Protein AF-0000000074000837 (afdb_homodimer)

Structure (mmCIF, N/CA/C/O backbone):
data_AF-0000000074000837-model_v1
#
loop_
_entity.id
_entity.type
_entity.pdbx_description
1 polymer 'Stage II sporulation protein E'
#
loop_
_atom_site.group_PDB
_atom_site.id
_atom_site.type_symbol
_atom_site.label_atom_id
_atom_site.label_alt_id
_atom_site.label_comp_id
_atom_site.label_asym_id
_atom_site.label_entity_id
_atom_site.label_seq_id
_atom_site.pdbx_PDB_ins_code
_atom_site.Cartn_x
_atom_site.Cartn_y
_atom_site.Cartn_z
_atom_site.occupancy
_atom_site.B_iso_or_equiv
_atom_site.auth_seq_id
_atom_site.auth_comp_id
_atom_site.auth_asym_id
_atom_site.auth_atom_id
_atom_site.pdbx_PDB_model_num
ATOM 1 N N . MET A 1 1 ? -5.945 -0.077 -26.688 1 22.61 1 MET A N 1
ATOM 2 C CA . MET A 1 1 ? -4.715 0.631 -26.344 1 22.61 1 MET A CA 1
ATOM 3 C C . MET A 1 1 ? -4.938 2.139 -26.344 1 22.61 1 MET A C 1
ATOM 5 O O . MET A 1 1 ? -4.363 2.857 -25.531 1 22.61 1 MET A O 1
ATOM 9 N N . LYS A 1 2 ? -5.777 2.598 -27.344 1 27.64 2 LYS A N 1
ATOM 10 C CA . LYS A 1 2 ? -5.957 4.031 -27.547 1 27.64 2 LYS A CA 1
ATOM 11 C C . LYS A 1 2 ? -6.898 4.629 -26.516 1 27.64 2 LYS A C 1
ATOM 13 O O . LYS A 1 2 ? -6.988 5.848 -26.375 1 27.64 2 LYS A O 1
ATOM 18 N N . VAL A 1 3 ? -7.836 3.875 -26.109 1 28.86 3 VAL A N 1
ATOM 19 C CA . VAL A 1 3 ? -8.836 4.449 -25.219 1 28.86 3 VAL A CA 1
ATOM 20 C C . VAL A 1 3 ? -8.211 4.719 -23.844 1 28.86 3 VAL A C 1
ATOM 22 O O . VAL A 1 3 ? -8.82 5.387 -23 1 28.86 3 VAL A O 1
ATOM 25 N N . LYS A 1 4 ? -7.047 4.133 -23.625 1 38.41 4 LYS A N 1
ATOM 26 C CA . LYS A 1 4 ? -6.395 4.215 -22.312 1 38.41 4 LYS A CA 1
ATOM 27 C C . LYS A 1 4 ? -5.617 5.52 -22.172 1 38.41 4 LYS A C 1
ATOM 29 O O . LYS A 1 4 ? -5.277 5.926 -21.062 1 38.41 4 LYS A O 1
ATOM 34 N N . ARG A 1 5 ? -5.328 6.105 -23.375 1 35.81 5 ARG A N 1
ATOM 35 C CA . ARG A 1 5 ? -4.477 7.293 -23.375 1 35.81 5 ARG A CA 1
ATOM 36 C C . ARG A 1 5 ? -5.277 8.539 -23.031 1 35.81 5 ARG A C 1
ATOM 38 O O . ARG A 1 5 ? -4.766 9.461 -22.391 1 35.81 5 ARG A O 1
ATOM 45 N N . LYS A 1 6 ? -6.457 8.547 -23.531 1 35.03 6 LYS A N 1
ATOM 46 C CA . LYS A 1 6 ? -7.199 9.797 -23.438 1 35.03 6 LYS A CA 1
ATOM 47 C C . LYS A 1 6 ? -7.629 10.078 -22 1 35.03 6 LYS A C 1
ATOM 49 O O . LYS A 1 6 ? -7.805 11.234 -21.609 1 35.03 6 LYS A O 1
ATOM 54 N N . TYR A 1 7 ? -7.805 9 -21.297 1 33.12 7 TYR A N 1
ATOM 55 C CA . TYR A 1 7 ? -8.297 9.18 -19.938 1 33.12 7 TYR A CA 1
ATOM 56 C C . TYR A 1 7 ? -7.191 9.672 -19.016 1 33.12 7 TYR A C 1
ATOM 58 O O . TYR A 1 7 ? -7.465 10.211 -17.938 1 33.12 7 TYR A O 1
ATOM 66 N N . THR A 1 8 ? -6.008 9.586 -19.625 1 39.06 8 THR A N 1
ATOM 67 C CA . THR A 1 8 ? -4.871 10.008 -18.812 1 39.06 8 THR A CA 1
ATOM 68 C C . THR A 1 8 ? -4.727 11.531 -18.828 1 39.06 8 THR A C 1
ATOM 70 O O . THR A 1 8 ? -4.363 12.141 -17.828 1 39.06 8 THR A O 1
ATOM 73 N N . ASN A 1 9 ? -5.125 12.156 -20.047 1 41.31 9 ASN A N 1
ATOM 74 C CA . ASN A 1 9 ? -4.895 13.594 -20.125 1 41.31 9 ASN A CA 1
ATOM 75 C C . ASN A 1 9 ? -5.91 14.383 -19.297 1 41.31 9 ASN A C 1
ATOM 77 O O . ASN A 1 9 ? -5.582 15.43 -18.75 1 41.31 9 ASN A O 1
ATOM 81 N N . LYS A 1 10 ? -7.184 13.961 -19.453 1 45.03 10 LYS A N 1
ATOM 82 C CA . LYS A 1 10 ? -8.227 14.648 -18.703 1 45.03 10 LYS A CA 1
ATOM 83 C C . LYS A 1 10 ? -7.977 14.539 -17.188 1 45.03 10 LYS A C 1
ATOM 85 O O . LYS A 1 10 ? -8.211 15.492 -16.453 1 45.03 10 LYS A O 1
ATOM 90 N N . LYS A 1 11 ? -7.359 13.508 -16.875 1 46.19 11 LYS A N 1
ATOM 91 C CA . LYS A 1 11 ? -7.031 13.305 -15.469 1 46.19 11 LYS A CA 1
ATOM 92 C C . LYS A 1 11 ? -5.961 14.281 -15 1 46.19 11 LYS A C 1
ATOM 94 O O . LYS A 1 11 ? -6.02 14.781 -13.875 1 46.19 11 LYS A O 1
ATOM 99 N N . ARG A 1 12 ? -5.172 14.703 -15.984 1 45.16 12 ARG A N 1
ATOM 100 C CA . ARG A 1 12 ? -4.125 15.672 -15.672 1 45.16 12 ARG A CA 1
ATOM 101 C C . ARG A 1 12 ? -4.715 17.062 -15.484 1 45.16 12 ARG A C 1
ATOM 103 O O . ARG A 1 12 ? -4.293 17.812 -14.594 1 45.16 12 ARG A O 1
ATOM 110 N N . LYS A 1 13 ? -5.711 17.312 -16.188 1 42.75 13 LYS A N 1
ATOM 111 C CA . LYS A 1 13 ? -6.234 18.672 -16.141 1 42.75 13 LYS A CA 1
ATOM 112 C C . LYS A 1 13 ? -6.969 18.922 -14.828 1 42.75 13 LYS A C 1
ATOM 114 O O . LYS A 1 13 ? -6.82 20 -14.234 1 42.75 13 LYS A O 1
ATOM 119 N N . ILE A 1 14 ? -7.582 17.891 -14.445 1 40.69 14 ILE A N 1
ATOM 120 C CA . ILE A 1 14 ? -8.328 18.078 -13.211 1 40.69 14 ILE A CA 1
ATOM 121 C C . ILE A 1 14 ? -7.367 18.156 -12.023 1 40.69 14 ILE A C 1
ATOM 123 O O . ILE A 1 14 ? -7.547 18.969 -11.125 1 40.69 14 ILE A O 1
ATOM 127 N N . LEU A 1 15 ? -6.344 17.516 -12.25 1 39.28 15 LEU A N 1
ATOM 128 C CA . LEU A 1 15 ? -5.336 17.609 -11.195 1 39.28 15 LEU A CA 1
ATOM 129 C C . LEU A 1 15 ? -4.723 19 -11.164 1 39.28 15 LEU A C 1
ATOM 131 O O . LEU A 1 15 ? -4.562 19.594 -10.086 1 39.28 15 LEU A O 1
ATOM 135 N N . TRP A 1 16 ? -4.48 19.516 -12.336 1 42.38 16 TRP A N 1
ATOM 136 C CA . TRP A 1 16 ? -3.93 20.859 -12.391 1 42.38 16 TRP A CA 1
ATOM 137 C C . TRP A 1 16 ? -4.957 21.891 -11.914 1 42.38 16 TRP A C 1
ATOM 139 O O . TRP A 1 16 ? -4.613 22.844 -11.211 1 42.38 16 TRP A O 1
ATOM 149 N N . GLY A 1 17 ? -6.164 21.672 -12.156 1 40.03 17 GLY A N 1
ATOM 150 C CA . GLY A 1 17 ? -7.184 22.562 -11.625 1 40.03 17 GLY A CA 1
ATOM 151 C C . GLY A 1 17 ? -7.293 22.516 -10.117 1 40.03 17 GLY A C 1
ATOM 152 O O . GLY A 1 17 ? -7.414 23.547 -9.461 1 40.03 17 GLY A O 1
ATOM 153 N N . TYR A 1 18 ? -7.215 21.359 -9.664 1 39.09 18 TYR A N 1
ATOM 154 C CA . TYR A 1 18 ? -7.262 21.25 -8.211 1 39.09 18 TYR A CA 1
ATOM 155 C C . TYR A 1 18 ? -6.016 21.859 -7.574 1 39.09 18 TYR A C 1
ATOM 157 O O . TYR A 1 18 ? -6.102 22.578 -6.582 1 39.09 18 TYR A O 1
ATOM 165 N N . ILE A 1 19 ? -4.902 21.656 -8.172 1 41.12 19 ILE A N 1
ATOM 166 C CA . ILE A 1 19 ? -3.693 22.328 -7.711 1 41.12 19 ILE A CA 1
ATOM 167 C C . ILE A 1 19 ? -3.857 23.844 -7.844 1 41.12 19 ILE A C 1
ATOM 169 O O . ILE A 1 19 ? -3.516 24.594 -6.926 1 41.12 19 ILE A O 1
ATOM 173 N N . LEU A 1 20 ? -4.398 24.234 -8.969 1 37.44 20 LEU A N 1
ATOM 174 C CA . LEU A 1 20 ? -4.66 25.656 -9.141 1 37.44 20 LEU A CA 1
ATOM 175 C C . LEU A 1 20 ? -5.703 26.156 -8.141 1 37.44 20 LEU A C 1
ATOM 177 O O . LEU A 1 20 ? -5.578 27.25 -7.582 1 37.44 20 LEU A O 1
ATOM 181 N N . PHE A 1 21 ? -6.629 25.344 -7.879 1 37.69 21 PHE A N 1
ATOM 182 C CA . PHE A 1 21 ? -7.637 25.703 -6.891 1 37.69 21 PHE A CA 1
ATOM 183 C C . PHE A 1 21 ? -7.023 25.797 -5.496 1 37.69 21 PHE A C 1
ATOM 185 O O . PHE A 1 21 ? -7.27 26.766 -4.77 1 37.69 21 PHE A O 1
ATOM 192 N N . CYS A 1 22 ? -6.258 24.828 -5.16 1 37.47 22 CYS A N 1
ATOM 193 C CA . CYS A 1 22 ? -5.547 24.906 -3.891 1 37.47 22 CYS A CA 1
ATOM 194 C C . CYS A 1 22 ? -4.586 26.094 -3.877 1 37.47 22 CYS A C 1
ATOM 196 O O . CYS A 1 22 ? -4.461 26.781 -2.865 1 37.47 22 CYS A O 1
ATOM 198 N N . LEU A 1 23 ? -3.902 26.281 -4.949 1 36.72 23 LEU A N 1
ATOM 199 C CA . LEU A 1 23 ? -3.043 27.453 -5.066 1 36.72 23 LEU A CA 1
ATOM 200 C C . LEU A 1 23 ? -3.861 28.734 -4.996 1 36.72 23 LEU A C 1
ATOM 202 O O . LEU A 1 23 ? -3.428 29.719 -4.398 1 36.72 23 LEU A O 1
ATOM 206 N N . CYS A 1 24 ? -4.965 28.703 -5.676 1 33.97 24 CYS A N 1
ATOM 207 C CA . CYS A 1 24 ? -5.816 29.891 -5.586 1 33.97 24 CYS A CA 1
ATOM 208 C C . CYS A 1 24 ? -6.309 30.094 -4.156 1 33.97 24 CYS A C 1
ATOM 210 O O . CYS A 1 24 ? -6.559 31.234 -3.742 1 33.97 24 CYS A O 1
ATOM 212 N N . LEU A 1 25 ? -6.57 29 -3.52 1 34.09 25 LEU A N 1
ATOM 213 C CA . LEU A 1 25 ? -6.945 29.219 -2.127 1 34.09 25 LEU A CA 1
ATOM 214 C C . LEU A 1 25 ? -5.789 29.812 -1.337 1 34.09 25 LEU A C 1
ATOM 216 O O . LEU A 1 25 ? -6.004 30.453 -0.3 1 34.09 25 LEU A O 1
ATOM 220 N N . LEU A 1 26 ? -4.621 29.328 -1.64 1 33.91 26 LEU A N 1
ATOM 221 C CA . LEU A 1 26 ? -3.447 29.875 -0.964 1 33.91 26 LEU A CA 1
ATOM 222 C C . LEU A 1 26 ? -3.068 31.234 -1.544 1 33.91 26 LEU A C 1
ATOM 224 O O . LEU A 1 26 ? -2.199 31.922 -1.004 1 33.91 26 LEU A O 1
ATOM 228 N N . LEU A 1 27 ? -3.172 31.406 -2.826 1 29.81 27 LEU A N 1
ATOM 229 C CA . LEU A 1 27 ? -2.703 32.688 -3.299 1 29.81 27 LEU A CA 1
ATOM 230 C C . LEU A 1 27 ? -3.541 33.844 -2.711 1 29.81 27 LEU A C 1
ATOM 232 O O . LEU A 1 27 ? -4.746 33.906 -2.955 1 29.81 27 LEU A O 1
ATOM 236 N N . PRO A 1 28 ? -3.121 34.219 -1.562 1 29.52 28 PRO A N 1
ATOM 237 C CA . PRO A 1 28 ? -3.719 35.5 -1.228 1 29.52 28 PRO A CA 1
ATOM 238 C C . PRO A 1 28 ? -3.67 36.5 -2.389 1 29.52 28 PRO A C 1
ATOM 240 O O . PRO A 1 28 ? -2.588 36.812 -2.893 1 29.52 28 PRO A O 1
ATOM 243 N N . ASN A 1 29 ? -4.285 36.219 -3.477 1 27.8 29 ASN A N 1
ATOM 244 C CA . ASN A 1 29 ? -4.312 37.562 -4.043 1 27.8 29 ASN A CA 1
ATOM 245 C C . ASN A 1 29 ? -4.621 38.625 -2.982 1 27.8 29 ASN A C 1
ATOM 247 O O . ASN A 1 29 ? -5.789 38.875 -2.674 1 27.8 29 ASN A O 1
ATOM 251 N N . CYS A 1 30 ? -3.916 38.625 -2.002 1 29.19 30 CYS A N 1
ATOM 252 C CA . CYS A 1 30 ? -3.971 39.812 -1.124 1 29.19 30 CYS A CA 1
ATOM 253 C C . CYS A 1 30 ? -3.971 41.094 -1.931 1 29.19 30 CYS A C 1
ATOM 255 O O . CYS A 1 30 ? -2.928 41.719 -2.096 1 29.19 30 CYS A O 1
ATOM 257 N N . HIS A 1 31 ? -4.215 41 -3.264 1 27.17 31 HIS A N 1
ATOM 258 C CA . HIS A 1 31 ? -4.57 42.406 -3.354 1 27.17 31 HIS A CA 1
ATOM 259 C C . HIS A 1 31 ? -5.734 42.75 -2.426 1 27.17 31 HIS A C 1
ATOM 261 O O . HIS A 1 31 ? -6.898 42.562 -2.793 1 27.17 31 HIS A O 1
ATOM 267 N N . PHE A 1 32 ? -5.773 42.188 -1.216 1 28.83 32 PHE A N 1
ATOM 268 C CA . PHE A 1 32 ? -6.645 42.906 -0.303 1 28.83 32 PHE A CA 1
ATOM 269 C C . PHE A 1 32 ? -6.789 44.344 -0.744 1 28.83 32 PHE A C 1
ATOM 271 O O . PHE A 1 32 ? -5.832 45.125 -0.674 1 28.83 32 PHE A O 1
ATOM 278 N N . GLU A 1 33 ? -7.398 44.531 -1.771 1 28.41 33 GLU A N 1
ATOM 279 C CA . GLU A 1 33 ? -7.891 45.906 -1.804 1 28.41 33 GLU A CA 1
ATOM 280 C C . GLU A 1 33 ? -8.195 46.406 -0.398 1 28.41 33 GLU A C 1
ATOM 282 O O . GLU A 1 33 ? -8.742 45.688 0.428 1 28.41 33 GLU A O 1
ATOM 287 N N . SER A 1 34 ? -7.387 47.375 0.053 1 30.56 34 SER A N 1
ATOM 288 C CA . SER A 1 34 ? -7.629 48.312 1.136 1 30.56 34 SER A CA 1
ATOM 289 C C . SER A 1 34 ? -9.125 48.531 1.36 1 30.56 34 SER A C 1
ATOM 291 O O . SER A 1 34 ? -9.805 49.094 0.514 1 30.56 34 SER A O 1
ATOM 293 N N . ILE A 1 35 ? -9.922 47.625 1.376 1 32.91 35 ILE A N 1
ATOM 294 C CA . ILE A 1 35 ? -11.117 48.25 1.95 1 32.91 35 ILE A CA 1
ATOM 295 C C . ILE A 1 35 ? -10.719 49.469 2.783 1 32.91 35 ILE A C 1
ATOM 297 O O . ILE A 1 35 ? -9.828 49.375 3.635 1 32.91 35 ILE A O 1
ATOM 301 N N . GLN A 1 36 ? -11.031 50.594 2.377 1 33.19 36 GLN A N 1
ATOM 302 C CA . GLN A 1 36 ? -10.805 52 2.605 1 33.19 36 GLN A CA 1
ATOM 303 C C . GLN A 1 36 ? -10.703 52.312 4.098 1 33.19 36 GLN A C 1
ATOM 305 O O . GLN A 1 36 ? -10.43 53.438 4.484 1 33.19 36 GLN A O 1
ATOM 310 N N . THR A 1 37 ? -11.391 51.688 5.098 1 38.28 37 THR A N 1
ATOM 311 C CA . THR A 1 37 ? -10.969 52.5 6.246 1 38.28 37 THR A CA 1
ATOM 312 C C . THR A 1 37 ? -9.484 52.25 6.543 1 38.28 37 THR A C 1
ATOM 314 O O . THR A 1 37 ? -9.125 51.281 7.184 1 38.28 37 THR A O 1
ATOM 317 N N . ALA A 1 38 ? -8.555 52.312 5.672 1 47.75 38 ALA A N 1
ATOM 318 C CA . ALA A 1 38 ? -7.102 52.312 5.555 1 47.75 38 ALA A CA 1
ATOM 319 C C . ALA A 1 38 ? -6.445 52.812 6.836 1 47.75 38 ALA A C 1
ATOM 321 O O . ALA A 1 38 ? -6.461 54.031 7.113 1 47.75 38 ALA A O 1
ATOM 322 N N . ARG A 1 39 ? -6.52 51.906 7.746 1 59.16 39 ARG A N 1
ATOM 323 C CA . ARG A 1 39 ? -5.785 52.344 8.922 1 59.16 39 ARG A CA 1
ATOM 324 C C . ARG A 1 39 ? -4.363 52.75 8.555 1 59.16 39 ARG A C 1
ATOM 326 O O . ARG A 1 39 ? -3.713 52.094 7.742 1 59.16 39 ARG A O 1
ATOM 333 N N . PRO A 1 40 ? -4.023 53.781 8.781 1 67.81 40 PRO A N 1
ATOM 334 C CA . PRO A 1 40 ? -2.764 54.406 8.359 1 67.81 40 PRO A CA 1
ATOM 335 C C . PRO A 1 40 ? -1.54 53.594 8.766 1 67.81 40 PRO A C 1
ATOM 337 O O . PRO A 1 40 ? -1.466 53.094 9.898 1 67.81 40 PRO A O 1
ATOM 340 N N . SER A 1 41 ? -0.911 52.781 7.734 1 81.88 41 SER A N 1
ATOM 341 C CA . SER A 1 41 ? 0.393 52.188 8.008 1 81.88 41 SER A CA 1
ATOM 342 C C . SER A 1 41 ? 1.473 52.781 7.113 1 81.88 41 SER A C 1
ATOM 344 O O . SER A 1 41 ? 1.201 53.156 5.969 1 81.88 41 SER A O 1
ATOM 346 N N . ILE A 1 42 ? 2.627 53.031 7.684 1 85.56 42 ILE A N 1
ATOM 347 C CA . ILE A 1 42 ? 3.764 53.562 6.949 1 85.56 42 ILE A CA 1
ATOM 348 C C . ILE A 1 42 ? 4.895 52.531 6.906 1 85.56 42 ILE A C 1
ATOM 350 O O . ILE A 1 42 ? 5.406 52.125 7.953 1 85.56 42 ILE A O 1
ATOM 354 N N . ASP A 1 43 ? 5.203 52.188 5.738 1 86.88 43 ASP A N 1
ATOM 355 C CA . ASP A 1 43 ? 6.359 51.344 5.535 1 86.88 43 ASP A CA 1
ATOM 356 C C . ASP A 1 43 ? 7.656 52.125 5.512 1 86.88 43 ASP A C 1
ATOM 358 O O . ASP A 1 43 ? 7.879 52.938 4.598 1 86.88 43 ASP A O 1
ATOM 362 N N . LEU A 1 44 ? 8.5 51.844 6.43 1 87.69 44 LEU A N 1
ATOM 363 C CA . LEU A 1 44 ? 9.719 52.625 6.594 1 87.69 44 LEU A CA 1
ATOM 364 C C . LEU A 1 44 ? 10.734 52.312 5.508 1 87.69 44 LEU A C 1
ATOM 366 O O . LEU A 1 44 ? 11.609 53.125 5.207 1 87.69 44 LEU A O 1
ATOM 370 N N . PHE A 1 45 ? 10.703 51.188 4.953 1 85 45 PHE A N 1
ATOM 371 C CA . PHE A 1 45 ? 11.664 50.812 3.918 1 85 45 PHE A CA 1
ATOM 372 C C . PHE A 1 45 ? 11.328 51.469 2.598 1 85 45 PHE A C 1
ATOM 374 O O . PHE A 1 45 ? 12.164 51.531 1.695 1 85 45 PHE A O 1
ATOM 381 N N . GLN A 1 46 ? 10.195 51.906 2.525 1 79.38 46 GLN A N 1
ATOM 382 C CA . GLN A 1 46 ? 9.781 52.562 1.29 1 79.38 46 GLN A CA 1
ATOM 383 C C . GLN A 1 46 ? 9.867 54.062 1.415 1 79.38 46 GLN A C 1
ATOM 385 O O . GLN A 1 46 ? 9.68 54.812 0.431 1 79.38 46 GLN A O 1
ATOM 390 N N . GLU A 1 47 ? 10.211 54.531 2.652 1 76.88 47 GLU A N 1
ATOM 391 C CA . GLU A 1 47 ? 10.273 55.969 2.883 1 76.88 47 GLU A CA 1
ATOM 392 C C . GLU A 1 47 ? 11.664 56.5 2.551 1 76.88 47 GLU A C 1
ATOM 394 O O . GLU A 1 47 ? 12.672 55.938 2.947 1 76.88 47 GLU A O 1
ATOM 399 N N . ASP A 1 48 ? 11.68 57.562 1.826 1 72.44 48 ASP A N 1
ATOM 400 C CA . ASP A 1 48 ? 12.938 58.156 1.397 1 72.44 48 ASP A CA 1
ATOM 401 C C . ASP A 1 48 ? 13.461 59.125 2.453 1 72.44 48 ASP A C 1
ATOM 403 O O . ASP A 1 48 ? 14.555 59.688 2.305 1 72.44 48 ASP A O 1
ATOM 407 N N . THR A 1 49 ? 12.82 59.125 3.516 1 76.44 49 THR A N 1
ATOM 408 C CA . THR A 1 49 ? 13.195 60.188 4.461 1 76.44 49 THR A CA 1
ATOM 409 C C . THR A 1 49 ? 13.93 59.594 5.664 1 76.44 49 THR A C 1
ATOM 411 O O . THR A 1 49 ? 14.156 60.281 6.66 1 76.44 49 THR A O 1
ATOM 414 N N . ILE A 1 50 ? 14.352 58.438 5.488 1 86.94 50 ILE A N 1
ATOM 415 C CA . ILE A 1 50 ? 15.086 57.844 6.602 1 86.94 50 ILE A CA 1
ATOM 416 C C . ILE A 1 50 ? 16.578 58.062 6.41 1 86.94 50 ILE A C 1
ATOM 418 O O . ILE A 1 50 ? 17.125 57.781 5.336 1 86.94 50 ILE A O 1
ATOM 422 N N . GLU A 1 51 ? 17.219 58.5 7.41 1 91 51 GLU A N 1
ATOM 423 C CA . GLU A 1 51 ? 18.641 58.875 7.344 1 91 51 GLU A CA 1
ATOM 424 C C . GLU A 1 51 ? 19.453 58.125 8.398 1 91 51 GLU A C 1
ATOM 426 O O . GLU A 1 51 ? 18.891 57.625 9.375 1 91 51 GLU A O 1
ATOM 431 N N . TYR A 1 52 ? 20.75 57.938 8.094 1 91.81 52 TYR A N 1
ATOM 432 C CA . TYR A 1 52 ? 21.609 57.219 9.047 1 91.81 52 TYR A CA 1
ATOM 433 C C . TYR A 1 52 ? 22.922 57.969 9.258 1 91.81 52 TYR A C 1
ATOM 435 O O . TYR A 1 52 ? 23.297 58.812 8.445 1 91.81 52 TYR A O 1
ATOM 443 N N . LEU A 1 53 ? 23.578 57.719 10.406 1 92.5 53 LEU A N 1
ATOM 444 C CA . LEU A 1 53 ? 24.875 58.281 10.773 1 92.5 53 LEU A CA 1
ATOM 445 C C . LEU A 1 53 ? 25.688 57.312 11.609 1 92.5 53 LEU A C 1
ATOM 447 O O . LEU A 1 53 ? 25.172 56.688 12.547 1 92.5 53 LEU A O 1
ATOM 451 N N . TRP A 1 54 ? 26.906 57.094 11.203 1 91 54 TRP A N 1
ATOM 452 C CA . TRP A 1 54 ? 27.828 56.312 12.008 1 91 54 TRP A CA 1
ATOM 453 C C . TRP A 1 54 ? 28.641 57.219 12.945 1 91 54 TRP A C 1
ATOM 455 O O . TRP A 1 54 ? 29.266 58.188 12.508 1 91 54 TRP A O 1
ATOM 465 N N . LEU A 1 55 ? 28.562 56.906 14.172 1 91.81 55 LEU A N 1
ATOM 466 C CA . LEU A 1 55 ? 29.297 57.688 15.156 1 91.81 55 LEU A CA 1
ATOM 467 C C . LEU A 1 55 ? 30.188 56.781 16 1 91.81 55 LEU A C 1
ATOM 469 O O . LEU A 1 55 ? 29.781 55.688 16.391 1 91.81 55 LEU A O 1
ATOM 473 N N . PRO A 1 56 ? 31.375 57.25 16.266 1 90.75 56 PRO A N 1
ATOM 474 C CA . PRO A 1 56 ? 32.219 56.5 17.188 1 90.75 56 PRO A CA 1
ATOM 475 C C . PRO A 1 56 ? 31.578 56.312 18.562 1 90.75 56 PRO A C 1
ATOM 477 O O . PRO A 1 56 ? 30.938 57.219 19.078 1 90.75 56 PRO A O 1
ATOM 480 N N . SER A 1 57 ? 31.75 55.188 19.156 1 87.69 57 SER A N 1
ATOM 481 C CA . SER A 1 57 ? 31.109 54.781 20.406 1 87.69 57 SER A CA 1
ATOM 482 C C . SER A 1 57 ? 31.531 55.719 21.547 1 87.69 57 SER A C 1
ATOM 484 O O . SER A 1 57 ? 30.75 55.938 22.484 1 87.69 57 SER A O 1
ATOM 486 N N . ASP A 1 58 ? 32.688 56.312 21.469 1 84.94 58 ASP A N 1
ATOM 487 C CA . ASP A 1 58 ? 33.188 57.156 22.547 1 84.94 58 ASP A CA 1
ATOM 488 C C . ASP A 1 58 ? 32.938 58.625 22.266 1 84.94 58 ASP A C 1
ATOM 490 O O . ASP A 1 58 ? 33.406 59.5 23.031 1 84.94 58 ASP A O 1
ATOM 494 N N . SER A 1 59 ? 32.094 58.844 21.344 1 86 59 SER A N 1
ATOM 495 C CA . SER A 1 59 ? 31.844 60.219 20.984 1 86 59 SER A CA 1
ATOM 496 C C . SER A 1 59 ? 30.875 60.906 21.969 1 86 59 SER A C 1
ATOM 498 O O . SER A 1 59 ? 29.922 60.281 22.422 1 86 59 SER A O 1
ATOM 500 N N . ASP A 1 60 ? 31.078 62.156 22.359 1 78.62 60 ASP A N 1
ATOM 501 C CA . ASP A 1 60 ? 30.219 62.938 23.25 1 78.62 60 ASP A CA 1
ATOM 502 C C . ASP A 1 60 ? 28.922 63.312 22.562 1 78.62 60 ASP A C 1
ATOM 504 O O . ASP A 1 60 ? 27.953 63.719 23.219 1 78.62 60 ASP A O 1
ATOM 508 N N . LYS A 1 61 ? 28.875 63 21.297 1 82.44 61 LYS A N 1
ATOM 509 C CA . LYS A 1 61 ? 27.703 63.406 20.516 1 82.44 61 LYS A CA 1
ATOM 510 C C . LYS A 1 61 ? 26.688 62.25 20.453 1 82.44 61 LYS A C 1
ATOM 512 O O . LYS A 1 61 ? 25.703 62.344 19.719 1 82.44 61 LYS A O 1
ATOM 517 N N . ASN A 1 62 ? 26.891 61.281 21.281 1 85.94 62 ASN A N 1
ATOM 518 C CA . ASN A 1 62 ? 26.016 60.125 21.203 1 85.94 62 ASN A CA 1
ATOM 519 C C . ASN A 1 62 ? 24.719 60.344 21.969 1 85.94 62 ASN A C 1
ATOM 521 O O . ASN A 1 62 ? 24.375 59.562 22.859 1 85.94 62 ASN A O 1
ATOM 525 N N . HIS A 1 63 ? 24.109 61.406 21.703 1 87.56 63 HIS A N 1
ATOM 526 C CA . HIS A 1 63 ? 22.797 61.75 22.25 1 87.56 63 HIS A CA 1
ATOM 527 C C . HIS A 1 63 ? 22 62.562 21.25 1 87.56 63 HIS A C 1
ATOM 529 O O . HIS A 1 63 ? 22.547 63.406 20.547 1 87.56 63 HIS A O 1
ATOM 535 N N . PRO A 1 64 ? 20.719 62.312 21.156 1 88.62 64 PRO A N 1
ATOM 536 C CA . PRO A 1 64 ? 19.891 62.969 20.141 1 88.62 64 PRO A CA 1
ATOM 537 C C . PRO A 1 64 ? 19.984 64.5 20.188 1 88.62 64 PRO A C 1
ATOM 539 O O . PRO A 1 64 ? 19.797 65.125 19.172 1 88.62 64 PRO A O 1
ATOM 542 N N . GLN A 1 65 ? 20.25 65.062 21.359 1 86 65 GLN A N 1
ATOM 543 C CA . GLN A 1 65 ? 20.344 66.5 21.5 1 86 65 GLN A CA 1
ATOM 544 C C . GLN A 1 65 ? 21.438 67.062 20.609 1 86 65 GLN A C 1
ATOM 546 O O . GLN A 1 65 ? 21.312 68.188 20.109 1 86 65 GLN A O 1
ATOM 551 N N . PHE A 1 66 ? 22.422 66.25 20.391 1 86.88 66 PHE A N 1
ATOM 552 C CA . PHE A 1 66 ? 23.578 66.75 19.609 1 86.88 66 PHE A CA 1
ATOM 553 C C . PHE A 1 66 ? 23.453 66.312 18.156 1 86.88 66 PHE A C 1
ATOM 555 O O . PHE A 1 66 ? 24.109 66.875 17.281 1 86.88 66 PHE A O 1
ATOM 562 N N . LEU A 1 67 ? 22.609 65.375 17.922 1 87.38 67 LEU A N 1
ATOM 563 C CA . LEU A 1 67 ? 22.516 64.75 16.594 1 87.38 67 LEU A CA 1
ATOM 564 C C . LEU A 1 67 ? 21.688 65.625 15.664 1 87.38 67 LEU A C 1
ATOM 566 O O . LEU A 1 67 ? 21.812 65.562 14.445 1 87.38 67 LEU A O 1
ATOM 570 N N . ALA A 1 68 ? 20.812 66.438 16.172 1 81.12 68 ALA A N 1
ATOM 571 C CA . ALA A 1 68 ? 19.938 67.312 15.352 1 81.12 68 ALA A CA 1
ATOM 572 C C . ALA A 1 68 ? 20.766 68.188 14.43 1 81.12 68 ALA A C 1
ATOM 574 O O . ALA A 1 68 ? 20.297 68.562 13.352 1 81.12 68 ALA A O 1
ATOM 575 N N . LYS A 1 69 ? 22.016 68.438 14.797 1 79.5 69 LYS A N 1
ATOM 576 C CA . LYS A 1 69 ? 22.844 69.375 14.055 1 79.5 69 LYS A CA 1
ATOM 577 C C . LYS A 1 69 ? 23.797 68.688 13.109 1 79.5 69 LYS A C 1
ATOM 579 O O . LYS A 1 69 ? 24.469 69.312 12.281 1 79.5 69 LYS A O 1
ATOM 584 N N . GLU A 1 70 ? 23.828 67.438 13.203 1 85.88 70 GLU A N 1
ATOM 585 C CA . GLU A 1 70 ? 24.766 66.625 12.383 1 85.88 70 GLU A CA 1
ATOM 586 C C . GLU A 1 70 ? 24.172 66.312 11.008 1 85.88 70 GLU A C 1
ATOM 588 O O . GLU A 1 70 ? 22.953 66.375 10.836 1 85.88 70 GLU A O 1
ATOM 593 N N . THR A 1 71 ? 25 66.062 10.078 1 87.88 71 THR A N 1
ATOM 594 C CA . THR A 1 71 ? 24.578 65.688 8.734 1 87.88 71 THR A CA 1
ATOM 595 C C . THR A 1 71 ? 24.391 64.188 8.609 1 87.88 71 THR A C 1
ATOM 597 O O . THR A 1 71 ? 25.328 63.406 8.859 1 87.88 71 THR A O 1
ATOM 600 N N . PHE A 1 72 ? 23.188 63.75 8.297 1 90.75 72 PHE A N 1
ATOM 601 C CA . PHE A 1 72 ? 22.844 62.344 8.133 1 90.75 72 PHE A CA 1
ATOM 602 C C . PHE A 1 72 ? 22.859 61.969 6.664 1 90.75 72 PHE A C 1
ATOM 604 O O . PHE A 1 72 ? 22.594 62.781 5.789 1 90.75 72 PHE A O 1
ATOM 611 N N . ALA A 1 73 ? 23.266 60.75 6.418 1 89.75 73 ALA A N 1
ATOM 612 C CA . ALA A 1 73 ? 23.203 60.188 5.074 1 89.75 73 ALA A CA 1
ATOM 613 C C . ALA A 1 73 ? 21.891 59.438 4.84 1 89.75 73 ALA A C 1
ATOM 615 O O . ALA A 1 73 ? 21.25 59 5.793 1 89.75 73 ALA A O 1
ATOM 616 N N . VAL A 1 74 ? 21.469 59.438 3.633 1 87.81 74 VAL A N 1
ATOM 617 C CA . VAL A 1 74 ? 20.219 58.781 3.275 1 87.81 74 VAL A CA 1
ATOM 618 C C . VAL A 1 74 ? 20.484 57.312 2.875 1 87.81 74 VAL A C 1
ATOM 620 O O . VAL A 1 74 ? 21.469 57.031 2.188 1 87.81 74 VAL A O 1
ATOM 623 N N . PHE A 1 75 ? 19.641 56.438 3.463 1 85.69 75 PHE A N 1
ATOM 624 C CA . PHE A 1 75 ? 19.766 55.031 3.086 1 85.69 75 PHE A CA 1
ATOM 625 C C . PHE A 1 75 ? 19.297 54.812 1.649 1 85.69 75 PHE A C 1
ATOM 627 O O . PHE A 1 75 ? 18.375 55.469 1.182 1 85.69 75 PHE A O 1
ATOM 634 N N . GLU A 1 76 ? 20 53.906 1.023 1 78.56 76 GLU A N 1
ATOM 635 C CA . GLU A 1 76 ? 19.453 53.438 -0.248 1 78.56 76 GLU A CA 1
ATOM 636 C C . GLU A 1 76 ? 18.109 52.719 -0.05 1 78.56 76 GLU A C 1
ATOM 638 O O . GLU A 1 76 ? 17.859 52.125 1.006 1 78.56 76 GLU A O 1
ATOM 643 N N . LYS A 1 77 ? 17.281 52.906 -1.029 1 76.69 77 LYS A N 1
ATOM 644 C CA . LYS A 1 77 ? 15.977 52.281 -0.965 1 76.69 77 LYS A CA 1
ATOM 645 C C . LYS A 1 77 ? 16.094 50.781 -0.723 1 76.69 77 LYS A C 1
ATOM 647 O O . LYS A 1 77 ? 16.891 50.094 -1.383 1 76.69 77 LYS A O 1
ATOM 652 N N . GLY A 1 78 ? 15.406 50.406 0.312 1 75.69 78 GLY A N 1
ATOM 653 C CA . GLY A 1 78 ? 15.328 49 0.585 1 75.69 78 GLY A CA 1
ATOM 654 C C . GLY A 1 78 ? 16.297 48.531 1.656 1 75.69 78 GLY A C 1
ATOM 655 O O . GLY A 1 78 ? 16.359 47.344 1.987 1 75.69 78 GLY A O 1
ATOM 656 N N . LYS A 1 79 ? 17.094 49.438 2.27 1 80.88 79 LYS A N 1
ATOM 657 C CA . LYS A 1 79 ? 18.047 49.062 3.316 1 80.88 79 LYS A CA 1
ATOM 658 C C . LYS A 1 79 ? 17.953 50 4.512 1 80.88 79 LYS A C 1
ATOM 660 O O . LYS A 1 79 ? 17.781 51.219 4.34 1 80.88 79 LYS A O 1
ATOM 665 N N . LEU A 1 80 ? 17.922 49.438 5.656 1 83.69 80 LEU A N 1
ATOM 666 C CA . LEU A 1 80 ? 17.922 50.219 6.875 1 83.69 80 LEU A CA 1
ATOM 667 C C . LEU A 1 80 ? 19.016 49.75 7.832 1 83.69 80 LEU A C 1
ATOM 669 O O . LEU A 1 80 ? 18.766 49.625 9.031 1 83.69 80 LEU A O 1
ATOM 673 N N . GLY A 1 81 ? 20.141 49.438 7.234 1 83.94 81 GLY A N 1
ATOM 674 C CA . GLY A 1 81 ? 21.281 48.969 8 1 83.94 81 GLY A CA 1
ATOM 675 C C . GLY A 1 81 ? 22.484 48.656 7.129 1 83.94 81 GLY A C 1
ATOM 676 O O . GLY A 1 81 ? 22.547 49.062 5.973 1 83.94 81 GLY A O 1
ATOM 677 N N . GLY A 1 82 ? 23.484 48.094 7.723 1 81.31 82 GLY A N 1
ATOM 678 C CA . GLY A 1 82 ? 24.688 47.75 6.996 1 81.31 82 GLY A CA 1
ATOM 679 C C . GLY A 1 82 ? 25.672 46.969 7.824 1 81.31 82 GLY A C 1
ATOM 680 O O . GLY A 1 82 ? 25.359 46.5 8.922 1 81.31 82 GLY A O 1
ATOM 681 N N . LYS A 1 83 ? 26.797 46.688 7.223 1 83.31 83 LYS A N 1
ATOM 682 C CA . LYS A 1 83 ? 27.859 45.938 7.902 1 83.31 83 LYS A CA 1
ATOM 683 C C . LYS A 1 83 ? 28.406 46.719 9.094 1 83.31 83 LYS A C 1
ATOM 685 O O . LYS A 1 83 ? 28.688 47.906 8.984 1 83.31 83 LYS A O 1
ATOM 690 N N . PRO A 1 84 ? 28.438 46 10.148 1 84.69 84 PRO A N 1
ATOM 691 C CA . PRO A 1 84 ? 28.891 46.688 11.359 1 84.69 84 PRO A CA 1
ATOM 692 C C . PRO A 1 84 ? 30.344 47.188 11.258 1 84.69 84 PRO A C 1
ATOM 694 O O . PRO A 1 84 ? 31.188 46.5 10.672 1 84.69 84 PRO A O 1
ATOM 697 N N . ASN A 1 85 ? 30.516 48.406 11.672 1 80.69 85 ASN A N 1
ATOM 698 C CA . ASN A 1 85 ? 31.844 48.969 11.82 1 80.69 85 ASN A CA 1
ATOM 699 C C . ASN A 1 85 ? 32.344 48.875 13.258 1 80.69 85 ASN A C 1
ATOM 701 O O . ASN A 1 85 ? 31.656 49.281 14.195 1 80.69 85 ASN A O 1
ATOM 705 N N . PRO A 1 86 ? 33.594 48.219 13.359 1 81.25 86 PRO A N 1
ATOM 706 C CA . PRO A 1 86 ? 34.094 48.094 14.727 1 81.25 86 PRO A CA 1
ATOM 707 C C . PRO A 1 86 ? 34.188 49.438 15.461 1 81.25 86 PRO A C 1
ATOM 709 O O . PRO A 1 86 ? 34.625 50.438 14.883 1 81.25 86 PRO A O 1
ATOM 712 N N . ASN A 1 87 ? 33.656 49.656 16.609 1 83.81 87 ASN A N 1
ATOM 713 C CA . ASN A 1 87 ? 33.75 50.781 17.531 1 83.81 87 ASN A CA 1
ATOM 714 C C . ASN A 1 87 ? 32.844 51.906 17.125 1 83.81 87 ASN A C 1
ATOM 716 O O . ASN A 1 87 ? 33.062 53.062 17.516 1 83.81 87 ASN A O 1
ATOM 720 N N . HIS A 1 88 ? 31.984 51.625 16.141 1 89.31 88 HIS A N 1
ATOM 721 C CA . HIS A 1 88 ? 31.016 52.656 15.758 1 89.31 88 HIS A CA 1
ATOM 722 C C . HIS A 1 88 ? 29.594 52.219 16.078 1 89.31 88 HIS A C 1
ATOM 724 O O . HIS A 1 88 ? 29.297 51 16.047 1 89.31 88 HIS A O 1
ATOM 730 N N . LYS A 1 89 ? 28.844 53.188 16.391 1 91.38 89 LYS A N 1
ATOM 731 C CA . LYS A 1 89 ? 27.406 53 16.562 1 91.38 89 LYS A CA 1
ATOM 732 C C . LYS A 1 89 ? 26.625 53.531 15.359 1 91.38 89 LYS A C 1
ATOM 734 O O . LYS A 1 89 ? 27.078 54.438 14.68 1 91.38 89 LYS A O 1
ATOM 739 N N . LEU A 1 90 ? 25.578 52.844 15.086 1 92.12 90 LEU A N 1
ATOM 740 C CA . LEU A 1 90 ? 24.719 53.281 13.992 1 92.12 90 LEU A CA 1
ATOM 741 C C . LEU A 1 90 ? 23.5 54.031 14.531 1 92.12 90 LEU A C 1
ATOM 743 O O . LEU A 1 90 ? 22.797 53.562 15.406 1 92.12 90 LEU A O 1
ATOM 747 N N . TRP A 1 91 ? 23.312 55.25 14.078 1 92.94 91 TRP A N 1
ATOM 748 C CA . TRP A 1 91 ? 22.141 56.062 14.414 1 92.94 91 TRP A CA 1
ATOM 749 C C . TRP A 1 91 ? 21.203 56.188 13.219 1 92.94 91 TRP A C 1
ATOM 751 O O . TRP A 1 91 ? 21.656 56.5 12.109 1 92.94 91 TRP A O 1
ATOM 761 N N . ILE A 1 92 ? 20.016 55.938 13.445 1 92.44 92 ILE A N 1
ATOM 762 C CA . ILE A 1 92 ? 18.984 56.094 12.422 1 92.44 92 ILE A CA 1
ATOM 763 C C . ILE A 1 92 ? 17.984 57.156 12.852 1 92.44 92 ILE A C 1
ATOM 765 O O . ILE A 1 92 ? 17.562 57.188 14.008 1 92.44 92 ILE A O 1
ATOM 769 N N . ARG A 1 93 ? 17.672 58.031 11.977 1 92.12 93 ARG A N 1
ATOM 770 C CA . ARG A 1 93 ? 16.703 59.094 12.227 1 92.12 93 ARG A CA 1
ATOM 771 C C . ARG A 1 93 ? 15.492 58.969 11.305 1 92.12 93 ARG A C 1
ATOM 773 O O . ARG A 1 93 ? 15.648 58.844 10.086 1 92.12 93 ARG A O 1
ATOM 780 N N . ILE A 1 94 ? 14.367 58.875 11.898 1 89.69 94 ILE A N 1
ATOM 781 C CA . ILE A 1 94 ? 13.117 58.75 11.156 1 89.69 94 ILE A CA 1
ATOM 782 C C . ILE A 1 94 ? 12.234 59.969 11.422 1 89.69 94 ILE A C 1
ATOM 784 O O . ILE A 1 94 ? 11.984 60.344 12.57 1 89.69 94 ILE A O 1
ATOM 788 N N . ARG A 1 95 ? 11.742 60.5 10.359 1 83.69 95 ARG A N 1
ATOM 789 C CA . ARG A 1 95 ? 10.82 61.625 10.523 1 83.69 95 ARG A CA 1
ATOM 790 C C . ARG A 1 95 ? 9.398 61.125 10.766 1 83.69 95 ARG A C 1
ATOM 792 O O . ARG A 1 95 ? 8.875 60.312 9.992 1 83.69 95 ARG A O 1
ATOM 799 N N . LYS A 1 96 ? 8.828 61.469 11.945 1 80.44 96 LYS A N 1
ATOM 800 C CA . LYS A 1 96 ? 7.457 61.094 12.25 1 80.44 96 LYS A CA 1
ATOM 801 C C . LYS A 1 96 ? 6.473 61.688 11.25 1 80.44 96 LYS A C 1
ATOM 803 O O . LYS A 1 96 ? 6.547 62.875 10.93 1 80.44 96 LYS A O 1
ATOM 808 N N . PRO A 1 97 ? 5.641 60.75 10.742 1 70.94 97 PRO A N 1
ATOM 809 C CA . PRO A 1 97 ? 4.715 61.25 9.727 1 70.94 97 PRO A CA 1
ATOM 810 C C . PRO A 1 97 ? 3.674 62.219 10.297 1 70.94 97 PRO A C 1
ATOM 812 O O . PRO A 1 97 ? 3.133 61.969 11.375 1 70.94 97 PRO A O 1
ATOM 815 N N . GLN A 1 98 ? 3.562 63.469 9.938 1 63.5 98 GLN A N 1
ATOM 816 C CA . GLN A 1 98 ? 2.645 64.5 10.406 1 63.5 98 GLN A CA 1
ATOM 817 C C . GLN A 1 98 ? 1.203 64.188 10.031 1 63.5 98 GLN A C 1
ATOM 819 O O . GLN A 1 98 ? 0.272 64.5 10.773 1 63.5 98 GLN A O 1
ATOM 824 N N . LYS A 1 99 ? 0.987 63.5 8.945 1 61.31 99 LYS A N 1
ATOM 825 C CA . LYS A 1 99 ? -0.337 63.5 8.328 1 61.31 99 LYS A CA 1
ATOM 826 C C . LYS A 1 99 ? -1.188 62.344 8.883 1 61.31 99 LYS A C 1
ATOM 828 O O . LYS A 1 99 ? -2.406 62.344 8.695 1 61.31 99 LYS A O 1
ATOM 833 N N . VAL A 1 100 ? -0.56 61.469 9.5 1 62.84 100 VAL A N 1
ATOM 834 C CA . VAL A 1 100 ? -1.377 60.312 9.75 1 62.84 100 VAL A CA 1
ATOM 835 C C . VAL A 1 100 ? -1.816 60.281 11.211 1 62.84 100 VAL A C 1
ATOM 837 O O . VAL A 1 100 ? -0.985 60.375 12.117 1 62.84 100 VAL A O 1
ATOM 840 N N . ALA A 1 101 ? -3.035 60.469 11.5 1 68.75 101 ALA A N 1
ATOM 841 C CA . ALA A 1 101 ? -3.637 60.438 12.836 1 68.75 101 ALA A CA 1
ATOM 842 C C . ALA A 1 101 ? -3.699 59.031 13.391 1 68.75 101 ALA A C 1
ATOM 844 O O . ALA A 1 101 ? -4.453 58.188 12.883 1 68.75 101 ALA A O 1
ATOM 845 N N . PHE A 1 102 ? -2.59 58.688 14.125 1 76.19 102 PHE A N 1
ATOM 846 C CA . PHE A 1 102 ? -2.623 57.469 14.875 1 76.19 102 PHE A CA 1
ATOM 847 C C . PHE A 1 102 ? -3.189 57.688 16.266 1 76.19 102 PHE A C 1
ATOM 849 O O . PHE A 1 102 ? -2.943 58.719 16.891 1 76.19 102 PHE A O 1
ATOM 856 N N . SER A 1 103 ? -4.074 56.812 16.656 1 74.25 103 SER A N 1
ATOM 857 C CA . SER A 1 103 ? -4.539 56.875 18.047 1 74.25 103 SER A CA 1
ATOM 858 C C . SER A 1 103 ? -3.488 56.344 19 1 74.25 103 SER A C 1
ATOM 860 O O . SER A 1 103 ? -3.09 57.031 19.953 1 74.25 103 SER A O 1
ATOM 862 N N . GLN A 1 104 ? -2.961 55.188 18.703 1 81.44 104 GLN A N 1
ATOM 863 C CA . GLN A 1 104 ? -1.894 54.531 19.453 1 81.44 104 GLN A CA 1
ATOM 864 C C . GLN A 1 104 ? -0.816 54 18.531 1 81.44 104 GLN A C 1
ATOM 866 O O . GLN A 1 104 ? -0.724 52.781 18.312 1 81.44 104 GLN A O 1
ATOM 871 N N . PRO A 1 105 ? 0.02 54.906 18.078 1 87.12 105 PRO A N 1
ATOM 872 C CA . PRO A 1 105 ? 1.027 54.469 17.109 1 87.12 105 PRO A CA 1
ATOM 873 C C . PRO A 1 105 ? 2.125 53.625 17.75 1 87.12 105 PRO A C 1
ATOM 875 O O . PRO A 1 105 ? 2.508 53.844 18.891 1 87.12 105 PRO A O 1
ATOM 878 N N . VAL A 1 106 ? 2.568 52.656 16.969 1 89.44 106 VAL A N 1
ATOM 879 C CA . VAL A 1 106 ? 3.691 51.844 17.406 1 89.44 106 VAL A CA 1
ATOM 880 C C . VAL A 1 106 ? 4.723 51.75 16.281 1 89.44 106 VAL A C 1
ATOM 882 O O . VAL A 1 106 ? 4.371 51.812 15.109 1 89.44 106 VAL A O 1
ATOM 885 N N . LEU A 1 107 ? 5.953 51.688 16.656 1 91.44 107 LEU A N 1
ATOM 886 C CA . LEU A 1 107 ? 7.039 51.312 15.742 1 91.44 107 LEU A CA 1
ATOM 887 C C . LEU A 1 107 ? 7.277 49.812 15.734 1 91.44 107 LEU A C 1
ATOM 889 O O . LEU A 1 107 ? 7.66 49.25 16.766 1 91.44 107 LEU A O 1
ATOM 893 N N . PHE A 1 108 ? 6.91 49.25 14.656 1 91.06 108 PHE A N 1
ATOM 894 C CA . PHE A 1 108 ? 7.066 47.812 14.508 1 91.06 108 PHE A CA 1
ATOM 895 C C . PHE A 1 108 ? 8.344 47.469 13.75 1 91.06 108 PHE A C 1
ATOM 897 O O . PHE A 1 108 ? 8.539 47.906 12.617 1 91.06 108 PHE A O 1
ATOM 904 N N . LEU A 1 109 ? 9.258 46.75 14.406 1 90.19 109 LEU A N 1
ATOM 905 C CA . LEU A 1 109 ? 10.484 46.25 13.797 1 90.19 109 LEU A CA 1
ATOM 906 C C . LEU A 1 109 ? 10.492 44.719 13.781 1 90.19 109 LEU A C 1
ATOM 908 O O . LEU A 1 109 ? 10.492 44.094 14.836 1 90.19 109 LEU A O 1
ATOM 912 N N . GLU A 1 110 ? 10.492 44.125 12.695 1 86.31 110 GLU A N 1
ATOM 913 C CA . GLU A 1 110 ? 10.477 42.688 12.609 1 86.31 110 GLU A CA 1
ATOM 914 C C . GLU A 1 110 ? 11.766 42.094 13.172 1 86.31 110 GLU A C 1
ATOM 916 O O . GLU A 1 110 ? 11.727 41.156 13.984 1 86.31 110 GLU A O 1
ATOM 921 N N . ILE A 1 111 ? 12.906 42.562 12.711 1 82.94 111 ILE A N 1
ATOM 922 C CA . ILE A 1 111 ? 14.18 42.125 13.25 1 82.94 111 ILE A CA 1
ATOM 923 C C . ILE A 1 111 ? 15.102 43.312 13.477 1 82.94 111 ILE A C 1
ATOM 925 O O . ILE A 1 111 ? 15.367 44.094 12.555 1 82.94 111 ILE A O 1
ATOM 929 N N . ALA A 1 112 ? 15.352 43.562 14.68 1 76.81 112 ALA A N 1
ATOM 930 C CA . ALA A 1 112 ? 16.375 44.5 15.078 1 76.81 112 ALA A CA 1
ATOM 931 C C . ALA A 1 112 ? 17.328 43.906 16.109 1 76.81 112 ALA A C 1
ATOM 933 O O . ALA A 1 112 ? 16.906 43.531 17.203 1 76.81 112 ALA A O 1
ATOM 934 N N . LEU A 1 113 ? 18.453 43.719 15.727 1 74.38 113 LEU A N 1
ATOM 935 C CA . LEU A 1 113 ? 19.359 42.812 16.438 1 74.38 113 LEU A CA 1
ATOM 936 C C . LEU A 1 113 ? 20.141 43.562 17.516 1 74.38 113 LEU A C 1
ATOM 938 O O . LEU A 1 113 ? 20.484 44.75 17.344 1 74.38 113 LEU A O 1
ATOM 942 N N . GLU A 1 114 ? 20.344 42.875 18.719 1 74.62 114 GLU A N 1
ATOM 943 C CA . GLU A 1 114 ? 21.312 43 19.812 1 74.62 114 GLU A CA 1
ATOM 944 C C . GLU A 1 114 ? 20.969 44.156 20.719 1 74.62 114 GLU A C 1
ATOM 946 O O . GLU A 1 114 ? 20.25 44 21.719 1 74.62 114 GLU A O 1
ATOM 951 N N . LYS A 1 115 ? 21.547 45.438 20.531 1 85.19 115 LYS A N 1
ATOM 952 C CA . LYS A 1 115 ? 21.344 46.562 21.438 1 85.19 115 LYS A CA 1
ATOM 953 C C . LYS A 1 115 ? 20.766 47.781 20.688 1 85.19 115 LYS A C 1
ATOM 955 O O . LYS A 1 115 ? 21.312 48.219 19.688 1 85.19 115 LYS A O 1
ATOM 960 N N . MET A 1 116 ? 19.625 48.062 21.188 1 91.25 116 MET A N 1
ATOM 961 C CA . MET A 1 116 ? 18.953 49.188 20.516 1 91.25 116 MET A CA 1
ATOM 962 C C . MET A 1 116 ? 18.312 50.125 21.531 1 91.25 116 MET A C 1
ATOM 964 O O . MET A 1 116 ? 17.797 49.688 22.547 1 91.25 116 MET A O 1
ATOM 968 N N . LYS A 1 117 ? 18.453 51.375 21.297 1 93.19 117 LYS A N 1
ATOM 969 C CA . LYS A 1 117 ? 17.75 52.406 22.047 1 93.19 117 LYS A CA 1
ATOM 970 C C . LYS A 1 117 ? 16.922 53.281 21.109 1 93.19 117 LYS A C 1
ATOM 972 O O . LYS A 1 117 ? 17.375 53.625 20.016 1 93.19 117 LYS A O 1
ATOM 977 N N . VAL A 1 118 ? 15.781 53.5 21.5 1 94.69 118 VAL A N 1
ATOM 978 C CA . VAL A 1 118 ? 14.891 54.312 20.688 1 94.69 118 VAL A CA 1
ATOM 979 C C . VAL A 1 118 ? 14.523 55.594 21.438 1 94.69 118 VAL A C 1
ATOM 981 O O . VAL A 1 118 ? 14.125 55.531 22.609 1 94.69 118 VAL A O 1
ATOM 984 N N . PHE A 1 119 ? 14.703 56.719 20.766 1 93.88 119 PHE A N 1
ATOM 985 C CA . PHE A 1 119 ? 14.414 58.031 21.328 1 93.88 119 PHE A CA 1
ATOM 986 C C . PHE A 1 119 ? 13.32 58.719 20.531 1 93.88 119 PHE A C 1
ATOM 988 O O . PHE A 1 119 ? 13.305 58.656 19.312 1 93.88 119 PHE A O 1
ATOM 995 N N . GLU A 1 120 ? 12.406 59.188 21.156 1 92.81 120 GLU A N 1
ATOM 996 C CA . GLU A 1 120 ? 11.469 60.125 20.562 1 92.81 120 GLU A CA 1
ATOM 997 C C . GLU A 1 120 ? 11.828 61.562 20.938 1 92.81 120 GLU A C 1
ATOM 999 O O . GLU A 1 120 ? 11.594 62 22.062 1 92.81 120 GLU A O 1
ATOM 1004 N N . GLY A 1 121 ? 12.266 62.219 20 1 88.81 121 GLY A N 1
ATOM 1005 C CA . GLY A 1 121 ? 12.898 63.469 20.359 1 88.81 121 GLY A CA 1
ATOM 1006 C C . GLY A 1 121 ? 14.117 63.312 21.25 1 88.81 121 GLY A C 1
ATOM 1007 O O . GLY A 1 121 ? 15.07 62.625 20.875 1 88.81 121 GLY A O 1
ATOM 1008 N N . ASN A 1 122 ? 14.062 63.812 22.484 1 88.56 122 ASN A N 1
ATOM 1009 C CA . ASN A 1 122 ? 15.188 63.656 23.406 1 88.56 122 ASN A CA 1
ATOM 1010 C C . ASN A 1 122 ? 14.859 62.688 24.531 1 88.56 122 ASN A C 1
ATOM 1012 O O . ASN A 1 122 ? 15.703 62.406 25.391 1 88.56 122 ASN A O 1
ATOM 1016 N N . GLU A 1 123 ? 13.734 62.062 24.375 1 91.38 123 GLU A N 1
ATOM 1017 C CA . GLU A 1 123 ? 13.297 61.156 25.453 1 91.38 123 GLU A CA 1
ATOM 1018 C C . GLU A 1 123 ? 13.516 59.688 25.062 1 91.38 123 GLU A C 1
ATOM 1020 O O . GLU A 1 123 ? 13.133 59.281 23.984 1 91.38 123 GLU A O 1
ATOM 1025 N N . LEU A 1 124 ? 14.148 59.031 25.953 1 93.06 124 LEU A N 1
ATOM 1026 C CA . LEU A 1 124 ? 14.344 57.594 25.781 1 93.06 124 LEU A CA 1
ATOM 1027 C C . LEU A 1 124 ? 13.055 56.844 26.047 1 93.06 124 LEU A C 1
ATOM 1029 O O . LEU A 1 124 ? 12.508 56.875 27.141 1 93.06 124 LEU A O 1
ATOM 1033 N N . ILE A 1 125 ? 12.555 56.094 25.031 1 91 125 ILE A N 1
ATOM 1034 C CA . ILE A 1 125 ? 11.258 55.469 25.172 1 91 125 ILE A CA 1
ATOM 1035 C C . ILE A 1 125 ? 11.43 53.938 25.219 1 91 125 ILE A C 1
ATOM 1037 O O . ILE A 1 125 ? 10.555 53.219 25.703 1 91 125 ILE A O 1
ATOM 1041 N N . TYR A 1 126 ? 12.508 53.469 24.641 1 92.5 126 TYR A N 1
ATOM 1042 C CA . TYR A 1 126 ? 12.688 52 24.562 1 92.5 126 TYR A CA 1
ATOM 1043 C C . TYR A 1 126 ? 14.164 51.656 24.609 1 92.5 126 TYR A C 1
ATOM 1045 O O . TYR A 1 126 ? 14.992 52.281 23.969 1 92.5 126 TYR A O 1
ATOM 1053 N N . THR A 1 127 ? 14.578 50.719 25.453 1 91.62 127 THR A N 1
ATOM 1054 C CA . THR A 1 127 ? 15.93 50.188 25.531 1 91.62 127 THR A CA 1
ATOM 1055 C C . THR A 1 127 ? 15.898 48.656 25.453 1 91.62 127 THR A C 1
ATOM 1057 O O . THR A 1 127 ? 15.102 48 26.141 1 91.62 127 THR A O 1
ATOM 1060 N N . PHE A 1 128 ? 16.641 48.156 24.578 1 89.25 128 PHE A N 1
ATOM 1061 C CA . PHE A 1 128 ? 16.703 46.719 24.391 1 89.25 128 PHE A CA 1
ATOM 1062 C C . PHE A 1 128 ? 18.156 46.25 24.359 1 89.25 128 PHE A C 1
ATOM 1064 O O . PHE A 1 128 ? 19 46.875 23.719 1 89.25 128 PHE A O 1
ATOM 1071 N N . SER A 1 129 ? 18.469 45.188 25.219 1 85.12 129 SER A N 1
ATOM 1072 C CA . SER A 1 129 ? 19.812 44.625 25.25 1 85.12 129 SER A CA 1
ATOM 1073 C C . SER A 1 129 ? 19.797 43.125 25.469 1 85.12 129 SER A C 1
ATOM 1075 O O . SER A 1 129 ? 19.828 42.656 26.609 1 85.12 129 SER A O 1
ATOM 1077 N N . GLU A 1 130 ? 19.328 42.344 24.562 1 81.12 130 GLU A N 1
ATOM 1078 C CA . GLU A 1 130 ? 19.344 40.906 24.672 1 81.12 130 GLU A CA 1
ATOM 1079 C C . GLU A 1 130 ? 20.156 40.281 23.547 1 81.12 130 GLU A C 1
ATOM 1081 O O . GLU A 1 130 ? 20.156 40.781 22.406 1 81.12 130 GLU A O 1
ATOM 1086 N N . THR A 1 131 ? 20.812 39.281 23.969 1 78.69 131 THR A N 1
ATOM 1087 C CA . THR A 1 131 ? 21.641 38.594 22.984 1 78.69 131 THR A CA 1
ATOM 1088 C C . THR A 1 131 ? 20.812 37.562 22.219 1 78.69 131 THR A C 1
ATOM 1090 O O . THR A 1 131 ? 19.859 37 22.766 1 78.69 131 THR A O 1
ATOM 1093 N N . ASP A 1 132 ? 21.125 37.312 21.016 1 80.06 132 ASP A N 1
ATOM 1094 C CA . ASP A 1 132 ? 20.516 36.312 20.156 1 80.06 132 ASP A CA 1
ATOM 1095 C C . ASP A 1 132 ? 19 36.5 20.109 1 80.06 132 ASP A C 1
ATOM 1097 O O . ASP A 1 132 ? 18.25 35.531 20.297 1 80.06 132 ASP A O 1
ATOM 1101 N N . TYR A 1 133 ? 18.5 37.75 20 1 81.38 133 TYR A N 1
ATOM 1102 C CA . TYR A 1 133 ? 17.078 38.062 19.922 1 81.38 133 TYR A CA 1
ATOM 1103 C C . TYR A 1 133 ? 16.688 38.375 18.484 1 81.38 133 TYR A C 1
ATOM 1105 O O . TYR A 1 133 ? 17.203 39.312 17.891 1 81.38 133 TYR A O 1
ATOM 1113 N N . VAL A 1 134 ? 15.867 37.469 17.969 1 81.88 134 VAL A N 1
ATOM 1114 C CA . VAL A 1 134 ? 15.461 37.688 16.594 1 81.88 134 VAL A CA 1
ATOM 1115 C C . VAL A 1 134 ? 13.938 37.781 16.5 1 81.88 134 VAL A C 1
ATOM 1117 O O . VAL A 1 134 ? 13.312 37.156 15.648 1 81.88 134 VAL A O 1
ATOM 1120 N N . PHE A 1 135 ? 13.297 38.438 17.406 1 85.5 135 PHE A N 1
ATOM 1121 C CA . PHE A 1 135 ? 11.852 38.594 17.406 1 85.5 135 PHE A CA 1
ATOM 1122 C C . PHE A 1 135 ? 11.469 40.031 17.078 1 85.5 135 PHE A C 1
ATOM 1124 O O . PHE A 1 135 ? 12.297 40.938 17.156 1 85.5 135 PHE A O 1
ATOM 1131 N N . PRO A 1 136 ? 10.289 40.156 16.656 1 87.75 136 PRO A N 1
ATOM 1132 C CA . PRO A 1 136 ? 9.836 41.531 16.359 1 87.75 136 PRO A CA 1
ATOM 1133 C C . PRO A 1 136 ? 9.727 42.406 17.594 1 87.75 136 PRO A C 1
ATOM 1135 O O . PRO A 1 136 ? 9.523 41.875 18.703 1 87.75 136 PRO A O 1
ATOM 1138 N N . HIS A 1 137 ? 9.945 43.719 17.406 1 89.19 137 HIS A N 1
ATOM 1139 C CA . HIS A 1 137 ? 9.797 44.719 18.453 1 89.19 137 HIS A CA 1
ATOM 1140 C C . HIS A 1 137 ? 8.594 45.625 18.188 1 89.19 137 HIS A C 1
ATOM 1142 O O . HIS A 1 137 ? 8.43 46.125 17.078 1 89.19 137 HIS A O 1
ATOM 1148 N N . ILE A 1 138 ? 7.727 45.656 19.141 1 89.06 138 ILE A N 1
ATOM 1149 C CA . ILE A 1 138 ? 6.594 46.562 19.078 1 89.06 138 ILE A CA 1
ATOM 1150 C C . ILE A 1 138 ? 6.789 47.688 20.094 1 89.06 138 ILE A C 1
ATOM 1152 O O . ILE A 1 138 ? 6.566 47.5 21.281 1 89.06 138 ILE A O 1
ATOM 1156 N N . ILE A 1 139 ? 7.152 48.906 19.594 1 91 139 ILE A N 1
ATOM 1157 C CA . ILE A 1 139 ? 7.531 50.031 20.453 1 91 139 ILE A CA 1
ATOM 1158 C C . ILE A 1 139 ? 6.453 51.094 20.406 1 91 139 ILE A C 1
ATOM 1160 O O . ILE A 1 139 ? 6.207 51.688 19.344 1 91 139 ILE A O 1
ATOM 1164 N N . PRO A 1 140 ? 5.832 51.344 21.516 1 87.94 140 PRO A N 1
ATOM 1165 C CA . PRO A 1 140 ? 4.797 52.406 21.547 1 87.94 140 PRO A CA 1
ATOM 1166 C C . PRO A 1 140 ? 5.359 53.781 21.297 1 87.94 140 PRO A C 1
ATOM 1168 O O . PRO A 1 140 ? 6.445 54.125 21.781 1 87.94 140 PRO A O 1
ATOM 1171 N N . LEU A 1 141 ? 4.719 54.562 20.5 1 89.38 141 LEU A N 1
ATOM 1172 C CA . LEU A 1 141 ? 5.066 55.969 20.203 1 89.38 141 LEU A CA 1
ATOM 1173 C C . LEU A 1 141 ? 4.008 56.906 20.75 1 89.38 141 LEU A C 1
ATOM 1175 O O . LEU A 1 141 ? 2.871 56.5 21 1 89.38 141 LEU A O 1
ATOM 1179 N N . SER A 1 142 ? 4.504 58.125 20.984 1 85 142 SER A N 1
ATOM 1180 C CA . SER A 1 142 ? 3.549 59.156 21.406 1 85 142 SER A CA 1
ATOM 1181 C C . SER A 1 142 ? 2.748 59.688 20.219 1 85 142 SER A C 1
ATOM 1183 O O . SER A 1 142 ? 3.307 59.938 19.156 1 85 142 SER A O 1
ATOM 1185 N N . ALA A 1 143 ? 1.437 59.812 20.375 1 78.12 143 ALA A N 1
ATOM 1186 C CA . ALA A 1 143 ? 0.557 60.25 19.297 1 78.12 143 ALA A CA 1
ATOM 1187 C C . ALA A 1 143 ? 0.744 61.75 19 1 78.12 143 ALA A C 1
ATOM 1189 O O . ALA A 1 143 ? 0.585 62.188 17.859 1 78.12 143 ALA A O 1
ATOM 1190 N N . ASP A 1 144 ? 1.029 62.531 19.969 1 74.5 144 ASP A N 1
ATOM 1191 C CA . ASP A 1 144 ? 0.924 64 19.844 1 74.5 144 ASP A CA 1
ATOM 1192 C C . ASP A 1 144 ? 2.293 64.625 19.594 1 74.5 144 ASP A C 1
ATOM 1194 O O . ASP A 1 144 ? 2.389 65.812 19.25 1 74.5 144 ASP A O 1
ATOM 1198 N N . LYS A 1 145 ? 3.338 63.875 19.688 1 76.62 145 LYS A N 1
ATOM 1199 C CA . LYS A 1 145 ? 4.656 64.5 19.594 1 76.62 145 LYS A CA 1
ATOM 1200 C C . LYS A 1 145 ? 5.168 64.5 18.156 1 76.62 145 LYS A C 1
ATOM 1202 O O . LYS A 1 145 ? 5.164 63.469 17.484 1 76.62 145 LYS A O 1
ATOM 1207 N N . GLU A 1 146 ? 5.277 65.625 17.719 1 77.19 146 GLU A N 1
ATOM 1208 C CA . GLU A 1 146 ? 5.914 65.812 16.406 1 77.19 146 GLU A CA 1
ATOM 1209 C C . GLU A 1 146 ? 7.434 65.875 16.531 1 77.19 146 GLU A C 1
ATOM 1211 O O . GLU A 1 146 ? 7.957 66.25 17.594 1 77.19 146 GLU A O 1
ATOM 1216 N N . GLY A 1 147 ? 8.125 65.25 15.633 1 81.94 147 GLY A N 1
ATOM 1217 C CA . GLY A 1 147 ? 9.578 65.312 15.625 1 81.94 147 GLY A CA 1
ATOM 1218 C C . GLY A 1 147 ? 10.219 64.062 15.016 1 81.94 147 GLY A C 1
ATOM 1219 O O . GLY A 1 147 ? 9.68 63.469 14.086 1 81.94 147 GLY A O 1
ATOM 1220 N N . PHE A 1 148 ? 11.445 63.938 15.445 1 89.69 148 PHE A N 1
ATOM 1221 C CA . PHE A 1 148 ? 12.234 62.844 14.922 1 89.69 148 PHE A CA 1
ATOM 1222 C C . PHE A 1 148 ? 12.289 61.688 15.922 1 89.69 148 PHE A C 1
ATOM 1224 O O . PHE A 1 148 ? 12.25 61.906 17.141 1 89.69 148 PHE A O 1
ATOM 1231 N N . ILE A 1 149 ? 12.281 60.531 15.336 1 92.31 149 ILE A N 1
ATOM 1232 C CA . ILE A 1 149 ? 12.617 59.344 16.094 1 92.31 149 ILE A CA 1
ATOM 1233 C C . ILE A 1 149 ? 14.07 58.938 15.836 1 92.31 149 ILE A C 1
ATOM 1235 O O . ILE A 1 149 ? 14.5 58.875 14.68 1 92.31 149 ILE A O 1
ATOM 1239 N N . TYR A 1 150 ? 14.82 58.781 16.875 1 93.31 150 TYR A N 1
ATOM 1240 C CA . TYR A 1 150 ? 16.219 58.375 16.766 1 93.31 150 TYR A CA 1
ATOM 1241 C C . TYR A 1 150 ? 16.391 56.938 17.297 1 93.31 150 TYR A C 1
ATOM 1243 O O . TYR A 1 150 ? 15.875 56.594 18.359 1 93.31 150 TYR A O 1
ATOM 1251 N N . ILE A 1 151 ? 17.047 56.156 16.547 1 94 151 ILE A N 1
ATOM 1252 C CA . ILE A 1 151 ? 17.344 54.781 16.969 1 94 151 ILE A CA 1
ATOM 1253 C C . ILE A 1 151 ? 18.859 54.594 16.984 1 94 151 ILE A C 1
ATOM 1255 O O . ILE A 1 151 ? 19.547 54.812 15.992 1 94 151 ILE A O 1
ATOM 1259 N N . GLU A 1 152 ? 19.344 54.156 18.078 1 93.5 152 GLU A N 1
ATOM 1260 C CA . GLU A 1 152 ? 20.75 53.844 18.234 1 93.5 152 GLU A CA 1
ATOM 1261 C C . GLU A 1 152 ? 20.969 52.312 18.203 1 93.5 152 GLU A C 1
ATOM 1263 O O . GLU A 1 152 ? 20.328 51.594 18.953 1 93.5 152 GLU A O 1
ATOM 1268 N N . PHE A 1 153 ? 21.781 51.906 17.312 1 91.56 153 PHE A N 1
ATOM 1269 C CA . PHE A 1 153 ? 22.141 50.469 17.266 1 91.56 153 PHE A CA 1
ATOM 1270 C C . PHE A 1 153 ? 23.594 50.281 17.688 1 91.56 153 PHE A C 1
ATOM 1272 O O . PHE A 1 153 ? 24.484 51.031 17.281 1 91.56 153 PHE A O 1
ATOM 1279 N N . ASP A 1 154 ? 23.688 49.312 18.578 1 85.31 154 ASP A N 1
ATOM 1280 C CA . ASP A 1 154 ? 25 48.844 18.984 1 85.31 154 ASP A CA 1
ATOM 1281 C C . ASP A 1 154 ? 25.062 47.312 19.031 1 85.31 154 ASP A C 1
ATOM 1283 O O . ASP A 1 154 ? 24.062 46.656 19.312 1 85.31 154 ASP A O 1
ATOM 1287 N N . GLY A 1 155 ? 25.984 46.75 18.375 1 77.56 155 GLY A N 1
ATOM 1288 C CA . GLY A 1 155 ? 25.969 45.281 18.453 1 77.56 155 GLY A CA 1
ATOM 1289 C C . GLY A 1 155 ? 27.297 44.656 18.125 1 77.56 155 GLY A C 1
ATOM 1290 O O . GLY A 1 155 ? 28.203 45.312 17.609 1 77.56 155 GLY A O 1
ATOM 1291 N N . ILE A 1 156 ? 27.422 43.469 18.625 1 76.88 156 ILE A N 1
ATOM 1292 C CA . ILE A 1 156 ? 28.625 42.656 18.438 1 76.88 156 ILE A CA 1
ATOM 1293 C C . ILE A 1 156 ? 28.422 41.688 17.281 1 76.88 156 ILE A C 1
ATOM 1295 O O . ILE A 1 156 ? 29.391 41.125 16.766 1 76.88 156 ILE A O 1
ATOM 1299 N N . TYR A 1 157 ? 27.188 41.656 16.719 1 82.69 157 TYR A N 1
ATOM 1300 C CA . TYR A 1 157 ? 26.922 40.781 15.562 1 82.69 157 TYR A CA 1
ATOM 1301 C C . TYR A 1 157 ? 27.703 41.25 14.344 1 82.69 157 TYR A C 1
ATOM 1303 O O . TYR A 1 157 ? 27.672 42.438 13.992 1 82.69 157 TYR A O 1
ATOM 1311 N N . ARG A 1 158 ? 28.344 40.375 13.734 1 81.75 158 ARG A N 1
ATOM 1312 C CA . ARG A 1 158 ? 29.281 40.719 12.68 1 81.75 158 ARG A CA 1
ATOM 1313 C C . ARG A 1 158 ? 28.578 40.812 11.328 1 81.75 158 ARG A C 1
ATOM 1315 O O . ARG A 1 158 ? 29.109 41.406 10.383 1 81.75 158 ARG A O 1
ATOM 1322 N N . GLY A 1 159 ? 27.422 40.281 11.203 1 80 159 GLY A N 1
ATOM 1323 C CA . GLY A 1 159 ? 26.797 40.156 9.898 1 80 159 GLY A CA 1
ATOM 1324 C C . GLY A 1 159 ? 26.047 41.406 9.484 1 80 159 GLY A C 1
ATOM 1325 O O . GLY A 1 159 ? 26.125 41.844 8.336 1 80 159 GLY A O 1
ATOM 1326 N N . PHE A 1 160 ? 25.266 41.938 10.375 1 82.75 160 PHE A N 1
ATOM 1327 C CA . PHE A 1 160 ? 24.359 43.031 10.023 1 82.75 160 PHE A CA 1
ATOM 1328 C C . PHE A 1 160 ? 24.016 43.875 11.25 1 82.75 160 PHE A C 1
ATOM 1330 O O . PHE A 1 160 ? 23.812 43.312 12.336 1 82.75 160 PHE A O 1
ATOM 1337 N N . LEU A 1 161 ? 24.031 45.25 11.102 1 86.31 161 LEU A N 1
ATOM 1338 C CA . LEU A 1 161 ? 23.594 46.156 12.156 1 86.31 161 LEU A CA 1
ATOM 1339 C C . LEU A 1 161 ? 22.5 47.094 11.641 1 86.31 161 LEU A C 1
ATOM 1341 O O . LEU A 1 161 ? 22.672 47.75 10.602 1 86.31 161 LEU A O 1
ATOM 1345 N N . GLY A 1 162 ? 21.344 47.062 12.305 1 88.12 162 GLY A N 1
ATOM 1346 C CA . GLY A 1 162 ? 20.234 47.906 11.898 1 88.12 162 GLY A CA 1
ATOM 1347 C C . GLY A 1 162 ? 18.891 47.188 11.906 1 88.12 162 GLY A C 1
ATOM 1348 O O . GLY A 1 162 ? 18.641 46.344 12.773 1 88.12 162 GLY A O 1
ATOM 1349 N N . ILE A 1 163 ? 17.969 47.656 11.078 1 87.31 163 ILE A N 1
ATOM 1350 C CA . ILE A 1 163 ? 16.641 47.062 10.945 1 87.31 163 ILE A CA 1
ATOM 1351 C C . ILE A 1 163 ? 16.594 46.156 9.711 1 87.31 163 ILE A C 1
ATOM 1353 O O . ILE A 1 163 ? 16.906 46.625 8.602 1 87.31 163 ILE A O 1
ATOM 1357 N N . ASP A 1 164 ? 16.125 44.969 10.07 1 80.56 164 ASP A N 1
ATOM 1358 C CA . ASP A 1 164 ? 16.109 43.969 9 1 80.56 164 ASP A CA 1
ATOM 1359 C C . ASP A 1 164 ? 14.695 43.5 8.672 1 80.56 164 ASP A C 1
ATOM 1361 O O . ASP A 1 164 ? 13.828 43.5 9.547 1 80.56 164 ASP A O 1
ATOM 1365 N N . ARG A 1 165 ? 14.352 43.188 7.438 1 78.56 165 ARG A N 1
ATOM 1366 C CA . ARG A 1 165 ? 13.164 42.531 6.906 1 78.56 165 ARG A CA 1
ATOM 1367 C C . ARG A 1 165 ? 12 43.5 6.785 1 78.56 165 ARG A C 1
ATOM 1369 O O . ARG A 1 165 ? 11.531 43.781 5.68 1 78.56 165 ARG A O 1
ATOM 1376 N N . SER A 1 166 ? 11.438 43.938 8.016 1 82.81 166 SER A N 1
ATOM 1377 C CA . SER A 1 166 ? 10.273 44.812 7.914 1 82.81 166 SER A CA 1
ATOM 1378 C C . SER A 1 166 ? 10.242 45.844 9.047 1 82.81 166 SER A C 1
ATOM 1380 O O . SER A 1 166 ? 10.609 45.5 10.18 1 82.81 166 SER A O 1
ATOM 1382 N N . ALA A 1 167 ? 9.945 47.062 8.703 1 88.62 167 ALA A N 1
ATOM 1383 C CA . ALA A 1 167 ? 9.75 48.156 9.664 1 88.62 167 ALA A CA 1
ATOM 1384 C C . ALA A 1 167 ? 8.547 49 9.289 1 88.62 167 ALA A C 1
ATOM 1386 O O . ALA A 1 167 ? 8.406 49.406 8.133 1 88.62 167 ALA A O 1
ATOM 1387 N N . TRP A 1 168 ? 7.699 49.094 10.273 1 90.06 168 TRP A N 1
ATOM 1388 C CA . TRP A 1 168 ? 6.453 49.812 10 1 90.06 168 TRP A CA 1
ATOM 1389 C C . TRP A 1 168 ? 6.062 50.688 11.172 1 90.06 168 TRP A C 1
ATOM 1391 O O . TRP A 1 168 ? 6.441 50.438 12.312 1 90.06 168 TRP A O 1
ATOM 1401 N N . ILE A 1 169 ? 5.406 51.812 10.922 1 89.44 169 ILE A N 1
ATOM 1402 C CA . ILE A 1 169 ? 4.641 52.562 11.906 1 89.44 169 ILE A CA 1
ATOM 1403 C C . ILE A 1 169 ? 3.148 52.344 11.695 1 89.44 169 ILE A C 1
ATOM 1405 O O . ILE A 1 169 ? 2.613 52.625 10.625 1 89.44 169 ILE A O 1
ATOM 1409 N N . LEU A 1 170 ? 2.574 51.719 12.648 1 89.56 170 LEU A N 1
ATOM 1410 C CA . LEU A 1 170 ? 1.164 51.344 12.523 1 89.56 170 LEU A CA 1
ATOM 1411 C C . LEU A 1 170 ? 0.459 51.438 13.867 1 89.56 170 LEU A C 1
ATOM 1413 O O . LEU A 1 170 ? 1.075 51.812 14.875 1 89.56 170 LEU A O 1
ATOM 1417 N N . GLU A 1 171 ? -0.821 51.188 13.781 1 84.19 171 GLU A N 1
ATOM 1418 C CA . GLU A 1 171 ? -1.6 51.156 15.016 1 84.19 171 GLU A CA 1
ATOM 1419 C C . GLU A 1 171 ? -1.268 49.906 15.836 1 84.19 171 GLU A C 1
ATOM 1421 O O . GLU A 1 171 ? -0.983 48.844 15.273 1 84.19 171 GLU A O 1
ATOM 1426 N N . HIS A 1 172 ? -1.319 50.094 17.078 1 80.38 172 HIS A N 1
ATOM 1427 C CA . HIS A 1 172 ? -0.952 49 17.984 1 80.38 172 HIS A CA 1
ATOM 1428 C C . HIS A 1 172 ? -1.719 47.719 17.656 1 80.38 172 HIS A C 1
ATOM 1430 O O . HIS A 1 172 ? -1.139 46.625 17.609 1 80.38 172 HIS A O 1
ATOM 1436 N N . GLN A 1 173 ? -2.969 47.812 17.391 1 72.94 173 GLN A N 1
ATOM 1437 C CA . GLN A 1 173 ? -3.799 46.625 17.109 1 72.94 173 GLN A CA 1
ATOM 1438 C C . GLN A 1 173 ? -3.432 46 15.766 1 72.94 173 GLN A C 1
ATOM 1440 O O . GLN A 1 173 ? -3.598 44.781 15.57 1 72.94 173 GLN A O 1
ATOM 1445 N N . ASP A 1 174 ? -2.871 46.781 14.945 1 82.69 174 ASP A N 1
ATOM 1446 C CA . ASP A 1 174 ? -2.594 46.312 13.594 1 82.69 174 ASP A CA 1
ATOM 1447 C C . ASP A 1 174 ? -1.233 45.625 13.523 1 82.69 174 ASP A C 1
ATOM 1449 O O . ASP A 1 174 ? -0.943 44.906 12.562 1 82.69 174 ASP A O 1
ATOM 1453 N N . ALA A 1 175 ? -0.49 45.844 14.57 1 84.38 175 ALA A N 1
ATOM 1454 C CA . ALA A 1 175 ? 0.828 45.219 14.562 1 84.38 175 ALA A CA 1
ATOM 1455 C C . ALA A 1 175 ? 0.707 43.688 14.578 1 84.38 175 ALA A C 1
ATOM 1457 O O . ALA A 1 175 ? 1.377 43 13.805 1 84.38 175 ALA A O 1
ATOM 1458 N N . TYR A 1 176 ? -0.221 43.219 15.359 1 82.31 176 TYR A N 1
ATOM 1459 C CA . TYR A 1 176 ? -0.407 41.781 15.461 1 82.31 176 TYR A CA 1
ATOM 1460 C C . TYR A 1 176 ? -1.056 41.219 14.195 1 82.31 176 TYR A C 1
ATOM 1462 O O . TYR A 1 176 ? -0.703 40.125 13.734 1 82.31 176 TYR A O 1
ATOM 1470 N N . HIS A 1 177 ? -1.956 42 13.75 1 82.25 177 HIS A N 1
ATOM 1471 C CA . HIS A 1 177 ? -2.615 41.562 12.516 1 82.25 177 HIS A CA 1
ATOM 1472 C C . HIS A 1 177 ? -1.621 41.469 11.367 1 82.25 177 HIS A C 1
ATOM 1474 O O . HIS A 1 177 ? -1.653 40.531 10.586 1 82.25 177 HIS A O 1
ATOM 1480 N N . HIS A 1 178 ? -0.81 42.438 11.328 1 83.5 178 HIS A N 1
ATOM 1481 C CA . HIS A 1 178 ? 0.2 42.469 10.273 1 83.5 178 HIS A CA 1
ATOM 1482 C C . HIS A 1 178 ? 1.163 41.281 10.422 1 83.5 178 HIS A C 1
ATOM 1484 O O . HIS A 1 178 ? 1.491 40.625 9.438 1 83.5 178 HIS A O 1
ATOM 1490 N N . MET A 1 179 ? 1.594 41.062 11.562 1 86.06 179 MET A N 1
ATOM 1491 C CA . MET A 1 179 ? 2.514 39.969 11.828 1 86.06 179 MET A CA 1
ATOM 1492 C C . MET A 1 179 ? 1.874 38.625 11.484 1 86.06 179 MET A C 1
ATOM 1494 O O . MET A 1 179 ? 2.531 37.75 10.93 1 86.06 179 MET A O 1
ATOM 1498 N N . PHE A 1 180 ? 0.651 38.469 11.766 1 84.38 180 PHE A N 1
ATOM 1499 C CA . PHE A 1 180 ? -0.058 37.219 11.508 1 84.38 180 PHE A CA 1
ATOM 1500 C C . PHE A 1 180 ? -0.185 36.969 10.008 1 84.38 180 PHE A C 1
ATOM 1502 O O . PHE A 1 180 ? 0.097 35.875 9.531 1 84.38 180 PHE A O 1
ATOM 1509 N N . ILE A 1 181 ? -0.584 37.969 9.312 1 82.62 181 ILE A N 1
ATOM 1510 C CA . ILE A 1 181 ? -0.835 37.812 7.883 1 82.62 181 ILE A CA 1
ATOM 1511 C C . ILE A 1 181 ? 0.473 37.5 7.16 1 82.62 181 ILE A C 1
ATOM 1513 O O . ILE A 1 181 ? 0.509 36.656 6.266 1 82.62 181 ILE A O 1
ATOM 1517 N N . GLN A 1 182 ? 1.51 38.125 7.582 1 81.25 182 GLN A N 1
ATOM 1518 C CA . GLN A 1 182 ? 2.797 37.938 6.926 1 81.25 182 GLN A CA 1
ATOM 1519 C C . GLN A 1 182 ? 3.33 36.531 7.18 1 81.25 182 GLN A C 1
ATOM 1521 O O . GLN A 1 182 ? 4.043 35.969 6.348 1 81.25 182 GLN A O 1
ATOM 1526 N N . ASN A 1 183 ? 2.957 35.906 8.312 1 86.69 183 ASN A N 1
ATOM 1527 C CA . ASN A 1 183 ? 3.488 34.625 8.688 1 86.69 183 ASN A CA 1
ATOM 1528 C C . ASN A 1 183 ? 2.434 33.531 8.555 1 86.69 183 ASN A C 1
ATOM 1530 O O . ASN A 1 183 ? 2.605 32.406 9.078 1 86.69 183 ASN A O 1
ATOM 1534 N N . PHE A 1 184 ? 1.399 33.781 7.902 1 84.56 184 PHE A N 1
ATOM 1535 C CA . PHE A 1 184 ? 0.264 32.875 7.844 1 84.56 184 PHE A CA 1
ATOM 1536 C C . PHE A 1 184 ? 0.685 31.516 7.281 1 84.56 184 PHE A C 1
ATOM 1538 O O . PHE A 1 184 ? 0.347 30.469 7.84 1 84.56 184 PHE A O 1
ATOM 1545 N N . PHE A 1 185 ? 1.422 31.531 6.254 1 83 185 PHE A N 1
ATOM 1546 C CA . PHE A 1 185 ? 1.818 30.297 5.602 1 83 185 PHE A CA 1
ATOM 1547 C C . PHE A 1 185 ? 2.762 29.484 6.492 1 83 185 PHE A C 1
ATOM 1549 O O . PHE A 1 185 ? 2.729 28.266 6.488 1 83 185 PHE A O 1
ATOM 1556 N N . ARG A 1 186 ? 3.512 30.188 7.258 1 87.19 186 ARG A N 1
ATOM 1557 C CA . ARG A 1 186 ? 4.426 29.516 8.18 1 87.19 186 ARG A CA 1
ATOM 1558 C C . ARG A 1 186 ? 3.67 28.891 9.344 1 87.19 186 ARG A C 1
ATOM 1560 O O . ARG A 1 186 ? 4.004 27.781 9.781 1 87.19 186 ARG A O 1
ATOM 1567 N N . ILE A 1 187 ? 2.668 29.562 9.68 1 87.44 187 ILE A N 1
ATOM 1568 C CA . ILE A 1 187 ? 1.853 29.078 10.797 1 87.44 187 ILE A CA 1
ATOM 1569 C C . ILE A 1 187 ? 1.143 27.797 10.398 1 87.44 187 ILE A C 1
ATOM 1571 O O . ILE A 1 187 ? 1.004 26.875 11.219 1 87.44 187 ILE A O 1
ATOM 1575 N N . CYS A 1 188 ? 0.791 27.734 9.156 1 87.75 188 CYS A N 1
ATOM 1576 C CA . CYS A 1 188 ? 0.069 26.562 8.68 1 87.75 188 CYS A CA 1
ATOM 1577 C C . CYS A 1 188 ?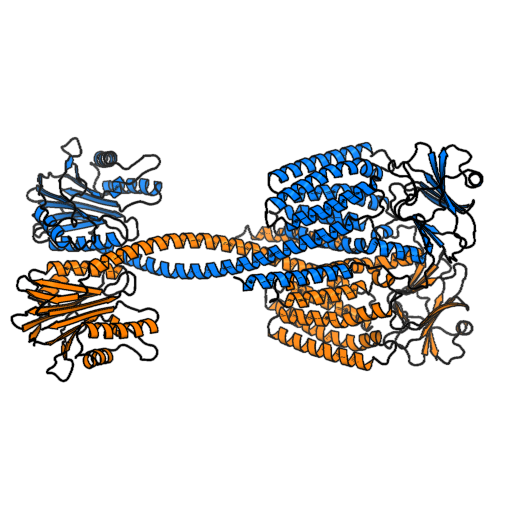 1.025 25.406 8.398 1 87.75 188 CYS A C 1
ATOM 1579 O O . CYS A 1 188 ? 0.688 24.25 8.641 1 87.75 188 CYS A O 1
ATOM 1581 N N . LEU A 1 189 ? 2.162 25.688 8 1 90.31 189 LEU A N 1
ATOM 1582 C CA . LEU A 1 189 ? 3.113 24.672 7.578 1 90.31 189 LEU A CA 1
ATOM 1583 C C . LEU A 1 189 ? 3.701 23.938 8.781 1 90.31 189 LEU A C 1
ATOM 1585 O O . LEU A 1 189 ? 3.936 22.719 8.719 1 90.31 189 LEU A O 1
ATOM 1589 N N . GLY A 1 190 ? 3.918 24.641 9.875 1 90.19 190 GLY A N 1
ATOM 1590 C CA . GLY A 1 190 ? 4.543 24.062 11.055 1 90.19 190 GLY A CA 1
ATOM 1591 C C . GLY A 1 190 ? 3.838 22.828 11.562 1 90.19 190 GLY A C 1
ATOM 1592 O O . GLY A 1 190 ? 4.422 21.734 11.578 1 90.19 190 GLY A O 1
ATOM 1593 N N . PRO A 1 191 ? 2.621 22.922 11.766 1 88.38 191 PRO A N 1
ATOM 1594 C CA . PRO A 1 191 ? 1.888 21.766 12.281 1 88.38 191 PRO A CA 1
ATOM 1595 C C . PRO A 1 191 ? 1.796 20.625 11.273 1 88.38 191 PRO A C 1
ATOM 1597 O O . PRO A 1 191 ? 1.825 19.453 11.656 1 88.38 191 PRO A O 1
ATOM 1600 N N . VAL A 1 192 ? 1.673 20.953 10.086 1 89.25 192 VAL A N 1
ATOM 1601 C CA . VAL A 1 192 ? 1.595 19.938 9.047 1 89.25 192 VAL A CA 1
ATOM 1602 C C . VAL A 1 192 ? 2.883 19.125 9.031 1 89.25 192 VAL A C 1
ATOM 1604 O O . VAL A 1 192 ? 2.844 17.891 8.953 1 89.25 192 VAL A O 1
ATOM 1607 N N . LEU A 1 193 ? 3.961 19.812 9.141 1 91.75 193 LEU A N 1
ATOM 1608 C CA . LEU A 1 193 ? 5.254 19.141 9.117 1 91.75 193 LEU A CA 1
ATOM 1609 C C . LEU A 1 193 ? 5.441 18.281 10.367 1 91.75 193 LEU A C 1
ATOM 1611 O O . LEU A 1 193 ? 5.996 17.172 10.289 1 91.75 193 LEU A O 1
ATOM 1615 N N . VAL A 1 194 ? 4.988 18.781 11.461 1 89.75 194 VAL A N 1
ATOM 1616 C CA . VAL A 1 194 ? 5.09 18 12.695 1 89.75 194 VAL A CA 1
ATOM 1617 C C . VAL A 1 194 ? 4.277 16.719 12.562 1 89.75 194 VAL A C 1
ATOM 1619 O O . VAL A 1 194 ? 4.742 15.633 12.938 1 89.75 194 VAL A O 1
ATOM 1622 N N . PHE A 1 195 ? 3.145 16.844 12.008 1 87.12 195 PHE A N 1
ATOM 1623 C CA . PHE A 1 195 ? 2.268 15.68 11.844 1 87.12 195 PHE A CA 1
ATOM 1624 C C . PHE A 1 195 ? 2.895 14.656 10.906 1 87.12 195 PHE A C 1
ATOM 1626 O O . PHE A 1 195 ? 2.902 13.461 11.203 1 87.12 195 PHE A O 1
ATOM 1633 N N . LEU A 1 196 ? 3.387 15.156 9.836 1 85.5 196 LEU A N 1
ATOM 1634 C CA . LEU A 1 196 ? 4.02 14.258 8.875 1 85.5 196 LEU A CA 1
ATOM 1635 C C . LEU A 1 196 ? 5.246 13.586 9.484 1 85.5 196 LEU A C 1
ATOM 1637 O O . LEU A 1 196 ? 5.512 12.414 9.211 1 85.5 196 LEU A O 1
ATOM 1641 N N . SER A 1 197 ? 6.008 14.344 10.266 1 88.5 197 SER A N 1
ATOM 1642 C CA . SER A 1 197 ? 7.176 13.781 10.938 1 88.5 197 SER A CA 1
ATOM 1643 C C . SER A 1 197 ? 6.785 12.641 11.859 1 88.5 197 SER A C 1
ATOM 1645 O O . SER A 1 197 ? 7.426 11.586 11.859 1 88.5 197 SER A O 1
ATOM 1647 N N . LEU A 1 198 ? 5.742 12.859 12.492 1 83.44 198 LEU A N 1
ATOM 1648 C CA . LEU A 1 198 ? 5.281 11.828 13.422 1 83.44 198 LEU A CA 1
ATOM 1649 C C . LEU A 1 198 ? 4.762 10.609 12.664 1 83.44 198 LEU A C 1
ATOM 1651 O O . LEU A 1 198 ? 4.93 9.477 13.125 1 83.44 198 LEU A O 1
ATOM 1655 N N . LEU A 1 199 ? 4.18 10.891 11.625 1 79.25 199 LEU A N 1
ATOM 1656 C CA . LEU A 1 199 ? 3.682 9.805 10.789 1 79.25 199 LEU A CA 1
ATOM 1657 C C . LEU A 1 199 ? 4.828 8.938 10.289 1 79.25 199 LEU A C 1
ATOM 1659 O O . LEU A 1 199 ? 4.77 7.707 10.391 1 79.25 199 LEU A O 1
ATOM 1663 N N . PHE A 1 200 ? 5.852 9.492 9.844 1 80.88 200 PHE A N 1
ATOM 1664 C CA . PHE A 1 200 ? 6.98 8.734 9.312 1 80.88 200 PHE A CA 1
ATOM 1665 C C . PHE A 1 200 ? 7.777 8.086 10.438 1 80.88 200 PHE A C 1
ATOM 1667 O O . PHE A 1 200 ? 8.375 7.023 10.25 1 80.88 200 PHE A O 1
ATOM 1674 N N . PHE A 1 201 ? 7.758 8.742 11.516 1 83.44 201 PHE A N 1
ATOM 1675 C CA . PHE A 1 201 ? 8.367 8.117 12.68 1 83.44 201 PHE A CA 1
ATOM 1676 C C . PHE A 1 201 ? 7.637 6.836 13.055 1 83.44 201 PHE A C 1
ATOM 1678 O O . PHE A 1 201 ? 8.266 5.832 13.398 1 83.44 201 PHE A O 1
ATOM 1685 N N . GLY A 1 202 ? 6.332 6.926 12.953 1 74.44 202 GLY A N 1
ATOM 1686 C CA . GLY A 1 202 ? 5.531 5.734 13.195 1 74.44 202 GLY A CA 1
ATOM 1687 C C . GLY A 1 202 ? 5.773 4.637 12.18 1 74.44 202 GLY A C 1
ATOM 1688 O O . GLY A 1 202 ? 5.832 3.457 12.531 1 74.44 202 GLY A O 1
ATOM 1689 N N . MET A 1 203 ? 5.996 5.031 10.969 1 73.5 203 MET A N 1
ATOM 1690 C CA . MET A 1 203 ? 6.273 4.066 9.906 1 73.5 203 MET A CA 1
ATOM 1691 C C . MET A 1 203 ? 7.598 3.355 10.148 1 73.5 203 MET A C 1
ATOM 1693 O O . MET A 1 203 ? 7.742 2.174 9.828 1 73.5 203 MET A O 1
ATOM 1697 N N . TYR A 1 204 ? 8.539 4.008 10.594 1 78.69 204 TYR A N 1
ATOM 1698 C CA . TYR A 1 204 ? 9.836 3.406 10.914 1 78.69 204 TYR A CA 1
ATOM 1699 C C . TYR A 1 204 ? 9.68 2.311 11.969 1 78.69 204 TYR A C 1
ATOM 1701 O O . TYR A 1 204 ? 10.336 1.272 11.891 1 78.69 204 TYR A O 1
ATOM 1709 N N . PHE A 1 205 ? 8.805 2.531 12.828 1 73.44 205 PHE A N 1
ATOM 1710 C CA . PHE A 1 205 ? 8.617 1.551 13.891 1 73.44 205 PHE A CA 1
ATOM 1711 C C . PHE A 1 205 ? 7.926 0.302 13.359 1 73.44 205 PHE A C 1
ATOM 1713 O O . PHE A 1 205 ? 8.117 -0.793 13.891 1 73.44 205 PHE A O 1
ATOM 1720 N N . LEU A 1 206 ? 7.082 0.503 12.375 1 70.38 206 LEU A N 1
ATOM 1721 C CA . LEU A 1 206 ? 6.406 -0.64 11.773 1 70.38 206 LEU A CA 1
ATOM 1722 C C . LEU A 1 206 ? 7.383 -1.469 10.945 1 70.38 206 LEU A C 1
ATOM 1724 O O . LEU A 1 206 ? 7.246 -2.691 10.852 1 70.38 206 LEU A O 1
ATOM 1728 N N . ASN A 1 207 ? 8.352 -0.803 10.328 1 71.44 207 ASN A N 1
ATOM 1729 C CA . ASN A 1 207 ? 9.391 -1.463 9.547 1 71.44 207 ASN A CA 1
ATOM 1730 C C . ASN A 1 207 ? 10.766 -0.855 9.82 1 71.44 207 ASN A C 1
ATOM 1732 O O . ASN A 1 207 ? 11.188 0.071 9.125 1 71.44 207 ASN A O 1
ATOM 1736 N N . ARG A 1 208 ? 11.492 -1.46 10.586 1 72.62 208 ARG A N 1
ATOM 1737 C CA . ARG A 1 208 ? 12.75 -0.894 11.062 1 72.62 208 ARG A CA 1
ATOM 1738 C C . ARG A 1 208 ? 13.867 -1.11 10.047 1 72.62 208 ARG A C 1
ATOM 1740 O O . ARG A 1 208 ? 14.938 -0.511 10.156 1 72.62 208 ARG A O 1
ATOM 1747 N N . SER A 1 209 ? 13.578 -1.886 9.133 1 72.75 209 SER A N 1
ATOM 1748 C CA . SER A 1 209 ? 14.625 -2.143 8.148 1 72.75 209 SER A CA 1
ATOM 1749 C C . SER A 1 209 ? 14.789 -0.964 7.195 1 72.75 209 SER A C 1
ATOM 1751 O O . SER A 1 209 ? 15.844 -0.8 6.578 1 72.75 209 SER A O 1
ATOM 1753 N N . LEU A 1 210 ? 13.758 -0.126 7.262 1 77 210 LEU A N 1
ATOM 1754 C CA . LEU A 1 210 ? 13.805 1.03 6.375 1 77 210 LEU A CA 1
ATOM 1755 C C . LEU A 1 210 ? 14.234 2.279 7.137 1 77 210 LEU A C 1
ATOM 1757 O O . LEU A 1 210 ? 13.398 3.111 7.5 1 77 210 LEU A O 1
ATOM 1761 N N . LYS A 1 211 ? 15.469 2.52 7.25 1 85.69 211 LYS A N 1
ATOM 1762 C CA . LYS A 1 211 ? 16.031 3.641 7.988 1 85.69 211 LYS A CA 1
ATOM 1763 C C . LYS A 1 211 ? 15.711 4.969 7.312 1 85.69 211 LYS A C 1
ATOM 1765 O O . LYS A 1 211 ? 15.82 6.031 7.934 1 85.69 211 LYS A O 1
ATOM 1770 N N . MET A 1 212 ? 15.344 4.934 6.082 1 85.12 212 MET A N 1
ATOM 1771 C CA . MET A 1 212 ? 15.016 6.152 5.348 1 85.12 212 MET A CA 1
ATOM 1772 C C . MET A 1 212 ? 13.859 6.891 6.012 1 85.12 212 MET A C 1
ATOM 1774 O O . MET A 1 212 ? 13.836 8.125 6.039 1 85.12 212 MET A O 1
ATOM 1778 N N . ASN A 1 213 ? 12.875 6.172 6.68 1 83.69 213 ASN A N 1
ATOM 1779 C CA . ASN A 1 213 ? 11.734 6.797 7.336 1 83.69 213 ASN A CA 1
ATOM 1780 C C . ASN A 1 213 ? 12.156 7.57 8.578 1 83.69 213 ASN A C 1
ATOM 1782 O O . ASN A 1 213 ? 11.57 8.602 8.906 1 83.69 213 ASN A O 1
ATOM 1786 N N . LEU A 1 214 ? 13.18 7.043 9.195 1 88.94 214 LEU A N 1
ATOM 1787 C CA . LEU A 1 214 ? 13.68 7.723 10.391 1 88.94 214 LEU A CA 1
ATOM 1788 C C . LEU A 1 214 ? 14.32 9.055 10.023 1 88.94 214 LEU A C 1
ATOM 1790 O O . LEU A 1 214 ? 14.023 10.078 10.641 1 88.94 214 LEU A O 1
ATOM 1794 N N . PHE A 1 215 ? 15.18 9.016 9.039 1 91.75 215 PHE A N 1
ATOM 1795 C CA . PHE A 1 215 ? 15.883 10.227 8.641 1 91.75 215 PHE A CA 1
ATOM 1796 C C . PHE A 1 215 ? 14.922 11.227 8.023 1 91.75 215 PHE A C 1
ATOM 1798 O O . PHE A 1 215 ? 15.07 12.438 8.211 1 91.75 215 PHE A O 1
ATOM 1805 N N . PHE A 1 216 ? 13.961 10.742 7.371 1 89.44 216 PHE A N 1
ATOM 1806 C CA . PHE A 1 216 ? 12.961 11.641 6.789 1 89.44 216 PHE A CA 1
ATOM 1807 C C . PHE A 1 216 ? 12.109 12.273 7.879 1 89.44 216 PHE A C 1
ATOM 1809 O O . PHE A 1 216 ? 11.766 13.453 7.793 1 89.44 216 PHE A O 1
ATOM 1816 N N . SER A 1 217 ? 11.742 11.484 8.859 1 89.12 217 SER A N 1
ATOM 1817 C CA . SER A 1 217 ? 11.008 12.023 10 1 89.12 217 SER A CA 1
ATOM 1818 C C . SER A 1 217 ? 11.797 13.125 10.703 1 89.12 217 SER A C 1
ATOM 1820 O O . SER A 1 217 ? 11.25 14.18 11.008 1 89.12 217 SER A O 1
ATOM 1822 N N . ALA A 1 218 ? 13.023 12.852 10.844 1 93.06 218 ALA A N 1
ATOM 1823 C CA . ALA A 1 218 ? 13.883 13.836 11.508 1 93.06 218 ALA A CA 1
ATOM 1824 C C . ALA A 1 218 ? 14.039 15.094 10.656 1 93.06 218 ALA A C 1
ATOM 1826 O O . ALA A 1 218 ? 14.086 16.203 11.188 1 93.06 218 ALA A O 1
ATOM 1827 N N . PHE A 1 219 ? 14.133 14.906 9.367 1 93.75 219 PHE A N 1
ATOM 1828 C CA . PHE A 1 219 ? 14.227 16.016 8.438 1 93.75 219 PHE A CA 1
ATOM 1829 C C . PHE A 1 219 ? 12.984 16.906 8.523 1 93.75 219 PHE A C 1
ATOM 1831 O O . PHE A 1 219 ? 13.094 18.125 8.648 1 93.75 219 PHE A O 1
ATOM 1838 N N . LEU A 1 220 ? 11.828 16.312 8.562 1 91.75 220 LEU A N 1
ATOM 1839 C CA . LEU A 1 220 ? 10.57 17.047 8.625 1 91.75 220 LEU A CA 1
ATOM 1840 C C . LEU A 1 220 ? 10.422 17.75 9.969 1 91.75 220 LEU A C 1
ATOM 1842 O O . LEU A 1 220 ? 9.922 18.875 10.031 1 91.75 220 LEU A O 1
ATOM 1846 N N . MET A 1 221 ? 10.852 17.125 10.984 1 92.5 221 MET A N 1
ATOM 1847 C CA . MET A 1 221 ? 10.781 17.734 12.312 1 92.5 221 MET A CA 1
ATOM 1848 C C . MET A 1 221 ? 11.672 18.969 12.391 1 92.5 221 MET A C 1
ATOM 1850 O O . MET A 1 221 ? 11.281 19.984 12.953 1 92.5 221 MET A O 1
ATOM 1854 N N . SER A 1 222 ? 12.812 18.781 11.844 1 94.62 222 SER A N 1
ATOM 1855 C CA . SER A 1 222 ? 13.734 19.922 11.836 1 94.62 222 SER A CA 1
ATOM 1856 C C . SER A 1 222 ? 13.164 21.094 11.039 1 94.62 222 SER A C 1
ATOM 1858 O O . SER A 1 222 ? 13.273 22.25 11.461 1 94.62 222 SER A O 1
ATOM 1860 N N . CYS A 1 223 ? 12.578 20.812 9.922 1 93.25 223 CYS A N 1
ATOM 1861 C CA . CYS A 1 223 ? 11.922 21.844 9.141 1 93.25 223 CYS A CA 1
ATOM 1862 C C . CYS A 1 223 ? 10.789 22.484 9.93 1 93.25 223 CYS A C 1
ATOM 1864 O O . CYS A 1 223 ? 10.586 23.703 9.867 1 93.25 223 CYS A O 1
ATOM 1866 N N . ALA A 1 224 ? 10.07 21.672 10.664 1 93 224 ALA A N 1
ATOM 1867 C CA . ALA A 1 224 ? 8.953 22.172 11.461 1 93 224 ALA A CA 1
ATOM 1868 C C . ALA A 1 224 ? 9.422 23.156 12.523 1 93 224 ALA A C 1
ATOM 1870 O O . ALA A 1 224 ? 8.828 24.219 12.703 1 93 224 ALA A O 1
ATOM 1871 N N . TRP A 1 225 ? 10.477 22.812 13.133 1 92.31 225 TRP A N 1
ATOM 1872 C CA . TRP A 1 225 ? 11 23.672 14.18 1 92.31 225 TRP A CA 1
ATOM 1873 C C . TRP A 1 225 ? 11.469 25 13.594 1 92.31 225 TRP A C 1
ATOM 1875 O O . TRP A 1 225 ? 11.281 26.062 14.203 1 92.31 225 TRP A O 1
ATOM 1885 N N . ILE A 1 226 ? 12.031 24.953 12.469 1 91.12 226 ILE A N 1
ATOM 1886 C CA . ILE A 1 226 ? 12.492 26.172 11.812 1 91.12 226 ILE A CA 1
ATOM 1887 C C . ILE A 1 226 ? 11.297 27.062 11.508 1 91.12 226 ILE A C 1
ATOM 1889 O O . ILE A 1 226 ? 11.344 28.281 11.75 1 91.12 226 ILE A O 1
ATOM 1893 N N . GLU A 1 227 ? 10.234 26.484 11.031 1 89.75 227 GLU A N 1
ATOM 1894 C CA . GLU A 1 227 ? 9.055 27.25 10.648 1 89.75 227 GLU A CA 1
ATOM 1895 C C . GLU A 1 227 ? 8.32 27.781 11.883 1 89.75 227 GLU A C 1
ATOM 1897 O O . GLU A 1 227 ? 7.805 28.906 11.875 1 89.75 227 GLU A O 1
ATOM 1902 N N . ILE A 1 228 ? 8.297 27.016 12.945 1 88.94 228 ILE A N 1
ATOM 1903 C CA . ILE A 1 228 ? 7.566 27.391 14.156 1 88.94 228 ILE A CA 1
ATOM 1904 C C . ILE A 1 228 ? 8.328 28.484 14.906 1 88.94 228 ILE A C 1
ATOM 1906 O O . ILE A 1 228 ? 7.719 29.406 15.453 1 88.94 228 ILE A O 1
ATOM 1910 N N . THR A 1 229 ? 9.609 28.422 14.82 1 88.19 229 THR A N 1
ATOM 1911 C CA . THR A 1 229 ? 10.406 29.375 15.594 1 88.19 229 THR A CA 1
ATOM 1912 C C . THR A 1 229 ? 10.609 30.672 14.82 1 88.19 229 THR A C 1
ATOM 1914 O O . THR A 1 229 ? 10.984 31.688 15.391 1 88.19 229 THR A O 1
ATOM 1917 N N . ASN A 1 230 ? 10.453 30.672 13.523 1 78.38 230 ASN A N 1
ATOM 1918 C CA . ASN A 1 230 ? 10.633 31.859 12.695 1 78.38 230 ASN A CA 1
ATOM 1919 C C . ASN A 1 230 ? 9.297 32.5 12.312 1 78.38 230 ASN A C 1
ATOM 1921 O O . ASN A 1 230 ? 9.148 33.031 11.219 1 78.38 230 ASN A O 1
ATOM 1925 N N . GLY A 1 231 ? 8.398 32.469 13.234 1 72.94 231 GLY A N 1
ATOM 1926 C CA . GLY A 1 231 ? 7.102 33 12.805 1 72.94 231 GLY A CA 1
ATOM 1927 C C . GLY A 1 231 ? 6.301 33.594 13.945 1 72.94 231 GLY A C 1
ATOM 1928 O O . GLY A 1 231 ? 6.867 34.062 14.93 1 72.94 231 GLY A O 1
ATOM 1929 N N . PHE A 1 232 ? 5.117 33.719 13.656 1 80.44 232 PHE A N 1
ATOM 1930 C CA . PHE A 1 232 ? 4.137 34.281 14.562 1 80.44 232 PHE A CA 1
ATOM 1931 C C . PHE A 1 232 ? 4.055 33.5 15.859 1 80.44 232 PHE A C 1
ATOM 1933 O O . PHE A 1 232 ? 3.947 34.062 16.938 1 80.44 232 PHE A O 1
ATOM 1940 N N . ILE A 1 233 ? 4.312 32.25 15.766 1 80.81 233 ILE A N 1
ATOM 1941 C CA . ILE A 1 233 ? 4.184 31.375 16.922 1 80.81 233 ILE A CA 1
ATOM 1942 C C . ILE A 1 233 ? 5.332 31.625 17.906 1 80.81 233 ILE A C 1
ATOM 1944 O O . ILE A 1 233 ? 5.129 31.656 19.109 1 80.81 233 ILE A O 1
ATOM 1948 N N . ALA A 1 234 ? 6.461 31.891 17.359 1 84.81 234 ALA A N 1
ATOM 1949 C CA . ALA A 1 234 ? 7.641 32.094 18.203 1 84.81 234 ALA A CA 1
ATOM 1950 C C . ALA A 1 234 ? 7.508 33.375 19.016 1 84.81 234 ALA A C 1
ATOM 1952 O O . ALA A 1 234 ? 8.055 33.469 20.125 1 84.81 234 ALA A O 1
ATOM 1953 N N . TYR A 1 235 ? 6.738 34.312 18.453 1 85.38 235 TYR A N 1
ATOM 1954 C CA . TYR A 1 235 ? 6.578 35.594 19.125 1 85.38 235 TYR A CA 1
ATOM 1955 C C . TYR A 1 235 ? 5.941 35.406 20.5 1 85.38 235 TYR A C 1
ATOM 1957 O O . TYR A 1 235 ? 6.25 36.156 21.438 1 85.38 235 TYR A O 1
ATOM 1965 N N . PHE A 1 236 ? 5.094 34.469 20.641 1 82.31 236 PHE A N 1
ATOM 1966 C CA . PHE A 1 236 ? 4.402 34.25 21.906 1 82.31 236 PHE A CA 1
ATOM 1967 C C . PHE A 1 236 ? 5.328 33.594 22.922 1 82.31 236 PHE A C 1
ATOM 1969 O O . PHE A 1 236 ? 5.02 33.562 24.109 1 82.31 236 PHE A O 1
ATOM 1976 N N . TRP A 1 237 ? 6.484 33.281 22.469 1 81.25 237 TRP A N 1
ATOM 1977 C CA . TRP A 1 237 ? 7.496 32.719 23.375 1 81.25 237 TRP A CA 1
ATOM 1978 C C . TRP A 1 237 ? 8.719 33.625 23.422 1 81.25 237 TRP A C 1
ATOM 1980 O O . TRP A 1 237 ? 9.844 33.156 23.594 1 81.25 237 TRP A O 1
ATOM 1990 N N . GLN A 1 238 ? 8.492 34.875 23.25 1 80.12 238 GLN A N 1
ATOM 1991 C CA . GLN A 1 238 ? 9.578 35.844 23.203 1 80.12 238 GLN A CA 1
ATOM 1992 C C . GLN A 1 238 ? 10.281 35.938 24.547 1 80.12 238 GLN A C 1
ATOM 1994 O O . GLN A 1 238 ? 11.461 36.312 24.625 1 80.12 238 GLN A O 1
ATOM 1999 N N . ASN A 1 239 ? 9.555 35.625 25.703 1 77.25 239 ASN A N 1
ATOM 2000 C CA . ASN A 1 239 ? 10.156 35.656 27.031 1 77.25 239 ASN A CA 1
ATOM 2001 C C . ASN A 1 239 ? 11.258 34.594 27.188 1 77.25 239 ASN A C 1
ATOM 2003 O O . ASN A 1 239 ? 12.133 34.719 28.047 1 77.25 239 ASN A O 1
ATOM 2007 N N . GLN A 1 240 ? 11.219 33.562 26.375 1 82.69 240 GLN A N 1
ATOM 2008 C CA . GLN A 1 240 ? 12.258 32.562 26.312 1 82.69 240 GLN A CA 1
ATOM 2009 C C . GLN A 1 240 ? 13.031 32.625 25 1 82.69 240 GLN A C 1
ATOM 2011 O O . GLN A 1 240 ? 13.195 31.625 24.297 1 82.69 240 GLN A O 1
ATOM 2016 N N . SER A 1 241 ? 13.508 33.844 24.781 1 82 241 SER A N 1
ATOM 2017 C CA . SER A 1 241 ? 14.141 34.125 23.5 1 82 241 SER A CA 1
ATOM 2018 C C . SER A 1 241 ? 15.391 33.281 23.297 1 82 241 SER A C 1
ATOM 2020 O O . SER A 1 241 ? 15.664 32.781 22.203 1 82 241 SER A O 1
ATOM 2022 N N . GLN A 1 242 ? 16.172 32.969 24.375 1 81.56 242 GLN A N 1
ATOM 2023 C CA . GLN A 1 242 ? 17.406 32.188 24.25 1 81.56 242 GLN A CA 1
ATOM 2024 C C . GLN A 1 242 ? 17.125 30.75 23.812 1 81.56 242 GLN A C 1
ATOM 2026 O O . GLN A 1 242 ? 17.828 30.188 22.969 1 81.56 242 GLN A O 1
ATOM 2031 N N . LEU A 1 243 ? 16.047 30.219 24.359 1 85.12 243 LEU A N 1
ATOM 2032 C CA . LEU A 1 243 ? 15.688 28.844 24.016 1 85.12 243 LEU A CA 1
ATOM 2033 C C . LEU A 1 243 ? 15.195 28.766 22.562 1 85.12 243 LEU A C 1
ATOM 2035 O O . LEU A 1 243 ? 15.586 27.859 21.828 1 85.12 243 LEU A O 1
ATOM 2039 N N . VAL A 1 244 ? 14.359 29.703 22.188 1 87.44 244 VAL A N 1
ATOM 2040 C CA . VAL A 1 244 ? 13.773 29.688 20.859 1 87.44 244 VAL A CA 1
ATOM 2041 C C . VAL A 1 244 ? 14.867 29.891 19.812 1 87.44 244 VAL A C 1
ATOM 2043 O O . VAL A 1 244 ? 14.891 29.203 18.781 1 87.44 244 VAL A O 1
ATOM 2046 N N . SER A 1 245 ? 15.781 30.781 20.125 1 85.94 245 SER A N 1
ATOM 2047 C CA . SER A 1 245 ? 16.875 31.031 19.172 1 85.94 245 SER A CA 1
ATOM 2048 C C . SER A 1 245 ? 17.812 29.828 19.078 1 85.94 245 SER A C 1
ATOM 2050 O O . SER A 1 245 ? 18.297 29.5 18 1 85.94 245 SER A O 1
ATOM 2052 N N . THR A 1 246 ? 18.031 29.156 20.219 1 87.69 246 THR A N 1
ATOM 2053 C CA . THR A 1 246 ? 18.875 27.969 20.203 1 87.69 246 THR A CA 1
ATOM 2054 C C . THR A 1 246 ? 18.25 26.875 19.328 1 87.69 246 THR A C 1
ATOM 2056 O O . THR A 1 246 ? 18.938 26.281 18.5 1 87.69 246 THR A O 1
ATOM 2059 N N . ILE A 1 247 ? 16.969 26.688 19.469 1 90.44 247 ILE A N 1
ATOM 2060 C CA . ILE A 1 247 ? 16.266 25.672 18.703 1 90.44 247 ILE A CA 1
ATOM 2061 C C . ILE A 1 247 ? 16.297 26.031 17.219 1 90.44 247 ILE A C 1
ATOM 2063 O O . ILE A 1 247 ? 16.531 25.156 16.375 1 90.44 247 ILE A O 1
ATOM 2067 N N . GLN A 1 248 ? 16.109 27.219 16.953 1 90.56 248 GLN A N 1
ATOM 2068 C CA . GLN A 1 248 ? 16.062 27.688 15.57 1 90.56 248 GLN A CA 1
ATOM 2069 C C . GLN A 1 248 ? 17.422 27.484 14.883 1 90.56 248 GLN A C 1
ATOM 2071 O O . GLN A 1 248 ? 17.5 26.844 13.828 1 90.56 248 GLN A O 1
ATOM 2076 N N . TYR A 1 249 ? 18.453 27.891 15.492 1 89 249 TYR A N 1
ATOM 2077 C CA . TYR A 1 249 ? 19.75 27.906 14.828 1 89 249 TYR A CA 1
ATOM 2078 C C . TYR A 1 249 ? 20.375 26.516 14.812 1 89 249 TYR A C 1
ATOM 2080 O O . TYR A 1 249 ? 21.109 26.156 13.875 1 89 249 TYR A O 1
ATOM 2088 N N . VAL A 1 250 ? 20.078 25.734 15.836 1 90.31 250 VAL A N 1
ATOM 2089 C CA . VAL A 1 250 ? 20.531 24.344 15.805 1 90.31 250 VAL A CA 1
ATOM 2090 C C . VAL A 1 250 ? 19.859 23.609 14.648 1 90.31 250 VAL A C 1
ATOM 2092 O O . VAL A 1 250 ? 20.5 22.797 13.969 1 90.31 250 VAL A O 1
ATOM 2095 N N . ASN A 1 251 ? 18.656 23.922 14.367 1 93 251 ASN A N 1
ATOM 2096 C CA . ASN A 1 251 ? 17.938 23.219 13.305 1 93 251 ASN A CA 1
ATOM 2097 C C . ASN A 1 251 ? 18.328 23.734 11.922 1 93 251 ASN A C 1
ATOM 2099 O O . ASN A 1 251 ? 18.141 23.047 10.922 1 93 251 ASN A O 1
ATOM 2103 N N . TYR A 1 252 ? 18.859 24.922 11.883 1 91.38 252 TYR A N 1
ATOM 2104 C CA . TYR A 1 252 ? 19.406 25.391 10.617 1 91.38 252 TYR A CA 1
ATOM 2105 C C . TYR A 1 252 ? 20.547 24.484 10.148 1 91.38 252 TYR A C 1
ATOM 2107 O O . TYR A 1 252 ? 20.781 24.328 8.945 1 91.38 252 TYR A O 1
ATOM 2115 N N . ALA A 1 253 ? 21.219 23.906 11.117 1 92.44 253 ALA A N 1
ATOM 2116 C CA . ALA A 1 253 ? 22.297 22.984 10.789 1 92.44 253 ALA A CA 1
ATOM 2117 C C . ALA A 1 253 ? 21.781 21.562 10.672 1 92.44 253 ALA A C 1
ATOM 2119 O O . ALA A 1 253 ? 22.266 20.781 9.836 1 92.44 253 ALA A O 1
ATOM 2120 N N . LEU A 1 254 ? 20.859 21.266 11.484 1 94 254 LEU A N 1
ATOM 2121 C CA . LEU A 1 254 ? 20.359 19.891 11.539 1 94 254 LEU A CA 1
ATOM 2122 C C . LEU A 1 254 ? 19.531 19.562 10.305 1 94 254 LEU A C 1
ATOM 2124 O O . LEU A 1 254 ? 19.531 18.422 9.836 1 94 254 LEU A O 1
ATOM 2128 N N . CYS A 1 255 ? 18.797 20.516 9.742 1 93.81 255 CYS A N 1
ATOM 2129 C CA . CYS A 1 255 ? 17.891 20.297 8.617 1 93.81 255 CYS A CA 1
ATOM 2130 C C . CYS A 1 255 ? 18.656 19.797 7.398 1 93.81 255 CYS A C 1
ATOM 2132 O O . CYS A 1 255 ? 18.359 18.719 6.875 1 93.81 255 CYS A O 1
ATOM 2134 N N . PRO A 1 256 ? 19.672 20.469 6.969 1 93.94 256 PRO A N 1
ATOM 2135 C CA . PRO A 1 256 ? 20.422 19.938 5.824 1 93.94 256 PRO A CA 1
ATOM 2136 C C . PRO A 1 256 ? 21.109 18.609 6.125 1 93.94 256 PRO A C 1
ATOM 2138 O O . PRO A 1 256 ? 21.219 17.75 5.242 1 93.94 256 PRO A O 1
ATOM 2141 N N . LEU A 1 257 ? 21.547 18.438 7.379 1 95.31 257 LEU A N 1
ATOM 2142 C CA . LEU A 1 257 ? 22.188 17.188 7.77 1 95.31 257 LEU A CA 1
ATOM 2143 C C . LEU A 1 257 ? 21.234 16 7.625 1 95.31 257 LEU A C 1
ATOM 2145 O O . LEU A 1 257 ? 21.594 14.977 7.043 1 95.31 257 LEU A O 1
ATOM 2149 N N . MET A 1 258 ? 20.047 16.172 8.133 1 95.12 258 MET A N 1
ATOM 2150 C CA . MET A 1 258 ? 19.062 15.102 8.078 1 95.12 258 MET A CA 1
ATOM 2151 C C . MET A 1 258 ? 18.625 14.836 6.637 1 95.12 258 MET A C 1
ATOM 2153 O O . MET A 1 258 ? 18.359 13.695 6.266 1 95.12 258 MET A O 1
ATOM 2157 N N . LEU A 1 259 ? 18.562 15.898 5.852 1 93.06 259 LEU A N 1
ATOM 2158 C CA . LEU A 1 259 ? 18.234 15.727 4.441 1 93.06 259 LEU A CA 1
ATOM 2159 C C . LEU A 1 259 ? 19.312 14.906 3.736 1 93.06 259 LEU A C 1
ATOM 2161 O O . LEU A 1 259 ? 18.984 13.992 2.965 1 93.06 259 LEU A O 1
ATOM 2165 N N . LEU A 1 260 ? 20.531 15.203 4.016 1 94.75 260 LEU A N 1
ATOM 2166 C CA . LEU A 1 260 ? 21.641 14.477 3.402 1 94.75 260 LEU A CA 1
ATOM 2167 C C . LEU A 1 260 ? 21.609 13 3.785 1 94.75 260 LEU A C 1
ATOM 2169 O O . LEU A 1 260 ? 21.797 12.133 2.936 1 94.75 260 LEU A O 1
ATOM 2173 N N . LEU A 1 261 ? 21.328 12.727 5.016 1 94.19 261 LEU A N 1
ATOM 2174 C CA . LEU A 1 261 ? 21.266 11.344 5.488 1 94.19 261 LEU A CA 1
ATOM 2175 C C . LEU A 1 261 ? 20.094 10.602 4.863 1 94.19 261 LEU A C 1
ATOM 2177 O O . LEU A 1 261 ? 20.188 9.406 4.578 1 94.19 261 LEU A O 1
ATOM 2181 N N . PHE A 1 262 ? 18.984 11.281 4.605 1 92.31 262 PHE A N 1
ATOM 2182 C CA . PHE A 1 262 ? 17.828 10.703 3.932 1 92.31 262 PHE A CA 1
ATOM 2183 C C . PHE A 1 262 ? 18.172 10.367 2.48 1 92.31 262 PHE A C 1
ATOM 2185 O O . PHE A 1 262 ? 17.891 9.266 2.012 1 92.31 262 PHE A O 1
ATOM 2192 N N . LEU A 1 263 ? 18.812 11.344 1.862 1 91.56 263 LEU A N 1
ATOM 2193 C CA . LEU A 1 263 ? 19.141 11.156 0.456 1 91.56 263 LEU A CA 1
ATOM 2194 C C . LEU A 1 263 ? 20.172 10.039 0.287 1 91.56 263 LEU A C 1
ATOM 2196 O O . LEU A 1 263 ? 20.172 9.336 -0.723 1 91.56 263 LEU A O 1
ATOM 2200 N N . ALA A 1 264 ? 21 9.852 1.286 1 93.31 264 ALA A N 1
ATOM 2201 C CA . ALA A 1 264 ? 22.016 8.797 1.25 1 93.31 264 ALA A CA 1
ATOM 2202 C C . ALA A 1 264 ? 21.359 7.418 1.176 1 93.31 264 ALA A C 1
ATOM 2204 O O . ALA A 1 264 ? 21.953 6.477 0.638 1 93.31 264 ALA A O 1
ATOM 2205 N N . GLN A 1 265 ? 20.125 7.332 1.706 1 88.75 265 GLN A N 1
ATOM 2206 C CA . GLN A 1 265 ? 19.422 6.051 1.725 1 88.75 265 GLN A CA 1
ATOM 2207 C C . GLN A 1 265 ? 18.625 5.836 0.439 1 88.75 265 GLN A C 1
ATOM 2209 O O . GLN A 1 265 ? 18.312 4.699 0.079 1 88.75 265 GLN A O 1
ATOM 2214 N N . VAL A 1 266 ? 18.281 6.898 -0.276 1 84.75 266 VAL A N 1
ATOM 2215 C CA . VAL A 1 266 ? 17.328 6.812 -1.376 1 84.75 266 VAL A CA 1
ATOM 2216 C C . VAL A 1 266 ? 18.062 6.828 -2.709 1 84.75 266 VAL A C 1
ATOM 2218 O O . VAL A 1 266 ? 17.688 6.121 -3.646 1 84.75 266 VAL A O 1
ATOM 2221 N N . PHE A 1 267 ? 19.125 7.508 -2.814 1 89.19 267 PHE A N 1
ATOM 2222 C CA . PHE A 1 267 ? 19.812 7.711 -4.078 1 89.19 267 PHE A CA 1
ATOM 2223 C C . PHE A 1 267 ? 20.734 6.531 -4.383 1 89.19 267 PHE A C 1
ATOM 2225 O O . PHE A 1 267 ? 20.984 5.695 -3.516 1 89.19 267 PHE A O 1
ATOM 2232 N N . PRO A 1 268 ? 21.203 6.418 -5.566 1 87.44 268 PRO A N 1
ATOM 2233 C CA . PRO A 1 268 ? 22.094 5.328 -5.957 1 87.44 268 PRO A CA 1
ATOM 2234 C C . PRO A 1 268 ? 23.344 5.25 -5.086 1 87.44 268 PRO A C 1
ATOM 2236 O O . PRO A 1 268 ? 23.719 6.234 -4.445 1 87.44 268 PRO A O 1
ATOM 2239 N N . PRO A 1 269 ? 24.016 4.137 -5.051 1 90.94 269 PRO A N 1
ATOM 2240 C CA . PRO A 1 269 ? 25.109 3.871 -4.102 1 90.94 269 PRO A CA 1
ATOM 2241 C C . PRO A 1 269 ? 26.234 4.891 -4.203 1 90.94 269 PRO A C 1
ATOM 2243 O O . PRO A 1 269 ? 26.812 5.281 -3.184 1 90.94 269 PRO A O 1
ATOM 2246 N N . PHE A 1 270 ? 26.562 5.348 -5.316 1 92.12 270 PHE A N 1
ATOM 2247 C CA . PHE A 1 270 ? 27.625 6.332 -5.441 1 92.12 270 PHE A CA 1
ATOM 2248 C C . PHE A 1 270 ? 27.266 7.617 -4.699 1 92.12 270 PHE A C 1
ATOM 2250 O O . PHE A 1 270 ? 28.047 8.117 -3.891 1 92.12 270 PHE A O 1
ATOM 2257 N N . PHE A 1 271 ? 26.156 8.109 -5.031 1 92.19 271 PHE A N 1
ATOM 2258 C CA . PHE A 1 271 ? 25.703 9.344 -4.395 1 92.19 271 PHE A CA 1
ATOM 2259 C C . PHE A 1 271 ? 25.438 9.125 -2.914 1 92.19 271 PHE A C 1
ATOM 2261 O O . PHE A 1 271 ? 25.625 10.023 -2.1 1 92.19 271 PHE A O 1
ATOM 2268 N N . GLY A 1 272 ? 25.016 7.969 -2.535 1 93.38 272 GLY A N 1
ATOM 2269 C CA . GLY A 1 272 ? 24.812 7.648 -1.134 1 93.38 272 GLY A CA 1
ATOM 2270 C C . GLY A 1 272 ? 26.078 7.777 -0.297 1 93.38 272 GLY A C 1
ATOM 2271 O O . GLY A 1 272 ? 26.047 8.359 0.788 1 93.38 272 GLY A O 1
ATOM 2272 N N . SER A 1 273 ? 27.125 7.266 -0.869 1 95 273 SER A N 1
ATOM 2273 C CA . SER A 1 273 ? 28.406 7.367 -0.179 1 95 273 SER A CA 1
ATOM 2274 C C . SER A 1 273 ? 28.891 8.812 -0.125 1 95 273 SER A C 1
ATOM 2276 O O . SER A 1 273 ? 29.469 9.242 0.875 1 95 273 SER A O 1
ATOM 2278 N N . LEU A 1 274 ? 28.656 9.508 -1.167 1 95.12 274 LEU A N 1
ATOM 2279 C CA . LEU A 1 274 ? 29.031 10.922 -1.224 1 95.12 274 LEU A CA 1
ATOM 2280 C C . LEU A 1 274 ? 28.297 11.727 -0.167 1 95.12 274 LEU A C 1
ATOM 2282 O O . LEU A 1 274 ? 28.891 12.555 0.524 1 95.12 274 LEU A O 1
ATOM 2286 N N . PHE A 1 275 ? 27.016 11.508 -0.031 1 96.25 275 PHE A N 1
ATOM 2287 C CA . PHE A 1 275 ? 26.203 12.234 0.936 1 96.25 275 PHE A CA 1
ATOM 2288 C C . PHE A 1 275 ? 26.625 11.906 2.361 1 96.25 275 PHE A C 1
ATOM 2290 O O . PHE A 1 275 ? 26.594 12.766 3.242 1 96.25 275 PHE A O 1
ATOM 2297 N N . ARG A 1 276 ? 27.047 10.68 2.611 1 95.56 276 ARG A N 1
ATOM 2298 C CA . ARG A 1 276 ? 27.547 10.312 3.932 1 95.56 276 ARG A CA 1
ATOM 2299 C C . ARG A 1 276 ? 28.828 11.062 4.254 1 95.56 276 ARG A C 1
ATOM 2301 O O . ARG A 1 276 ? 29.031 11.523 5.383 1 95.56 276 ARG A O 1
ATOM 2308 N N . LEU A 1 277 ? 29.625 11.148 3.221 1 96.5 277 LEU A N 1
ATOM 2309 C CA . LEU A 1 277 ? 30.875 11.875 3.391 1 96.5 277 LEU A CA 1
ATOM 2310 C C . LEU A 1 277 ? 30.609 13.352 3.664 1 96.5 277 LEU A C 1
ATOM 2312 O O . LEU A 1 277 ? 31.188 13.93 4.594 1 96.5 277 LEU A O 1
ATOM 2316 N N . ILE A 1 278 ? 29.75 13.953 2.906 1 96.56 278 ILE A N 1
ATOM 2317 C CA . ILE A 1 278 ? 29.406 15.367 3.061 1 96.56 278 ILE A CA 1
ATOM 2318 C C . ILE A 1 278 ? 28.766 15.602 4.426 1 96.56 278 ILE A C 1
ATOM 2320 O O . ILE A 1 278 ? 29 16.641 5.055 1 96.56 278 ILE A O 1
ATOM 2324 N N . SER A 1 279 ? 27.984 14.656 4.887 1 96.25 279 SER A N 1
ATOM 2325 C CA . SER A 1 279 ? 27.344 14.773 6.195 1 96.25 279 SER A CA 1
ATOM 2326 C C . SER A 1 279 ? 28.391 14.805 7.312 1 96.25 279 SER A C 1
ATOM 2328 O O . SER A 1 279 ? 28.219 15.531 8.297 1 96.25 279 SER A O 1
ATOM 2330 N N . CYS A 1 280 ? 29.391 14.023 7.121 1 96.12 280 CYS A N 1
ATOM 2331 C CA . CYS A 1 280 ? 30.469 14.031 8.109 1 96.12 280 CYS A CA 1
ATOM 2332 C C . CYS A 1 280 ? 31.203 15.367 8.117 1 96.12 280 CYS A C 1
ATOM 2334 O O . CYS A 1 280 ? 31.484 15.922 9.18 1 96.12 280 CYS A O 1
ATOM 2336 N N . ILE A 1 281 ? 31.469 15.875 7 1 95.94 281 ILE A N 1
ATOM 2337 C CA . ILE A 1 281 ? 32.125 17.172 6.879 1 95.94 281 ILE A CA 1
ATOM 2338 C C . ILE A 1 281 ? 31.234 18.266 7.461 1 95.94 281 ILE A C 1
ATOM 2340 O O . ILE A 1 281 ? 31.719 19.172 8.141 1 95.94 281 ILE A O 1
ATOM 2344 N N . HIS A 1 282 ? 29.938 18.156 7.191 1 96.19 282 HIS A N 1
ATOM 2345 C CA . HIS A 1 282 ? 28.938 19.094 7.703 1 96.19 282 HIS A CA 1
ATOM 2346 C C . HIS A 1 282 ? 28.984 19.156 9.227 1 96.19 282 HIS A C 1
ATOM 2348 O O . HIS A 1 282 ? 29 20.25 9.797 1 96.19 282 HIS A O 1
ATOM 2354 N N . VAL A 1 283 ? 29.078 18.016 9.844 1 95.06 283 VAL A N 1
ATOM 2355 C CA . VAL A 1 283 ? 29.062 17.953 11.305 1 95.06 283 VAL A CA 1
ATOM 2356 C C . VAL A 1 283 ? 30.375 18.516 11.852 1 95.06 283 VAL A C 1
ATOM 2358 O O . VAL A 1 283 ? 30.375 19.266 12.828 1 95.06 283 VAL A O 1
ATOM 2361 N N . VAL A 1 284 ? 31.469 18.188 11.227 1 94.94 284 VAL A N 1
ATOM 2362 C CA . VAL A 1 284 ? 32.781 18.641 11.672 1 94.94 284 VAL A CA 1
ATOM 2363 C C . VAL A 1 284 ? 32.875 20.172 11.539 1 94.94 284 VAL A C 1
ATOM 2365 O O . VAL A 1 284 ? 33.312 20.844 12.461 1 94.94 284 VAL A O 1
ATOM 2368 N N . LEU A 1 285 ? 32.438 20.688 10.445 1 94.5 285 LEU A N 1
ATOM 2369 C CA . LEU A 1 285 ? 32.5 22.125 10.219 1 94.5 285 LEU A CA 1
ATOM 2370 C C . LEU A 1 285 ? 31.609 22.859 11.219 1 94.5 285 LEU A C 1
ATOM 2372 O O . LEU A 1 285 ? 31.984 23.922 11.727 1 94.5 285 LEU A O 1
ATOM 2376 N N . TYR A 1 286 ? 30.438 22.328 11.43 1 93.38 286 TYR A N 1
ATOM 2377 C CA . TYR A 1 286 ? 29.531 22.969 12.391 1 93.38 286 TYR A CA 1
ATOM 2378 C C . TYR A 1 286 ? 30.156 23 13.781 1 93.38 286 TYR A C 1
ATOM 2380 O O . TYR A 1 286 ? 30.062 24 14.484 1 93.38 286 TYR A O 1
ATOM 2388 N N . ILE A 1 287 ? 30.828 21.906 14.164 1 92.06 287 ILE A N 1
ATOM 2389 C CA . ILE A 1 287 ? 31.453 21.828 15.477 1 92.06 287 ILE A CA 1
ATOM 2390 C C . ILE A 1 287 ? 32.594 22.844 15.547 1 92.06 287 ILE A C 1
ATOM 2392 O O . ILE A 1 287 ? 32.781 23.516 16.562 1 92.06 287 ILE A O 1
ATOM 2396 N N . VAL A 1 288 ? 33.344 23 14.531 1 93.12 288 VAL A N 1
ATOM 2397 C CA . VAL A 1 288 ? 34.469 23.922 14.492 1 93.12 288 VAL A CA 1
ATOM 2398 C C . VAL A 1 288 ? 33.938 25.359 14.641 1 93.12 288 VAL A C 1
ATOM 2400 O O . VAL A 1 288 ? 34.5 26.141 15.438 1 93.12 288 VAL A O 1
ATOM 2403 N N . TYR A 1 289 ? 32.938 25.688 13.883 1 91.06 289 TYR A N 1
ATOM 2404 C CA . TYR A 1 289 ? 32.406 27.047 13.953 1 91.06 289 TYR A CA 1
ATOM 2405 C C . TYR A 1 289 ? 31.719 27.297 15.297 1 91.06 289 TYR A C 1
ATOM 2407 O O . TYR A 1 289 ? 31.734 28.422 15.805 1 91.06 289 TYR A O 1
ATOM 2415 N N . PHE A 1 290 ? 31.141 26.234 15.859 1 89.38 290 PHE A N 1
ATOM 2416 C CA . PHE A 1 290 ? 30.531 26.344 17.172 1 89.38 290 PHE A CA 1
ATOM 2417 C C . PHE A 1 290 ? 31.578 26.656 18.234 1 89.38 290 PHE A C 1
ATOM 2419 O O . PHE A 1 290 ? 31.375 27.516 19.094 1 89.38 290 PHE A O 1
ATOM 2426 N N . LEU A 1 291 ? 32.688 26 18.141 1 89.44 291 LEU A N 1
ATOM 2427 C CA . LEU A 1 291 ? 33.75 26.203 19.125 1 89.44 291 LEU A CA 1
ATOM 2428 C C . LEU A 1 291 ? 34.438 27.547 18.922 1 89.44 291 LEU A C 1
ATOM 2430 O O . LEU A 1 291 ? 34.844 28.188 19.906 1 89.44 291 LEU A O 1
ATOM 2434 N N . ARG A 1 292 ? 34.5 28 17.781 1 89.5 292 ARG A N 1
ATOM 2435 C CA . ARG A 1 292 ? 35.125 29.281 17.469 1 89.5 292 ARG A CA 1
ATOM 2436 C C . ARG A 1 292 ? 34.312 30.438 18 1 89.5 292 ARG A C 1
ATOM 2438 O O . ARG A 1 292 ? 34.844 31.469 18.422 1 89.5 292 ARG A O 1
ATOM 2445 N N . ASN A 1 293 ? 32.969 30.328 17.969 1 86.25 293 ASN A N 1
ATOM 2446 C CA . ASN A 1 293 ? 32.125 31.453 18.344 1 86.25 293 ASN A CA 1
ATOM 2447 C C . ASN A 1 293 ? 31.547 31.281 19.75 1 86.25 293 ASN A C 1
ATOM 2449 O O . ASN A 1 293 ? 30.688 32.062 20.172 1 86.25 293 ASN A O 1
ATOM 2453 N N . ASP A 1 294 ? 31.984 30.266 20.5 1 81.38 294 ASP A N 1
ATOM 2454 C CA . ASP A 1 294 ? 31.422 29.953 21.812 1 81.38 294 ASP A CA 1
ATOM 2455 C C . ASP A 1 294 ? 31.688 31.078 22.812 1 81.38 294 ASP A C 1
ATOM 2457 O O . ASP A 1 294 ? 30.891 31.297 23.734 1 81.38 294 ASP A O 1
ATOM 2461 N N . SER A 1 295 ? 32.625 31.859 22.609 1 79.19 295 SER A N 1
ATOM 2462 C CA . SER A 1 295 ? 33 32.906 23.578 1 79.19 295 SER A CA 1
ATOM 2463 C C . SER A 1 295 ? 32.25 34.188 23.312 1 79.19 295 SER A C 1
ATOM 2465 O O . SER A 1 295 ? 32.188 35.062 24.172 1 79.19 295 SER A O 1
ATOM 2467 N N . ASP A 1 296 ? 31.547 34.25 22.266 1 77.44 296 ASP A N 1
ATOM 2468 C CA . ASP A 1 296 ? 30.797 35.438 21.906 1 77.44 296 ASP A CA 1
ATOM 2469 C C . ASP A 1 296 ? 29.391 35.406 22.5 1 77.44 296 ASP A C 1
ATOM 2471 O O . ASP A 1 296 ? 28.75 34.344 22.531 1 77.44 296 ASP A O 1
ATOM 2475 N N . PRO A 1 297 ? 28.938 36.531 23.047 1 73.38 297 PRO A N 1
ATOM 2476 C CA . PRO A 1 297 ? 27.562 36.562 23.578 1 73.38 297 PRO A CA 1
ATOM 2477 C C . PRO A 1 297 ? 26.516 36.281 22.5 1 73.38 297 PRO A C 1
ATOM 2479 O O . PRO A 1 297 ? 25.438 35.75 22.812 1 73.38 297 PRO A O 1
ATOM 2482 N N . VAL A 1 298 ? 26.844 36.688 21.281 1 78.44 298 VAL A N 1
ATOM 2483 C CA . VAL A 1 298 ? 25.953 36.438 20.156 1 78.44 298 VAL A CA 1
ATOM 2484 C C . VAL A 1 298 ? 26.438 35.25 19.359 1 78.44 298 VAL A C 1
ATOM 2486 O O . VAL A 1 298 ? 26.594 35.344 18.125 1 78.44 298 VAL A O 1
ATOM 2489 N N . SER A 1 299 ? 26.578 34.188 19.938 1 80.81 299 SER A N 1
ATOM 2490 C CA . SER A 1 299 ? 27.266 33.031 19.406 1 80.81 299 SER A CA 1
ATOM 2491 C C . SER A 1 299 ? 26.469 32.375 18.297 1 80.81 299 SER A C 1
ATOM 2493 O O . SER A 1 299 ? 27 32.062 17.234 1 80.81 299 SER A O 1
ATOM 2495 N N . PHE A 1 300 ? 25.125 32.281 18.406 1 85.06 300 PHE A N 1
ATOM 2496 C CA . PHE A 1 300 ? 24.375 31.516 17.422 1 85.06 300 PHE A CA 1
ATOM 2497 C C . PHE A 1 300 ? 24.219 32.312 16.125 1 85.06 300 PHE A C 1
ATOM 2499 O O . PHE A 1 300 ? 24.234 31.734 15.039 1 85.06 300 PHE A O 1
ATOM 2506 N N . LEU A 1 301 ? 24.016 33.594 16.234 1 85.25 301 LEU A N 1
ATOM 2507 C CA . LEU A 1 301 ? 23.922 34.438 15.047 1 85.25 301 LEU A CA 1
ATOM 2508 C C . LEU A 1 301 ? 25.234 34.438 14.273 1 85.25 301 LEU A C 1
ATOM 2510 O O . LEU A 1 301 ? 25.234 34.344 13.047 1 85.25 301 LEU A O 1
ATOM 2514 N N . ASN A 1 302 ? 26.344 34.5 14.984 1 88.12 302 ASN A N 1
ATOM 2515 C CA . ASN A 1 302 ? 27.641 34.469 14.344 1 88.12 302 ASN A CA 1
ATOM 2516 C C . ASN A 1 302 ? 27.984 33.125 13.766 1 88.12 302 ASN A C 1
ATOM 2518 O O . ASN A 1 302 ? 28.656 33.031 12.734 1 88.12 302 ASN A O 1
ATOM 2522 N N . ILE A 1 303 ? 27.594 32.094 14.469 1 88.62 303 ILE A N 1
ATOM 2523 C CA . ILE A 1 303 ? 27.781 30.734 13.938 1 88.62 303 ILE A CA 1
ATOM 2524 C C . ILE A 1 303 ? 27.047 30.594 12.609 1 88.62 303 ILE A C 1
ATOM 2526 O O . ILE A 1 303 ? 27.578 30.031 11.648 1 88.62 303 ILE A O 1
ATOM 2530 N N . GLU A 1 304 ? 25.781 31.078 12.562 1 87.62 304 GLU A N 1
ATOM 2531 C CA . GLU A 1 304 ? 24.984 31 11.336 1 87.62 304 GLU A CA 1
ATOM 2532 C C . GLU A 1 304 ? 25.672 31.75 10.195 1 87.62 304 GLU A C 1
ATOM 2534 O O . GLU A 1 304 ? 25.688 31.266 9.055 1 87.62 304 GLU A O 1
ATOM 2539 N N . GLU A 1 305 ? 26.188 32.844 10.523 1 86.75 305 GLU A N 1
ATOM 2540 C CA . GLU A 1 305 ? 26.859 33.656 9.508 1 86.75 305 GLU A CA 1
ATOM 2541 C C . GLU A 1 305 ? 28.078 32.906 8.93 1 86.75 305 GLU A C 1
ATOM 2543 O O . GLU A 1 305 ? 28.297 32.938 7.719 1 86.75 305 GLU A O 1
ATOM 2548 N N . ASP A 1 306 ? 28.844 32.281 9.758 1 88.25 306 ASP A N 1
ATOM 2549 C CA . ASP A 1 306 ? 30.047 31.578 9.328 1 88.25 306 ASP A CA 1
ATOM 2550 C C . ASP A 1 306 ? 29.703 30.281 8.609 1 88.25 306 ASP A C 1
ATOM 2552 O O . ASP A 1 306 ? 30.359 29.906 7.629 1 88.25 306 ASP A O 1
ATOM 2556 N N . PHE A 1 307 ? 28.688 29.672 9.07 1 91.62 307 PHE A N 1
ATOM 2557 C CA . PHE A 1 307 ? 28.359 28.328 8.609 1 91.62 307 PHE A CA 1
ATOM 2558 C C . PHE A 1 307 ? 27.531 28.391 7.34 1 91.62 307 PHE A C 1
ATOM 2560 O O . PHE A 1 307 ? 27.562 27.469 6.523 1 91.62 307 PHE A O 1
ATOM 2567 N N . SER A 1 308 ? 26.75 29.406 7.082 1 88.94 308 SER A N 1
ATOM 2568 C CA . SER A 1 308 ? 25.797 29.5 5.984 1 88.94 308 SER A CA 1
ATOM 2569 C C . SER A 1 308 ? 26.5 29.422 4.629 1 88.94 308 SER A C 1
ATOM 2571 O O . SER A 1 308 ? 25.922 28.906 3.664 1 88.94 308 SER A O 1
ATOM 2573 N N . LEU A 1 309 ? 27.688 29.875 4.594 1 87.12 309 LEU A N 1
ATOM 2574 C CA . LEU A 1 309 ? 28.422 29.859 3.326 1 87.12 309 LEU A CA 1
ATOM 2575 C C . LEU A 1 309 ? 28.719 28.422 2.898 1 87.12 309 LEU A C 1
ATOM 2577 O O . LEU A 1 309 ? 28.797 28.141 1.703 1 87.12 309 LEU A O 1
ATOM 2581 N N . TRP A 1 310 ? 28.797 27.562 3.838 1 89.94 310 TRP A N 1
ATOM 2582 C CA . TRP A 1 310 ? 29.109 26.156 3.553 1 89.94 310 TRP A CA 1
ATOM 2583 C C . TRP A 1 310 ? 27.891 25.422 3.027 1 89.94 310 TRP A C 1
ATOM 2585 O O . TRP A 1 310 ? 28.016 24.359 2.408 1 89.94 310 TRP A O 1
ATOM 2595 N N . LEU A 1 311 ? 26.75 25.922 3.205 1 92.19 311 LEU A N 1
ATOM 2596 C CA . LEU A 1 311 ? 25.531 25.266 2.764 1 92.19 311 LEU A CA 1
ATOM 2597 C C . LEU A 1 311 ? 25.375 25.359 1.249 1 92.19 311 LEU A C 1
ATOM 2599 O O . LEU A 1 311 ? 24.688 24.531 0.634 1 92.19 311 LEU A O 1
ATOM 2603 N N . VAL A 1 312 ? 26.062 26.297 0.666 1 91.44 312 VAL A N 1
ATOM 2604 C CA . VAL A 1 312 ? 25.891 26.562 -0.76 1 91.44 312 VAL A CA 1
ATOM 2605 C C . VAL A 1 312 ? 26.531 25.422 -1.57 1 91.44 312 VAL A C 1
ATOM 2607 O O . VAL A 1 312 ? 25.875 24.828 -2.428 1 91.44 312 VAL A O 1
ATOM 2610 N N . PRO A 1 313 ? 27.766 25.078 -1.282 1 92.31 313 PRO A N 1
ATOM 2611 C CA . PRO A 1 313 ? 28.328 23.953 -2.033 1 92.31 313 PRO A CA 1
ATOM 2612 C C . PRO A 1 313 ? 27.578 22.656 -1.796 1 92.31 313 PRO A C 1
ATOM 2614 O O . PRO A 1 313 ? 27.438 21.828 -2.713 1 92.31 313 PRO A O 1
ATOM 2617 N N . GLU A 1 314 ? 27.172 22.406 -0.599 1 94.19 314 GLU A N 1
ATOM 2618 C CA . GLU A 1 314 ? 26.375 21.219 -0.322 1 94.19 314 GLU A CA 1
ATOM 2619 C C . GLU A 1 314 ? 25.109 21.188 -1.18 1 94.19 314 GLU A C 1
ATOM 2621 O O . GLU A 1 314 ? 24.734 20.141 -1.716 1 94.19 314 GLU A O 1
ATOM 2626 N N . ALA A 1 315 ? 24.453 22.359 -1.298 1 94.06 315 ALA A N 1
ATOM 2627 C CA . ALA A 1 315 ? 23.234 22.469 -2.088 1 94.06 315 ALA A CA 1
ATOM 2628 C C . ALA A 1 315 ? 23.5 22.203 -3.564 1 94.06 315 ALA A C 1
ATOM 2630 O O . ALA A 1 315 ? 22.703 21.531 -4.234 1 94.06 315 ALA A O 1
ATOM 2631 N N . ILE A 1 316 ? 24.609 22.656 -4.008 1 93.25 316 ILE A N 1
ATOM 2632 C CA . ILE A 1 316 ? 24.953 22.453 -5.41 1 93.25 316 ILE A CA 1
ATOM 2633 C C . ILE A 1 316 ? 25.156 20.969 -5.699 1 93.25 316 ILE A C 1
ATOM 2635 O O . ILE A 1 316 ? 24.703 20.469 -6.73 1 93.25 316 ILE A O 1
ATOM 2639 N N . ILE A 1 317 ? 25.75 20.297 -4.766 1 94.25 317 ILE A N 1
ATOM 2640 C CA . ILE A 1 317 ? 26 18.875 -4.93 1 94.25 317 ILE A CA 1
ATOM 2641 C C . ILE A 1 317 ? 24.672 18.125 -4.953 1 94.25 317 ILE A C 1
ATOM 2643 O O . ILE A 1 317 ? 24.469 17.203 -5.762 1 94.25 317 ILE A O 1
ATOM 2647 N N . VAL A 1 318 ? 23.812 18.484 -4.102 1 93.38 318 VAL A N 1
ATOM 2648 C CA . VAL A 1 318 ? 22.516 17.812 -4.031 1 93.38 318 VAL A CA 1
ATOM 2649 C C . VAL A 1 318 ? 21.719 18.094 -5.305 1 93.38 318 VAL A C 1
ATOM 2651 O O . VAL A 1 318 ? 21.047 17.203 -5.84 1 93.38 318 VAL A O 1
ATOM 2654 N N . ILE A 1 319 ? 21.75 19.344 -5.77 1 92.81 319 ILE A N 1
ATOM 2655 C CA . ILE A 1 319 ? 21.047 19.688 -7 1 92.81 319 ILE A CA 1
ATOM 2656 C C . ILE A 1 319 ? 21.609 18.891 -8.172 1 92.81 319 ILE A C 1
ATOM 2658 O O . ILE A 1 319 ? 20.859 18.344 -8.969 1 92.81 319 ILE A O 1
ATOM 2662 N N . TYR A 1 320 ? 22.891 18.828 -8.195 1 92.56 320 TYR A N 1
ATOM 2663 C CA . TYR A 1 320 ? 23.547 18.078 -9.266 1 92.56 320 TYR A CA 1
ATOM 2664 C C . TYR A 1 320 ? 23.156 16.609 -9.227 1 92.56 320 TYR A C 1
ATOM 2666 O O . TYR A 1 320 ? 22.828 16.016 -10.258 1 92.56 320 TYR A O 1
ATOM 2674 N N . SER A 1 321 ? 23.234 15.984 -8.109 1 92 321 SER A N 1
ATOM 2675 C CA . SER A 1 321 ? 22.875 14.578 -7.961 1 92 321 SER A CA 1
ATOM 2676 C C . SER A 1 321 ? 21.406 14.344 -8.328 1 92 321 SER A C 1
ATOM 2678 O O . SER A 1 321 ? 21.078 13.32 -8.93 1 92 321 SER A O 1
ATOM 2680 N N . SER A 1 322 ? 20.531 15.289 -7.984 1 90.5 322 SER A N 1
ATOM 2681 C CA . SER A 1 322 ? 19.109 15.172 -8.289 1 90.5 322 SER A CA 1
ATOM 2682 C C . SER A 1 322 ? 18.844 15.273 -9.789 1 90.5 322 SER A C 1
ATOM 2684 O O . SER A 1 322 ? 18.016 14.555 -10.336 1 90.5 322 SER A O 1
ATOM 2686 N N . ILE A 1 323 ? 19.578 16.141 -10.414 1 90.06 323 ILE A N 1
ATOM 2687 C CA . ILE A 1 323 ? 19.453 16.281 -11.859 1 90.06 323 ILE A CA 1
ATOM 2688 C C . ILE A 1 323 ? 19.938 15.016 -12.547 1 90.06 323 ILE A C 1
ATOM 2690 O O . ILE A 1 323 ? 19.344 14.555 -13.523 1 90.06 323 ILE A O 1
ATOM 2694 N N . TYR A 1 324 ? 21 14.453 -12.039 1 89.81 324 TYR A N 1
ATOM 2695 C CA . TYR A 1 324 ? 21.547 13.203 -12.57 1 89.81 324 TYR A CA 1
ATOM 2696 C C . TYR A 1 324 ? 20.5 12.094 -12.523 1 89.81 324 TYR A C 1
ATOM 2698 O O . TYR A 1 324 ? 20.344 11.344 -13.492 1 89.81 324 TYR A O 1
ATOM 2706 N N . VAL A 1 325 ? 19.859 12 -11.445 1 86 325 VAL A N 1
ATOM 2707 C CA . VAL A 1 325 ? 18.875 10.945 -11.258 1 86 325 VAL A CA 1
ATOM 2708 C C . VAL A 1 325 ? 17.688 11.164 -12.195 1 86 325 VAL A C 1
ATOM 2710 O O . VAL A 1 325 ? 17.109 10.211 -12.727 1 86 325 VAL A O 1
ATOM 2713 N N . ILE A 1 326 ? 17.219 12.367 -12.414 1 86.06 326 ILE A N 1
ATOM 2714 C CA . ILE A 1 326 ? 16.125 12.703 -13.305 1 86.06 326 ILE A CA 1
ATOM 2715 C C . ILE A 1 326 ? 16.484 12.305 -14.734 1 86.06 326 ILE A C 1
ATOM 2717 O O . ILE A 1 326 ? 15.648 11.75 -15.453 1 86.06 326 ILE A O 1
ATOM 2721 N N . PHE A 1 327 ? 17.625 12.516 -15.117 1 86.5 327 PHE A N 1
ATOM 2722 C CA . PHE A 1 327 ? 18.047 12.258 -16.484 1 86.5 327 PHE A CA 1
ATOM 2723 C C . PHE A 1 327 ? 18.219 10.766 -16.734 1 86.5 327 PHE A C 1
ATOM 2725 O O . PHE A 1 327 ? 18.047 10.281 -17.859 1 86.5 327 PHE A O 1
ATOM 2732 N N . ARG A 1 328 ? 18.547 9.961 -15.805 1 82.19 328 ARG A N 1
ATOM 2733 C CA . ARG A 1 328 ? 18.719 8.516 -15.969 1 82.19 328 ARG A CA 1
ATOM 2734 C C . ARG A 1 328 ? 17.375 7.797 -15.906 1 82.19 328 ARG A C 1
ATOM 2736 O O . ARG A 1 328 ? 17.328 6.566 -15.961 1 82.19 328 ARG A O 1
ATOM 2743 N N . LYS A 1 329 ? 16.297 8.586 -15.875 1 69.31 329 LYS A N 1
ATOM 2744 C CA . LYS A 1 329 ? 14.898 8.172 -16.031 1 69.31 329 LYS A CA 1
ATOM 2745 C C . LYS A 1 329 ? 14.539 7.082 -15.023 1 69.31 329 LYS A C 1
ATOM 2747 O O . LYS A 1 329 ? 13.914 6.082 -15.391 1 69.31 329 LYS A O 1
ATOM 2752 N N . GLN A 1 330 ? 15.172 7.199 -13.922 1 67.19 330 GLN A N 1
ATOM 2753 C CA . GLN A 1 330 ? 14.625 6.32 -12.898 1 67.19 330 GLN A CA 1
ATOM 2754 C C . GLN A 1 330 ? 13.242 6.789 -12.445 1 67.19 330 GLN A C 1
ATOM 2756 O O . GLN A 1 330 ? 13.125 7.75 -11.688 1 67.19 330 GLN A O 1
ATOM 2761 N N . LYS A 1 331 ? 12.195 6.27 -12.938 1 64.94 331 LYS A N 1
ATOM 2762 C CA . LYS A 1 331 ? 10.812 6.754 -12.906 1 64.94 331 LYS A CA 1
ATOM 2763 C C . LYS A 1 331 ? 10.336 6.953 -11.469 1 64.94 331 LYS A C 1
ATOM 2765 O O . LYS A 1 331 ? 9.664 7.938 -11.164 1 64.94 331 LYS A O 1
ATOM 2770 N N . HIS A 1 332 ? 10.875 6.141 -10.531 1 68.12 332 HIS A N 1
ATOM 2771 C CA . HIS A 1 332 ? 10.297 6.168 -9.188 1 68.12 332 HIS A CA 1
ATOM 2772 C C . HIS A 1 332 ? 10.867 7.32 -8.367 1 68.12 332 HIS A C 1
ATOM 2774 O O . HIS A 1 332 ? 10.242 7.77 -7.406 1 68.12 332 HIS A O 1
ATOM 2780 N N . LEU A 1 333 ? 11.984 7.969 -8.914 1 75.88 333 LEU A N 1
ATOM 2781 C CA . LEU A 1 333 ? 12.641 8.969 -8.086 1 75.88 333 LEU A CA 1
ATOM 2782 C C . LEU A 1 333 ? 12.523 10.359 -8.711 1 75.88 333 LEU A C 1
ATOM 2784 O O . LEU A 1 333 ? 12.883 11.359 -8.086 1 75.88 333 LEU A O 1
ATOM 2788 N N . THR A 1 334 ? 11.914 10.453 -9.828 1 80.44 334 THR A N 1
ATOM 2789 C CA . THR A 1 334 ? 11.891 11.711 -10.555 1 80.44 334 THR A CA 1
ATOM 2790 C C . THR A 1 334 ? 11.094 12.766 -9.797 1 80.44 334 THR A C 1
ATOM 2792 O O . THR A 1 334 ? 11.539 13.898 -9.641 1 80.44 334 THR A O 1
ATOM 2795 N N . LEU A 1 335 ? 9.945 12.406 -9.312 1 76.56 335 LEU A N 1
ATOM 2796 C CA . LEU A 1 335 ? 9.102 13.383 -8.633 1 76.56 335 LEU A CA 1
ATOM 2797 C C . LEU A 1 335 ? 9.734 13.844 -7.328 1 76.56 335 LEU A C 1
ATOM 2799 O O . LEU A 1 335 ? 9.688 15.031 -6.992 1 76.56 335 LEU A O 1
ATOM 2803 N N . ILE A 1 336 ? 10.359 13.008 -6.59 1 76.75 336 ILE A N 1
ATOM 2804 C CA . ILE A 1 336 ? 11.016 13.352 -5.332 1 76.75 336 ILE A CA 1
ATOM 2805 C C . ILE A 1 336 ? 12.203 14.258 -5.605 1 76.75 336 ILE A C 1
ATOM 2807 O O . ILE A 1 336 ? 12.453 15.211 -4.859 1 76.75 336 ILE A O 1
ATOM 2811 N N . SER A 1 337 ? 12.883 13.953 -6.715 1 85.81 337 SER A N 1
ATOM 2812 C CA . SER A 1 337 ? 14.055 14.75 -7.062 1 85.81 337 SER A CA 1
ATOM 2813 C C . SER A 1 337 ? 13.656 16.172 -7.473 1 85.81 337 SER A C 1
ATOM 2815 O O . SER A 1 337 ? 14.352 17.125 -7.148 1 85.81 337 SER A O 1
ATOM 2817 N N . VAL A 1 338 ? 12.531 16.297 -8.094 1 83.19 338 VAL A N 1
ATOM 2818 C CA . VAL A 1 338 ? 12.047 17.625 -8.477 1 83.19 338 VAL A CA 1
ATOM 2819 C C . VAL A 1 338 ? 11.68 18.422 -7.223 1 83.19 338 VAL A C 1
ATOM 2821 O O . VAL A 1 338 ? 12 19.594 -7.113 1 83.19 338 VAL A O 1
ATOM 2824 N N . GLY A 1 339 ? 10.961 17.781 -6.297 1 83.19 339 GLY A N 1
ATOM 2825 C CA . GLY A 1 339 ? 10.633 18.438 -5.039 1 83.19 339 GLY A CA 1
ATOM 2826 C C . GLY A 1 339 ? 11.852 18.875 -4.254 1 83.19 339 GLY A C 1
ATOM 2827 O O . GLY A 1 339 ? 11.867 19.969 -3.688 1 83.19 339 GLY A O 1
ATOM 2828 N N . ILE A 1 340 ? 12.875 18.125 -4.32 1 87.06 340 ILE A N 1
ATOM 2829 C CA . ILE A 1 340 ? 14.109 18.422 -3.598 1 87.06 340 ILE A CA 1
ATOM 2830 C C . ILE A 1 340 ? 14.812 19.609 -4.246 1 87.06 340 ILE A C 1
ATOM 2832 O O . ILE A 1 340 ? 15.328 20.484 -3.549 1 87.06 340 ILE A O 1
ATOM 2836 N N . ILE A 1 341 ? 14.789 19.609 -5.516 1 89.75 341 ILE A N 1
ATOM 2837 C CA . ILE A 1 341 ? 15.438 20.719 -6.23 1 89.75 341 ILE A CA 1
ATOM 2838 C C . ILE A 1 341 ? 14.758 22.031 -5.883 1 89.75 341 ILE A C 1
ATOM 2840 O O . ILE A 1 341 ? 15.422 23.031 -5.598 1 89.75 341 ILE A O 1
ATOM 2844 N N . ILE A 1 342 ? 13.469 22.031 -5.832 1 87.56 342 ILE A N 1
ATOM 2845 C CA . ILE A 1 342 ? 12.727 23.25 -5.535 1 87.56 342 ILE A CA 1
ATOM 2846 C C . ILE A 1 342 ? 12.984 23.672 -4.094 1 87.56 342 ILE A C 1
ATOM 2848 O O . ILE A 1 342 ? 13.203 24.859 -3.816 1 87.56 342 ILE A O 1
ATOM 2852 N N . PHE A 1 343 ? 13.039 22.766 -3.256 1 88.56 343 PHE A N 1
ATOM 2853 C CA . PHE A 1 343 ? 13.289 23.047 -1.847 1 88.56 343 PHE A CA 1
ATOM 2854 C C . PHE A 1 343 ? 14.688 23.609 -1.649 1 88.56 343 PHE A C 1
ATOM 2856 O O . PHE A 1 343 ? 14.859 24.625 -0.957 1 88.56 343 PHE A O 1
ATOM 2863 N N . ILE A 1 344 ? 15.602 23.016 -2.27 1 91 344 ILE A N 1
ATOM 2864 C CA . ILE A 1 344 ? 16.984 23.438 -2.105 1 91 344 ILE A CA 1
ATOM 2865 C C . ILE A 1 344 ? 17.203 24.781 -2.773 1 91 344 ILE A C 1
ATOM 2867 O O . ILE A 1 344 ? 17.922 25.641 -2.246 1 91 344 ILE A O 1
ATOM 2871 N N . PHE A 1 345 ? 16.531 24.969 -3.842 1 90.06 345 PHE A N 1
ATOM 2872 C CA . PHE A 1 345 ? 16.656 26.234 -4.543 1 90.06 345 PHE A CA 1
ATOM 2873 C C . PHE A 1 345 ? 16.109 27.375 -3.699 1 90.06 345 PHE A C 1
ATOM 2875 O O . PHE A 1 345 ? 16.734 28.438 -3.6 1 90.06 345 PHE A O 1
ATOM 2882 N N . THR A 1 346 ? 14.992 27.141 -3.129 1 90.38 346 THR A N 1
ATOM 2883 C CA . THR A 1 346 ? 14.414 28.188 -2.287 1 90.38 346 THR A CA 1
ATOM 2884 C C . THR A 1 346 ? 15.227 28.359 -1.009 1 90.38 346 THR A C 1
ATOM 2886 O O . THR A 1 346 ? 15.328 29.469 -0.485 1 90.38 346 THR A O 1
ATOM 2889 N N . GLY A 1 347 ? 15.773 27.297 -0.561 1 88.81 347 GLY A N 1
ATOM 2890 C CA . GLY A 1 347 ? 16.641 27.391 0.605 1 88.81 347 GLY A CA 1
ATOM 2891 C C . GLY A 1 347 ? 17.906 28.188 0.349 1 88.81 347 GLY A C 1
ATOM 2892 O O . GLY A 1 347 ? 18.297 29.031 1.165 1 88.81 347 GLY A O 1
ATOM 2893 N N . ILE A 1 348 ? 18.484 27.969 -0.765 1 89.31 348 ILE A N 1
ATOM 2894 C CA . ILE A 1 348 ? 19.703 28.672 -1.13 1 89.31 348 ILE A CA 1
ATOM 2895 C C . ILE A 1 348 ? 19.391 30.156 -1.355 1 89.31 348 ILE A C 1
ATOM 2897 O O . ILE A 1 348 ? 20.188 31.031 -1.004 1 89.31 348 ILE A O 1
ATOM 2901 N N . HIS A 1 349 ? 18.297 30.375 -1.976 1 88.94 349 HIS A N 1
ATOM 2902 C CA . HIS A 1 349 ? 17.859 31.75 -2.152 1 88.94 349 HIS A CA 1
ATOM 2903 C C . HIS A 1 349 ? 17.844 32.5 -0.82 1 88.94 349 HIS A C 1
ATOM 2905 O O . HIS A 1 349 ? 18.375 33.594 -0.708 1 88.94 349 HIS A O 1
ATOM 2911 N N . ASP A 1 350 ? 17.25 31.906 0.172 1 88.62 350 ASP A N 1
ATOM 2912 C CA . ASP A 1 350 ? 17.125 32.562 1.476 1 88.62 350 ASP A CA 1
ATOM 2913 C C . ASP A 1 350 ? 18.5 32.719 2.139 1 88.62 350 ASP A C 1
ATOM 2915 O O . ASP A 1 350 ? 18.734 33.719 2.826 1 88.62 350 ASP A O 1
ATOM 2919 N N . VAL A 1 351 ? 19.359 31.766 1.923 1 88.31 351 VAL A N 1
ATOM 2920 C CA . VAL A 1 351 ? 20.703 31.844 2.48 1 88.31 351 VAL A CA 1
ATOM 2921 C C . VAL A 1 351 ? 21.469 33 1.825 1 88.31 351 VAL A C 1
ATOM 2923 O O . VAL A 1 351 ? 22.156 33.75 2.508 1 88.31 351 VAL A O 1
ATOM 2926 N N . LEU A 1 352 ? 21.297 33.156 0.566 1 86.88 352 LEU A N 1
ATOM 2927 C CA . LEU A 1 352 ? 22 34.219 -0.154 1 86.88 352 LEU A CA 1
ATOM 2928 C C . LEU A 1 352 ? 21.422 35.594 0.217 1 86.88 352 LEU A C 1
ATOM 2930 O O . LEU A 1 352 ? 22.156 36.562 0.246 1 86.88 352 LEU A O 1
ATOM 2934 N N . VAL A 1 353 ? 20.188 35.594 0.557 1 83.12 353 VAL A N 1
ATOM 2935 C CA . VAL A 1 353 ? 19.562 36.844 1.002 1 83.12 353 VAL A CA 1
ATOM 2936 C C . VAL A 1 353 ? 20.078 37.219 2.395 1 83.12 353 VAL A C 1
ATOM 2938 O O . VAL A 1 353 ? 20.391 38.375 2.662 1 83.12 353 VAL A O 1
ATOM 2941 N N . ASP A 1 354 ? 20.203 36.188 3.186 1 81 354 ASP A N 1
ATOM 2942 C CA . ASP A 1 354 ? 20.656 36.438 4.551 1 81 354 ASP A CA 1
ATOM 2943 C C . ASP A 1 354 ? 22.109 36.875 4.57 1 81 354 ASP A C 1
ATOM 2945 O O . ASP A 1 354 ? 22.516 37.656 5.453 1 81 354 ASP A O 1
ATOM 2949 N N . LEU A 1 355 ? 22.875 36.469 3.6 1 80.75 355 LEU A N 1
ATOM 2950 C CA . LEU A 1 355 ? 24.266 36.844 3.502 1 80.75 355 LEU A CA 1
ATOM 2951 C C . LEU A 1 355 ? 24.422 38.156 2.771 1 80.75 355 LEU A C 1
ATOM 2953 O O . LEU A 1 355 ? 25.547 38.625 2.545 1 80.75 355 LEU A O 1
ATOM 2957 N N . GLU A 1 356 ? 23.297 38.812 2.375 1 79.56 356 GLU A N 1
ATOM 2958 C CA . GLU A 1 356 ? 23.234 40.094 1.713 1 79.56 356 GLU A CA 1
ATOM 2959 C C . GLU A 1 356 ? 23.875 40.062 0.332 1 79.56 356 GLU A C 1
ATOM 2961 O O . GLU A 1 356 ? 24.438 41.031 -0.14 1 79.56 356 GLU A O 1
ATOM 2966 N N . ILE A 1 357 ? 23.875 38.875 -0.185 1 79.88 357 ILE A N 1
ATOM 2967 C CA . ILE A 1 357 ? 24.359 38.719 -1.556 1 79.88 357 ILE A CA 1
ATOM 2968 C C . ILE A 1 357 ? 23.234 39.062 -2.533 1 79.88 357 ILE A C 1
ATOM 2970 O O . ILE A 1 357 ? 23.469 39.719 -3.559 1 79.88 357 ILE A O 1
ATOM 2974 N N . LEU A 1 358 ? 22.031 38.719 -2.107 1 79.75 358 LEU A N 1
ATOM 2975 C CA . LEU A 1 358 ? 20.844 39.094 -2.879 1 79.75 358 LEU A CA 1
ATOM 2976 C C . LEU A 1 358 ? 20.078 40.219 -2.182 1 79.75 358 LEU A C 1
ATOM 2978 O O . LEU A 1 358 ? 19.875 40.156 -0.967 1 79.75 358 LEU A O 1
ATOM 2982 N N . PRO A 1 359 ? 19.719 41.219 -2.848 1 70.69 359 PRO A N 1
ATOM 2983 C CA . PRO A 1 359 ? 19.109 42.375 -2.236 1 70.69 359 PRO A CA 1
ATOM 2984 C C . PRO A 1 359 ? 17.609 42.188 -1.96 1 70.69 359 PRO A C 1
ATOM 2986 O O . PRO A 1 359 ? 16.953 43.094 -1.442 1 70.69 359 PRO A O 1
ATOM 2989 N N . TYR A 1 360 ? 17.078 41.094 -2.143 1 67.12 360 TYR A N 1
ATOM 2990 C CA . TYR A 1 360 ? 15.648 40.844 -1.966 1 67.12 360 TYR A CA 1
ATOM 2991 C C . TYR A 1 360 ? 15.32 40.531 -0.509 1 67.12 360 TYR A C 1
ATOM 2993 O O . TYR A 1 360 ? 16.188 40.062 0.241 1 67.12 360 TYR A O 1
ATOM 3001 N N . ARG A 1 361 ? 14.273 41 -0.052 1 70.75 361 ARG A N 1
ATOM 3002 C CA . ARG A 1 361 ? 13.898 40.781 1.341 1 70.75 361 ARG A CA 1
ATOM 3003 C C . ARG A 1 361 ? 12.789 39.75 1.444 1 70.75 361 ARG A C 1
ATOM 3005 O O . ARG A 1 361 ? 11.938 39.812 2.34 1 70.75 361 ARG A O 1
ATOM 3012 N N . LEU A 1 362 ? 12.758 38.844 0.536 1 74.56 362 LEU A N 1
ATOM 3013 C CA . LEU A 1 362 ? 11.688 37.875 0.545 1 74.56 362 LEU A CA 1
ATOM 3014 C C . LEU A 1 362 ? 12.211 36.5 0.969 1 74.56 362 LEU A C 1
ATOM 3016 O O . LEU A 1 362 ? 13.312 36.094 0.584 1 74.56 362 LEU A O 1
ATOM 3020 N N . SER A 1 363 ? 11.648 35.875 1.925 1 81.25 363 SER A N 1
ATOM 3021 C CA . SER A 1 363 ? 11.93 34.469 2.289 1 81.25 363 SER A CA 1
ATOM 3022 C C . SER A 1 363 ? 11.062 33.5 1.485 1 81.25 363 SER A C 1
ATOM 3024 O O . SER A 1 363 ? 9.844 33.656 1.457 1 81.25 363 SER A O 1
ATOM 3026 N N . LEU A 1 364 ? 11.672 32.562 0.805 1 85.62 364 LEU A N 1
ATOM 3027 C CA . LEU A 1 364 ? 10.953 31.656 -0.09 1 85.62 364 LEU A CA 1
ATOM 3028 C C . LEU A 1 364 ? 11.008 30.219 0.417 1 85.62 364 LEU A C 1
ATOM 3030 O O . LEU A 1 364 ? 10.359 29.328 -0.142 1 85.62 364 LEU A O 1
ATOM 3034 N N . ILE A 1 365 ? 11.695 29.969 1.458 1 84.62 365 ILE A N 1
ATOM 3035 C CA . ILE A 1 365 ? 11.938 28.594 1.892 1 84.62 365 ILE A CA 1
ATOM 3036 C C . ILE A 1 365 ? 10.617 27.922 2.25 1 84.62 365 ILE A C 1
ATOM 3038 O O . ILE A 1 365 ? 10.445 26.719 2.027 1 84.62 365 ILE A O 1
ATOM 3042 N N . HIS A 1 366 ? 9.68 28.641 2.838 1 84.25 366 HIS A N 1
ATOM 3043 C CA . HIS A 1 366 ? 8.414 28.031 3.23 1 84.25 366 HIS A CA 1
ATOM 3044 C C . HIS A 1 366 ? 7.602 27.609 2.01 1 84.25 366 HIS A C 1
ATOM 3046 O O . HIS A 1 366 ? 6.926 26.578 2.041 1 84.25 366 HIS A O 1
ATOM 3052 N N . LEU A 1 367 ? 7.734 28.328 0.968 1 83.88 367 LEU A N 1
ATOM 3053 C CA . LEU A 1 367 ? 7.059 27.938 -0.263 1 83.88 367 LEU A CA 1
ATOM 3054 C C . LEU A 1 367 ? 7.664 26.656 -0.837 1 83.88 367 LEU A C 1
ATOM 3056 O O . LEU A 1 367 ? 6.941 25.797 -1.332 1 83.88 367 LEU A O 1
ATOM 3060 N N . GLY A 1 368 ? 8.938 26.625 -0.785 1 85.31 368 GLY A N 1
ATOM 3061 C CA . GLY A 1 368 ? 9.609 25.422 -1.24 1 85.31 368 GLY A CA 1
ATOM 3062 C C . GLY A 1 368 ? 9.234 24.188 -0.433 1 85.31 368 GLY A C 1
ATOM 3063 O O . GLY A 1 368 ? 9.07 23.109 -0.988 1 85.31 368 GLY A O 1
ATOM 3064 N N . LEU A 1 369 ? 9.109 24.359 0.805 1 86.94 369 LEU A N 1
ATOM 3065 C CA . LEU A 1 369 ? 8.734 23.266 1.685 1 86.94 369 LEU A CA 1
ATOM 3066 C C . LEU A 1 369 ? 7.309 22.797 1.394 1 86.94 369 LEU A C 1
ATOM 3068 O O . LEU A 1 369 ? 7.031 21.594 1.403 1 86.94 369 LEU A O 1
ATOM 3072 N N . TRP A 1 370 ? 6.398 23.75 1.121 1 84.81 370 TRP A N 1
ATOM 3073 C CA . TRP A 1 370 ? 5.031 23.391 0.764 1 84.81 370 TRP A CA 1
ATOM 3074 C C . TRP A 1 370 ? 5.008 22.547 -0.513 1 84.81 370 TRP A C 1
ATOM 3076 O O . TRP A 1 370 ? 4.363 21.5 -0.565 1 84.81 370 TRP A O 1
ATOM 3086 N N . ILE A 1 371 ? 5.773 22.953 -1.404 1 82.56 371 ILE A N 1
ATOM 3087 C CA . ILE A 1 371 ? 5.816 22.25 -2.684 1 82.56 371 ILE A CA 1
ATOM 3088 C C . ILE A 1 371 ? 6.441 20.859 -2.494 1 82.56 371 ILE A C 1
ATOM 3090 O O . ILE A 1 371 ? 5.98 19.891 -3.08 1 82.56 371 ILE A O 1
ATOM 3094 N N . GLY A 1 372 ? 7.457 20.875 -1.711 1 80.06 372 GLY A N 1
ATOM 3095 C CA . GLY A 1 372 ? 8.086 19.594 -1.414 1 80.06 372 GLY A CA 1
ATOM 3096 C C . GLY A 1 372 ? 7.141 18.594 -0.764 1 80.06 372 GLY A C 1
ATOM 3097 O O . GLY A 1 372 ? 7.102 17.422 -1.148 1 80.06 372 GLY A O 1
ATOM 3098 N N . VAL A 1 373 ? 6.352 19.047 0.144 1 79.81 373 VAL A N 1
ATOM 3099 C CA . VAL A 1 373 ? 5.414 18.188 0.87 1 79.81 373 VAL A CA 1
ATOM 3100 C C . VAL A 1 373 ? 4.336 17.688 -0.082 1 79.81 373 VAL A C 1
ATOM 3102 O O . VAL A 1 373 ? 3.957 16.516 -0.03 1 79.81 373 VAL A O 1
ATOM 3105 N N . VAL A 1 374 ? 3.92 18.562 -0.937 1 74.38 374 VAL A N 1
ATOM 3106 C CA . VAL A 1 374 ? 2.887 18.172 -1.892 1 74.38 374 VAL A CA 1
ATOM 3107 C C . VAL A 1 374 ? 3.447 17.156 -2.875 1 74.38 374 VAL A C 1
ATOM 3109 O O . VAL A 1 374 ? 2.775 16.172 -3.213 1 74.38 374 VAL A O 1
ATOM 3112 N N . ALA A 1 375 ? 4.637 17.375 -3.279 1 74.31 375 ALA A N 1
ATOM 3113 C CA . ALA A 1 375 ? 5.285 16.453 -4.207 1 74.31 375 ALA A CA 1
ATOM 3114 C C . ALA A 1 375 ? 5.496 15.094 -3.561 1 74.31 375 ALA A C 1
ATOM 3116 O O . ALA A 1 375 ? 5.258 14.055 -4.188 1 74.31 375 ALA A O 1
ATOM 3117 N N . PHE A 1 376 ? 5.895 15.117 -2.396 1 72.56 376 PHE A N 1
ATOM 3118 C CA . PHE A 1 376 ? 6.133 13.867 -1.673 1 72.56 376 PHE A CA 1
ATOM 3119 C C . PHE A 1 376 ? 4.828 13.117 -1.439 1 72.56 376 PHE A C 1
ATOM 3121 O O . PHE A 1 376 ? 4.781 11.891 -1.562 1 72.56 376 PHE A O 1
ATOM 3128 N N . ALA A 1 377 ? 3.811 13.891 -1.09 1 68.88 377 ALA A N 1
ATOM 3129 C CA . ALA A 1 377 ? 2.5 13.273 -0.89 1 68.88 377 ALA A CA 1
ATOM 3130 C C . ALA A 1 377 ? 2.002 12.609 -2.172 1 68.88 377 ALA A C 1
ATOM 3132 O O . ALA A 1 377 ? 1.51 11.484 -2.145 1 68.88 377 ALA A O 1
ATOM 3133 N N . TYR A 1 378 ? 2.234 13.25 -3.234 1 67.31 378 TYR A N 1
ATOM 3134 C CA . TYR A 1 378 ? 1.829 12.703 -4.523 1 67.31 378 TYR A CA 1
ATOM 3135 C C . TYR A 1 378 ? 2.592 11.422 -4.836 1 67.31 378 TYR A C 1
ATOM 3137 O O . TYR A 1 378 ? 2.016 10.461 -5.348 1 67.31 378 TYR A O 1
ATOM 3145 N N . PHE A 1 379 ? 3.826 11.406 -4.613 1 70.94 379 PHE A N 1
ATOM 3146 C CA . PHE A 1 379 ? 4.676 10.25 -4.867 1 70.94 379 PHE A CA 1
ATOM 3147 C C . PHE A 1 379 ? 4.207 9.047 -4.055 1 70.94 379 PHE A C 1
ATOM 3149 O O . PHE A 1 379 ? 4.094 7.941 -4.586 1 70.94 379 PHE A O 1
ATOM 3156 N N . VAL A 1 380 ? 3.979 9.289 -2.785 1 66.06 380 VAL A N 1
ATOM 3157 C CA . VAL A 1 380 ? 3.57 8.211 -1.896 1 66.06 380 VAL A CA 1
ATOM 3158 C C . VAL A 1 380 ? 2.232 7.637 -2.361 1 66.06 380 VAL A C 1
ATOM 3160 O O . VAL A 1 380 ? 2.055 6.414 -2.402 1 66.06 380 VAL A O 1
ATOM 3163 N N . PHE A 1 381 ? 1.375 8.477 -2.791 1 63.78 381 PHE A N 1
ATOM 3164 C CA . PHE A 1 381 ? 0.059 8.023 -3.225 1 63.78 381 PHE A CA 1
ATOM 3165 C C . PHE A 1 381 ? 0.155 7.262 -4.539 1 63.78 381 PHE A C 1
ATOM 3167 O O . PHE A 1 381 ? -0.523 6.25 -4.727 1 63.78 381 PHE A O 1
ATOM 3174 N N . LYS A 1 382 ? 0.911 7.793 -5.363 1 66.69 382 LYS A N 1
ATOM 3175 C CA . LYS A 1 382 ? 1.102 7.113 -6.641 1 66.69 382 LYS A CA 1
ATOM 3176 C C . LYS A 1 382 ? 1.681 5.719 -6.441 1 66.69 382 LYS A C 1
ATOM 3178 O O . LYS A 1 382 ? 1.233 4.758 -7.07 1 66.69 382 LYS A O 1
ATOM 3183 N N . GLN A 1 383 ? 2.658 5.629 -5.621 1 68.69 383 GLN A N 1
ATOM 3184 C CA . GLN A 1 383 ? 3.266 4.34 -5.316 1 68.69 383 GLN A CA 1
ATOM 3185 C C . GLN A 1 383 ? 2.256 3.395 -4.672 1 68.69 383 GLN A C 1
ATOM 3187 O O . GLN A 1 383 ? 2.23 2.201 -4.98 1 68.69 383 GLN A O 1
ATOM 3192 N N . TYR A 1 384 ? 1.482 3.902 -3.82 1 65.06 384 TYR A N 1
ATOM 3193 C CA . TYR A 1 384 ? 0.447 3.113 -3.16 1 65.06 384 TYR A CA 1
ATOM 3194 C C . TYR A 1 384 ? -0.546 2.561 -4.176 1 65.06 384 TYR A C 1
ATOM 3196 O O . TYR A 1 384 ? -0.889 1.377 -4.137 1 65.06 384 TYR A O 1
ATOM 3204 N N . PHE A 1 385 ? -0.889 3.387 -5.027 1 64.25 385 PHE A N 1
ATOM 3205 C CA . PHE A 1 385 ? -1.861 2.975 -6.031 1 64.25 385 PHE A CA 1
ATOM 3206 C C . PHE A 1 385 ? -1.276 1.905 -6.945 1 64.25 385 PHE A C 1
ATOM 3208 O O . PHE A 1 385 ? -1.96 0.944 -7.301 1 64.25 385 PHE A O 1
ATOM 3215 N N . GLN A 1 386 ? -0.101 2.072 -7.332 1 71.44 386 GLN A N 1
ATOM 3216 C CA . GLN A 1 386 ? 0.57 1.092 -8.18 1 71.44 386 GLN A CA 1
ATOM 3217 C C . GLN A 1 386 ? 0.702 -0.252 -7.473 1 71.44 386 GLN A C 1
ATOM 3219 O O . GLN A 1 386 ? 0.568 -1.307 -8.094 1 71.44 386 GLN A O 1
ATOM 3224 N N . MET A 1 387 ? 0.947 -0.115 -6.223 1 71.5 387 MET A N 1
ATOM 3225 C CA . MET A 1 387 ? 1.066 -1.335 -5.43 1 71.5 387 MET A CA 1
ATOM 3226 C C . MET A 1 387 ? -0.264 -2.078 -5.371 1 71.5 387 MET A C 1
ATOM 3228 O O . MET A 1 387 ? -0.3 -3.305 -5.484 1 71.5 387 MET A O 1
ATOM 3232 N N . ILE A 1 388 ? -1.31 -1.362 -5.227 1 67.81 388 ILE A N 1
ATOM 3233 C CA . ILE A 1 388 ? -2.637 -1.968 -5.191 1 67.81 388 ILE A CA 1
ATOM 3234 C C . ILE A 1 388 ? -2.936 -2.637 -6.531 1 67.81 388 ILE A C 1
ATOM 3236 O O . ILE A 1 388 ? -3.422 -3.77 -6.57 1 67.81 388 ILE A O 1
ATOM 3240 N N . GLN A 1 389 ? -2.607 -2.014 -7.559 1 72.56 389 GLN A N 1
ATOM 3241 C CA . GLN A 1 389 ? -2.84 -2.547 -8.898 1 72.56 389 GLN A CA 1
ATOM 3242 C C . GLN A 1 389 ? -2.002 -3.799 -9.141 1 72.56 389 GLN A C 1
ATOM 3244 O O . GLN A 1 389 ? -2.488 -4.777 -9.711 1 72.56 389 GLN A O 1
ATOM 3249 N N . SER A 1 390 ? -0.755 -3.664 -8.734 1 77.56 390 SER A N 1
ATOM 3250 C CA . SER A 1 390 ? 0.14 -4.805 -8.891 1 77.56 390 SER A CA 1
ATOM 3251 C C . SER A 1 390 ? -0.353 -6.008 -8.094 1 77.56 390 SER A C 1
ATOM 3253 O O . SER A 1 390 ? -0.243 -7.148 -8.547 1 77.56 390 SER A O 1
ATOM 3255 N N . MET A 1 391 ? -0.893 -5.773 -6.992 1 76.44 391 MET A N 1
ATOM 3256 C CA . MET A 1 391 ? -1.433 -6.84 -6.156 1 76.44 391 MET A CA 1
ATOM 3257 C C . MET A 1 391 ? -2.617 -7.52 -6.836 1 76.44 391 MET A C 1
ATOM 3259 O O . MET A 1 391 ? -2.746 -8.742 -6.793 1 76.44 391 MET A O 1
ATOM 3263 N N . ASP A 1 392 ? -3.402 -6.754 -7.438 1 75.56 392 ASP A N 1
ATOM 3264 C CA . ASP A 1 392 ? -4.551 -7.289 -8.164 1 75.56 392 ASP A CA 1
ATOM 3265 C C . ASP A 1 392 ? -4.102 -8.156 -9.336 1 75.56 392 ASP A C 1
ATOM 3267 O O . ASP A 1 392 ? -4.656 -9.234 -9.562 1 75.56 392 ASP A O 1
ATOM 3271 N N . GLN A 1 393 ? -3.182 -7.727 -9.984 1 80.81 393 GLN A N 1
ATOM 3272 C CA . GLN A 1 393 ? -2.641 -8.477 -11.117 1 80.81 393 GLN A CA 1
ATOM 3273 C C . GLN A 1 393 ? -1.996 -9.781 -10.656 1 80.81 393 GLN A C 1
ATOM 3275 O O . GLN A 1 393 ? -2.193 -10.828 -11.273 1 80.81 393 GLN A O 1
ATOM 3280 N N . MET A 1 394 ? -1.259 -9.656 -9.57 1 81.75 394 MET A N 1
ATOM 3281 C CA . MET A 1 394 ? -0.594 -10.844 -9.039 1 81.75 394 MET A CA 1
ATOM 3282 C C . MET A 1 394 ? -1.615 -11.875 -8.57 1 81.75 394 MET A C 1
ATOM 3284 O O . MET A 1 394 ? -1.422 -13.078 -8.75 1 81.75 394 MET A O 1
ATOM 3288 N N . ASN A 1 395 ? -2.676 -11.406 -8.078 1 80.12 395 ASN A N 1
ATOM 3289 C CA . ASN A 1 395 ? -3.742 -12.297 -7.637 1 80.12 395 ASN A CA 1
ATOM 3290 C C . ASN A 1 395 ? -4.387 -13.016 -8.82 1 80.12 395 ASN A C 1
ATOM 3292 O O . ASN A 1 395 ? -4.676 -14.211 -8.734 1 80.12 395 ASN A O 1
ATOM 3296 N N . GLN A 1 396 ? -4.57 -12.367 -9.844 1 84.44 396 GLN A N 1
ATOM 3297 C CA . GLN A 1 396 ? -5.137 -12.977 -11.039 1 84.44 396 GLN A CA 1
ATOM 3298 C C . GLN A 1 396 ? -4.184 -14.008 -11.641 1 84.44 396 GLN A C 1
ATOM 3300 O O . GLN A 1 396 ? -4.609 -15.086 -12.055 1 84.44 396 GLN A O 1
ATOM 3305 N N . LEU A 1 397 ? -2.951 -13.578 -11.609 1 86 397 LEU A N 1
ATOM 3306 C CA . LEU A 1 397 ? -1.932 -14.492 -12.109 1 86 397 LEU A CA 1
ATOM 3307 C C . LEU A 1 397 ? -1.85 -15.75 -11.242 1 86 397 LEU A C 1
ATOM 3309 O O . LEU A 1 397 ? -1.696 -16.859 -11.766 1 86 397 LEU A O 1
ATOM 3313 N N . LEU A 1 398 ? -2.064 -15.594 -10.039 1 85.88 398 LEU A N 1
ATOM 3314 C CA . LEU A 1 398 ? -2.021 -16.719 -9.109 1 85.88 398 LEU A CA 1
ATOM 3315 C C . LEU A 1 398 ? -3.205 -17.656 -9.328 1 85.88 398 LEU A C 1
ATOM 3317 O O . LEU A 1 398 ? -3.055 -18.875 -9.273 1 85.88 398 LEU A O 1
ATOM 3321 N N . ILE A 1 399 ? -4.316 -17.047 -9.594 1 86.06 399 ILE A N 1
ATOM 3322 C CA . ILE A 1 399 ? -5.516 -17.844 -9.852 1 86.06 399 ILE A CA 1
ATOM 3323 C C . ILE A 1 399 ? -5.328 -18.672 -11.117 1 86.06 399 ILE A C 1
ATOM 3325 O O . ILE A 1 399 ? -5.625 -19.875 -11.141 1 86.06 399 ILE A O 1
ATOM 3329 N N . GLN A 1 400 ? -4.758 -18.156 -12.078 1 86.88 400 GLN A N 1
ATOM 3330 C CA . GLN A 1 400 ? -4.516 -18.844 -13.344 1 86.88 400 GLN A CA 1
ATOM 3331 C C . GLN A 1 400 ? -3.48 -19.953 -13.18 1 86.88 400 GLN A C 1
ATOM 3333 O O . GLN A 1 400 ? -3.668 -21.062 -13.68 1 86.88 400 GLN A O 1
ATOM 3338 N N . LYS A 1 401 ? -2.455 -19.641 -12.477 1 85.38 401 LYS A N 1
ATOM 3339 C CA . LYS A 1 401 ? -1.396 -20.625 -12.281 1 85.38 401 LYS A CA 1
ATOM 3340 C C . LYS A 1 401 ? -1.888 -21.797 -11.438 1 85.38 401 LYS A C 1
ATOM 3342 O O . LYS A 1 401 ? -1.477 -22.938 -11.656 1 85.38 401 LYS A O 1
ATOM 3347 N N . ASN A 1 402 ? -2.787 -21.531 -10.594 1 85.75 402 ASN A N 1
ATOM 3348 C CA . ASN A 1 402 ? -3.371 -22.594 -9.797 1 85.75 402 ASN A CA 1
ATOM 3349 C C . ASN A 1 402 ? -4.219 -23.531 -10.648 1 85.75 402 ASN A C 1
ATOM 3351 O O . ASN A 1 402 ? -4.195 -24.75 -10.445 1 85.75 402 ASN A O 1
ATOM 3355 N N . LYS A 1 403 ? -4.926 -23 -11.617 1 84.31 403 LYS A N 1
ATOM 3356 C CA . LYS A 1 403 ? -5.723 -23.828 -12.531 1 84.31 403 LYS A CA 1
ATOM 3357 C C . LYS A 1 403 ? -4.828 -24.703 -13.398 1 84.31 403 LYS A C 1
ATOM 3359 O O . LYS A 1 403 ? -5.117 -25.891 -13.594 1 84.31 403 LYS A O 1
ATOM 3364 N N . ASP A 1 404 ? -3.758 -24.094 -13.766 1 82.81 404 ASP A N 1
ATOM 3365 C CA . ASP A 1 404 ? -2.805 -24.844 -14.57 1 82.81 404 ASP A CA 1
ATOM 3366 C C . ASP A 1 404 ? -2.156 -25.953 -13.758 1 82.81 404 ASP A C 1
ATOM 3368 O O . ASP A 1 404 ? -1.979 -27.078 -14.258 1 82.81 404 ASP A O 1
ATOM 3372 N N . LEU A 1 405 ? -1.907 -25.641 -12.562 1 85.12 405 LEU A N 1
ATOM 3373 C CA . LEU A 1 405 ? -1.266 -26.609 -11.688 1 85.12 405 LEU A CA 1
ATOM 3374 C C . LEU A 1 405 ? -2.207 -27.781 -11.383 1 85.12 405 LEU A C 1
ATOM 3376 O O . LEU A 1 405 ? -1.776 -28.922 -11.328 1 85.12 405 LEU A O 1
ATOM 3380 N N . GLU A 1 406 ? -3.434 -27.469 -11.25 1 81.94 406 GLU A N 1
ATOM 3381 C CA . GLU A 1 406 ? -4.406 -28.531 -10.977 1 81.94 406 GLU A CA 1
ATOM 3382 C C . GLU A 1 406 ? -4.488 -29.516 -12.141 1 81.94 406 GLU A C 1
ATOM 3384 O O . GLU A 1 406 ? -4.539 -30.734 -11.93 1 81.94 406 GLU A O 1
ATOM 3389 N N . ARG A 1 407 ? -4.434 -29.078 -13.32 1 77.25 407 ARG A N 1
ATOM 3390 C CA . ARG A 1 407 ? -4.461 -29.906 -14.516 1 77.25 407 ARG A CA 1
ATOM 3391 C C . ARG A 1 407 ? -3.219 -30.797 -14.602 1 77.25 407 ARG A C 1
ATOM 3393 O O . ARG A 1 407 ? -3.314 -31.984 -14.898 1 77.25 407 ARG A O 1
ATOM 3400 N N . LEU A 1 408 ? -2.152 -30.172 -14.18 1 78.56 408 LEU A N 1
ATOM 3401 C CA . LEU A 1 408 ? -0.882 -30.891 -14.312 1 78.56 408 LEU A CA 1
ATOM 3402 C C . LEU A 1 408 ? -0.724 -31.922 -13.195 1 78.56 408 LEU A C 1
ATOM 3404 O O . LEU A 1 408 ? -0.107 -32.969 -13.406 1 78.56 408 LEU A O 1
ATOM 3408 N N . ILE A 1 409 ? -1.402 -31.672 -12.148 1 80.19 409 ILE A N 1
ATOM 3409 C CA . ILE A 1 409 ? -1.407 -32.625 -11.039 1 80.19 409 ILE A CA 1
ATOM 3410 C C . ILE A 1 409 ? -2.176 -33.875 -11.453 1 80.19 409 ILE A C 1
ATOM 3412 O O . ILE A 1 409 ? -1.787 -35 -11.094 1 80.19 409 ILE A O 1
ATOM 3416 N N . ALA A 1 410 ? -3.203 -33.688 -12.25 1 77.25 410 ALA A N 1
ATOM 3417 C CA . ALA A 1 410 ? -3.961 -34.812 -12.758 1 77.25 410 ALA A CA 1
ATOM 3418 C C . ALA A 1 410 ? -3.096 -35.688 -13.656 1 77.25 410 ALA A C 1
ATOM 3420 O O . ALA A 1 410 ? -3.152 -36.938 -13.586 1 77.25 410 ALA A O 1
ATOM 3421 N N . ILE A 1 411 ? -2.26 -35.125 -14.406 1 76.81 411 ILE A N 1
ATOM 3422 C CA . ILE A 1 411 ? -1.364 -35.844 -15.305 1 76.81 411 ILE A CA 1
ATOM 3423 C C . ILE A 1 411 ? -0.315 -36.594 -14.492 1 76.81 411 ILE A C 1
ATOM 3425 O O . ILE A 1 411 ? 0.02 -37.75 -14.812 1 76.81 411 ILE A O 1
ATOM 3429 N N . ASP A 1 412 ? 0.077 -35.969 -13.477 1 78.88 412 ASP A N 1
ATOM 3430 C CA . ASP A 1 412 ? 1.069 -36.594 -12.602 1 78.88 412 ASP A CA 1
ATOM 3431 C C . ASP A 1 412 ? 0.5 -37.812 -11.914 1 78.88 412 ASP A C 1
ATOM 3433 O O . ASP A 1 412 ? 1.202 -38.812 -11.742 1 78.88 412 ASP A O 1
ATOM 3437 N N . ARG A 1 413 ? -0.706 -37.781 -11.555 1 79.25 413 ARG A N 1
ATOM 3438 C CA . ARG A 1 413 ? -1.363 -38.938 -10.953 1 79.25 413 ARG A CA 1
ATOM 3439 C C . ARG A 1 413 ? -1.471 -40.062 -11.953 1 79.25 413 ARG A C 1
ATOM 3441 O O . ARG A 1 413 ? -1.273 -41.219 -11.594 1 79.25 413 ARG A O 1
ATOM 3448 N N . ASP A 1 414 ? -1.76 -39.656 -13.148 1 79.31 414 ASP A N 1
ATOM 3449 C CA . ASP A 1 414 ? -1.843 -40.656 -14.203 1 79.31 414 ASP A CA 1
ATOM 3450 C C . ASP A 1 414 ? -0.485 -41.312 -14.445 1 79.31 414 ASP A C 1
ATOM 3452 O O . ASP A 1 414 ? -0.411 -42.5 -14.742 1 79.31 414 ASP A O 1
ATOM 3456 N N . LEU A 1 415 ? 0.506 -40.562 -14.305 1 81.38 415 LEU A N 1
ATOM 3457 C CA . LEU A 1 415 ? 1.861 -41.062 -14.5 1 81.38 415 LEU A CA 1
ATOM 3458 C C . LEU A 1 415 ? 2.25 -42.031 -13.383 1 81.38 415 LEU A C 1
ATOM 3460 O O . LEU A 1 415 ? 2.955 -43 -13.625 1 81.38 415 LEU A O 1
ATOM 3464 N N . ASP A 1 416 ? 1.763 -41.812 -12.25 1 82.06 416 ASP A N 1
ATOM 3465 C CA . ASP A 1 416 ? 2.014 -42.719 -11.133 1 82.06 416 ASP A CA 1
ATOM 3466 C C . ASP A 1 416 ? 1.356 -44.062 -11.367 1 82.06 416 ASP A C 1
ATOM 3468 O O . ASP A 1 416 ? 1.941 -45.094 -11.055 1 82.06 416 ASP A O 1
ATOM 3472 N N . LEU A 1 417 ? 0.19 -44 -11.883 1 78.62 417 LEU A N 1
ATOM 3473 C CA . LEU A 1 417 ? -0.499 -45.25 -12.211 1 78.62 417 LEU A CA 1
ATOM 3474 C C . LEU A 1 417 ? 0.243 -46 -13.312 1 78.62 417 LEU A C 1
ATOM 3476 O O . LEU A 1 417 ? 0.366 -47.219 -13.25 1 78.62 417 LEU A O 1
ATOM 3480 N N . ALA A 1 418 ? 0.731 -45.25 -14.211 1 82.5 418 ALA A N 1
ATOM 3481 C CA . ALA A 1 418 ? 1.502 -45.844 -15.297 1 82.5 418 ALA A CA 1
ATOM 3482 C C . ALA A 1 418 ? 2.791 -46.5 -14.781 1 82.5 418 ALA A C 1
ATOM 3484 O O . ALA A 1 418 ? 3.221 -47.531 -15.273 1 82.5 418 ALA A O 1
ATOM 3485 N N . HIS A 1 419 ? 3.334 -45.875 -13.828 1 83.5 419 HIS A N 1
ATOM 3486 C CA . HIS A 1 419 ? 4.539 -46.375 -13.195 1 83.5 419 HIS A CA 1
ATOM 3487 C C . HIS A 1 419 ? 4.273 -47.75 -12.539 1 83.5 419 HIS A C 1
ATOM 3489 O O . HIS A 1 419 ? 5.07 -48.656 -12.672 1 83.5 419 HIS A O 1
ATOM 3495 N N . THR A 1 420 ? 3.211 -47.781 -11.844 1 82 420 THR A N 1
ATOM 3496 C CA . THR A 1 420 ? 2.838 -49.031 -11.195 1 82 420 THR A CA 1
ATOM 3497 C C . THR A 1 420 ? 2.613 -50.125 -12.227 1 82 420 THR A C 1
ATOM 3499 O O . THR A 1 420 ? 3.023 -51.281 -12.016 1 82 420 THR A O 1
ATOM 3502 N N . LEU A 1 421 ? 1.993 -49.812 -13.281 1 80.12 421 LEU A N 1
ATOM 3503 C CA . LEU A 1 421 ? 1.774 -50.781 -14.359 1 80.12 421 LEU A CA 1
ATOM 3504 C C . LEU A 1 421 ? 3.102 -51.219 -14.953 1 80.12 421 LEU A C 1
ATOM 3506 O O . LEU A 1 421 ? 3.305 -52.438 -15.172 1 80.12 421 LEU A O 1
ATOM 3510 N N . GLN A 1 422 ? 3.951 -50.344 -15.133 1 82.62 422 GLN A N 1
ATOM 3511 C CA . GLN A 1 422 ? 5.246 -50.688 -15.711 1 82.62 422 GLN A CA 1
ATOM 3512 C C . GLN A 1 422 ? 6.047 -51.594 -14.781 1 82.62 422 GLN A C 1
ATOM 3514 O O . GLN A 1 422 ? 6.711 -52.531 -15.242 1 82.62 422 GLN A O 1
ATOM 3519 N N . GLU A 1 423 ? 6.016 -51.312 -13.57 1 80.5 423 GLU A N 1
ATOM 3520 C CA . GLU A 1 423 ? 6.707 -52.156 -12.594 1 80.5 423 GLU A CA 1
ATOM 3521 C C . GLU A 1 423 ? 6.188 -53.594 -12.617 1 80.5 423 GLU A C 1
ATOM 3523 O O . GLU A 1 423 ? 6.949 -54.531 -12.43 1 80.5 423 GLU A O 1
ATOM 3528 N N . SER A 1 424 ? 4.902 -53.625 -12.883 1 77.69 424 SER A N 1
ATOM 3529 C CA . SER A 1 424 ? 4.289 -54.938 -12.914 1 77.69 424 SER A CA 1
ATOM 3530 C C . SER A 1 424 ? 4.73 -55.719 -14.148 1 77.69 424 SER A C 1
ATOM 3532 O O . SER A 1 424 ? 4.648 -56.969 -14.18 1 77.69 424 SER A O 1
ATOM 3534 N N . LEU A 1 425 ? 5.211 -55.062 -15.125 1 77.19 425 LEU A N 1
ATOM 3535 C CA . LEU A 1 425 ? 5.656 -55.688 -16.359 1 77.19 425 LEU A CA 1
ATOM 3536 C C . LEU A 1 425 ? 7.086 -56.188 -16.234 1 77.19 425 LEU A C 1
ATOM 3538 O O . LEU A 1 425 ? 7.523 -57.031 -17.016 1 77.19 425 LEU A O 1
ATOM 3542 N N . LEU A 1 426 ? 7.797 -55.719 -15.273 1 77.44 426 LEU A N 1
ATOM 3543 C CA . LEU A 1 426 ? 9.172 -56.125 -15.047 1 77.44 426 LEU A CA 1
ATOM 3544 C C . LEU A 1 426 ? 9.219 -57.438 -14.242 1 77.44 426 LEU A C 1
ATOM 3546 O O . LEU A 1 426 ? 8.289 -57.719 -13.492 1 77.44 426 LEU A O 1
ATOM 3550 N N . ALA A 1 427 ? 10.18 -58.188 -14.562 1 78.31 427 ALA A N 1
ATOM 3551 C CA . ALA A 1 427 ? 10.359 -59.469 -13.844 1 78.31 427 ALA A CA 1
ATOM 3552 C C . ALA A 1 427 ? 10.664 -59.219 -12.367 1 78.31 427 ALA A C 1
ATOM 3554 O O . ALA A 1 427 ? 10.922 -58.062 -11.969 1 78.31 427 ALA A O 1
ATOM 3555 N N . LYS A 1 428 ? 10.539 -60.312 -11.648 1 77.12 428 LYS A N 1
ATOM 3556 C CA . LYS A 1 428 ? 10.797 -60.25 -10.211 1 77.12 428 LYS A CA 1
ATOM 3557 C C . LYS A 1 428 ? 12.227 -59.812 -9.922 1 77.12 428 LYS A C 1
ATOM 3559 O O . LYS A 1 428 ? 13.133 -60.031 -10.719 1 77.12 428 LYS A O 1
ATOM 3564 N N . ARG A 1 429 ? 12.367 -59.281 -8.773 1 80.94 429 ARG A N 1
ATOM 3565 C CA . ARG A 1 429 ? 13.648 -58.719 -8.359 1 80.94 429 ARG A CA 1
ATOM 3566 C C . ARG A 1 429 ? 14.656 -59.812 -8.047 1 80.94 429 ARG A C 1
ATOM 3568 O O . ARG A 1 429 ? 15.867 -59.625 -8.203 1 80.94 429 ARG A O 1
ATOM 3575 N N . GLU A 1 430 ? 14.039 -60.969 -7.719 1 88.94 430 GLU A N 1
ATOM 3576 C CA . GLU A 1 430 ? 14.977 -62.031 -7.316 1 88.94 430 GLU A CA 1
ATOM 3577 C C . GLU A 1 430 ? 14.438 -63.406 -7.652 1 88.94 430 GLU A C 1
ATOM 3579 O O . GLU A 1 430 ? 13.25 -63.688 -7.469 1 88.94 430 GLU A O 1
ATOM 3584 N N . ILE A 1 431 ? 15.211 -64.25 -8.281 1 89.94 431 ILE A N 1
ATOM 3585 C CA . ILE A 1 431 ? 14.945 -65.688 -8.508 1 89.94 431 ILE A CA 1
ATOM 3586 C C . ILE A 1 431 ? 16.078 -66.5 -7.895 1 89.94 431 ILE A C 1
ATOM 3588 O O . ILE A 1 431 ? 17.25 -66.312 -8.234 1 89.94 431 ILE A O 1
ATOM 3592 N N . LYS A 1 432 ? 15.719 -67.312 -6.965 1 91.38 432 LYS A N 1
ATOM 3593 C CA . LYS A 1 432 ? 16.688 -68.188 -6.336 1 91.38 432 LYS A CA 1
ATOM 3594 C C . LYS A 1 432 ? 16.266 -69.625 -6.512 1 91.38 432 LYS A C 1
ATOM 3596 O O . LYS A 1 432 ? 15.344 -70.125 -5.859 1 91.38 432 LYS A O 1
ATOM 3601 N N . GLU A 1 433 ? 16.859 -70.25 -7.422 1 89.88 433 GLU A N 1
ATOM 3602 C CA . GLU A 1 433 ? 16.656 -71.688 -7.66 1 89.88 433 GLU A CA 1
ATOM 3603 C C . GLU A 1 433 ? 17.922 -72.5 -7.383 1 89.88 433 GLU A C 1
ATOM 3605 O O . GLU A 1 433 ? 18.969 -71.938 -7.039 1 89.88 433 GLU A O 1
ATOM 3610 N N . SER A 1 434 ? 17.875 -73.812 -7.453 1 88.81 434 SER A N 1
ATOM 3611 C CA . SER A 1 434 ? 18.984 -74.688 -7.047 1 88.81 434 SER A CA 1
ATOM 3612 C C . SER A 1 434 ? 20.219 -74.438 -7.906 1 88.81 434 SER A C 1
ATOM 3614 O O . SER A 1 434 ? 21.344 -74.438 -7.398 1 88.81 434 SER A O 1
ATOM 3616 N N . LEU A 1 435 ? 20.047 -74.125 -9.156 1 92.12 435 LEU A N 1
ATOM 3617 C CA . LEU A 1 435 ? 21.203 -74.062 -10.047 1 92.12 435 LEU A CA 1
ATOM 3618 C C . LEU A 1 435 ? 21.469 -72.625 -10.508 1 92.12 435 LEU A C 1
ATOM 3620 O O . LEU A 1 435 ? 22.469 -72.375 -11.18 1 92.12 435 LEU A O 1
ATOM 3624 N N . ILE A 1 436 ? 20.594 -71.688 -10.125 1 93.56 436 ILE A N 1
ATOM 3625 C CA . ILE A 1 436 ? 20.781 -70.312 -10.625 1 93.56 436 ILE A CA 1
ATOM 3626 C C . ILE A 1 436 ? 20.219 -69.312 -9.625 1 93.56 436 ILE A C 1
ATOM 3628 O O . ILE A 1 436 ? 19.188 -69.562 -8.984 1 93.56 436 ILE A O 1
ATOM 3632 N N . HIS A 1 437 ? 20.922 -68.25 -9.422 1 94.81 437 HIS A N 1
ATOM 3633 C CA . HIS A 1 437 ? 20.531 -67.125 -8.602 1 94.81 437 HIS A CA 1
ATOM 3634 C C . HIS A 1 437 ? 20.578 -65.812 -9.398 1 94.81 437 HIS A C 1
ATOM 3636 O O . HIS A 1 437 ? 21.625 -65.5 -9.93 1 94.81 437 HIS A O 1
ATOM 3642 N N . ILE A 1 438 ? 19.391 -65.125 -9.531 1 94.62 438 ILE A N 1
ATOM 3643 C CA . ILE A 1 438 ? 19.312 -63.906 -10.312 1 94.62 438 ILE A CA 1
ATOM 3644 C C . ILE A 1 438 ? 18.859 -62.75 -9.422 1 94.62 438 ILE A C 1
ATOM 3646 O O . ILE A 1 438 ? 17.891 -62.875 -8.672 1 94.62 438 ILE A O 1
ATOM 3650 N N . LYS A 1 439 ? 19.531 -61.656 -9.5 1 94.5 439 LYS A N 1
ATOM 3651 C CA . LYS A 1 439 ? 19.141 -60.406 -8.859 1 94.5 439 LYS A CA 1
ATOM 3652 C C . LYS A 1 439 ? 19.016 -59.281 -9.883 1 94.5 439 LYS A C 1
ATOM 3654 O O . LYS A 1 439 ? 19.859 -59.156 -10.773 1 94.5 439 LYS A O 1
ATOM 3659 N N . SER A 1 440 ? 17.953 -58.562 -9.773 1 93.81 440 SER A N 1
ATOM 3660 C CA . SER A 1 440 ? 17.719 -57.5 -10.727 1 93.81 440 SER A CA 1
ATOM 3661 C C . SER A 1 440 ? 17.438 -56.188 -10.016 1 93.81 440 SER A C 1
ATOM 3663 O O . SER A 1 44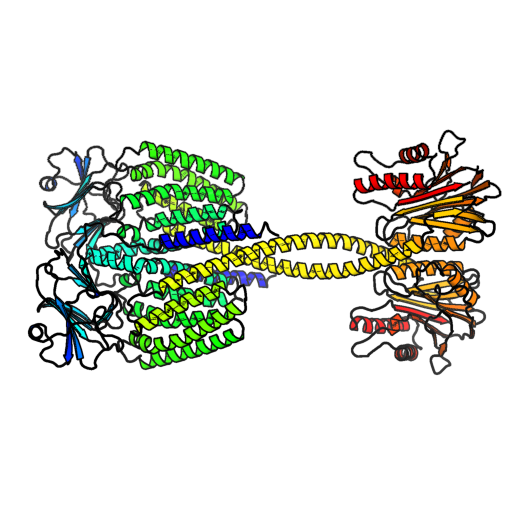0 ? 16.938 -56.156 -8.891 1 93.81 440 SER A O 1
ATOM 3665 N N . PHE A 1 441 ? 17.844 -55.094 -10.625 1 92.31 441 PHE A N 1
ATOM 3666 C CA . PHE A 1 441 ? 17.609 -53.75 -10.141 1 92.31 441 PHE A CA 1
ATOM 3667 C C . PHE A 1 441 ? 17.172 -52.844 -11.281 1 92.31 441 PHE A C 1
ATOM 3669 O O . PHE A 1 441 ? 17.688 -52.938 -12.391 1 92.31 441 PHE A O 1
ATOM 3676 N N . ASN A 1 442 ? 16.141 -52 -11.047 1 91.19 442 ASN A N 1
ATOM 3677 C CA . ASN A 1 442 ? 15.656 -51.031 -12.023 1 91.19 442 ASN A CA 1
ATOM 3678 C C . ASN A 1 442 ? 15.266 -49.688 -11.352 1 91.19 442 ASN A C 1
ATOM 3680 O O . ASN A 1 442 ? 14.57 -49.688 -10.336 1 91.19 442 ASN A O 1
ATOM 3684 N N . GLN A 1 443 ? 15.812 -48.625 -11.852 1 87.38 443 GLN A N 1
ATOM 3685 C CA . GLN A 1 443 ? 15.445 -47.281 -11.414 1 87.38 443 GLN A CA 1
ATOM 3686 C C . GLN A 1 443 ? 15.227 -46.375 -12.609 1 87.38 443 GLN A C 1
ATOM 3688 O O . GLN A 1 443 ? 16.172 -46.031 -13.328 1 87.38 443 GLN A O 1
ATOM 3693 N N . ALA A 1 444 ? 13.961 -45.938 -12.797 1 84.94 444 ALA A N 1
ATOM 3694 C CA . ALA A 1 444 ? 13.625 -45.062 -13.891 1 84.94 444 ALA A CA 1
ATOM 3695 C C . ALA A 1 444 ? 14 -43.625 -13.555 1 84.94 444 ALA A C 1
ATOM 3697 O O . ALA A 1 444 ? 13.961 -43.219 -12.391 1 84.94 444 ALA A O 1
ATOM 3698 N N . LEU A 1 445 ? 14.453 -42.875 -14.578 1 77.38 445 LEU A N 1
ATOM 3699 C CA . LEU A 1 445 ? 14.742 -41.438 -14.43 1 77.38 445 LEU A CA 1
ATOM 3700 C C . LEU A 1 445 ? 13.516 -40.688 -13.93 1 77.38 445 LEU A C 1
ATOM 3702 O O . LEU A 1 445 ? 13.617 -39.875 -13.008 1 77.38 445 LEU A O 1
ATOM 3706 N N . HIS A 1 446 ? 12.344 -40.969 -14.609 1 76.81 446 HIS A N 1
ATOM 3707 C CA . HIS A 1 446 ? 11.07 -40.375 -14.227 1 76.81 446 HIS A CA 1
ATOM 3708 C C . HIS A 1 446 ? 10.117 -41.438 -13.656 1 76.81 446 HIS A C 1
ATOM 3710 O O . HIS A 1 446 ? 10.562 -42.469 -13.133 1 76.81 446 HIS A O 1
ATOM 3716 N N . SER A 1 447 ? 8.859 -41.125 -13.656 1 78.25 447 SER A N 1
ATOM 3717 C CA . SER A 1 447 ? 7.898 -42.094 -13.141 1 78.25 447 SER A CA 1
ATOM 3718 C C . SER A 1 447 ? 7.875 -43.375 -13.984 1 78.25 447 SER A C 1
ATOM 3720 O O . SER A 1 447 ? 7.715 -44.469 -13.453 1 78.25 447 SER A O 1
ATOM 3722 N N . VAL A 1 448 ? 8.141 -43.156 -15.273 1 85.88 448 VAL A N 1
ATOM 3723 C CA . VAL A 1 448 ? 8.188 -44.312 -16.172 1 85.88 448 VAL A CA 1
ATOM 3724 C C . VAL A 1 448 ? 9.461 -44.25 -17 1 85.88 448 VAL A C 1
ATOM 3726 O O . VAL A 1 448 ? 10.047 -43.188 -17.203 1 85.88 448 VAL A O 1
ATOM 3729 N N . GLY A 1 449 ? 10.055 -45.438 -17.359 1 88.12 449 GLY A N 1
ATOM 3730 C CA . GLY A 1 449 ? 11.32 -45.5 -18.062 1 88.12 449 GLY A CA 1
ATOM 3731 C C . GLY A 1 449 ? 11.297 -46.438 -19.266 1 88.12 449 GLY A C 1
ATOM 3732 O O . GLY A 1 449 ? 10.281 -47.094 -19.531 1 88.12 449 GLY A O 1
ATOM 3733 N N . GLY A 1 450 ? 12.336 -46.469 -20 1 91 450 GLY A N 1
ATOM 3734 C CA . GLY A 1 450 ? 12.445 -47.25 -21.219 1 91 450 GLY A CA 1
ATOM 3735 C C . GLY A 1 450 ? 13.211 -48.531 -21.031 1 91 450 GLY A C 1
ATOM 3736 O O . GLY A 1 450 ? 13.297 -49.344 -21.938 1 91 450 GLY A O 1
ATOM 3737 N N . ASP A 1 451 ? 13.758 -48.812 -19.844 1 92.56 451 ASP A N 1
ATOM 3738 C CA . ASP A 1 451 ? 14.492 -50.062 -19.594 1 92.56 451 ASP A CA 1
ATOM 3739 C C . ASP A 1 451 ? 13.547 -51.219 -19.297 1 92.56 451 ASP A C 1
ATOM 3741 O O . ASP A 1 451 ? 12.531 -51.031 -18.609 1 92.56 451 ASP A O 1
ATOM 3745 N N . TYR A 1 452 ? 13.859 -52.375 -19.812 1 91.62 452 TYR A N 1
ATOM 3746 C CA . TYR A 1 452 ? 13.039 -53.562 -19.609 1 91.62 452 TYR A CA 1
ATOM 3747 C C . TYR A 1 452 ? 13.914 -54.781 -19.438 1 91.62 452 TYR A C 1
ATOM 3749 O O . TYR A 1 452 ? 14.945 -54.938 -20.109 1 91.62 452 TYR A O 1
ATOM 3757 N N . PHE A 1 453 ? 13.672 -55.656 -18.516 1 94 453 PHE A N 1
ATOM 3758 C CA . PHE A 1 453 ? 14.305 -56.969 -18.391 1 94 453 PHE A CA 1
ATOM 3759 C C . PHE A 1 453 ? 13.289 -58.031 -17.969 1 94 453 PHE A C 1
ATOM 3761 O O . PHE A 1 453 ? 12.289 -57.688 -17.328 1 94 453 PHE A O 1
ATOM 3768 N N . ASP A 1 454 ? 13.492 -59.188 -18.328 1 92.38 454 ASP A N 1
ATOM 3769 C CA . ASP A 1 454 ? 12.562 -60.281 -18.031 1 92.38 454 ASP A CA 1
ATOM 3770 C C . ASP A 1 454 ? 13.289 -61.625 -17.984 1 92.38 454 ASP A C 1
ATOM 3772 O O . ASP A 1 454 ? 14.414 -61.75 -18.469 1 92.38 454 ASP A O 1
ATOM 3776 N N . PHE A 1 455 ? 12.672 -62.562 -17.266 1 90.75 455 PHE A N 1
ATOM 3777 C CA . PHE A 1 455 ? 13.18 -63.906 -17.078 1 90.75 455 PHE A CA 1
ATOM 3778 C C . PHE A 1 455 ? 12.109 -64.938 -17.438 1 90.75 455 PHE A C 1
ATOM 3780 O O . PHE A 1 455 ? 10.953 -64.812 -17.016 1 90.75 455 PHE A O 1
ATOM 3787 N N . THR A 1 456 ? 12.445 -65.875 -18.203 1 88.81 456 THR A N 1
ATOM 3788 C CA . THR A 1 456 ? 11.508 -66.938 -18.5 1 88.81 456 THR A CA 1
ATOM 3789 C C . THR A 1 456 ? 12.18 -68.312 -18.344 1 88.81 456 THR A C 1
ATOM 3791 O O . THR A 1 456 ? 13.344 -68.5 -18.703 1 88.81 456 THR A O 1
ATOM 3794 N N . GLN A 1 457 ? 11.484 -69.25 -17.766 1 90.81 457 GLN A N 1
ATOM 3795 C CA . GLN A 1 457 ? 11.977 -70.625 -17.562 1 90.81 457 GLN A CA 1
ATOM 3796 C C . GLN A 1 457 ? 11.273 -71.562 -18.484 1 90.81 457 GLN A C 1
ATOM 3798 O O . GLN A 1 457 ? 10.062 -71.5 -18.688 1 90.81 457 GLN A O 1
ATOM 3803 N N . ASP A 1 458 ? 12.031 -72.438 -19.031 1 88.81 458 ASP A N 1
ATOM 3804 C CA . ASP A 1 458 ? 11.398 -73.438 -19.859 1 88.81 458 ASP A CA 1
ATOM 3805 C C . ASP A 1 458 ? 11.055 -74.688 -19.047 1 88.81 458 ASP A C 1
ATOM 3807 O O . ASP A 1 458 ? 11.328 -74.75 -17.844 1 88.81 458 ASP A O 1
ATOM 3811 N N . SER A 1 459 ? 10.328 -75.625 -19.656 1 86.69 459 SER A N 1
ATOM 3812 C CA . SER A 1 459 ? 9.836 -76.812 -18.984 1 86.69 459 SER A CA 1
ATOM 3813 C C . SER A 1 459 ? 10.992 -77.688 -18.516 1 86.69 459 SER A C 1
ATOM 3815 O O . SER A 1 459 ? 10.828 -78.5 -17.594 1 86.69 459 SER A O 1
ATOM 3817 N N . MET A 1 460 ? 12.148 -77.562 -19.062 1 89.38 460 MET A N 1
ATOM 3818 C CA . MET A 1 460 ? 13.297 -78.375 -18.719 1 89.38 460 MET A CA 1
ATOM 3819 C C . MET A 1 460 ? 14.117 -77.75 -17.594 1 89.38 460 MET A C 1
ATOM 3821 O O . MET A 1 460 ? 15.148 -78.312 -17.188 1 89.38 460 MET A O 1
ATOM 3825 N N . GLY A 1 461 ? 13.719 -76.562 -17.125 1 89.12 461 GLY A N 1
ATOM 3826 C CA . GLY A 1 461 ? 14.391 -75.938 -16.031 1 89.12 461 GLY A CA 1
ATOM 3827 C C . GLY A 1 461 ? 15.461 -74.938 -16.469 1 89.12 461 GLY A C 1
ATOM 3828 O O . GLY A 1 461 ? 16.219 -74.438 -15.656 1 89.12 461 GLY A O 1
ATOM 3829 N N . ASN A 1 462 ? 15.586 -74.688 -17.781 1 93.56 462 ASN A N 1
ATOM 3830 C CA . ASN A 1 462 ? 16.531 -73.75 -18.312 1 93.56 462 ASN A CA 1
ATOM 3831 C C . ASN A 1 462 ? 15.953 -72.312 -18.281 1 93.56 462 ASN A C 1
ATOM 3833 O O . ASN A 1 462 ? 14.742 -72.125 -18.156 1 93.56 462 ASN A O 1
ATOM 3837 N N . TRP A 1 463 ? 16.859 -71.375 -18.375 1 94.38 463 TRP A N 1
ATOM 3838 C CA . TRP A 1 463 ? 16.406 -70 -18.188 1 94.38 463 TRP A CA 1
ATOM 3839 C C . TRP A 1 463 ? 16.797 -69.125 -19.375 1 94.38 463 TRP A C 1
ATOM 3841 O O . TRP A 1 463 ? 17.906 -69.25 -19.906 1 94.38 463 TRP A O 1
ATOM 3851 N N . GLY A 1 464 ? 15.836 -68.375 -19.859 1 95.25 464 GLY A N 1
ATOM 3852 C CA . GLY A 1 464 ? 16.078 -67.25 -20.781 1 95.25 464 GLY A CA 1
ATOM 3853 C C . GLY A 1 464 ? 16 -65.875 -20.125 1 95.25 464 GLY A C 1
ATOM 3854 O O . GLY A 1 464 ? 14.992 -65.562 -19.484 1 95.25 464 GLY A O 1
ATOM 3855 N N . ILE A 1 465 ? 17.078 -65.125 -20.234 1 95.81 465 ILE A N 1
ATOM 3856 C CA . ILE A 1 465 ? 17.156 -63.812 -19.594 1 95.81 465 ILE A CA 1
ATOM 3857 C C . ILE A 1 465 ? 17.391 -62.75 -20.656 1 95.81 465 ILE A C 1
ATOM 3859 O O . ILE A 1 465 ? 18.281 -62.875 -21.484 1 95.81 465 ILE A O 1
ATOM 3863 N N . ILE A 1 466 ? 16.547 -61.688 -20.594 1 96.38 466 ILE A N 1
ATOM 3864 C CA . ILE A 1 466 ? 16.703 -60.625 -21.562 1 96.38 466 ILE A CA 1
ATOM 3865 C C . ILE A 1 466 ? 16.812 -59.281 -20.844 1 96.38 466 ILE A C 1
ATOM 3867 O O . ILE A 1 466 ? 16.188 -59.062 -19.797 1 96.38 466 ILE A O 1
ATOM 3871 N N . ILE A 1 467 ? 17.609 -58.375 -21.312 1 96.31 467 ILE A N 1
ATOM 3872 C CA . ILE A 1 467 ? 17.688 -57 -20.875 1 96.31 467 ILE A CA 1
ATOM 3873 C C . ILE A 1 467 ? 17.609 -56.062 -22.094 1 96.31 467 ILE A C 1
ATOM 3875 O O . ILE A 1 467 ? 18.219 -56.344 -23.125 1 96.31 467 ILE A O 1
ATOM 3879 N N . CYS A 1 468 ? 16.734 -55.094 -22.016 1 96.5 468 CYS A N 1
ATOM 3880 C CA . CYS A 1 468 ? 16.516 -54.156 -23.125 1 96.5 468 CYS A CA 1
ATOM 3881 C C . CYS A 1 468 ? 16.609 -52.719 -22.656 1 96.5 468 CYS A C 1
ATOM 3883 O O . CYS A 1 468 ? 16.344 -52.406 -21.5 1 96.5 468 CYS A O 1
ATOM 3885 N N . ASP A 1 469 ? 17.016 -51.875 -23.547 1 95.25 469 ASP A N 1
ATOM 3886 C CA . ASP A 1 469 ? 17.047 -50.438 -23.359 1 95.25 469 ASP A CA 1
ATOM 3887 C C . ASP A 1 469 ? 16.516 -49.719 -24.594 1 95.25 469 ASP A C 1
ATOM 3889 O O . ASP A 1 469 ? 17.094 -49.781 -25.672 1 95.25 469 ASP A O 1
ATOM 3893 N N . VAL A 1 470 ? 15.422 -48.969 -24.344 1 94.25 470 VAL A N 1
ATOM 3894 C CA . VAL A 1 470 ? 14.805 -48.25 -25.438 1 94.25 470 VAL A CA 1
ATOM 3895 C C . VAL A 1 470 ? 15.438 -46.844 -25.547 1 94.25 470 VAL A C 1
ATOM 3897 O O . VAL A 1 470 ? 15.672 -46.188 -24.531 1 94.25 470 VAL A O 1
ATOM 3900 N N . ALA A 1 471 ? 15.672 -46.375 -26.766 1 90.12 471 ALA A N 1
ATOM 3901 C CA . ALA A 1 471 ? 16.25 -45.062 -26.984 1 90.12 471 ALA A CA 1
ATOM 3902 C C . ALA A 1 471 ? 15.258 -43.969 -26.578 1 90.12 471 ALA A C 1
ATOM 3904 O O . ALA A 1 471 ? 14.055 -44.094 -26.812 1 90.12 471 ALA A O 1
ATOM 3905 N N . GLY A 1 472 ? 15.797 -43 -25.984 1 80.25 472 GLY A N 1
ATOM 3906 C CA . GLY A 1 472 ? 14.977 -41.875 -25.562 1 80.25 472 GLY A CA 1
ATOM 3907 C C . GLY A 1 472 ? 14.602 -41.938 -24.094 1 80.25 472 GLY A C 1
ATOM 3908 O O . GLY A 1 472 ? 15.148 -42.75 -23.344 1 80.25 472 GLY A O 1
ATOM 3909 N N . HIS A 1 473 ? 13.805 -41.062 -23.609 1 77.38 473 HIS A N 1
ATOM 3910 C CA . HIS A 1 473 ? 13.398 -41.062 -22.203 1 77.38 473 HIS A CA 1
ATOM 3911 C C . HIS A 1 473 ? 11.938 -40.625 -22.062 1 77.38 473 HIS A C 1
ATOM 3913 O O . HIS A 1 473 ? 11.344 -40.094 -22.984 1 77.38 473 HIS A O 1
ATOM 3919 N N . GLY A 1 474 ? 11.375 -41.031 -20.953 1 80.25 474 GLY A N 1
ATOM 3920 C CA . GLY A 1 474 ? 10.039 -40.594 -20.609 1 80.25 474 GLY A CA 1
ATOM 3921 C C . GLY A 1 474 ? 8.953 -41.562 -21 1 80.25 474 GLY A C 1
ATOM 3922 O O . GLY A 1 474 ? 9.172 -42.781 -20.984 1 80.25 474 GLY A O 1
ATOM 3923 N N . ILE A 1 475 ? 7.797 -41 -21.375 1 83.69 475 ILE A N 1
ATOM 3924 C CA . ILE A 1 475 ? 6.582 -41.781 -21.562 1 83.69 475 ILE A CA 1
ATOM 3925 C C . ILE A 1 475 ? 6.672 -42.562 -22.859 1 83.69 475 ILE A C 1
ATOM 3927 O O . ILE A 1 475 ? 6.301 -43.75 -22.906 1 83.69 475 ILE A O 1
ATOM 3931 N N . SER A 1 476 ? 7.242 -42 -23.875 1 85.88 476 SER A N 1
ATOM 3932 C CA . SER A 1 476 ? 7.363 -42.656 -25.172 1 85.88 476 SER A CA 1
ATOM 3933 C C . SER A 1 476 ? 8.227 -43.906 -25.078 1 85.88 476 SER A C 1
ATOM 3935 O O . SER A 1 476 ? 7.863 -44.938 -25.609 1 85.88 476 SER A O 1
ATOM 3937 N N . SER A 1 477 ? 9.328 -43.781 -24.453 1 89.31 477 SER A N 1
ATOM 3938 C CA . SER A 1 477 ? 10.227 -44.938 -24.297 1 89.31 477 SER A CA 1
ATOM 3939 C C . SER A 1 477 ? 9.578 -46.031 -23.453 1 89.31 477 SER A C 1
ATOM 3941 O O . SER A 1 477 ? 9.812 -47.219 -23.688 1 89.31 477 SER A O 1
ATOM 3943 N N . ALA A 1 478 ? 8.812 -45.594 -22.5 1 88.94 478 ALA A N 1
ATOM 3944 C CA . ALA A 1 478 ? 8.102 -46.562 -21.672 1 88.94 478 ALA A CA 1
ATOM 3945 C C . ALA A 1 478 ? 7.078 -47.344 -22.484 1 88.94 478 ALA A C 1
ATOM 3947 O O . ALA A 1 478 ? 6.875 -48.531 -22.25 1 88.94 478 ALA A O 1
ATOM 3948 N N . PHE A 1 479 ? 6.43 -46.75 -23.422 1 87.5 479 PHE A N 1
ATOM 3949 C CA . PHE A 1 479 ? 5.516 -47.406 -24.344 1 87.5 479 PHE A CA 1
ATOM 3950 C C . PHE A 1 479 ? 6.234 -48.5 -25.125 1 87.5 479 PHE A C 1
ATOM 3952 O O . PHE A 1 479 ? 5.746 -49.625 -25.203 1 87.5 479 PHE A O 1
ATOM 3959 N N . VAL A 1 480 ? 7.324 -48.125 -25.594 1 90.31 480 VAL A N 1
ATOM 3960 C CA . VAL A 1 480 ? 8.086 -49.062 -26.438 1 90.31 480 VAL A CA 1
ATOM 3961 C C . VAL A 1 480 ? 8.602 -50.219 -25.594 1 90.31 480 VAL A C 1
ATOM 3963 O O . VAL A 1 480 ? 8.664 -51.344 -26.047 1 90.31 480 VAL A O 1
ATOM 3966 N N . ALA A 1 481 ? 8.969 -49.844 -24.391 1 91.62 481 ALA A N 1
ATOM 3967 C CA . ALA A 1 481 ? 9.398 -50.906 -23.469 1 91.62 481 ALA A CA 1
ATOM 3968 C C . ALA A 1 481 ? 8.273 -51.906 -23.234 1 91.62 481 ALA A C 1
ATOM 3970 O O . ALA A 1 481 ? 8.516 -53.125 -23.203 1 91.62 481 ALA A O 1
ATOM 3971 N N . ALA A 1 482 ? 7.121 -51.406 -23.047 1 88.62 482 ALA A N 1
ATOM 3972 C CA . ALA A 1 482 ? 5.973 -52.281 -22.875 1 88.62 482 ALA A CA 1
ATOM 3973 C C . ALA A 1 482 ? 5.758 -53.156 -24.109 1 88.62 482 ALA A C 1
ATOM 3975 O O . ALA A 1 482 ? 5.477 -54.344 -23.984 1 88.62 482 ALA A O 1
ATOM 3976 N N . MET A 1 483 ? 5.871 -52.594 -25.219 1 90.06 483 MET A N 1
ATOM 3977 C CA . MET A 1 483 ? 5.754 -53.344 -26.484 1 90.06 483 MET A CA 1
ATOM 3978 C C . MET A 1 483 ? 6.84 -54.406 -26.594 1 90.06 483 MET A C 1
ATOM 3980 O O . MET A 1 483 ? 6.594 -55.5 -27.094 1 90.06 483 MET A O 1
ATOM 3984 N N . THR A 1 484 ? 7.98 -54.062 -26.188 1 92.5 484 THR A N 1
ATOM 3985 C CA . THR A 1 484 ? 9.109 -54.969 -26.219 1 92.5 484 THR A CA 1
ATOM 3986 C C . THR A 1 484 ? 8.828 -56.188 -25.359 1 92.5 484 THR A C 1
ATOM 3988 O O . THR A 1 484 ? 9.172 -57.312 -25.734 1 92.5 484 THR A O 1
ATOM 3991 N N . LYS A 1 485 ? 8.273 -56 -24.266 1 91.12 485 LYS A N 1
ATOM 3992 C CA . LYS A 1 485 ? 7.891 -57.094 -23.406 1 91.12 485 LYS A CA 1
ATOM 3993 C C . LYS A 1 485 ? 6.973 -58.062 -24.125 1 91.12 485 LYS A C 1
ATOM 3995 O O . LYS A 1 485 ? 7.164 -59.281 -24.047 1 91.12 485 LYS A O 1
ATOM 4000 N N . MET A 1 486 ? 6.027 -57.531 -24.812 1 89.69 486 MET A N 1
ATOM 4001 C CA . MET A 1 486 ? 5.086 -58.375 -25.547 1 89.69 486 MET A CA 1
ATOM 4002 C C . MET A 1 486 ? 5.797 -59.125 -26.672 1 89.69 486 MET A C 1
ATOM 4004 O O . MET A 1 486 ? 5.504 -60.312 -26.922 1 89.69 486 MET A O 1
ATOM 4008 N N . ALA A 1 487 ? 6.648 -58.5 -27.312 1 91.06 487 ALA A N 1
ATOM 4009 C CA . ALA A 1 487 ? 7.418 -59.125 -28.375 1 91.06 487 ALA A CA 1
ATOM 4010 C C . ALA A 1 487 ? 8.25 -60.281 -27.828 1 91.06 487 ALA A C 1
ATOM 4012 O O . ALA A 1 487 ? 8.344 -61.344 -28.469 1 91.06 487 ALA A O 1
ATOM 4013 N N . PHE A 1 488 ? 8.859 -60.156 -26.719 1 92.44 488 PHE A N 1
ATOM 4014 C CA . PHE A 1 488 ? 9.664 -61.188 -26.094 1 92.44 488 PHE A CA 1
ATOM 4015 C C . PHE A 1 488 ? 8.797 -62.375 -25.656 1 92.44 488 PHE A C 1
ATOM 4017 O O . PHE A 1 488 ? 9.164 -63.531 -25.859 1 92.44 488 PHE A O 1
ATOM 4024 N N . SER A 1 489 ? 7.711 -62.062 -25.078 1 87.69 489 SER A N 1
ATOM 4025 C CA . SER A 1 489 ? 6.812 -63.094 -24.609 1 87.69 489 SER A CA 1
ATOM 4026 C C . SER A 1 489 ? 6.395 -64.062 -25.734 1 87.69 489 SER A C 1
ATOM 4028 O O . SER A 1 489 ? 6.191 -65.25 -25.516 1 87.69 489 SER A O 1
ATOM 4030 N N . ALA A 1 490 ? 6.34 -63.5 -26.891 1 83.88 490 ALA A N 1
ATOM 4031 C CA . ALA A 1 490 ? 5.906 -64.25 -28.047 1 83.88 490 ALA A CA 1
ATOM 4032 C C . ALA A 1 490 ? 7 -65.25 -28.516 1 83.88 490 ALA A C 1
ATOM 4034 O O . ALA A 1 490 ? 6.738 -66.125 -29.297 1 83.88 490 ALA A O 1
ATOM 4035 N N . THR A 1 491 ? 8.148 -65.125 -28.016 1 88.81 491 THR A N 1
ATOM 4036 C CA . THR A 1 491 ? 9.266 -65.938 -28.484 1 88.81 491 THR A CA 1
ATOM 4037 C C . THR A 1 491 ? 9.5 -67.125 -27.531 1 88.81 491 THR A C 1
ATOM 4039 O O . THR A 1 491 ? 10.5 -67.875 -27.656 1 88.81 491 THR A O 1
ATOM 4042 N N . ALA A 1 492 ? 8.664 -67.438 -26.641 1 83.56 492 ALA A N 1
ATOM 4043 C CA . ALA A 1 492 ? 8.805 -68.438 -25.625 1 83.56 492 ALA A CA 1
ATOM 4044 C C . ALA A 1 492 ? 9.102 -69.812 -26.25 1 83.56 492 ALA A C 1
ATOM 4046 O O . ALA A 1 492 ? 9.953 -70.562 -25.766 1 83.56 492 ALA A O 1
ATOM 4047 N N . PRO A 1 493 ? 8.492 -70.125 -27.438 1 82.19 493 PRO A N 1
ATOM 4048 C CA . PRO A 1 493 ? 8.719 -71.438 -28.016 1 82.19 493 PRO A CA 1
ATOM 4049 C C . PRO A 1 493 ? 10.141 -71.625 -28.531 1 82.19 493 PRO A C 1
ATOM 4051 O O . PRO A 1 493 ? 10.609 -72.75 -28.703 1 82.19 493 PRO A O 1
ATOM 4054 N N . TYR A 1 494 ? 10.828 -70.562 -28.828 1 88.06 494 TYR A N 1
ATOM 4055 C CA . TYR A 1 494 ? 12.156 -70.625 -29.422 1 88.06 494 TYR A CA 1
ATOM 4056 C C . TYR A 1 494 ? 13.211 -70.062 -28.469 1 88.06 494 TYR A C 1
ATOM 4058 O O . TYR A 1 494 ? 14.25 -69.562 -28.906 1 88.06 494 TYR A O 1
ATOM 4066 N N . MET A 1 495 ? 12.992 -70.188 -27.25 1 91.75 495 MET A N 1
ATOM 4067 C CA . MET A 1 495 ? 13.852 -69.438 -26.312 1 91.75 495 MET A CA 1
ATOM 4068 C C . MET A 1 495 ? 15.258 -70.062 -26.312 1 91.75 495 MET A C 1
ATOM 4070 O O . MET A 1 495 ? 16.219 -69.375 -25.953 1 91.75 495 MET A O 1
ATOM 4074 N N . GLN A 1 496 ? 15.391 -71.312 -26.781 1 93.88 496 GLN A N 1
ATOM 4075 C CA . GLN A 1 496 ? 16.688 -72 -26.75 1 93.88 496 GLN A CA 1
ATOM 4076 C C . GLN A 1 496 ? 17.594 -71.438 -27.875 1 93.88 496 GLN A C 1
ATOM 4078 O O . GLN A 1 496 ? 18.797 -71.688 -27.875 1 93.88 496 GLN A O 1
ATOM 4083 N N . PHE A 1 497 ? 17.016 -70.75 -28.812 1 95.31 497 PHE A N 1
ATOM 4084 C CA . PHE A 1 497 ? 17.766 -70.188 -29.922 1 95.31 497 PHE A CA 1
ATOM 4085 C C . PHE A 1 497 ? 17.828 -68.625 -29.844 1 95.31 497 PHE A C 1
ATOM 4087 O O . PHE A 1 497 ? 16.984 -67.938 -30.438 1 95.31 497 PHE A O 1
ATOM 4094 N N . PRO A 1 498 ? 18.875 -68.125 -29.266 1 96.12 498 PRO A N 1
ATOM 4095 C CA . PRO A 1 498 ? 18.953 -66.688 -29.047 1 96.12 498 PRO A CA 1
ATOM 4096 C C . PRO A 1 498 ? 18.828 -65.875 -30.344 1 96.12 498 PRO A C 1
ATOM 4098 O O . PRO A 1 498 ? 18.203 -64.812 -30.359 1 96.12 498 PRO A O 1
ATOM 4101 N N . GLN A 1 499 ? 19.438 -66.312 -31.391 1 94.88 499 GLN A N 1
ATOM 4102 C CA . GLN A 1 499 ? 19.359 -65.625 -32.656 1 94.88 499 GLN A CA 1
ATOM 4103 C C . GLN A 1 499 ? 17.922 -65.562 -33.156 1 94.88 499 GLN A C 1
ATOM 4105 O O . GLN A 1 499 ? 17.5 -64.5 -33.719 1 94.88 499 GLN A O 1
ATOM 4110 N N . LYS A 1 500 ? 17.156 -66.562 -32.969 1 94.31 500 LYS A N 1
ATOM 4111 C CA . LYS A 1 500 ? 15.766 -66.562 -33.406 1 94.31 500 LYS A CA 1
ATOM 4112 C C . LYS A 1 500 ? 14.891 -65.688 -32.531 1 94.31 500 LYS A C 1
ATOM 4114 O O . LYS A 1 500 ? 13.938 -65.062 -33.031 1 94.31 500 LYS A O 1
ATOM 4119 N N . VAL A 1 501 ? 15.25 -65.625 -31.266 1 95.12 501 VAL A N 1
ATOM 4120 C CA . VAL A 1 501 ? 14.508 -64.812 -30.344 1 95.12 501 VAL A CA 1
ATOM 4121 C C . VAL A 1 501 ? 14.617 -63.344 -30.781 1 95.12 501 VAL A C 1
ATOM 4123 O O . VAL A 1 501 ? 13.602 -62.688 -31 1 95.12 501 VAL A O 1
ATOM 4126 N N . LEU A 1 502 ? 15.82 -62.875 -31 1 95.94 502 LEU A N 1
ATOM 4127 C CA . LEU A 1 502 ? 16.031 -61.5 -31.359 1 95.94 502 LEU A CA 1
ATOM 4128 C C . LEU A 1 502 ? 15.516 -61.188 -32.75 1 95.94 502 LEU A C 1
ATOM 4130 O O . LEU A 1 502 ? 15.016 -60.094 -33.031 1 95.94 502 LEU A O 1
ATOM 4134 N N . HIS A 1 503 ? 15.656 -62.188 -33.562 1 94.38 503 HIS A N 1
ATOM 4135 C CA . HIS A 1 503 ? 15.133 -62.031 -34.906 1 94.38 503 HIS A CA 1
ATOM 4136 C C . HIS A 1 503 ? 13.617 -61.844 -34.906 1 94.38 503 HIS A C 1
ATOM 4138 O O . HIS A 1 503 ? 13.086 -60.969 -35.594 1 94.38 503 HIS A O 1
ATOM 4144 N N . SER A 1 504 ? 12.977 -62.656 -34.156 1 91.69 504 SER A N 1
ATOM 4145 C CA . SER A 1 504 ? 11.516 -62.594 -34.062 1 91.69 504 SER A CA 1
ATOM 4146 C C . SER A 1 504 ? 11.062 -61.281 -33.438 1 91.69 504 SER A C 1
ATOM 4148 O O . SER A 1 504 ? 10.094 -60.688 -33.906 1 91.69 504 SER A O 1
ATOM 4150 N N . MET A 1 505 ? 11.734 -60.938 -32.438 1 93.38 505 MET A N 1
ATOM 4151 C CA . MET A 1 505 ? 11.406 -59.656 -31.781 1 93.38 505 MET A CA 1
ATOM 4152 C C . MET A 1 505 ? 11.57 -58.5 -32.75 1 93.38 505 MET A C 1
ATOM 4154 O O . MET A 1 505 ? 10.711 -57.625 -32.812 1 93.38 505 MET A O 1
ATOM 4158 N N . ASN A 1 506 ? 12.68 -58.469 -33.438 1 93.94 506 ASN A N 1
ATOM 4159 C CA . ASN A 1 506 ? 12.945 -57.406 -34.406 1 93.94 506 ASN A CA 1
ATOM 4160 C C . ASN A 1 506 ? 11.852 -57.312 -35.469 1 93.94 506 ASN A C 1
ATOM 4162 O O . ASN A 1 506 ? 11.398 -56.25 -35.812 1 93.94 506 ASN A O 1
ATOM 4166 N N . ARG A 1 507 ? 11.477 -58.438 -35.906 1 88.69 507 ARG A N 1
ATOM 4167 C CA . ARG A 1 507 ? 10.445 -58.5 -36.938 1 88.69 507 ARG A CA 1
ATOM 4168 C C . ARG A 1 507 ? 9.133 -57.906 -36.406 1 88.69 507 ARG A C 1
ATOM 4170 O O . ARG A 1 507 ? 8.43 -57.219 -37.156 1 88.69 507 ARG A O 1
ATOM 4177 N N . ASN A 1 508 ? 8.852 -58.188 -35.219 1 87.69 508 ASN A N 1
ATOM 4178 C CA . ASN A 1 508 ? 7.586 -57.75 -34.625 1 87.69 508 ASN A CA 1
ATOM 4179 C C . ASN A 1 508 ? 7.605 -56.25 -34.312 1 87.69 508 ASN A C 1
ATOM 4181 O O . ASN A 1 508 ? 6.574 -55.594 -34.375 1 87.69 508 ASN A O 1
ATOM 4185 N N . LEU A 1 509 ? 8.766 -55.75 -34 1 90.44 509 LEU A N 1
ATOM 4186 C CA . LEU A 1 509 ? 8.875 -54.375 -33.531 1 90.44 509 LEU A CA 1
ATOM 4187 C C . LEU A 1 509 ? 9.125 -53.406 -34.688 1 90.44 509 LEU A C 1
ATOM 4189 O O . LEU A 1 509 ? 8.789 -52.219 -34.594 1 90.44 509 LEU A O 1
ATOM 4193 N N . THR A 1 510 ? 9.734 -53.875 -35.656 1 88.88 510 THR A N 1
ATOM 4194 C CA . THR A 1 510 ? 10.094 -53 -36.781 1 88.88 510 THR A CA 1
ATOM 4195 C C . THR A 1 510 ? 8.859 -52.344 -37.375 1 88.88 510 THR A C 1
ATOM 4197 O O . THR A 1 510 ? 7.855 -53.031 -37.625 1 88.88 510 THR A O 1
ATOM 4200 N N . GLY A 1 511 ? 8.914 -51 -37.562 1 80.19 511 GLY A N 1
ATOM 4201 C CA . GLY A 1 511 ? 7.82 -50.25 -38.156 1 80.19 511 GLY A CA 1
ATOM 4202 C C . GLY A 1 511 ? 6.812 -49.75 -37.125 1 80.19 511 GLY A C 1
ATOM 4203 O O . GLY A 1 511 ? 5.926 -48.969 -37.438 1 80.19 511 GLY A O 1
ATOM 4204 N N . LYS A 1 512 ? 6.961 -50.156 -35.906 1 80.88 512 LYS A N 1
ATOM 4205 C CA . LYS A 1 512 ? 5.945 -49.844 -34.906 1 80.88 512 LYS A CA 1
ATOM 4206 C C . LYS A 1 512 ? 6.492 -48.875 -33.875 1 80.88 512 LYS A C 1
ATOM 4208 O O . LYS A 1 512 ? 5.73 -48.281 -33.094 1 80.88 512 LYS A O 1
ATOM 4213 N N . VAL A 1 513 ? 7.777 -48.688 -33.781 1 80.81 513 VAL A N 1
ATOM 4214 C CA . VAL A 1 513 ? 8.352 -47.969 -32.656 1 80.81 513 VAL A CA 1
ATOM 4215 C C . VAL A 1 513 ? 8.75 -46.562 -33.094 1 80.81 513 VAL A C 1
ATOM 4217 O O . VAL A 1 513 ? 9.547 -45.875 -32.469 1 80.81 513 VAL A O 1
ATOM 4220 N N . SER A 1 514 ? 8.039 -45.969 -34.156 1 75.06 514 SER A N 1
ATOM 4221 C CA . SER A 1 514 ? 8.055 -44.562 -34.625 1 75.06 514 SER A CA 1
ATOM 4222 C C . SER A 1 514 ? 9.461 -43.969 -34.562 1 75.06 514 SER A C 1
ATOM 4224 O O . SER A 1 514 ? 9.648 -42.906 -34 1 75.06 514 SER A O 1
ATOM 4226 N N . GLY A 1 515 ? 10.555 -44.625 -34.969 1 77.81 515 GLY A N 1
ATOM 4227 C CA . GLY A 1 515 ? 11.898 -44.094 -35.062 1 77.81 515 GLY A CA 1
ATOM 4228 C C . GLY A 1 515 ? 12.742 -44.375 -33.844 1 77.81 515 GLY A C 1
ATOM 4229 O O . GLY A 1 515 ? 13.938 -44.062 -33.812 1 77.81 515 GLY A O 1
ATOM 4230 N N . LEU A 1 516 ? 12.141 -44.906 -32.812 1 86.81 516 LEU A N 1
ATOM 4231 C CA . LEU A 1 516 ? 12.922 -45.344 -31.672 1 86.81 516 LEU A CA 1
ATOM 4232 C C . LEU A 1 516 ? 13.555 -46.688 -31.922 1 86.81 516 LEU A C 1
ATOM 4234 O O . LEU A 1 516 ? 13.172 -47.406 -32.875 1 86.81 516 LEU A O 1
ATOM 4238 N N . PHE A 1 517 ? 14.578 -46.938 -31.203 1 93.12 517 PHE A N 1
ATOM 4239 C CA . PHE A 1 517 ? 15.211 -48.25 -31.312 1 93.12 517 PHE A CA 1
ATOM 4240 C C . PHE A 1 517 ? 15.492 -48.844 -29.938 1 93.12 517 PHE A C 1
ATOM 4242 O O . PHE A 1 517 ? 15.43 -48.156 -28.938 1 93.12 517 PHE A O 1
ATOM 4249 N N . ILE A 1 518 ? 15.703 -50.125 -29.922 1 95.88 518 ILE A N 1
ATOM 4250 C CA . ILE A 1 518 ? 15.883 -50.844 -28.672 1 95.88 518 ILE A CA 1
ATOM 4251 C C . ILE A 1 518 ? 17.188 -51.625 -28.703 1 95.88 518 ILE A C 1
ATOM 4253 O O . ILE A 1 518 ? 17.469 -52.344 -29.672 1 95.88 518 ILE A O 1
ATOM 4257 N N . THR A 1 519 ? 18 -51.438 -27.781 1 96.56 519 THR A N 1
ATOM 4258 C CA . THR A 1 519 ? 19.156 -52.312 -27.594 1 96.56 519 THR A CA 1
ATOM 4259 C C . THR A 1 519 ? 18.812 -53.469 -26.656 1 96.56 519 THR A C 1
ATOM 4261 O O . THR A 1 519 ? 17.984 -53.312 -25.75 1 96.56 519 THR A O 1
ATOM 4264 N N . SER A 1 520 ? 19.344 -54.625 -26.906 1 97.12 520 SER A N 1
ATOM 4265 C CA . SER A 1 520 ? 18.953 -55.781 -26.094 1 97.12 520 SER A CA 1
ATOM 4266 C C . SER A 1 520 ? 20.062 -56.844 -26.062 1 97.12 520 SER A C 1
ATOM 4268 O O . SER A 1 520 ? 20.844 -56.938 -27 1 97.12 520 SER A O 1
ATOM 4270 N N . SER A 1 521 ? 20.203 -57.5 -24.984 1 97.25 521 SER A N 1
ATOM 4271 C CA . SER A 1 521 ? 21.016 -58.688 -24.797 1 97.25 521 SER A CA 1
ATOM 4272 C C . SER A 1 521 ? 20.188 -59.875 -24.281 1 97.25 521 SER A C 1
ATOM 4274 O O . SER A 1 521 ? 19.469 -59.75 -23.297 1 97.25 521 SER A O 1
ATOM 4276 N N . TYR A 1 522 ? 20.203 -60.969 -25.016 1 97.56 522 TYR A N 1
ATOM 4277 C CA . TYR A 1 522 ? 19.453 -62.156 -24.609 1 97.56 522 TYR A CA 1
ATOM 4278 C C . TYR A 1 522 ? 20.391 -63.312 -24.312 1 97.56 522 TYR A C 1
ATOM 4280 O O . TYR A 1 522 ? 21.25 -63.656 -25.125 1 97.56 522 TYR A O 1
ATOM 4288 N N . LEU A 1 523 ? 20.234 -63.938 -23.156 1 97.56 523 LEU A N 1
ATOM 4289 C CA . LEU A 1 523 ? 21.062 -65.062 -22.703 1 97.56 523 LEU A CA 1
ATOM 4290 C C . LEU A 1 523 ? 20.203 -66.25 -22.391 1 97.56 523 LEU A C 1
ATOM 4292 O O . LEU A 1 523 ? 19.188 -66.125 -21.688 1 97.56 523 LEU A O 1
ATOM 4296 N N . TYR A 1 524 ? 20.547 -67.438 -22.906 1 97.5 524 TYR A N 1
ATOM 4297 C CA . TYR A 1 524 ? 19.875 -68.688 -22.609 1 97.5 524 TYR A CA 1
ATOM 4298 C C . TYR A 1 524 ? 20.797 -69.625 -21.844 1 97.5 524 TYR A C 1
ATOM 4300 O O . TYR A 1 524 ? 21.859 -70 -22.344 1 97.5 524 TYR A O 1
ATOM 4308 N N . PHE A 1 525 ? 20.359 -70 -20.672 1 96.88 525 PHE A N 1
ATOM 4309 C CA . PHE A 1 525 ? 21.156 -70.875 -19.781 1 96.88 525 PHE A CA 1
ATOM 4310 C C . PHE A 1 525 ? 20.688 -72.312 -19.859 1 96.88 525 PHE A C 1
ATOM 4312 O O . PHE A 1 525 ? 19.641 -72.625 -19.328 1 96.88 525 PHE A O 1
ATOM 4319 N N . ASP A 1 526 ? 21.469 -73.062 -20.516 1 95.56 526 ASP A N 1
ATOM 4320 C CA . ASP A 1 526 ? 21.281 -74.5 -20.438 1 95.56 526 ASP A CA 1
ATOM 4321 C C . ASP A 1 526 ? 22.031 -75.125 -19.25 1 95.56 526 ASP A C 1
ATOM 4323 O O . ASP A 1 526 ? 23.219 -75.438 -19.359 1 95.56 526 ASP A O 1
ATOM 4327 N N . LEU A 1 527 ? 21.391 -75.312 -18.203 1 92.94 527 LEU A N 1
ATOM 4328 C CA . LEU A 1 527 ? 22.031 -75.625 -16.938 1 92.94 527 LEU A CA 1
ATOM 4329 C C . LEU A 1 527 ? 22.469 -77.125 -16.906 1 92.94 527 LEU A C 1
ATOM 4331 O O . LEU A 1 527 ? 23.422 -77.438 -16.203 1 92.94 527 LEU A O 1
ATOM 4335 N N . GLU A 1 528 ? 21.781 -77.938 -17.562 1 90.38 528 GLU A N 1
ATOM 4336 C CA . GLU A 1 528 ? 22.188 -79.312 -17.625 1 90.38 528 GLU A CA 1
ATOM 4337 C C . GLU A 1 528 ? 23.469 -79.5 -18.438 1 90.38 528 GLU A C 1
ATOM 4339 O O . GLU A 1 528 ? 24.406 -80.188 -18 1 90.38 528 GLU A O 1
ATOM 4344 N N . ALA A 1 529 ? 23.516 -78.875 -19.562 1 92.31 529 ALA A N 1
ATOM 4345 C CA . ALA A 1 529 ? 24.688 -78.938 -20.438 1 92.31 529 ALA A CA 1
ATOM 4346 C C . ALA A 1 529 ? 25.766 -77.938 -20.016 1 92.31 529 ALA A C 1
ATOM 4348 O O . ALA A 1 529 ? 26.891 -78 -20.516 1 92.31 529 ALA A O 1
ATOM 4349 N N . LYS A 1 530 ? 25.5 -77.062 -19.109 1 93.75 530 LYS A N 1
ATOM 4350 C CA . LYS A 1 530 ? 26.391 -76 -18.672 1 93.75 530 LYS A CA 1
ATOM 4351 C C . LYS A 1 530 ? 26.891 -75.188 -19.844 1 93.75 530 LYS A C 1
ATOM 4353 O O . LYS A 1 530 ? 28.109 -74.938 -20 1 93.75 530 LYS A O 1
ATOM 4358 N N . LEU A 1 531 ? 25.969 -74.75 -20.641 1 95.88 531 LEU A N 1
ATOM 4359 C CA . LEU A 1 531 ? 26.234 -74 -21.828 1 95.88 531 LEU A CA 1
ATOM 4360 C C . LEU A 1 531 ? 25.406 -72.688 -21.844 1 95.88 531 LEU A C 1
ATOM 4362 O O . LEU A 1 531 ? 24.203 -72.75 -21.516 1 95.88 531 LEU A O 1
ATOM 4366 N N . LEU A 1 532 ? 26.078 -71.688 -22.156 1 96.75 532 LEU A N 1
ATOM 4367 C CA . LEU A 1 532 ? 25.406 -70.375 -22.328 1 96.75 532 LEU A CA 1
ATOM 4368 C C . LEU A 1 532 ? 25.359 -70 -23.812 1 96.75 532 LEU A C 1
ATOM 4370 O O . LEU A 1 532 ? 26.391 -69.875 -24.469 1 96.75 532 LEU A O 1
ATOM 4374 N N . SER A 1 533 ? 24.203 -69.812 -24.312 1 97.38 533 SER A N 1
ATOM 4375 C CA . SER A 1 533 ? 24 -69.312 -25.641 1 97.38 533 SER A CA 1
ATOM 4376 C C . SER A 1 533 ? 23.469 -67.875 -25.562 1 97.38 533 SER A C 1
ATOM 4378 O O . SER A 1 533 ? 22.594 -67.562 -24.75 1 97.38 533 SER A O 1
ATOM 4380 N N . PHE A 1 534 ? 24.047 -67 -26.359 1 97.19 534 PHE A N 1
ATOM 4381 C CA . PHE A 1 534 ? 23.578 -65.625 -26.234 1 97.19 534 PHE A CA 1
ATOM 4382 C C . PHE A 1 534 ? 23.656 -64.875 -27.578 1 97.19 534 PHE A C 1
ATOM 4384 O O . PHE A 1 534 ? 24.344 -65.312 -28.5 1 97.19 534 PHE A O 1
ATOM 4391 N N . SER A 1 535 ? 22.875 -63.875 -27.672 1 96.81 535 SER A N 1
ATOM 4392 C CA . SER A 1 535 ? 22.828 -62.969 -28.812 1 96.81 535 SER A CA 1
ATOM 4393 C C . SER A 1 535 ? 22.672 -61.531 -28.344 1 96.81 535 SER A C 1
ATOM 4395 O O . SER A 1 535 ? 22.203 -61.281 -27.234 1 96.81 535 SER A O 1
ATOM 4397 N N . ASN A 1 536 ? 23.172 -60.625 -29.141 1 96.62 536 ASN A N 1
ATOM 4398 C CA . ASN A 1 536 ? 23.188 -59.219 -28.75 1 96.62 536 ASN A CA 1
ATOM 4399 C C . ASN A 1 536 ? 22.656 -58.344 -29.875 1 96.62 536 ASN A C 1
ATOM 4401 O O . ASN A 1 536 ? 22.953 -58.562 -31.047 1 96.62 536 ASN A O 1
ATOM 4405 N N . ALA A 1 537 ? 21.875 -57.375 -29.5 1 96.19 537 ALA A N 1
ATOM 4406 C CA . ALA A 1 537 ? 21.328 -56.406 -30.422 1 96.19 537 ALA A CA 1
ATOM 4407 C C . ALA A 1 537 ? 21.781 -55 -30.062 1 96.19 537 ALA A C 1
ATOM 4409 O O . ALA A 1 537 ? 20.953 -54.125 -29.734 1 96.19 537 ALA A O 1
ATOM 4410 N N . GLY A 1 538 ? 23.047 -54.688 -30.172 1 94.25 538 GLY A N 1
ATOM 4411 C CA . GLY A 1 538 ? 23.594 -53.375 -29.953 1 94.25 538 GLY A CA 1
ATOM 4412 C C . GLY A 1 538 ? 23.656 -53 -28.484 1 94.25 538 GLY A C 1
ATOM 4413 O O . GLY A 1 538 ? 23.781 -51.812 -28.156 1 94.25 538 GLY A O 1
ATOM 4414 N N . HIS A 1 539 ? 23.375 -53.875 -27.562 1 95.88 539 HIS A N 1
ATOM 4415 C CA . HIS A 1 539 ? 23.422 -53.625 -26.125 1 95.88 539 HIS A CA 1
ATOM 4416 C C . HIS A 1 539 ? 24.859 -53.719 -25.609 1 95.88 539 HIS A C 1
ATOM 4418 O O . HIS A 1 539 ? 25.719 -54.344 -26.234 1 95.88 539 HIS A O 1
ATOM 4424 N N . PRO A 1 540 ? 25.156 -53.062 -24.516 1 93.31 540 PRO A N 1
ATOM 4425 C CA . PRO A 1 540 ? 26.5 -53.156 -23.953 1 93.31 540 PRO A CA 1
ATOM 4426 C C . PRO A 1 540 ? 26.906 -54.625 -23.656 1 93.31 540 PRO A C 1
ATOM 4428 O O . PRO A 1 540 ? 26.047 -55.438 -23.328 1 93.31 540 PRO A O 1
ATOM 4431 N N . GLU A 1 541 ? 28.203 -54.812 -23.719 1 92.88 541 GLU A N 1
ATOM 4432 C CA . GLU A 1 541 ? 28.734 -56.125 -23.422 1 92.88 541 GLU A CA 1
ATOM 4433 C C . GLU A 1 541 ? 28.484 -56.531 -21.969 1 92.88 541 GLU A C 1
ATOM 4435 O O . GLU A 1 541 ? 28.344 -55.656 -21.109 1 92.88 541 GLU A O 1
ATOM 4440 N N . PHE A 1 542 ? 28.297 -57.781 -21.766 1 95.25 542 PHE A N 1
ATOM 4441 C CA . PHE A 1 542 ? 28.125 -58.188 -20.375 1 95.25 542 PHE A CA 1
ATOM 4442 C C . PHE A 1 542 ? 29.438 -58.781 -19.828 1 95.25 542 PHE A C 1
ATOM 4444 O O . PHE A 1 542 ? 30.344 -59.094 -20.594 1 95.25 542 PHE A O 1
ATOM 4451 N N . TYR A 1 543 ? 29.562 -58.906 -18.516 1 96.25 543 TYR A N 1
ATOM 4452 C CA . TYR A 1 543 ? 30.766 -59.344 -17.859 1 96.25 543 TYR A CA 1
ATOM 4453 C C . TYR A 1 543 ? 30.594 -60.719 -17.281 1 96.25 543 TYR A C 1
ATOM 4455 O O . TYR A 1 543 ? 29.547 -61.062 -16.719 1 96.25 543 TYR A O 1
ATOM 4463 N N . LEU A 1 544 ? 31.578 -61.562 -17.5 1 96.62 544 LEU A N 1
ATOM 4464 C CA . LEU A 1 544 ? 31.656 -62.875 -16.891 1 96.62 544 LEU A CA 1
ATOM 4465 C C . LEU A 1 544 ? 32.75 -62.938 -15.844 1 96.62 544 LEU A C 1
ATOM 4467 O O . LEU A 1 544 ? 33.906 -62.625 -16.141 1 96.62 544 LEU A O 1
ATOM 4471 N N . ILE A 1 545 ? 32.375 -63.25 -14.695 1 95.12 545 ILE A N 1
ATOM 4472 C CA . ILE A 1 545 ? 33.312 -63.375 -13.586 1 95.12 545 ILE A CA 1
ATOM 4473 C C . ILE A 1 545 ? 33.469 -64.812 -13.203 1 95.12 545 ILE A C 1
ATOM 4475 O O . ILE A 1 545 ? 32.531 -65.438 -12.711 1 95.12 545 ILE A O 1
ATOM 4479 N N . ARG A 1 546 ? 34.625 -65.312 -13.445 1 92.88 546 ARG A N 1
ATOM 4480 C CA . ARG A 1 546 ? 35 -66.688 -13.133 1 92.88 546 ARG A CA 1
ATOM 4481 C C . ARG A 1 546 ? 36.062 -66.75 -12.055 1 92.88 546 ARG A C 1
ATOM 4483 O O . ARG A 1 546 ? 37.094 -66.062 -12.141 1 92.88 546 ARG A O 1
ATOM 4490 N N . ASN A 1 547 ? 35.812 -67.562 -11.039 1 83.75 547 ASN A N 1
ATOM 4491 C CA . ASN A 1 547 ? 36.75 -67.625 -9.914 1 83.75 547 ASN A CA 1
ATOM 4492 C C . ASN A 1 547 ? 38.125 -68.188 -10.359 1 83.75 547 ASN A C 1
ATOM 4494 O O . ASN A 1 547 ? 39.125 -67.812 -9.742 1 83.75 547 ASN A O 1
ATOM 4498 N N . THR A 1 548 ? 38.156 -68.938 -11.43 1 85.62 548 THR A N 1
ATOM 4499 C CA . THR A 1 548 ? 39.406 -69.562 -11.867 1 85.62 548 THR A CA 1
ATOM 4500 C C . THR A 1 548 ? 40.219 -68.625 -12.703 1 85.62 548 THR A C 1
ATOM 4502 O O . THR A 1 548 ? 41.406 -68.938 -13 1 85.62 548 THR A O 1
ATOM 4505 N N . GLU A 1 549 ? 39.656 -67.562 -13.086 1 87.81 549 GLU A N 1
ATOM 4506 C CA . GLU A 1 549 ? 40.375 -66.625 -13.93 1 87.81 549 GLU A CA 1
ATOM 4507 C C . GLU A 1 549 ? 40.875 -65.438 -13.109 1 87.81 549 GLU A C 1
ATOM 4509 O O . GLU A 1 549 ? 40.344 -65.125 -12.016 1 87.81 549 GLU A O 1
ATOM 4514 N N . SER A 1 550 ? 41.906 -64.688 -13.578 1 86.75 550 SER A N 1
ATOM 4515 C CA . SER A 1 550 ? 42.531 -63.594 -12.844 1 86.75 550 SER A CA 1
ATOM 4516 C C . SER A 1 550 ? 41.938 -62.25 -13.234 1 86.75 550 SER A C 1
ATOM 4518 O O . SER A 1 550 ? 42.25 -61.219 -12.641 1 86.75 550 SER A O 1
ATOM 4520 N N . GLU A 1 551 ? 41.062 -62.281 -14.234 1 88.81 551 GLU A N 1
ATOM 4521 C CA . GLU A 1 551 ? 40.438 -61.031 -14.656 1 88.81 551 GLU A CA 1
ATOM 4522 C C . GLU A 1 551 ? 39 -61.25 -15.133 1 88.81 551 GLU A C 1
ATOM 4524 O O . GLU A 1 551 ? 38.625 -62.375 -15.445 1 88.81 551 GLU A O 1
ATOM 4529 N N . ILE A 1 552 ? 38.188 -60.125 -15.117 1 92.88 552 ILE A N 1
ATOM 4530 C CA . ILE A 1 552 ? 36.812 -60.156 -15.586 1 92.88 552 ILE A CA 1
ATOM 4531 C C . ILE A 1 552 ? 36.781 -60.281 -17.109 1 92.88 552 ILE A C 1
ATOM 4533 O O . ILE A 1 552 ? 37.562 -59.594 -17.797 1 92.88 552 ILE A O 1
ATOM 4537 N N . ARG A 1 553 ? 36.031 -61.125 -17.656 1 93.12 553 ARG A N 1
ATOM 4538 C CA . ARG A 1 553 ? 35.906 -61.312 -19.094 1 93.12 553 ARG A CA 1
ATOM 4539 C C . ARG A 1 553 ? 34.75 -60.5 -19.656 1 93.12 553 ARG A C 1
ATOM 4541 O O . ARG A 1 553 ? 33.625 -60.594 -19.156 1 93.12 553 ARG A O 1
ATOM 4548 N N . GLU A 1 554 ? 35.094 -59.719 -20.578 1 92.38 554 GLU A N 1
ATOM 4549 C CA . GLU A 1 554 ? 34.062 -59 -21.328 1 92.38 554 GLU A CA 1
ATOM 4550 C C . GLU A 1 554 ? 33.594 -59.812 -22.531 1 92.38 554 GLU A C 1
ATOM 4552 O O . GLU A 1 554 ? 34.375 -60.094 -23.438 1 92.38 554 GLU A O 1
ATOM 4557 N N . VAL A 1 555 ? 32.375 -60.125 -22.469 1 93.44 555 VAL A N 1
ATOM 4558 C CA . VAL A 1 555 ? 31.859 -60.969 -23.562 1 93.44 555 VAL A CA 1
ATOM 4559 C C . VAL A 1 555 ? 31.172 -60.062 -24.594 1 93.44 555 VAL A C 1
ATOM 4561 O O . VAL A 1 555 ? 30.188 -59.406 -24.281 1 93.44 555 VAL A O 1
ATOM 4564 N N . ARG A 1 556 ? 31.578 -59.938 -25.719 1 80.44 556 ARG A N 1
ATOM 4565 C CA . ARG A 1 556 ? 31.109 -59.031 -26.781 1 80.44 556 ARG A CA 1
ATOM 4566 C C . ARG A 1 556 ? 30.328 -59.812 -27.828 1 80.44 556 ARG A C 1
ATOM 4568 O O . ARG A 1 556 ? 30.688 -60.938 -28.172 1 80.44 556 ARG A O 1
ATOM 4575 N N . ALA A 1 557 ? 29.344 -59.375 -28.109 1 85.62 557 ALA A N 1
ATOM 4576 C CA . ALA A 1 557 ? 28.562 -59.875 -29.25 1 85.62 557 ALA A CA 1
ATOM 4577 C C . ALA A 1 557 ? 28.047 -58.75 -30.125 1 85.62 557 ALA A C 1
ATOM 4579 O O . ALA A 1 557 ? 27.641 -57.688 -29.609 1 85.62 557 ALA A O 1
ATOM 4580 N N . LYS A 1 558 ? 28.234 -58.875 -31.422 1 85.88 558 LYS A N 1
ATOM 4581 C CA . LYS A 1 558 ? 27.844 -57.812 -32.344 1 85.88 558 LYS A CA 1
ATOM 4582 C C . LYS A 1 558 ? 26.375 -57.969 -32.781 1 85.88 558 LYS A C 1
ATOM 4584 O O . LYS A 1 558 ? 25.859 -59.094 -32.844 1 85.88 558 LYS A O 1
ATOM 4589 N N . GLY A 1 559 ? 25.75 -56.906 -32.906 1 89.94 559 GLY A N 1
ATOM 4590 C CA . GLY A 1 559 ? 24.391 -56.875 -33.438 1 89.94 559 GLY A CA 1
ATOM 4591 C C . GLY A 1 559 ? 23.844 -55.469 -33.531 1 89.94 559 GLY A C 1
ATOM 4592 O O . GLY A 1 559 ? 24.312 -54.562 -32.844 1 89.94 559 GLY A O 1
ATOM 4593 N N . LYS A 1 560 ? 22.938 -55.281 -34.469 1 93 560 LYS A N 1
ATOM 4594 C CA . LYS A 1 560 ? 22.266 -53.969 -34.625 1 93 560 LYS A CA 1
ATOM 4595 C C . LYS A 1 560 ? 21.047 -53.875 -33.719 1 93 560 LYS A C 1
ATOM 4597 O O . LYS A 1 560 ? 20.406 -54.875 -33.406 1 93 560 LYS A O 1
ATOM 4602 N N . PRO A 1 561 ? 20.719 -52.75 -33.344 1 94.81 561 PRO A N 1
ATOM 4603 C CA . PRO A 1 561 ? 19.578 -52.562 -32.438 1 94.81 561 PRO A CA 1
ATOM 4604 C C . PRO A 1 561 ? 18.266 -53.062 -33.031 1 94.81 561 PRO A C 1
ATOM 4606 O O . PRO A 1 561 ? 18.156 -53.188 -34.281 1 94.81 561 PRO A O 1
ATOM 4609 N N . LEU A 1 562 ? 17.328 -53.344 -32.219 1 95.5 562 LEU A N 1
ATOM 4610 C CA . LEU A 1 562 ? 16.016 -53.844 -32.656 1 95.5 562 LEU A CA 1
ATOM 4611 C C . LEU A 1 562 ? 15.141 -52.688 -33.125 1 95.5 562 LEU A C 1
ATOM 4613 O O . LEU A 1 562 ? 15.219 -51.562 -32.594 1 95.5 562 LEU A O 1
ATOM 4617 N N . GLY A 1 563 ? 14.289 -52.906 -34.125 1 90.62 563 GLY A N 1
ATOM 4618 C CA . GLY A 1 563 ? 13.242 -52 -34.531 1 90.62 563 GLY A CA 1
ATOM 4619 C C . GLY A 1 563 ? 13.672 -51.031 -35.625 1 90.62 563 GLY A C 1
ATOM 4620 O O . GLY A 1 563 ? 12.844 -50.312 -36.188 1 90.62 563 GLY A O 1
ATOM 4621 N N . LEU A 1 564 ? 14.914 -50.875 -35.938 1 86.44 564 LEU A N 1
ATOM 4622 C CA . LEU A 1 564 ? 15.422 -49.875 -36.875 1 86.44 564 LEU A CA 1
ATOM 4623 C C . LEU A 1 564 ? 15.391 -50.438 -38.312 1 86.44 564 LEU A C 1
ATOM 4625 O O . LEU A 1 564 ? 15.023 -49.719 -39.25 1 86.44 564 LEU A O 1
ATOM 4629 N N . PHE A 1 565 ? 15.852 -51.656 -38.438 1 84.25 565 PHE A N 1
ATOM 4630 C CA . PHE A 1 565 ? 16 -52.188 -39.781 1 84.25 565 PHE A CA 1
ATOM 4631 C C . PHE A 1 565 ? 15.211 -53.5 -39.938 1 84.25 565 PHE A C 1
ATOM 4633 O O . PHE A 1 565 ? 15.164 -54.312 -39.031 1 84.25 565 PHE A O 1
ATOM 4640 N N . ASN A 1 566 ? 14.734 -53.562 -41.188 1 79.12 566 ASN A N 1
ATOM 4641 C CA . ASN A 1 566 ? 14.016 -54.781 -41.531 1 79.12 566 ASN A CA 1
ATOM 4642 C C . ASN A 1 566 ? 14.977 -55.906 -41.875 1 79.12 566 ASN A C 1
ATOM 4644 O O . ASN A 1 566 ? 16.078 -55.656 -42.375 1 79.12 566 ASN A O 1
ATOM 4648 N N . ASP A 1 567 ? 14.734 -57.125 -41.5 1 78.38 567 ASP A N 1
ATOM 4649 C CA . ASP A 1 567 ? 15.375 -58.375 -41.906 1 78.38 567 ASP A CA 1
ATOM 4650 C C . ASP A 1 567 ? 16.812 -58.438 -41.438 1 78.38 567 ASP A C 1
ATOM 4652 O O . ASP A 1 567 ? 17.75 -58.531 -42.25 1 78.38 567 ASP A O 1
ATOM 4656 N N . LEU A 1 568 ? 17.094 -58.156 -40.344 1 82.38 568 LEU A N 1
ATOM 4657 C CA . LEU A 1 568 ? 18.406 -58.312 -39.75 1 82.38 568 LEU A CA 1
ATOM 4658 C C . LEU A 1 568 ? 18.578 -59.688 -39.125 1 82.38 568 LEU A C 1
ATOM 4660 O O . LEU A 1 568 ? 17.625 -60.25 -38.625 1 82.38 568 LEU A O 1
ATOM 4664 N N . SER A 1 569 ? 19.719 -60.188 -39.406 1 88 569 SER A N 1
ATOM 4665 C CA . SER A 1 569 ? 20.047 -61.438 -38.781 1 88 569 SER A CA 1
ATOM 4666 C C . SER A 1 569 ? 20.953 -61.219 -37.562 1 88 569 SER A C 1
ATOM 4668 O O . SER A 1 569 ? 21.844 -60.375 -37.594 1 88 569 SER A O 1
ATOM 4670 N N . TYR A 1 570 ? 20.625 -61.906 -36.562 1 93.06 570 TYR A N 1
ATOM 4671 C CA . TYR A 1 570 ? 21.422 -61.844 -35.344 1 93.06 570 TYR A CA 1
ATOM 4672 C C . TYR A 1 570 ? 22.266 -63.094 -35.156 1 93.06 570 TYR A C 1
ATOM 4674 O O . TYR A 1 570 ? 21.844 -64.188 -35.562 1 93.06 570 TYR A O 1
ATOM 4682 N N . GLN A 1 571 ? 23.406 -62.906 -34.625 1 92.88 571 GLN A N 1
ATOM 4683 C CA . GLN A 1 571 ? 24.328 -64 -34.406 1 92.88 571 GLN A CA 1
ATOM 4684 C C . GLN A 1 571 ? 24.156 -64.625 -33.031 1 92.88 571 GLN A C 1
ATOM 4686 O O . GLN A 1 571 ? 23.719 -63.969 -32.094 1 92.88 571 GLN A O 1
ATOM 4691 N N . GLU A 1 572 ? 24.344 -65.875 -33.031 1 94.62 572 GLU A N 1
ATOM 4692 C CA . GLU A 1 572 ? 24.344 -66.625 -31.781 1 94.62 572 GLU A CA 1
ATOM 4693 C C . GLU A 1 572 ? 25.75 -67.062 -31.359 1 94.62 572 GLU A C 1
ATOM 4695 O O . GLU A 1 572 ? 26.547 -67.5 -32.188 1 94.62 572 GLU A O 1
ATOM 4700 N N . ASN A 1 573 ? 26.109 -66.75 -30.203 1 95.44 573 ASN A N 1
ATOM 4701 C CA . ASN A 1 573 ? 27.391 -67.125 -29.609 1 95.44 573 ASN A CA 1
ATOM 4702 C C . ASN A 1 573 ? 27.203 -68.125 -28.438 1 95.44 573 ASN A C 1
ATOM 4704 O O . ASN A 1 573 ? 26.141 -68.125 -27.812 1 95.44 573 ASN A O 1
ATOM 4708 N N . LYS A 1 574 ? 28.188 -68.938 -28.203 1 95.94 574 LYS A N 1
ATOM 4709 C CA . LYS A 1 574 ? 28.109 -69.938 -27.109 1 95.94 574 LYS A CA 1
ATOM 4710 C C . LYS A 1 574 ? 29.344 -69.812 -26.219 1 95.94 574 LYS A C 1
ATOM 4712 O O . LYS A 1 574 ? 30.438 -69.5 -26.688 1 95.94 574 LYS A O 1
ATOM 4717 N N . LEU A 1 575 ? 29.094 -70.062 -25.016 1 94.94 575 LEU A N 1
ATOM 4718 C CA . LEU A 1 575 ? 30.156 -70.062 -24.016 1 94.94 575 LEU A CA 1
ATOM 4719 C C . LEU A 1 575 ? 29.906 -71.125 -22.953 1 94.94 575 LEU A C 1
ATOM 4721 O O . LEU A 1 575 ? 28.766 -71.312 -22.531 1 94.94 575 LEU A O 1
ATOM 4725 N N . GLU A 1 576 ? 30.938 -71.875 -22.547 1 95.31 576 GLU A N 1
ATOM 4726 C CA . GLU A 1 576 ? 30.828 -72.875 -21.484 1 95.31 576 GLU A CA 1
ATOM 4727 C C . GLU A 1 576 ? 30.703 -72.188 -20.125 1 95.31 576 GLU A C 1
ATOM 4729 O O . GLU A 1 576 ? 31.406 -71.25 -19.828 1 95.31 576 GLU A O 1
ATOM 4734 N N . LEU A 1 577 ? 29.828 -72.75 -19.359 1 94.44 577 LEU A N 1
ATOM 4735 C CA . LEU A 1 577 ? 29.625 -72.25 -18 1 94.44 577 LEU A CA 1
ATOM 4736 C C . LEU A 1 577 ? 30.25 -73.188 -16.969 1 94.44 577 LEU A C 1
ATOM 4738 O O . LEU A 1 577 ? 30.234 -74.375 -17.109 1 94.44 577 LEU A O 1
ATOM 4742 N N . LEU A 1 578 ? 30.812 -72.562 -16 1 93.25 578 LEU A N 1
ATOM 4743 C CA . LEU A 1 578 ? 31.344 -73.312 -14.852 1 93.25 578 LEU A CA 1
ATOM 4744 C C . LEU A 1 578 ? 30.562 -72.938 -13.586 1 93.25 578 LEU A C 1
ATOM 4746 O O . LEU A 1 578 ? 29.953 -71.875 -13.492 1 93.25 578 LEU A O 1
ATOM 4750 N N . SER A 1 579 ? 30.531 -73.938 -12.625 1 90.81 579 SER A N 1
ATOM 4751 C CA . SER A 1 579 ? 29.891 -73.688 -11.344 1 90.81 579 SER A CA 1
ATOM 4752 C C . SER A 1 579 ? 30.547 -72.5 -10.633 1 90.81 579 SER A C 1
ATOM 4754 O O . SER A 1 579 ? 31.781 -72.438 -10.516 1 90.81 579 SER A O 1
ATOM 4756 N N . GLY A 1 580 ? 29.75 -71.562 -10.258 1 90.94 580 GLY A N 1
ATOM 4757 C CA . GLY A 1 580 ? 30.25 -70.375 -9.562 1 90.94 580 GLY A CA 1
ATOM 4758 C C . GLY A 1 580 ? 30.406 -69.188 -10.469 1 90.94 580 GLY A C 1
ATOM 4759 O O . GLY A 1 580 ? 30.703 -68.062 -10 1 90.94 580 GLY A O 1
ATOM 4760 N N . ASP A 1 581 ? 30.156 -69.312 -11.766 1 94.56 581 ASP A N 1
ATOM 4761 C CA . ASP A 1 581 ? 30.25 -68.188 -12.703 1 94.56 581 ASP A CA 1
ATOM 4762 C C . ASP A 1 581 ? 29.203 -67.125 -12.398 1 94.56 581 ASP A C 1
ATOM 4764 O O . ASP A 1 581 ? 28.062 -67.5 -12.039 1 94.56 581 ASP A O 1
ATOM 4768 N N . ARG A 1 582 ? 29.609 -65.938 -12.547 1 95.69 582 ARG A N 1
ATOM 4769 C CA . ARG A 1 582 ? 28.703 -64.812 -12.383 1 95.69 582 ARG A CA 1
ATOM 4770 C C . ARG A 1 582 ? 28.641 -63.938 -13.648 1 95.69 582 ARG A C 1
ATOM 4772 O O . ARG A 1 582 ? 29.672 -63.719 -14.297 1 95.69 582 ARG A O 1
ATOM 4779 N N . ILE A 1 583 ? 27.484 -63.531 -13.977 1 96.56 583 ILE A N 1
ATOM 4780 C CA . ILE A 1 583 ? 27.266 -62.688 -15.148 1 96.56 583 ILE A CA 1
ATOM 4781 C C . ILE A 1 583 ? 26.625 -61.375 -14.734 1 96.56 583 ILE A C 1
ATOM 4783 O O . ILE A 1 583 ? 25.688 -61.375 -13.914 1 96.56 583 ILE A O 1
ATOM 4787 N N . PHE A 1 584 ? 27.156 -60.344 -15.25 1 96.75 584 PHE A N 1
ATOM 4788 C CA . PHE A 1 584 ? 26.625 -59 -14.945 1 96.75 584 PHE A CA 1
ATOM 4789 C C . PHE A 1 584 ? 26.172 -58.312 -16.203 1 96.75 584 PHE A C 1
ATOM 4791 O O . PHE A 1 584 ? 26.969 -58.062 -17.109 1 96.75 584 PHE A O 1
ATOM 4798 N N . LEU A 1 585 ? 24.859 -57.969 -16.312 1 97.12 585 LEU A N 1
ATOM 4799 C CA . LEU A 1 585 ? 24.281 -57.188 -17.391 1 97.12 585 LEU A CA 1
ATOM 4800 C C . LEU A 1 585 ? 23.859 -55.812 -16.906 1 97.12 585 LEU A C 1
ATOM 4802 O O . LEU A 1 585 ? 23.422 -55.656 -15.758 1 97.12 585 LEU A O 1
ATOM 4806 N N . TYR A 1 586 ? 23.938 -54.875 -17.781 1 95.62 586 TYR A N 1
ATOM 4807 C CA . TYR A 1 586 ? 23.609 -53.5 -17.344 1 95.62 586 TYR A CA 1
ATOM 4808 C C . TYR A 1 586 ? 23.188 -52.656 -18.516 1 95.62 586 TYR A C 1
ATOM 4810 O O . TYR A 1 586 ? 23.406 -53 -19.672 1 95.62 586 TYR A O 1
ATOM 4818 N N . THR A 1 587 ? 22.484 -51.562 -18.25 1 94.5 587 THR A N 1
ATOM 4819 C CA . THR A 1 587 ? 22.141 -50.562 -19.266 1 94.5 587 THR A CA 1
ATOM 4820 C C . THR A 1 587 ? 23.094 -49.406 -19.203 1 94.5 587 THR A C 1
ATOM 4822 O O . THR A 1 587 ? 23.781 -49.188 -18.203 1 94.5 587 THR A O 1
ATOM 4825 N N . ASP A 1 588 ? 23.156 -48.594 -20.25 1 91.62 588 ASP A N 1
ATOM 4826 C CA . ASP A 1 588 ? 24.156 -47.562 -20.391 1 91.62 588 ASP A CA 1
ATOM 4827 C C . ASP A 1 588 ? 23.938 -46.438 -19.375 1 91.62 588 ASP A C 1
ATOM 4829 O O . ASP A 1 588 ? 24.828 -45.625 -19.141 1 91.62 588 ASP A O 1
ATOM 4833 N N . GLY A 1 589 ? 22.812 -46.375 -18.797 1 90.75 589 GLY A N 1
ATOM 4834 C CA . GLY A 1 589 ? 22.562 -45.344 -17.781 1 90.75 589 GLY A CA 1
ATOM 4835 C C . GLY A 1 589 ? 23.5 -45.469 -16.594 1 90.75 589 GLY A C 1
ATOM 4836 O O . GLY A 1 589 ? 23.766 -44.469 -15.906 1 90.75 589 GLY A O 1
ATOM 4837 N N . LEU A 1 590 ? 23.938 -46.625 -16.297 1 91.25 590 LEU A N 1
ATOM 4838 C CA . LEU A 1 590 ? 24.891 -46.875 -15.211 1 91.25 590 LEU A CA 1
ATOM 4839 C C . LEU A 1 590 ? 26.203 -46.156 -15.492 1 91.25 590 LEU A C 1
ATOM 4841 O O . LEU A 1 590 ? 26.828 -45.625 -14.578 1 91.25 590 LEU A O 1
ATOM 4845 N N . LEU A 1 591 ? 26.594 -46.125 -16.703 1 91.12 591 LEU A N 1
ATOM 4846 C CA . LEU A 1 591 ? 27.875 -45.531 -17.094 1 91.12 591 LEU A CA 1
ATOM 4847 C C . LEU A 1 591 ? 27.781 -44.031 -17.203 1 91.12 591 LEU A C 1
ATOM 4849 O O . LEU A 1 591 ? 28.797 -43.344 -17.25 1 91.12 591 LEU A O 1
ATOM 4853 N N . ASP A 1 592 ? 26.594 -43.5 -17.281 1 88.5 592 ASP A N 1
ATOM 4854 C CA . ASP A 1 592 ? 26.375 -42.062 -17.438 1 88.5 592 ASP A CA 1
ATOM 4855 C C . ASP A 1 592 ? 26.422 -41.344 -16.094 1 88.5 592 ASP A C 1
ATOM 4857 O O . ASP A 1 592 ? 26.359 -40.125 -16.031 1 88.5 592 ASP A O 1
ATOM 4861 N N . LEU A 1 593 ? 26.5 -42.062 -15.031 1 88.75 593 LEU A N 1
ATOM 4862 C CA . LEU A 1 593 ? 26.562 -41.438 -13.703 1 88.75 593 LEU A CA 1
ATOM 4863 C C . LEU A 1 593 ? 27.875 -40.688 -13.516 1 88.75 593 LEU A C 1
ATOM 4865 O O . LEU A 1 593 ? 28.938 -41.156 -13.93 1 88.75 593 LEU A O 1
ATOM 4869 N N . VAL A 1 594 ? 27.75 -39.438 -13.023 1 88.5 594 VAL A N 1
ATOM 4870 C CA . VAL A 1 594 ? 28.922 -38.594 -12.82 1 88.5 594 VAL A CA 1
ATOM 4871 C C . VAL A 1 594 ? 28.953 -38.094 -11.375 1 88.5 594 VAL A C 1
ATOM 4873 O O . VAL A 1 594 ? 27.922 -37.656 -10.852 1 88.5 594 VAL A O 1
ATOM 4876 N N . HIS A 1 595 ? 30.031 -38.312 -10.758 1 86.94 595 HIS A N 1
ATOM 4877 C CA . HIS A 1 595 ? 30.281 -37.75 -9.438 1 86.94 595 HIS A CA 1
ATOM 4878 C C . HIS A 1 595 ? 31.219 -36.562 -9.523 1 86.94 595 HIS A C 1
ATOM 4880 O O . HIS A 1 595 ? 32.25 -36.625 -10.195 1 86.94 595 HIS A O 1
ATOM 4886 N N . PRO A 1 596 ? 30.812 -35.5 -8.969 1 83.19 596 PRO A N 1
ATOM 4887 C CA . PRO A 1 596 ? 31.641 -34.281 -9.055 1 83.19 596 PRO A CA 1
ATOM 4888 C C . PRO A 1 596 ? 33.062 -34.531 -8.594 1 83.19 596 PRO A C 1
ATOM 4890 O O . PRO A 1 596 ? 34 -33.969 -9.18 1 83.19 596 PRO A O 1
ATOM 4893 N N . ASP A 1 597 ? 33.406 -35.281 -7.566 1 82.5 597 ASP A N 1
ATOM 4894 C CA . ASP A 1 597 ? 34.719 -35.469 -6.988 1 82.5 597 ASP A CA 1
ATOM 4895 C C . ASP A 1 597 ? 35.406 -36.688 -7.609 1 82.5 597 ASP A C 1
ATOM 4897 O O . ASP A 1 597 ? 36.625 -36.688 -7.801 1 82.5 597 ASP A O 1
ATOM 4901 N N . GLU A 1 598 ? 34.688 -37.75 -7.941 1 82.56 598 GLU A N 1
ATOM 4902 C CA . GLU A 1 598 ? 35.281 -39.031 -8.328 1 82.56 598 GLU A CA 1
ATOM 4903 C C . GLU A 1 598 ? 35.219 -39.219 -9.836 1 82.56 598 GLU A C 1
ATOM 4905 O O . GLU A 1 598 ? 35.844 -40.156 -10.367 1 82.56 598 GLU A O 1
ATOM 4910 N N . GLY A 1 599 ? 34.562 -38.344 -10.555 1 83.88 599 GLY A N 1
ATOM 4911 C CA . GLY A 1 599 ? 34.469 -38.438 -12.008 1 83.88 599 GLY A CA 1
ATOM 4912 C C . GLY A 1 599 ? 33.344 -39.312 -12.492 1 83.88 599 GLY A C 1
ATOM 4913 O O . GLY A 1 599 ? 32.375 -39.531 -11.758 1 83.88 599 GLY A O 1
ATOM 4914 N N . SER A 1 600 ? 33.469 -39.812 -13.75 1 86 600 SER A N 1
ATOM 4915 C CA . SER A 1 600 ? 32.375 -40.594 -14.391 1 86 600 SER A CA 1
ATOM 4916 C C . SER A 1 600 ? 32.438 -42.062 -14 1 86 600 SER A C 1
ATOM 4918 O O . SER A 1 600 ? 33.5 -42.594 -13.711 1 86 600 SER A O 1
ATOM 4920 N N . PHE A 1 601 ? 31.312 -42.625 -13.789 1 87.62 601 PHE A N 1
ATOM 4921 C CA . PHE A 1 601 ? 31.172 -44.062 -13.562 1 87.62 601 PHE A CA 1
ATOM 4922 C C . PHE A 1 601 ? 31.5 -44.844 -14.836 1 87.62 601 PHE A C 1
ATOM 4924 O O . PHE A 1 601 ? 30.594 -45.344 -15.5 1 87.62 601 PHE A O 1
ATOM 4931 N N . GLU A 1 602 ? 32.75 -44.906 -15.281 1 88.31 602 GLU A N 1
ATOM 4932 C CA . GLU A 1 602 ? 33.188 -45.5 -16.547 1 88.31 602 GLU A CA 1
ATOM 4933 C C . GLU A 1 602 ? 33.281 -47 -16.438 1 88.31 602 GLU A C 1
ATOM 4935 O O . GLU A 1 602 ? 33.094 -47.562 -15.367 1 88.31 602 GLU A O 1
ATOM 4940 N N . GLU A 1 603 ? 33.531 -47.656 -17.516 1 91.81 603 GLU A N 1
ATOM 4941 C CA . GLU A 1 603 ? 33.594 -49.094 -17.609 1 91.81 603 GLU A CA 1
ATOM 4942 C C . GLU A 1 603 ? 34.688 -49.656 -16.703 1 91.81 603 GLU A C 1
ATOM 4944 O O . GLU A 1 603 ? 34.531 -50.719 -16.094 1 91.81 603 GLU A O 1
ATOM 4949 N N . SER A 1 604 ? 35.75 -48.906 -16.594 1 90.81 604 SER A N 1
ATOM 4950 C CA . SER A 1 604 ? 36.875 -49.344 -15.758 1 90.81 604 SER A CA 1
ATOM 4951 C C . SER A 1 604 ? 36.5 -49.406 -14.289 1 90.81 604 SER A C 1
ATOM 4953 O O . SER A 1 604 ? 36.875 -50.344 -13.57 1 90.81 604 SER A O 1
ATOM 4955 N N . LYS A 1 605 ? 35.812 -48.469 -13.875 1 91.31 605 LYS A N 1
ATOM 4956 C CA . LYS A 1 605 ? 35.344 -48.438 -12.492 1 91.31 605 LYS A CA 1
ATOM 4957 C C . LYS A 1 605 ? 34.375 -49.562 -12.211 1 91.31 605 LYS A C 1
ATOM 4959 O O . LYS A 1 605 ? 34.438 -50.219 -11.156 1 91.31 605 LYS A O 1
ATOM 4964 N N . LEU A 1 606 ? 33.438 -49.719 -13.094 1 93.44 606 LEU A N 1
ATOM 4965 C CA . LEU A 1 606 ? 32.5 -50.812 -12.953 1 93.44 606 LEU A CA 1
ATOM 4966 C C . LEU A 1 606 ? 33.219 -52.125 -12.836 1 93.44 606 LEU A C 1
ATOM 4968 O O . LEU A 1 606 ? 32.906 -52.938 -11.945 1 93.44 606 LEU A O 1
ATOM 4972 N N . LYS A 1 607 ? 34.25 -52.406 -13.664 1 93.38 607 LYS A N 1
ATOM 4973 C CA . LYS A 1 607 ? 35.031 -53.625 -13.641 1 93.38 607 LYS A CA 1
ATOM 4974 C C . LYS A 1 607 ? 35.75 -53.781 -12.305 1 93.38 607 LYS A C 1
ATOM 4976 O O . LYS A 1 607 ? 35.812 -54.906 -11.758 1 93.38 607 LYS A O 1
ATOM 4981 N N . SER A 1 608 ? 36.25 -52.688 -11.852 1 92.25 608 SER A N 1
ATOM 4982 C CA . SER A 1 608 ? 36.969 -52.719 -10.578 1 92.25 608 SER A CA 1
ATOM 4983 C C . SER A 1 608 ? 36.031 -53.094 -9.438 1 92.25 608 SER A C 1
ATOM 4985 O O . SER A 1 608 ? 36.375 -53.906 -8.578 1 92.25 608 SER A O 1
ATOM 4987 N N . ILE A 1 609 ? 34.812 -52.531 -9.414 1 92 609 ILE A N 1
ATOM 4988 C CA . ILE A 1 609 ? 33.844 -52.812 -8.367 1 92 609 ILE A CA 1
ATOM 4989 C C . ILE A 1 609 ? 33.438 -54.281 -8.43 1 92 609 ILE A C 1
ATOM 4991 O O . ILE A 1 609 ? 33.375 -54.938 -7.398 1 92 609 ILE A O 1
ATOM 4995 N N . LEU A 1 610 ? 33.188 -54.75 -9.648 1 94.06 610 LEU A N 1
ATOM 4996 C CA . LEU A 1 610 ? 32.781 -56.125 -9.836 1 94.06 610 LEU A CA 1
ATOM 4997 C C . LEU A 1 610 ? 33.875 -57.094 -9.375 1 94.06 610 LEU A C 1
ATOM 4999 O O . LEU A 1 610 ? 33.594 -58.094 -8.711 1 94.06 610 LEU A O 1
ATOM 5003 N N . TRP A 1 611 ? 35.094 -56.75 -9.711 1 93.44 611 TRP A N 1
ATOM 5004 C CA . TRP A 1 611 ? 36.25 -57.625 -9.391 1 93.44 611 TRP A CA 1
ATOM 5005 C C . TRP A 1 611 ? 36.5 -57.625 -7.887 1 93.44 611 TRP A C 1
ATOM 5007 O O . TRP A 1 611 ? 36.75 -58.688 -7.305 1 93.44 611 TRP A O 1
ATOM 5017 N N . GLN A 1 612 ? 36.531 -56.531 -7.238 1 92.25 612 GLN A N 1
ATOM 5018 C CA . GLN A 1 612 ? 36.844 -56.406 -5.82 1 92.25 612 GLN A CA 1
ATOM 5019 C C . GLN A 1 612 ? 35.781 -57.125 -4.957 1 92.25 612 GLN A C 1
ATOM 5021 O O . GLN A 1 612 ? 36.125 -57.594 -3.863 1 92.25 612 GLN A O 1
ATOM 5026 N N . ASN A 1 613 ? 34.594 -57.188 -5.496 1 91.75 613 ASN A N 1
ATOM 5027 C CA . ASN A 1 613 ? 33.5 -57.75 -4.688 1 91.75 613 ASN A CA 1
ATOM 5028 C C . ASN A 1 613 ? 33.094 -59.125 -5.215 1 91.75 613 ASN A C 1
ATOM 5030 O O . ASN A 1 613 ? 31.984 -59.594 -4.891 1 91.75 613 ASN A O 1
ATOM 5034 N N . ARG A 1 614 ? 33.844 -59.781 -6 1 90.06 614 ARG A N 1
ATOM 5035 C CA . ARG A 1 614 ? 33.469 -61.031 -6.703 1 90.06 614 ARG A CA 1
ATOM 5036 C C . ARG A 1 614 ? 33.25 -62.188 -5.719 1 90.06 614 ARG A C 1
ATOM 5038 O O . ARG A 1 614 ? 32.562 -63.125 -6.023 1 90.06 614 ARG A O 1
ATOM 5045 N N . GLU A 1 615 ? 33.844 -62.094 -4.504 1 89.44 615 GLU A N 1
ATOM 5046 C CA . GLU A 1 615 ? 33.781 -63.188 -3.543 1 89.44 615 GLU A CA 1
ATOM 5047 C C . GLU A 1 615 ? 32.562 -63.031 -2.623 1 89.44 615 GLU A C 1
ATOM 5049 O O . GLU A 1 615 ? 32.25 -63.969 -1.894 1 89.44 615 GLU A O 1
ATOM 5054 N N . LEU A 1 616 ? 31.906 -62.031 -2.684 1 92.31 616 LEU A N 1
ATOM 5055 C CA . LEU A 1 616 ? 30.75 -61.781 -1.816 1 92.31 616 LEU A CA 1
ATOM 5056 C C . LEU A 1 616 ? 29.531 -62.562 -2.328 1 92.31 616 LEU A C 1
ATOM 5058 O O . LEU A 1 616 ? 29.359 -62.719 -3.537 1 92.31 616 LEU A O 1
ATOM 5062 N N . PRO A 1 617 ? 28.703 -62.938 -1.337 1 92.19 617 PRO A N 1
ATOM 5063 C CA . PRO A 1 617 ? 27.422 -63.469 -1.791 1 92.19 617 PRO A CA 1
ATOM 5064 C C . PRO A 1 617 ? 26.609 -62.5 -2.625 1 92.19 617 PRO A C 1
ATOM 5066 O O . PRO A 1 617 ? 26.75 -61.281 -2.451 1 92.19 617 PRO A O 1
ATOM 5069 N N . LEU A 1 618 ? 25.812 -62.938 -3.494 1 92.12 618 LEU A N 1
ATOM 5070 C CA . LEU A 1 618 ? 25.125 -62.125 -4.48 1 92.12 618 LEU A CA 1
ATOM 5071 C C . LEU A 1 618 ? 24.297 -61.031 -3.799 1 92.12 618 LEU A C 1
ATOM 5073 O O . LEU A 1 618 ? 24.203 -59.906 -4.309 1 92.12 618 LEU A O 1
ATOM 5077 N N . ASP A 1 619 ? 23.734 -61.344 -2.689 1 92.31 619 ASP A N 1
ATOM 5078 C CA . ASP A 1 619 ? 22.938 -60.375 -1.943 1 92.31 619 ASP A CA 1
ATOM 5079 C C . ASP A 1 619 ? 23.797 -59.219 -1.476 1 92.31 619 ASP A C 1
ATOM 5081 O O . ASP A 1 619 ? 23.391 -58.062 -1.603 1 92.31 619 ASP A O 1
ATOM 5085 N N . GLN A 1 620 ? 24.891 -59.531 -0.899 1 93.38 620 GLN A N 1
ATOM 5086 C CA . GLN A 1 620 ? 25.797 -58.5 -0.424 1 93.38 620 GLN A CA 1
ATOM 5087 C C . GLN A 1 620 ? 26.406 -57.719 -1.589 1 93.38 620 GLN A C 1
ATOM 5089 O O . GLN A 1 620 ? 26.641 -56.531 -1.487 1 93.38 620 GLN A O 1
ATOM 5094 N N . PHE A 1 621 ? 26.641 -58.438 -2.643 1 91.88 621 PHE A N 1
ATOM 5095 C CA . PHE A 1 621 ? 27.172 -57.812 -3.852 1 91.88 621 PHE A CA 1
ATOM 5096 C C . PHE A 1 621 ? 26.188 -56.781 -4.391 1 91.88 621 PHE A C 1
ATOM 5098 O O . PHE A 1 621 ? 26.578 -55.688 -4.746 1 91.88 621 PHE A O 1
ATOM 5105 N N . GLU A 1 622 ? 24.953 -57.156 -4.469 1 92.44 622 GLU A N 1
ATOM 5106 C CA . GLU A 1 622 ? 23.922 -56.219 -4.91 1 92.44 622 GLU A CA 1
ATOM 5107 C C . GLU A 1 622 ? 23.875 -54.969 -4.023 1 92.44 622 GLU A C 1
ATOM 5109 O O . GLU A 1 622 ? 23.766 -53.844 -4.523 1 92.44 622 GLU A O 1
ATOM 5114 N N . SER A 1 623 ? 23.875 -55.219 -2.754 1 94.19 623 SER A N 1
ATOM 5115 C CA . SER A 1 623 ? 23.828 -54.094 -1.807 1 94.19 623 SER A CA 1
ATOM 5116 C C . SER A 1 623 ? 24.984 -53.156 -2.018 1 94.19 623 SER A C 1
ATOM 5118 O O . SER A 1 623 ? 24.812 -51.938 -1.937 1 94.19 623 SER A O 1
ATOM 5120 N N . LYS A 1 624 ? 26.141 -53.688 -2.223 1 93.44 624 LYS A N 1
ATOM 5121 C CA . LYS A 1 624 ? 27.312 -52.875 -2.469 1 93.44 624 LYS A CA 1
ATOM 5122 C C . LYS A 1 624 ? 27.156 -52.062 -3.754 1 93.44 624 LYS A C 1
ATOM 5124 O O . LYS A 1 624 ? 27.547 -50.875 -3.807 1 93.44 624 LYS A O 1
ATOM 5129 N N . MET A 1 625 ? 26.656 -52.594 -4.754 1 92.38 625 MET A N 1
ATOM 5130 C CA . MET A 1 625 ? 26.422 -51.938 -6.023 1 92.38 625 MET A CA 1
ATOM 5131 C C . MET A 1 625 ? 25.422 -50.781 -5.859 1 92.38 625 MET A C 1
ATOM 5133 O O . MET A 1 625 ? 25.609 -49.688 -6.391 1 92.38 625 MET A O 1
ATOM 5137 N N . LEU A 1 626 ? 24.391 -51.094 -5.195 1 93.12 626 LEU A N 1
ATOM 5138 C CA . LEU A 1 626 ? 23.344 -50.094 -4.953 1 93.12 626 LEU A CA 1
ATOM 5139 C C . LEU A 1 626 ? 23.891 -48.906 -4.148 1 93.12 626 LEU A C 1
ATOM 5141 O O . LEU A 1 626 ? 23.516 -47.781 -4.387 1 93.12 626 LEU A O 1
ATOM 5145 N N . GLU A 1 627 ? 24.703 -49.219 -3.193 1 92.94 627 GLU A N 1
ATOM 5146 C CA . GLU A 1 627 ? 25.344 -48.156 -2.414 1 92.94 627 GLU A CA 1
ATOM 5147 C C . GLU A 1 627 ? 26.188 -47.25 -3.305 1 92.94 627 GLU A C 1
ATOM 5149 O O . GLU A 1 627 ? 26.172 -46.031 -3.143 1 92.94 627 GLU A O 1
ATOM 5154 N N . GLU A 1 628 ? 26.922 -47.906 -4.199 1 90.25 628 GLU A N 1
ATOM 5155 C CA . GLU A 1 628 ? 27.734 -47.125 -5.125 1 90.25 628 GLU A CA 1
ATOM 5156 C C . GLU A 1 628 ? 26.875 -46.25 -6.039 1 90.25 628 GLU A C 1
ATOM 5158 O O . GLU A 1 628 ? 27.188 -45.094 -6.285 1 90.25 628 GLU A O 1
ATOM 5163 N N . ILE A 1 629 ? 25.781 -46.75 -6.547 1 89.62 629 ILE A N 1
ATOM 5164 C CA . ILE A 1 629 ? 24.875 -46.031 -7.43 1 89.62 629 ILE A CA 1
ATOM 5165 C C . ILE A 1 629 ? 24.25 -44.875 -6.676 1 89.62 629 ILE A C 1
ATOM 5167 O O . ILE A 1 629 ? 24.156 -43.75 -7.203 1 89.62 629 ILE A O 1
ATOM 5171 N N . LYS A 1 630 ? 23.812 -45.156 -5.57 1 89.69 630 LYS A N 1
ATOM 5172 C CA . LYS A 1 630 ? 23.203 -44.125 -4.742 1 89.69 630 LYS A CA 1
ATOM 5173 C C . LYS A 1 630 ? 24.188 -42.969 -4.477 1 89.69 630 LYS A C 1
ATOM 5175 O O . LYS A 1 630 ? 23.797 -41.812 -4.484 1 89.69 630 LYS A O 1
ATOM 5180 N N . ARG A 1 631 ? 25.406 -43.281 -4.164 1 89.5 631 ARG A N 1
ATOM 5181 C CA . ARG A 1 631 ? 26.438 -42.281 -3.924 1 89.5 631 ARG A CA 1
ATOM 5182 C C . ARG A 1 631 ? 26.594 -41.344 -5.133 1 89.5 631 ARG A C 1
ATOM 5184 O O . ARG A 1 631 ? 26.703 -40.125 -4.988 1 89.5 631 ARG A O 1
ATOM 5191 N N . TYR A 1 632 ? 26.562 -41.906 -6.297 1 88.06 632 TYR A N 1
ATOM 5192 C CA . TYR A 1 632 ? 26.719 -41.125 -7.523 1 88.06 632 TYR A CA 1
ATOM 5193 C C . TYR A 1 632 ? 25.469 -40.312 -7.828 1 88.06 632 TYR A C 1
ATOM 5195 O O . TYR A 1 632 ? 25.547 -39.188 -8.266 1 88.06 632 TYR A O 1
ATOM 5203 N N . THR A 1 633 ? 24.297 -40.875 -7.625 1 84.5 633 THR A N 1
ATOM 5204 C CA . THR A 1 633 ? 23.031 -40.219 -7.93 1 84.5 633 THR A CA 1
ATOM 5205 C C . THR A 1 633 ? 22.812 -39.031 -7.008 1 84.5 633 THR A C 1
ATOM 5207 O O . THR A 1 633 ? 22.297 -37.969 -7.438 1 84.5 633 THR A O 1
ATOM 5210 N N . ILE A 1 634 ? 23.156 -39.188 -5.805 1 80.31 634 ILE A N 1
ATOM 5211 C CA . ILE A 1 634 ? 23.016 -38.125 -4.84 1 80.31 634 ILE A CA 1
ATOM 5212 C C . ILE A 1 634 ? 23.922 -36.938 -5.227 1 80.31 634 ILE A C 1
ATOM 5214 O O . ILE A 1 634 ? 23.516 -35.781 -5.176 1 80.31 634 ILE A O 1
ATOM 5218 N N . ALA A 1 635 ? 25.062 -37.281 -5.582 1 81.69 635 ALA A N 1
ATOM 5219 C CA . ALA A 1 635 ? 26.031 -36.25 -5.938 1 81.69 635 ALA A CA 1
ATOM 5220 C C . ALA A 1 635 ? 25.609 -35.5 -7.188 1 81.69 635 ALA A C 1
ATOM 5222 O O . ALA A 1 635 ? 25.844 -34.281 -7.305 1 81.69 635 ALA A O 1
ATOM 5223 N N . MET A 1 636 ? 24.969 -36.125 -8.094 1 79.12 636 MET A N 1
ATOM 5224 C CA . MET A 1 636 ? 24.547 -35.531 -9.359 1 79.12 636 MET A CA 1
ATOM 5225 C C . MET A 1 636 ? 23.219 -34.781 -9.188 1 79.12 636 MET A C 1
ATOM 5227 O O . MET A 1 636 ? 22.906 -33.875 -9.969 1 79.12 636 MET A O 1
ATOM 5231 N N . GLY A 1 637 ? 22.516 -35 -8.133 1 74.75 637 GLY A N 1
ATOM 5232 C CA . GLY A 1 637 ? 21.188 -34.438 -7.91 1 74.75 637 GLY A CA 1
ATOM 5233 C C . GLY A 1 637 ? 20.094 -35.219 -8.586 1 74.75 637 GLY A C 1
ATOM 5234 O O . GLY A 1 637 ? 19.172 -35.719 -7.926 1 74.75 637 GLY A O 1
ATOM 5235 N N . GLU A 1 638 ? 20.031 -35.188 -10.062 1 70.88 638 GLU A N 1
ATOM 5236 C CA . GLU A 1 638 ? 19.078 -35.969 -10.797 1 70.88 638 GLU A CA 1
ATOM 5237 C C . GLU A 1 638 ? 19.75 -36.812 -11.891 1 70.88 638 GLU A C 1
ATOM 5239 O O . GLU A 1 638 ? 20.594 -36.281 -12.625 1 70.88 638 GLU A O 1
ATOM 5244 N N . PRO A 1 639 ? 19.422 -38.062 -11.742 1 72.94 639 PRO A N 1
ATOM 5245 C CA . PRO A 1 639 ? 19.984 -38.875 -12.82 1 72.94 639 PRO A CA 1
ATOM 5246 C C . PRO A 1 639 ? 19.547 -38.406 -14.203 1 72.94 639 PRO A C 1
ATOM 5248 O O . PRO A 1 639 ? 18.547 -37.719 -14.336 1 72.94 639 PRO A O 1
ATOM 5251 N N . GLU A 1 640 ? 20.344 -38.656 -15.18 1 76 640 GLU A N 1
ATOM 5252 C CA . GLU A 1 640 ? 20.078 -38.188 -16.531 1 76 640 GLU A CA 1
ATOM 5253 C C . GLU A 1 640 ? 19.375 -39.25 -17.359 1 76 640 GLU A C 1
ATOM 5255 O O . GLU A 1 640 ? 18.781 -38.969 -18.406 1 76 640 GLU A O 1
ATOM 5260 N N . ASP A 1 641 ? 19.469 -40.562 -16.812 1 85.94 641 ASP A N 1
ATOM 5261 C CA . ASP A 1 641 ? 18.922 -41.656 -17.594 1 85.94 641 ASP A CA 1
ATOM 5262 C C . ASP A 1 641 ? 18.422 -42.781 -16.672 1 85.94 641 ASP A C 1
ATOM 5264 O O . ASP A 1 641 ? 18.703 -42.781 -15.477 1 85.94 641 ASP A O 1
ATOM 5268 N N . ASP A 1 642 ? 17.688 -43.75 -17.281 1 90.19 642 ASP A N 1
ATOM 5269 C CA . ASP A 1 642 ? 17.266 -44.938 -16.531 1 90.19 642 ASP A CA 1
ATOM 5270 C C . ASP A 1 642 ? 18.469 -45.812 -16.188 1 90.19 642 ASP A C 1
ATOM 5272 O O . ASP A 1 642 ? 19.438 -45.875 -16.938 1 90.19 642 ASP A O 1
ATOM 5276 N N . ILE A 1 643 ? 18.484 -46.5 -15.016 1 91.75 643 ILE A N 1
ATOM 5277 C CA . ILE A 1 643 ? 19.562 -47.344 -14.586 1 91.75 643 ILE A CA 1
ATOM 5278 C C . ILE A 1 643 ? 19.016 -48.75 -14.258 1 91.75 643 ILE A C 1
ATOM 5280 O O . ILE A 1 643 ? 18.141 -48.875 -13.414 1 91.75 643 ILE A O 1
ATOM 5284 N N . SER A 1 644 ? 19.438 -49.75 -14.938 1 93.62 644 SER A N 1
ATOM 5285 C CA . SER A 1 644 ? 19.062 -51.125 -14.648 1 93.62 644 SER A CA 1
ATOM 5286 C C . SER A 1 644 ? 20.266 -52.062 -14.711 1 93.62 644 SER A C 1
ATOM 5288 O O . SER A 1 644 ? 21.203 -51.812 -15.461 1 93.62 644 SER A O 1
ATOM 5290 N N . PHE A 1 645 ? 20.344 -53.125 -13.938 1 95.31 645 PHE A N 1
ATOM 5291 C CA . PHE A 1 645 ? 21.375 -54.156 -14.047 1 95.31 645 PHE A CA 1
ATOM 5292 C C . PHE A 1 645 ? 20.828 -55.5 -13.562 1 95.31 645 PHE A C 1
ATOM 5294 O O . PHE A 1 645 ? 19.859 -55.562 -12.82 1 95.31 645 PHE A O 1
ATOM 5301 N N . LEU A 1 646 ? 21.391 -56.531 -14.039 1 96.31 646 LEU A N 1
ATOM 5302 C CA . LEU A 1 646 ? 21.094 -57.906 -13.656 1 96.31 646 LEU A CA 1
ATOM 5303 C C . LEU A 1 646 ? 22.359 -58.656 -13.242 1 96.31 646 LEU A C 1
ATOM 5305 O O . LEU A 1 646 ? 23.391 -58.531 -13.891 1 96.31 646 LEU A O 1
ATOM 5309 N N . MET A 1 647 ? 22.297 -59.312 -12.125 1 96.19 647 MET A N 1
ATOM 5310 C CA . MET A 1 647 ? 23.375 -60.188 -11.641 1 96.19 647 MET A CA 1
ATOM 5311 C C . MET A 1 647 ? 22.922 -61.625 -11.609 1 96.19 647 MET A C 1
ATOM 5313 O O . MET A 1 647 ? 21.938 -61.969 -10.945 1 96.19 647 MET A O 1
ATOM 5317 N N . ILE A 1 648 ? 23.625 -62.469 -12.273 1 96.25 648 ILE A N 1
ATOM 5318 C CA . ILE A 1 648 ? 23.266 -63.875 -12.375 1 96.25 648 ILE A CA 1
ATOM 5319 C C . ILE A 1 648 ? 24.422 -64.75 -11.859 1 96.25 648 ILE A C 1
ATOM 5321 O O . ILE A 1 648 ? 25.562 -64.562 -12.258 1 96.25 648 ILE A O 1
ATOM 5325 N N . GLU A 1 649 ? 24.109 -65.625 -11.031 1 95.38 649 GLU A N 1
ATOM 5326 C CA . GLU A 1 649 ? 25.094 -66.625 -10.523 1 95.38 649 GLU A CA 1
ATOM 5327 C C . GLU A 1 649 ? 24.672 -68.062 -10.805 1 95.38 649 GLU A C 1
ATOM 5329 O O . GLU A 1 649 ? 23.547 -68.438 -10.492 1 95.38 649 GLU A O 1
ATOM 5334 N N . VAL A 1 650 ? 25.562 -68.812 -11.391 1 93.94 650 VAL A N 1
ATOM 5335 C CA . VAL A 1 650 ? 25.297 -70.188 -11.672 1 93.94 650 VAL A CA 1
ATOM 5336 C C . VAL A 1 650 ? 25.938 -71.062 -10.602 1 93.94 650 VAL A C 1
ATOM 5338 O O . VAL A 1 650 ? 27.109 -70.875 -10.281 1 93.94 650 VAL A O 1
ATOM 5341 N N . THR A 1 651 ? 25.125 -71.875 -9.969 1 86.88 651 THR A N 1
ATOM 5342 C CA . THR A 1 651 ? 25.656 -72.75 -8.906 1 86.88 651 THR A CA 1
ATOM 5343 C C . THR A 1 651 ? 25.922 -74.125 -9.43 1 86.88 651 THR A C 1
ATOM 5345 O O . THR A 1 651 ? 25.266 -74.625 -10.359 1 86.88 651 THR A O 1
ATOM 5348 N N . MET B 1 1 ? 7.23 -20.094 16.297 1 22.33 1 MET B N 1
ATOM 5349 C CA . MET B 1 1 ? 5.934 -19.5 16.625 1 22.33 1 MET B CA 1
ATOM 5350 C C . MET B 1 1 ? 6.043 -18.578 17.828 1 22.33 1 MET B C 1
ATOM 5352 O O . MET B 1 1 ? 5.387 -17.531 17.891 1 22.33 1 MET B O 1
ATOM 5356 N N . LYS B 1 2 ? 6.891 -19.031 18.844 1 27.06 2 LYS B N 1
ATOM 5357 C CA . LYS B 1 2 ? 6.953 -18.328 20.109 1 27.06 2 LYS B CA 1
ATOM 5358 C C . LYS B 1 2 ? 7.801 -17.062 20 1 27.06 2 LYS B C 1
ATOM 5360 O O . LYS B 1 2 ? 7.828 -16.234 20.922 1 27.06 2 LYS B O 1
ATOM 5365 N N . VAL B 1 3 ? 8.812 -17.094 19.219 1 28.34 3 VAL B N 1
ATOM 5366 C CA . VAL B 1 3 ? 9.719 -15.953 19.172 1 28.34 3 VAL B CA 1
ATOM 5367 C C . VAL B 1 3 ? 9.023 -14.758 18.516 1 28.34 3 VAL B C 1
ATOM 5369 O O . VAL B 1 3 ? 9.531 -13.633 18.562 1 28.34 3 VAL B O 1
ATOM 5372 N N . LYS B 1 4 ? 7.918 -15.047 17.828 1 38.28 4 LYS B N 1
ATOM 5373 C CA . LYS B 1 4 ? 7.215 -14.031 17.047 1 38.28 4 LYS B CA 1
ATOM 5374 C C . LYS B 1 4 ? 6.301 -13.188 17.938 1 38.28 4 LYS B C 1
ATOM 5376 O O . LYS B 1 4 ? 5.875 -12.102 17.547 1 38.28 4 LYS B O 1
ATOM 5381 N N . ARG B 1 5 ? 6.016 -13.789 19.125 1 35.25 5 ARG B N 1
ATOM 5382 C CA . ARG B 1 5 ? 5.051 -13.141 20.016 1 35.25 5 ARG B CA 1
ATOM 5383 C C . ARG B 1 5 ? 5.711 -12.031 20.828 1 35.25 5 ARG B C 1
ATOM 5385 O O . ARG B 1 5 ? 5.078 -11.023 21.125 1 35.25 5 ARG B O 1
ATOM 5392 N N . LYS B 1 6 ? 6.898 -12.305 21.203 1 34.81 6 LYS B N 1
ATOM 5393 C CA . LYS B 1 6 ? 7.512 -11.398 22.156 1 34.81 6 LYS B CA 1
ATOM 5394 C C . LYS B 1 6 ? 7.844 -10.055 21.516 1 34.81 6 LYS B C 1
ATOM 5396 O O . LYS B 1 6 ? 7.887 -9.023 22.203 1 34.81 6 LYS B O 1
ATOM 5401 N N . TYR B 1 7 ? 8.086 -10.164 20.25 1 33.19 7 TYR B N 1
ATOM 5402 C CA . TYR B 1 7 ? 8.508 -8.93 19.578 1 33.19 7 TYR B CA 1
ATOM 5403 C C . TYR B 1 7 ? 7.316 -8.016 19.328 1 33.19 7 TYR B C 1
ATOM 5405 O O . TYR B 1 7 ? 7.488 -6.812 19.109 1 33.19 7 TYR B O 1
ATOM 5413 N N . THR B 1 8 ? 6.176 -8.648 19.578 1 39.06 8 THR B N 1
ATOM 5414 C CA . THR B 1 8 ? 4.973 -7.859 19.344 1 39.06 8 THR B CA 1
ATOM 5415 C C . THR B 1 8 ? 4.676 -6.961 20.547 1 39.06 8 THR B C 1
ATOM 5417 O O . THR B 1 8 ? 4.211 -5.832 20.375 1 39.06 8 THR B O 1
ATOM 5420 N N . ASN B 1 9 ? 5.055 -7.492 21.797 1 41.09 9 ASN B N 1
ATOM 5421 C CA . ASN B 1 9 ? 4.68 -6.707 22.969 1 41.09 9 ASN B CA 1
ATOM 5422 C C . ASN B 1 9 ? 5.57 -5.477 23.125 1 41.09 9 ASN B C 1
ATOM 5424 O O . ASN B 1 9 ? 5.117 -4.434 23.594 1 41.09 9 ASN B O 1
ATOM 5428 N N . LYS B 1 10 ? 6.895 -5.707 22.953 1 43.97 10 LYS B N 1
ATOM 5429 C CA . LYS B 1 10 ? 7.824 -4.59 23.094 1 43.97 10 LYS B CA 1
ATOM 5430 C C . LYS B 1 10 ? 7.531 -3.508 22.062 1 43.97 10 LYS B C 1
ATOM 5432 O O . LYS B 1 10 ? 7.648 -2.314 22.359 1 43.97 10 LYS B O 1
ATOM 5437 N N . LYS B 1 11 ? 7.004 -3.967 21.047 1 45.91 11 LYS B N 1
ATOM 5438 C CA . LYS B 1 11 ? 6.652 -3.021 19.984 1 45.91 11 LYS B CA 1
ATOM 5439 C C . LYS B 1 11 ? 5.469 -2.152 20.391 1 45.91 11 LYS B C 1
ATOM 5441 O O . LYS B 1 11 ? 5.43 -0.96 20.094 1 45.91 11 LYS B O 1
ATOM 5446 N N . ARG B 1 12 ? 4.672 -2.727 21.297 1 44.66 12 ARG B N 1
ATOM 5447 C CA . ARG B 1 12 ? 3.527 -1.978 21.812 1 44.66 12 ARG B CA 1
ATOM 5448 C C . ARG B 1 12 ? 3.965 -0.913 22.812 1 44.66 12 ARG B C 1
ATOM 5450 O O . ARG B 1 12 ? 3.436 0.2 22.812 1 44.66 12 ARG B O 1
ATOM 5457 N N . LYS B 1 13 ? 4.957 -1.22 23.484 1 42 13 LYS B N 1
ATOM 5458 C CA . LYS B 1 13 ? 5.344 -0.287 24.531 1 42 13 LYS B CA 1
ATOM 5459 C C . LYS B 1 13 ? 5.996 0.964 23.953 1 42 13 LYS B C 1
ATOM 5461 O O . LYS B 1 13 ? 5.727 2.078 24.406 1 42 13 LYS B O 1
ATOM 5466 N N . ILE B 1 14 ? 6.664 0.671 22.922 1 40.19 14 ILE B N 1
ATOM 5467 C CA . ILE B 1 14 ? 7.344 1.822 22.328 1 40.19 14 ILE B CA 1
ATOM 5468 C C . ILE B 1 14 ? 6.328 2.707 21.609 1 40.19 14 ILE B C 1
ATOM 5470 O O . ILE B 1 14 ? 6.395 3.936 21.703 1 40.19 14 ILE B O 1
ATOM 5474 N N . LEU B 1 15 ? 5.379 2.033 21.203 1 38.84 15 LEU B N 1
ATOM 5475 C CA . LEU B 1 15 ? 4.32 2.824 20.578 1 38.84 15 LEU B CA 1
ATOM 5476 C C . LEU B 1 15 ? 3.582 3.66 21.625 1 38.84 15 LEU B C 1
ATOM 5478 O O . LEU B 1 15 ? 3.316 4.844 21.391 1 38.84 15 LEU B O 1
ATOM 5482 N N . TRP B 1 16 ? 3.346 3.041 22.75 1 41.78 16 TRP B N 1
ATOM 5483 C CA . TRP B 1 16 ? 2.676 3.787 23.812 1 41.78 16 TRP B CA 1
ATOM 5484 C C . TRP B 1 16 ? 3.584 4.883 24.359 1 41.78 16 TRP B C 1
ATOM 5486 O O . TRP B 1 16 ? 3.125 5.992 24.641 1 41.78 16 TRP B O 1
ATOM 5496 N N . GLY B 1 17 ? 4.82 4.668 24.391 1 39.75 17 GLY B N 1
ATOM 5497 C CA . GLY B 1 17 ? 5.727 5.727 24.812 1 39.75 17 GLY B CA 1
ATOM 5498 C C . GLY B 1 17 ? 5.777 6.887 23.828 1 39.75 17 GLY B C 1
ATOM 5499 O O . GLY B 1 17 ? 5.773 8.047 24.234 1 39.75 17 GLY B O 1
ATOM 5500 N N . TYR B 1 18 ? 5.777 6.527 22.656 1 38.88 18 TYR B N 1
ATOM 5501 C CA . TYR B 1 18 ? 5.773 7.602 21.656 1 38.88 18 TYR B CA 1
ATOM 5502 C C . TYR B 1 18 ? 4.453 8.359 21.688 1 38.88 18 TYR B C 1
ATOM 5504 O O . TYR B 1 18 ? 4.434 9.594 21.641 1 38.88 18 TYR B O 1
ATOM 5512 N N . ILE B 1 19 ? 3.391 7.68 21.859 1 41.03 19 ILE B N 1
ATOM 5513 C CA . ILE B 1 19 ? 2.105 8.344 22.047 1 41.03 19 ILE B CA 1
ATOM 5514 C C . ILE B 1 19 ? 2.143 9.203 23.312 1 41.03 19 ILE B C 1
ATOM 5516 O O . ILE B 1 19 ? 1.693 10.352 23.297 1 41.03 19 ILE B O 1
ATOM 5520 N N . LEU B 1 20 ? 2.705 8.625 24.328 1 37.38 20 LEU B N 1
ATOM 5521 C CA . LEU B 1 20 ? 2.846 9.406 25.562 1 37.38 20 LEU B CA 1
ATOM 5522 C C . LEU B 1 20 ? 3.797 10.578 25.344 1 37.38 20 LEU B C 1
ATOM 5524 O O . LEU B 1 20 ? 3.549 11.68 25.844 1 37.38 20 LEU B O 1
ATOM 5528 N N . PHE B 1 21 ? 4.777 10.367 24.594 1 37.53 21 PHE B N 1
ATOM 5529 C CA . PHE B 1 21 ? 5.703 11.453 24.297 1 37.53 21 PHE B CA 1
ATOM 5530 C C . PHE B 1 21 ? 5.016 12.539 23.484 1 37.53 21 PHE B C 1
ATOM 5532 O O . PHE B 1 21 ? 5.141 13.727 23.797 1 37.53 21 PHE B O 1
ATOM 5539 N N . CYS B 1 22 ? 4.312 12.141 22.484 1 37.38 22 CYS B N 1
ATOM 5540 C CA . CYS B 1 22 ? 3.535 13.117 21.734 1 37.38 22 CYS B CA 1
ATOM 5541 C C . CYS B 1 22 ? 2.484 13.781 22.625 1 37.38 22 CYS B C 1
ATOM 5543 O O . CYS B 1 22 ? 2.25 14.984 22.516 1 37.38 22 CYS B O 1
ATOM 5545 N N . LEU B 1 23 ? 1.845 13 23.406 1 36.53 23 LEU B N 1
ATOM 5546 C CA . LEU B 1 2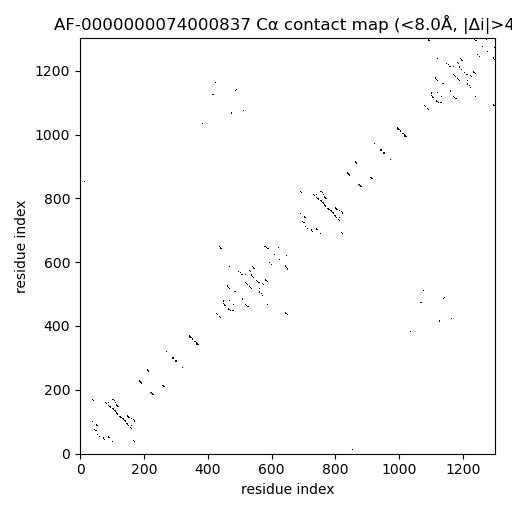3 ? 0.895 13.562 24.375 1 36.53 23 LEU B CA 1
ATOM 5547 C C . LEU B 1 23 ? 1.599 14.484 25.359 1 36.53 23 LEU B C 1
ATOM 5549 O O . LEU B 1 23 ? 1.054 15.523 25.734 1 36.53 23 LEU B O 1
ATOM 5553 N N . CYS B 1 24 ? 2.732 14.039 25.797 1 33.75 24 CYS B N 1
ATOM 5554 C CA . CYS B 1 24 ? 3.469 14.922 26.688 1 33.75 24 CYS B CA 1
ATOM 5555 C C . CYS B 1 24 ? 3.869 16.219 25.969 1 33.75 24 CYS B C 1
ATOM 5557 O O . CYS B 1 24 ? 4 17.266 26.609 1 33.75 24 CYS B O 1
ATOM 5559 N N . LEU B 1 25 ? 4.188 16.062 24.734 1 33.78 25 LEU B N 1
ATOM 5560 C CA . LEU B 1 25 ? 4.473 17.312 24.047 1 33.78 25 LEU B CA 1
ATOM 5561 C C . LEU B 1 25 ? 3.23 18.188 23.984 1 33.78 25 LEU B C 1
ATOM 5563 O O . LEU B 1 25 ? 3.336 19.406 23.844 1 33.78 25 LEU B O 1
ATOM 5567 N N . LEU B 1 26 ? 2.125 17.547 23.766 1 33.75 26 LEU B N 1
ATOM 5568 C CA . LEU B 1 26 ? 0.875 18.312 23.75 1 33.75 26 LEU B CA 1
ATOM 5569 C C . LEU B 1 26 ? 0.427 18.672 25.156 1 33.75 26 LEU B C 1
ATOM 5571 O O . LEU B 1 26 ? -0.532 19.422 25.328 1 33.75 26 LEU B O 1
ATOM 5575 N N . LEU B 1 27 ? 0.586 17.797 26.094 1 29.61 27 LEU B N 1
ATOM 5576 C CA . LEU B 1 27 ? 0.036 18.203 27.375 1 29.61 27 LEU B CA 1
ATOM 5577 C C . LEU B 1 27 ? 0.736 19.453 27.906 1 29.61 27 LEU B C 1
ATOM 5579 O O . LEU B 1 27 ? 1.939 19.422 28.172 1 29.61 27 LEU B O 1
ATOM 5583 N N . PRO B 1 28 ? 0.238 20.531 27.422 1 29.5 28 PRO B N 1
ATOM 5584 C CA . PRO B 1 28 ? 0.69 21.672 28.234 1 29.5 28 PRO B CA 1
ATOM 5585 C C . PRO B 1 28 ? 0.567 21.391 29.734 1 29.5 28 PRO B C 1
ATOM 5587 O O . PRO B 1 28 ? -0.528 21.109 30.219 1 29.5 28 PRO B O 1
ATOM 5590 N N . ASN B 1 29 ? 1.217 20.438 30.266 1 27.72 29 ASN B N 1
ATOM 5591 C CA . ASN B 1 29 ? 1.116 20.859 31.656 1 27.72 29 ASN B CA 1
ATOM 5592 C C . ASN B 1 29 ? 1.306 22.375 31.797 1 27.72 29 ASN B C 1
ATOM 5594 O O . ASN B 1 29 ? 2.438 22.859 31.844 1 27.72 29 ASN B O 1
ATOM 5598 N N . CYS B 1 30 ? 0.561 23.078 31.141 1 29.09 30 CYS B N 1
ATOM 5599 C CA . CYS B 1 30 ? 0.488 24.5 31.469 1 29.09 30 CYS B CA 1
ATOM 5600 C C . CYS B 1 30 ? 0.426 24.703 32.969 1 29.09 30 CYS B C 1
ATOM 5602 O O . CYS B 1 30 ? -0.655 24.891 33.531 1 29.09 30 CYS B O 1
ATOM 5604 N N . HIS B 1 31 ? 0.744 23.656 33.781 1 27.05 31 HIS B N 1
ATOM 5605 C CA . HIS B 1 31 ? 0.977 24.531 34.938 1 27.05 31 HIS B CA 1
ATOM 5606 C C . HIS B 1 31 ? 2.057 25.562 34.625 1 27.05 31 HIS B C 1
ATOM 5608 O O . HIS B 1 31 ? 3.25 25.266 34.75 1 27.05 31 HIS B O 1
ATOM 5614 N N . PHE B 1 32 ? 2.064 26.141 33.438 1 28.59 32 PHE B N 1
ATOM 5615 C CA . PHE B 1 32 ? 2.818 27.391 33.438 1 28.59 32 PHE B CA 1
ATOM 5616 C C . PHE B 1 32 ? 2.883 27.984 34.844 1 28.59 32 PHE B C 1
ATOM 5618 O O . PHE B 1 32 ? 1.87 28.438 35.375 1 28.59 32 PHE B O 1
ATOM 5625 N N . GLU B 1 33 ? 3.518 27.344 35.656 1 28.55 33 GLU B N 1
ATOM 5626 C CA . GLU B 1 33 ? 3.926 28.219 36.75 1 28.55 33 GLU B CA 1
ATOM 5627 C C . GLU B 1 33 ? 4.16 29.641 36.281 1 28.55 33 GLU B C 1
ATOM 5629 O O . GLU B 1 33 ? 4.699 29.859 35.188 1 28.55 33 GLU B O 1
ATOM 5634 N N . SER B 1 34 ? 3.332 30.562 36.781 1 30.41 34 SER B N 1
ATOM 5635 C CA . SER B 1 34 ? 3.479 32 36.875 1 30.41 34 SER B CA 1
ATOM 5636 C C . SER B 1 34 ? 4.949 32.406 36.844 1 30.41 34 SER B C 1
ATOM 5638 O O . SER B 1 34 ? 5.668 32.188 37.812 1 30.41 34 SER B O 1
ATOM 5640 N N . ILE B 1 35 ? 5.773 31.906 36.156 1 32.5 35 ILE B N 1
ATOM 5641 C CA . ILE B 1 35 ? 6.898 32.844 36.25 1 32.5 35 ILE B CA 1
ATOM 5642 C C . ILE B 1 35 ? 6.395 34.219 36.625 1 32.5 35 ILE B C 1
ATOM 5644 O O . ILE B 1 35 ? 5.484 34.75 36 1 32.5 35 ILE B O 1
ATOM 5648 N N . GLN B 1 36 ? 6.633 34.656 37.75 1 33.38 36 GLN B N 1
ATOM 5649 C CA . GLN B 1 36 ? 6.309 35.719 38.688 1 33.38 36 GLN B CA 1
ATOM 5650 C C . GLN B 1 36 ? 6.152 37.062 37.938 1 33.38 36 GLN B C 1
ATOM 5652 O O . GLN B 1 36 ? 5.801 38.062 38.562 1 33.38 36 GLN B O 1
ATOM 5657 N N . THR B 1 37 ? 6.824 37.469 36.844 1 38.44 37 THR B N 1
ATOM 5658 C CA . THR B 1 37 ? 6.312 38.812 36.688 1 38.44 37 THR B CA 1
ATOM 5659 C C . THR B 1 37 ? 4.84 38.812 36.312 1 38.44 37 THR B C 1
ATOM 5661 O O . THR B 1 37 ? 4.5 38.625 35.125 1 38.44 37 THR B O 1
ATOM 5664 N N . ALA B 1 38 ? 3.924 38.156 36.938 1 47.75 38 ALA B N 1
ATOM 5665 C CA . ALA B 1 38 ? 2.477 37.969 37 1 47.75 38 ALA B CA 1
ATOM 5666 C C . ALA B 1 38 ? 1.738 39.188 36.531 1 47.75 38 ALA B C 1
ATOM 5668 O O . ALA B 1 38 ? 1.675 40.219 37.219 1 47.75 38 ALA B O 1
ATOM 5669 N N . ARG B 1 39 ? 1.848 39.281 35.219 1 59.31 39 ARG B N 1
ATOM 5670 C CA . ARG B 1 39 ? 1.02 40.406 34.781 1 59.31 39 ARG B CA 1
ATOM 5671 C C . ARG B 1 39 ? -0.413 40.25 35.281 1 59.31 39 ARG B C 1
ATOM 5673 O O . ARG B 1 39 ? -0.961 39.156 35.281 1 59.31 39 ARG B O 1
ATOM 5680 N N . PRO B 1 40 ? -0.86 41.062 35.938 1 67.88 40 PRO B N 1
ATOM 5681 C CA . PRO B 1 40 ? -2.146 41 36.625 1 67.88 40 PRO B CA 1
ATOM 5682 C C . PRO B 1 40 ? -3.314 40.688 35.688 1 67.88 40 PRO B C 1
ATOM 5684 O O . PRO B 1 40 ? -3.395 41.25 34.594 1 67.88 40 PRO B O 1
ATOM 5687 N N . SER B 1 41 ? -3.84 39.344 35.688 1 81.81 41 SER B N 1
ATOM 5688 C CA . SER B 1 41 ? -5.098 39.062 35 1 81.81 41 SER B CA 1
ATOM 5689 C C . SER B 1 41 ? -6.188 38.656 35.969 1 81.81 41 SER B C 1
ATOM 5691 O O . SER B 1 41 ? -5.902 38.031 37 1 81.81 41 SER B O 1
ATOM 5693 N N . ILE B 1 42 ? -7.375 39.156 35.75 1 85.5 42 ILE B N 1
ATOM 5694 C CA . ILE B 1 42 ? -8.523 38.844 36.594 1 85.5 42 ILE B CA 1
ATOM 5695 C C . ILE B 1 42 ? -9.555 38.031 35.781 1 85.5 42 ILE B C 1
ATOM 5697 O O . ILE B 1 42 ? -10.07 38.531 34.781 1 85.5 42 ILE B O 1
ATOM 5701 N N . ASP B 1 43 ? -9.781 36.875 36.25 1 86.75 43 ASP B N 1
ATOM 5702 C CA . ASP B 1 43 ? -10.844 36.062 35.688 1 86.75 43 ASP B CA 1
ATOM 5703 C C . ASP B 1 43 ? -12.211 36.438 36.25 1 86.75 43 ASP B C 1
ATOM 5705 O O . ASP B 1 43 ? -12.469 36.219 37.438 1 86.75 43 ASP B O 1
ATOM 5709 N N . LEU B 1 44 ? -13.062 36.875 35.406 1 87.62 44 LEU B N 1
ATOM 5710 C CA . LEU B 1 44 ? -14.344 37.406 35.844 1 87.62 44 LEU B CA 1
ATOM 5711 C C . LEU B 1 44 ? -15.289 36.25 36.25 1 87.62 44 LEU B C 1
ATOM 5713 O O . LEU B 1 44 ? -16.219 36.469 37.031 1 87.62 44 LEU B O 1
ATOM 5717 N N . PHE B 1 45 ? -15.133 35.125 35.719 1 84.88 45 PHE B N 1
ATOM 5718 C CA . PHE B 1 45 ? -16 34 36.031 1 84.88 45 PHE B CA 1
ATOM 5719 C C . PHE B 1 45 ? -15.68 33.438 37.406 1 84.88 45 PHE B C 1
ATOM 5721 O O . PHE B 1 45 ? -16.484 32.688 38 1 84.88 45 PHE B O 1
ATOM 5728 N N . GLN B 1 46 ? -14.578 33.781 37.844 1 79.31 46 GLN B N 1
ATOM 5729 C CA . GLN B 1 46 ? -14.172 33.25 39.156 1 79.31 46 GLN B CA 1
ATOM 5730 C C . GLN B 1 46 ? -14.398 34.312 40.25 1 79.31 46 GLN B C 1
ATOM 5732 O O . GLN B 1 46 ? -14.219 34.031 41.438 1 79.31 46 GLN B O 1
ATOM 5737 N N . GLU B 1 47 ? -14.859 35.5 39.781 1 77.06 47 GLU B N 1
ATOM 5738 C CA . GLU B 1 47 ? -15.07 36.594 40.75 1 77.06 47 GLU B CA 1
ATOM 5739 C C . GLU B 1 47 ? -16.484 36.531 41.312 1 77.06 47 GLU B C 1
ATOM 5741 O O . GLU B 1 47 ? -17.453 36.375 40.562 1 77.06 47 GLU B O 1
ATOM 5746 N N . ASP B 1 48 ? -16.562 36.625 42.594 1 72.94 48 ASP B N 1
ATOM 5747 C CA . ASP B 1 48 ? -17.844 36.562 43.281 1 72.94 48 ASP B CA 1
ATOM 5748 C C . ASP B 1 48 ? -18.5 37.969 43.344 1 72.94 48 ASP B C 1
ATOM 5750 O O . ASP B 1 48 ? -19.625 38.094 43.812 1 72.94 48 ASP B O 1
ATOM 5754 N N . THR B 1 49 ? -17.891 38.844 42.719 1 76.56 49 THR B N 1
ATOM 5755 C CA . THR B 1 49 ? -18.391 40.188 42.906 1 76.56 49 THR B CA 1
ATOM 5756 C C . THR B 1 49 ? -19.109 40.688 41.656 1 76.56 49 THR B C 1
ATOM 5758 O O . THR B 1 49 ? -19.453 41.875 41.562 1 76.56 49 THR B O 1
ATOM 5761 N N . ILE B 1 50 ? -19.422 39.812 40.844 1 86.69 50 ILE B N 1
ATOM 5762 C CA . ILE B 1 50 ? -20.141 40.25 39.656 1 86.69 50 ILE B CA 1
ATOM 5763 C C . ILE B 1 50 ? -21.641 40.094 39.875 1 86.69 50 ILE B C 1
ATOM 5765 O O . ILE B 1 50 ? -22.125 39.062 40.312 1 86.69 50 ILE B O 1
ATOM 5769 N N . GLU B 1 51 ? -22.344 41.125 39.562 1 90.94 51 GLU B N 1
ATOM 5770 C CA . GLU B 1 51 ? -23.781 41.188 39.844 1 90.94 51 GLU B CA 1
ATOM 5771 C C . GLU B 1 51 ? -24.562 41.438 38.531 1 90.94 51 GLU B C 1
ATOM 5773 O O . GLU B 1 51 ? -24.016 41.938 37.562 1 90.94 51 GLU B O 1
ATOM 5778 N N . TYR B 1 52 ? -25.844 40.969 38.562 1 91.5 52 TYR B N 1
ATOM 5779 C CA . TYR B 1 52 ? -26.672 41.156 37.375 1 91.5 52 TYR B CA 1
ATOM 5780 C C . TYR B 1 52 ? -28.062 41.656 37.75 1 91.5 52 TYR B C 1
ATOM 5782 O O . TYR B 1 52 ? -28.469 41.562 38.906 1 91.5 52 TYR B O 1
ATOM 5790 N N . LEU B 1 53 ? -28.75 42.344 36.781 1 92.31 53 LEU B N 1
ATOM 5791 C CA . LEU B 1 53 ? -30.109 42.844 36.938 1 92.31 53 LEU B CA 1
ATOM 5792 C C . LEU B 1 53 ? -30.859 42.812 35.594 1 92.31 53 LEU B C 1
ATOM 5794 O O . LEU B 1 53 ? -30.344 43.188 34.562 1 92.31 53 LEU B O 1
ATOM 5798 N N . TRP B 1 54 ? -32.031 42.219 35.656 1 90.75 54 TRP B N 1
ATOM 5799 C CA . TRP B 1 54 ? -32.938 42.281 34.5 1 90.75 54 TRP B CA 1
ATOM 5800 C C . TRP B 1 54 ? -33.844 43.469 34.562 1 90.75 54 TRP B C 1
ATOM 5802 O O . TRP B 1 54 ? -34.531 43.688 35.562 1 90.75 54 TRP B O 1
ATOM 5812 N N . LEU B 1 55 ? -33.781 44.25 33.562 1 91.69 55 LEU B N 1
ATOM 5813 C CA . LEU B 1 55 ? -34.656 45.406 33.5 1 91.69 55 LEU B CA 1
ATOM 5814 C C . LEU B 1 55 ? -35.5 45.438 32.25 1 91.69 55 LEU B C 1
ATOM 5816 O O . LEU B 1 55 ? -35 45.062 31.156 1 91.69 55 LEU B O 1
ATOM 5820 N N . PRO B 1 56 ? -36.719 45.844 32.406 1 90.56 56 PRO B N 1
ATOM 5821 C CA . PRO B 1 56 ? -37.531 45.969 31.203 1 90.56 56 PRO B CA 1
ATOM 5822 C C . PRO B 1 56 ? -36.938 46.969 30.219 1 90.56 56 PRO B C 1
ATOM 5824 O O . PRO B 1 56 ? -36.406 48.031 30.609 1 90.56 56 PRO B O 1
ATOM 5827 N N . SER B 1 57 ? -37.062 46.719 28.953 1 87.56 57 SER B N 1
ATOM 5828 C CA . SER B 1 57 ? -36.469 47.5 27.875 1 87.56 57 SER B CA 1
ATOM 5829 C C . SER B 1 57 ? -37 48.938 27.859 1 87.56 57 SER B C 1
ATOM 5831 O O . SER B 1 57 ? -36.281 49.875 27.469 1 87.56 57 SER B O 1
ATOM 5833 N N . ASP B 1 58 ? -38.188 49.156 28.328 1 84.75 58 ASP B N 1
ATOM 5834 C CA . ASP B 1 58 ? -38.844 50.469 28.281 1 84.75 58 ASP B CA 1
ATOM 5835 C C . ASP B 1 58 ? -38.719 51.188 29.609 1 84.75 58 ASP B C 1
ATOM 5837 O O . ASP B 1 58 ? -39.281 52.281 29.781 1 84.75 58 ASP B O 1
ATOM 5841 N N . SER B 1 59 ? -37.812 50.688 30.375 1 86 59 SER B N 1
ATOM 5842 C CA . SER B 1 59 ? -37.688 51.312 31.703 1 86 59 SER B CA 1
ATOM 5843 C C . SER B 1 59 ? -36.812 52.594 31.625 1 86 59 SER B C 1
ATOM 5845 O O . SER B 1 59 ? -35.844 52.625 30.891 1 86 59 SER B O 1
ATOM 5847 N N . ASP B 1 60 ? -37.156 53.656 32.344 1 78.81 60 ASP B N 1
ATOM 5848 C CA . ASP B 1 60 ? -36.438 54.906 32.406 1 78.81 60 ASP B CA 1
ATOM 5849 C C . ASP B 1 60 ? -35.125 54.75 33.188 1 78.81 60 ASP B C 1
ATOM 5851 O O . ASP B 1 60 ? -34.25 55.594 33.125 1 78.81 60 ASP B O 1
ATOM 5855 N N . LYS B 1 61 ? -34.969 53.594 33.75 1 82.56 61 LYS B N 1
ATOM 5856 C CA . LYS B 1 61 ? -33.812 53.312 34.594 1 82.56 61 LYS B CA 1
ATOM 5857 C C . LYS B 1 61 ? -32.719 52.656 33.812 1 82.56 61 LYS B C 1
ATOM 5859 O O . LYS B 1 61 ? -31.688 52.219 34.375 1 82.56 61 LYS B O 1
ATOM 5864 N N . ASN B 1 62 ? -32.875 52.656 32.5 1 85.69 62 ASN B N 1
ATOM 5865 C CA . ASN B 1 62 ? -31.906 51.969 31.688 1 85.69 62 ASN B CA 1
ATOM 5866 C C . ASN B 1 62 ? -30.656 52.812 31.422 1 85.69 62 ASN B C 1
ATOM 5868 O O . ASN B 1 62 ? -30.297 53.031 30.266 1 85.69 62 ASN B O 1
ATOM 5872 N N . HIS B 1 63 ? -30.125 53.312 32.438 1 87.56 63 HIS B N 1
ATOM 5873 C CA . HIS B 1 63 ? -28.875 54.062 32.406 1 87.56 63 HIS B CA 1
ATOM 5874 C C . HIS B 1 63 ? -28.094 53.906 33.688 1 87.56 63 HIS B C 1
ATOM 5876 O O . HIS B 1 63 ? -28.688 53.844 34.781 1 87.56 63 HIS B O 1
ATOM 5882 N N . PRO B 1 64 ? -26.797 53.781 33.594 1 88.38 64 PRO B N 1
ATOM 5883 C CA . PRO B 1 64 ? -25.984 53.5 34.781 1 88.38 64 PRO B CA 1
ATOM 5884 C C . PRO B 1 64 ? -26.203 54.5 35.906 1 88.38 64 PRO B C 1
ATOM 5886 O O . PRO B 1 64 ? -26.031 54.125 37.094 1 88.38 64 PRO B O 1
ATOM 5889 N N . GLN B 1 65 ? -26.578 55.719 35.625 1 85.69 65 GLN B N 1
ATOM 5890 C CA . GLN B 1 65 ? -26.797 56.75 36.656 1 85.69 65 GLN B CA 1
ATOM 5891 C C . GLN B 1 65 ? -27.891 56.312 37.625 1 85.69 65 GLN B C 1
ATOM 5893 O O . GLN B 1 65 ? -27.844 56.656 38.781 1 85.69 65 GLN B O 1
ATOM 5898 N N . PHE B 1 66 ? -28.797 55.531 37.062 1 86.38 66 PHE B N 1
ATOM 5899 C CA . PHE B 1 66 ? -29.953 55.125 37.875 1 86.38 66 PHE B CA 1
ATOM 5900 C C . PHE B 1 66 ? -29.734 53.75 38.469 1 86.38 66 PHE B C 1
ATOM 5902 O O . PHE B 1 66 ? -30.391 53.375 39.438 1 86.38 66 PHE B O 1
ATOM 5909 N N . LEU B 1 67 ? -28.812 53.062 37.938 1 87.06 67 LEU B N 1
ATOM 5910 C CA . LEU B 1 67 ? -28.594 51.688 38.344 1 87.06 67 LEU B CA 1
ATOM 5911 C C . LEU B 1 67 ? -27.812 51.594 39.625 1 87.06 67 LEU B C 1
ATOM 5913 O O . LEU B 1 67 ? -27.859 50.562 40.344 1 87.06 67 LEU B O 1
ATOM 5917 N N . ALA B 1 68 ? -27.031 52.562 39.969 1 80.81 68 ALA B N 1
ATOM 5918 C CA . ALA B 1 68 ? -26.203 52.531 41.188 1 80.81 68 ALA B CA 1
ATOM 5919 C C . ALA B 1 68 ? -27.062 52.312 42.406 1 80.81 68 ALA B C 1
ATOM 5921 O O . ALA B 1 68 ? -26.594 51.781 43.406 1 80.81 68 ALA B O 1
ATOM 5922 N N . LYS B 1 69 ? -28.359 52.656 42.344 1 79.25 69 LYS B N 1
ATOM 5923 C CA . LYS B 1 69 ? -29.219 52.594 43.5 1 79.25 69 LYS B CA 1
ATOM 5924 C C . LYS B 1 69 ? -30.062 51.344 43.5 1 79.25 69 LYS B C 1
ATOM 5926 O O . LYS B 1 69 ? -30.75 51.031 44.5 1 79.25 69 LYS B O 1
ATOM 5931 N N . GLU B 1 70 ? -29.969 50.594 42.469 1 85.44 70 GLU B N 1
ATOM 5932 C CA . GLU B 1 70 ? -30.812 49.406 42.375 1 85.44 70 GLU B CA 1
ATOM 5933 C C . GLU B 1 70 ? -30.125 48.188 43.031 1 85.44 70 GLU B C 1
ATOM 5935 O O . GLU B 1 70 ? -28.906 48.188 43.219 1 85.44 70 GLU B O 1
ATOM 5940 N N . THR B 1 71 ? -30.891 47.219 43.344 1 87.44 71 THR B N 1
ATOM 5941 C CA . THR B 1 71 ? -30.375 45.969 43.938 1 87.44 71 THR B CA 1
ATOM 5942 C C . THR B 1 71 ? -30.047 44.938 42.875 1 87.44 71 THR B C 1
ATOM 5944 O O . THR B 1 71 ? -30.922 44.562 42.094 1 87.44 71 THR B O 1
ATOM 5947 N N . PHE B 1 72 ? -28.797 44.562 42.812 1 90.62 72 PHE B N 1
ATOM 5948 C CA . PHE B 1 72 ? -28.312 43.594 41.844 1 90.62 72 PHE B CA 1
ATOM 5949 C C . PHE B 1 72 ? -28.234 42.219 42.469 1 90.62 72 PHE B C 1
ATOM 5951 O O . PHE B 1 72 ? -28 42.094 43.688 1 90.62 72 PHE B O 1
ATOM 5958 N N . ALA B 1 73 ? -28.516 41.219 41.656 1 89.5 73 ALA B N 1
ATOM 5959 C CA . ALA B 1 73 ? -28.344 39.844 42.094 1 89.5 73 ALA B CA 1
ATOM 5960 C C . ALA B 1 73 ? -26.953 39.312 41.719 1 89.5 73 ALA B C 1
ATOM 5962 O O . ALA B 1 73 ? -26.312 39.812 40.812 1 89.5 73 ALA B O 1
ATOM 5963 N N . VAL B 1 74 ? -26.484 38.375 42.469 1 87.5 74 VAL B N 1
ATOM 5964 C CA . VAL B 1 74 ? -25.172 37.812 42.25 1 87.5 74 VAL B CA 1
ATOM 5965 C C . VAL B 1 74 ? -25.281 36.562 41.375 1 87.5 74 VAL B C 1
ATOM 5967 O O . VAL B 1 74 ? -26.203 35.75 41.562 1 87.5 74 VAL B O 1
ATOM 5970 N N . PHE B 1 75 ? -24.391 36.531 40.344 1 85.56 75 PHE B N 1
ATOM 5971 C CA . PHE B 1 75 ? -24.375 35.344 39.5 1 85.56 75 PHE B CA 1
ATOM 5972 C C . PHE B 1 75 ? -23.828 34.156 40.281 1 85.56 75 PHE B C 1
ATOM 5974 O O . PHE B 1 75 ? -22.938 34.281 41.094 1 85.56 75 PHE B O 1
ATOM 5981 N N . GLU B 1 76 ? -24.406 33 39.906 1 78.38 76 GLU B N 1
ATOM 5982 C CA . GLU B 1 76 ? -23.75 31.781 40.375 1 78.38 76 GLU B CA 1
ATOM 5983 C C . GLU B 1 76 ? -22.375 31.609 39.75 1 78.38 76 GLU B C 1
ATOM 5985 O O . GLU B 1 76 ? -22.141 32.094 38.625 1 78.38 76 GLU B O 1
ATOM 5990 N N . LYS B 1 77 ? -21.516 31.047 40.531 1 76.5 77 LYS B N 1
ATOM 5991 C CA . LYS B 1 77 ? -20.156 30.812 40.062 1 76.5 77 LYS B CA 1
ATOM 5992 C C . LYS B 1 77 ? -20.172 30.031 38.75 1 76.5 77 LYS B C 1
ATOM 5994 O O . LYS B 1 77 ? -20.875 29.016 38.625 1 76.5 77 LYS B O 1
ATOM 5999 N N . GLY B 1 78 ? -19.531 30.641 37.844 1 74.94 78 GLY B N 1
ATOM 6000 C CA . GLY B 1 78 ? -19.359 29.938 36.594 1 74.94 78 GLY B CA 1
ATOM 6001 C C . GLY B 1 78 ? -20.344 30.391 35.5 1 74.94 78 GLY B C 1
ATOM 6002 O O . GLY B 1 78 ? -20.328 29.859 34.406 1 74.94 78 GLY B O 1
ATOM 6003 N N . LYS B 1 79 ? -21.219 31.375 35.781 1 80.62 79 LYS B N 1
ATOM 6004 C CA . LYS B 1 79 ? -22.188 31.844 34.781 1 80.62 79 LYS B CA 1
ATOM 6005 C C . LYS B 1 79 ? -22.234 33.375 34.781 1 80.62 79 LYS B C 1
ATOM 6007 O O . LYS B 1 79 ? -22.188 34.031 35.812 1 80.62 79 LYS B O 1
ATOM 6012 N N . LEU B 1 80 ? -22.172 33.906 33.594 1 83.81 80 LEU B N 1
ATOM 6013 C CA . LEU B 1 80 ? -22.297 35.344 33.438 1 83.81 80 LEU B CA 1
ATOM 6014 C C . LEU B 1 80 ? -23.375 35.688 32.406 1 83.81 80 LEU B C 1
ATOM 6016 O O . LEU B 1 80 ? -23.156 36.5 31.516 1 83.81 80 LEU B O 1
ATOM 6020 N N . GLY B 1 81 ? -24.484 35 32.562 1 83.88 81 GLY B N 1
ATOM 6021 C CA . GLY B 1 81 ? -25.625 35.188 31.672 1 83.88 81 GLY B CA 1
ATOM 6022 C C . GLY B 1 81 ? -26.75 34.188 31.906 1 83.88 81 GLY B C 1
ATOM 6023 O O . GLY B 1 81 ? -26.812 33.562 32.969 1 83.88 81 GLY B O 1
ATOM 6024 N N . GLY B 1 82 ? -27.688 34.188 31.047 1 81 82 GLY B N 1
ATOM 6025 C CA . GLY B 1 82 ? -28.828 33.281 31.188 1 81 82 GLY B CA 1
ATOM 6026 C C . GLY B 1 82 ? -29.766 33.344 30 1 81 82 GLY B C 1
ATOM 6027 O O . GLY B 1 82 ? -29.453 33.938 28.969 1 81 82 GLY B O 1
ATOM 6028 N N . LYS B 1 83 ? -30.844 32.594 30.094 1 83.12 83 LYS B N 1
ATOM 6029 C CA . LYS B 1 83 ? -31.875 32.562 29.062 1 83.12 83 LYS B CA 1
ATOM 6030 C C . LYS B 1 83 ? -32.531 33.938 28.891 1 83.12 83 LYS B C 1
ATOM 6032 O O . LYS B 1 83 ? -32.906 34.562 29.875 1 83.12 83 LYS B O 1
ATOM 6037 N N . PRO B 1 84 ? -32.562 34.281 27.656 1 84.5 84 PRO B N 1
ATOM 6038 C CA . PRO B 1 84 ? -33.125 35.625 27.406 1 84.5 84 PRO B CA 1
ATOM 6039 C C . PRO B 1 84 ? -34.594 35.719 27.797 1 84.5 84 PRO B C 1
ATOM 6041 O O . PRO B 1 84 ? -35.344 34.75 27.594 1 84.5 84 PRO B O 1
ATOM 6044 N N . ASN B 1 85 ? -34.875 36.781 28.469 1 80.69 85 ASN B N 1
ATOM 6045 C CA . ASN B 1 85 ? -36.281 37.125 28.781 1 80.69 85 ASN B CA 1
ATOM 6046 C C . ASN B 1 85 ? -36.812 38.125 27.766 1 80.69 85 ASN B C 1
ATOM 6048 O O . ASN B 1 85 ? -36.219 39.188 27.516 1 80.69 85 ASN B O 1
ATOM 6052 N N . PRO B 1 86 ? -38 37.719 27.172 1 81.25 86 PRO B N 1
ATOM 6053 C CA . PRO B 1 86 ? -38.562 38.625 26.188 1 81.25 86 PRO B CA 1
ATOM 6054 C C . PRO B 1 86 ? -38.812 40.031 26.766 1 81.25 86 PRO B C 1
ATOM 6056 O O . PRO B 1 86 ? -39.312 40.156 27.875 1 81.25 86 PRO B O 1
ATOM 6059 N N . ASN B 1 87 ? -38.344 41.094 26.219 1 83.81 87 ASN B N 1
ATOM 6060 C CA . ASN B 1 87 ? -38.594 42.5 26.5 1 83.81 87 ASN B CA 1
ATOM 6061 C C . ASN B 1 87 ? -37.75 43 27.688 1 83.81 87 ASN B C 1
ATOM 6063 O O . ASN B 1 87 ? -38.094 44 28.328 1 83.81 87 ASN B O 1
ATOM 6067 N N . HIS B 1 88 ? -36.844 42.125 28.125 1 89.06 88 HIS B N 1
ATOM 6068 C CA . HIS B 1 88 ? -35.938 42.562 29.188 1 89.06 88 HIS B CA 1
ATOM 6069 C C . HIS B 1 88 ? -34.5 42.656 28.703 1 89.06 88 HIS B C 1
ATOM 6071 O O . HIS B 1 88 ? -34.094 41.938 27.812 1 89.06 88 HIS B O 1
ATOM 6077 N N . LYS B 1 89 ? -33.875 43.594 29.297 1 91.19 89 LYS B N 1
ATOM 6078 C CA . LYS B 1 89 ? -32.438 43.75 29.094 1 91.19 89 LYS B CA 1
ATOM 6079 C C . LYS B 1 89 ? -31.641 43.219 30.281 1 91.19 89 LYS B C 1
ATOM 6081 O O . LYS B 1 89 ? -32.125 43.219 31.422 1 91.19 89 LYS B O 1
ATOM 6086 N N . LEU B 1 90 ? -30.516 42.688 29.969 1 91.94 90 LEU B N 1
ATOM 6087 C CA . LEU B 1 90 ? -29.641 42.188 31.031 1 91.94 90 LEU B CA 1
ATOM 6088 C C . LEU B 1 90 ? -28.547 43.188 31.328 1 91.94 90 LEU B C 1
ATOM 6090 O O . LEU B 1 90 ? -27.828 43.625 30.422 1 91.94 90 LEU B O 1
ATOM 6094 N N . TRP B 1 91 ? -28.422 43.625 32.562 1 92.75 91 TRP B N 1
ATOM 6095 C CA . TRP B 1 91 ? -27.359 44.5 33.031 1 92.75 91 TRP B CA 1
ATOM 6096 C C . TRP B 1 91 ? -26.391 43.75 33.938 1 92.75 91 TRP B C 1
ATOM 6098 O O . TRP B 1 91 ? -26.812 43.062 34.844 1 92.75 91 TRP B O 1
ATOM 6108 N N . ILE B 1 92 ? -25.188 43.875 33.625 1 92.19 92 ILE B N 1
ATOM 6109 C CA . ILE B 1 92 ? -24.141 43.281 34.438 1 92.19 92 ILE B CA 1
ATOM 6110 C C . ILE B 1 92 ? -23.25 44.375 35.031 1 92.19 92 ILE B C 1
ATOM 6112 O O . ILE B 1 92 ? -22.875 45.312 34.344 1 92.19 92 ILE B O 1
ATOM 6116 N N . ARG B 1 93 ? -22.969 44.281 36.281 1 92.06 93 ARG B N 1
ATOM 6117 C CA . ARG B 1 93 ? -22.109 45.25 36.969 1 92.06 93 ARG B CA 1
ATOM 6118 C C . ARG B 1 93 ? -20.859 44.562 37.5 1 92.06 93 ARG B C 1
ATOM 6120 O O . ARG B 1 93 ? -20.953 43.531 38.188 1 92.06 93 ARG B O 1
ATOM 6127 N N . ILE B 1 94 ? -19.75 45.062 37.125 1 89.62 94 ILE B N 1
ATOM 6128 C CA . ILE B 1 94 ? -18.469 44.531 37.531 1 89.62 94 ILE B CA 1
ATOM 6129 C C . ILE B 1 94 ? -17.703 45.594 38.344 1 89.62 94 ILE B C 1
ATOM 6131 O O . ILE B 1 94 ? -17.547 46.719 37.906 1 89.62 94 ILE B O 1
ATOM 6135 N N . ARG B 1 95 ? -17.219 45.156 39.438 1 83.75 95 ARG B N 1
ATOM 6136 C CA . ARG B 1 95 ? -16.391 46.062 40.219 1 83.75 95 ARG B CA 1
ATOM 6137 C C . ARG B 1 95 ? -14.953 46.062 39.75 1 83.75 95 ARG B C 1
ATOM 6139 O O . ARG B 1 95 ? -14.328 45 39.625 1 83.75 95 ARG B O 1
ATOM 6146 N N . LYS B 1 96 ? -14.469 47.25 39.281 1 80.12 96 LYS B N 1
ATOM 6147 C CA . LYS B 1 96 ? -13.078 47.344 38.844 1 80.12 96 LYS B CA 1
ATOM 6148 C C . LYS B 1 96 ? -12.117 47.031 40 1 80.12 96 LYS B C 1
ATOM 6150 O O . LYS B 1 96 ? -12.289 47.531 41.125 1 80.12 96 LYS B O 1
ATOM 6155 N N . PRO B 1 97 ? -11.188 46.125 39.656 1 71.44 97 PRO B N 1
ATOM 6156 C CA . PRO B 1 97 ? -10.266 45.75 40.719 1 71.44 97 PRO B CA 1
ATOM 6157 C C . PRO B 1 97 ? -9.344 46.906 41.125 1 71.44 97 PRO B C 1
ATOM 6159 O O . PRO B 1 97 ? -8.828 47.625 40.281 1 71.44 97 PRO B O 1
ATOM 6162 N N . GLN B 1 98 ? -9.312 47.406 42.344 1 63.81 98 GLN B N 1
ATOM 6163 C CA . GLN B 1 98 ? -8.508 48.5 42.875 1 63.81 98 GLN B CA 1
ATOM 6164 C C . GLN B 1 98 ? -7.027 48.125 42.906 1 63.81 98 GLN B C 1
ATOM 6166 O O . GLN B 1 98 ? -6.16 49 42.75 1 63.81 98 GLN B O 1
ATOM 6171 N N . LYS B 1 99 ? -6.715 46.906 43.094 1 61.78 99 LYS B N 1
ATOM 6172 C CA . LYS B 1 99 ? -5.371 46.531 43.531 1 61.78 99 LYS B CA 1
ATOM 6173 C C . LYS B 1 99 ? -4.453 46.312 42.312 1 61.78 99 LYS B C 1
ATOM 6175 O O . LYS B 1 99 ? -3.23 46.281 42.469 1 61.78 99 LYS B O 1
ATOM 6180 N N . VAL B 1 100 ? -5.027 46.156 41.219 1 62.75 100 VAL B N 1
ATOM 6181 C CA . VAL B 1 100 ? -4.125 45.688 40.188 1 62.75 100 VAL B CA 1
ATOM 6182 C C . VAL B 1 100 ? -3.744 46.844 39.281 1 62.75 100 VAL B C 1
ATOM 6184 O O . VAL B 1 100 ? -4.617 47.531 38.719 1 62.75 100 VAL B O 1
ATOM 6187 N N . ALA B 1 101 ? -2.561 47.281 39.281 1 68.31 101 ALA B N 1
ATOM 6188 C CA . ALA B 1 101 ? -2.014 48.344 38.438 1 68.31 101 ALA B CA 1
ATOM 6189 C C . ALA B 1 101 ? -1.856 47.906 37 1 68.31 101 ALA B C 1
ATOM 6191 O O . ALA B 1 101 ? -1.017 47.031 36.688 1 68.31 101 ALA B O 1
ATOM 6192 N N . PHE B 1 102 ? -2.971 48.156 36.25 1 75.94 102 PHE B N 1
ATOM 6193 C CA . PHE B 1 102 ? -2.863 47.969 34.812 1 75.94 102 PHE B CA 1
ATOM 6194 C C . PHE B 1 102 ? -2.385 49.219 34.125 1 75.94 102 PHE B C 1
ATOM 6196 O O . PHE B 1 102 ? -2.752 50.344 34.531 1 75.94 102 PHE B O 1
ATOM 6203 N N . SER B 1 103 ? -1.435 49.062 33.25 1 74.19 103 SER B N 1
ATOM 6204 C CA . SER B 1 103 ? -1.045 50.219 32.438 1 74.19 103 SER B CA 1
ATOM 6205 C C . SER B 1 103 ? -2.082 50.531 31.375 1 74.19 103 SER B C 1
ATOM 6207 O O . SER B 1 103 ? -2.582 51.656 31.281 1 74.19 103 SER B O 1
ATOM 6209 N N . GLN B 1 104 ? -2.48 49.531 30.656 1 81.25 104 GLN B N 1
ATOM 6210 C CA . GLN B 1 104 ? -3.518 49.594 29.641 1 81.25 104 GLN B CA 1
ATOM 6211 C C . GLN B 1 104 ? -4.5 48.438 29.766 1 81.25 104 GLN B C 1
ATOM 6213 O O . GLN B 1 104 ? -4.473 47.5 28.953 1 81.25 104 GLN B O 1
ATOM 6218 N N . PRO B 1 105 ? -5.398 48.594 30.719 1 87.06 105 PRO B N 1
ATOM 6219 C CA . PRO B 1 105 ? -6.32 47.469 30.953 1 87.06 105 PRO B CA 1
ATOM 6220 C C . PRO B 1 105 ? -7.363 47.344 29.859 1 87.06 105 PRO B C 1
ATOM 6222 O O . PRO B 1 105 ? -7.82 48.312 29.281 1 87.06 105 PRO B O 1
ATOM 6225 N N . VAL B 1 106 ? -7.691 46.094 29.594 1 89.31 106 VAL B N 1
ATOM 6226 C CA . VAL B 1 106 ? -8.758 45.812 28.625 1 89.31 106 VAL B CA 1
ATOM 6227 C C . VAL B 1 106 ? -9.727 44.781 29.219 1 89.31 106 VAL B C 1
ATOM 6229 O O . VAL B 1 106 ? -9.336 43.969 30.047 1 89.31 106 VAL B O 1
ATOM 6232 N N . LEU B 1 107 ? -10.961 44.906 28.875 1 91.25 107 LEU B N 1
ATOM 6233 C CA . LEU B 1 107 ? -11.977 43.906 29.141 1 91.25 107 LEU B CA 1
ATOM 6234 C C . LEU B 1 107 ? -12.078 42.906 27.969 1 91.25 107 LEU B C 1
ATOM 6236 O O . LEU B 1 107 ? -12.445 43.312 26.859 1 91.25 107 LEU B O 1
ATOM 6240 N N . PHE B 1 108 ? -11.617 41.75 28.25 1 90.88 108 PHE B N 1
ATOM 6241 C CA . PHE B 1 108 ? -11.633 40.719 27.234 1 90.88 108 PHE B CA 1
ATOM 6242 C C . PHE B 1 108 ? -12.852 39.812 27.406 1 90.88 108 PHE B C 1
ATOM 6244 O O . PHE B 1 108 ? -13.031 39.219 28.453 1 90.88 108 PHE B O 1
ATOM 6251 N N . LEU B 1 109 ? -13.703 39.781 26.391 1 89.94 109 LEU B N 1
ATOM 6252 C CA . LEU B 1 109 ? -14.852 38.875 26.328 1 89.94 109 LEU B CA 1
ATOM 6253 C C . LEU B 1 109 ? -14.734 37.906 25.172 1 89.94 109 LEU B C 1
ATOM 6255 O O . LEU B 1 109 ? -14.734 38.312 24 1 89.94 109 LEU B O 1
ATOM 6259 N N . GLU B 1 110 ? -14.633 36.688 25.406 1 85.62 110 GLU B N 1
ATOM 6260 C CA . GLU B 1 110 ? -14.492 35.719 24.344 1 85.62 110 GLU B CA 1
ATOM 6261 C C . GLU B 1 110 ? -15.742 35.656 23.469 1 85.62 110 GLU B C 1
ATOM 6263 O O . GLU B 1 110 ? -15.664 35.719 22.25 1 85.62 110 GLU B O 1
ATOM 6268 N N . ILE B 1 111 ? -16.875 35.438 24.062 1 82.25 111 ILE B N 1
ATOM 6269 C CA . ILE B 1 111 ? -18.141 35.469 23.328 1 82.25 111 ILE B CA 1
ATOM 6270 C C . ILE B 1 111 ? -19.156 36.281 24.094 1 82.25 111 ILE B C 1
ATOM 6272 O O . ILE B 1 111 ? -19.453 36 25.25 1 82.25 111 ILE B O 1
ATOM 6276 N N . ALA B 1 112 ? -19.453 37.375 23.5 1 75.12 112 ALA B N 1
ATOM 6277 C CA . ALA B 1 112 ? -20.562 38.188 23.969 1 75.12 112 ALA B CA 1
ATOM 6278 C C . ALA B 1 112 ? -21.531 38.531 22.844 1 75.12 112 ALA B C 1
ATOM 6280 O O . ALA B 1 112 ? -21.125 39.125 21.828 1 75.12 112 ALA B O 1
ATOM 6281 N N . LEU B 1 113 ? -22.625 38.094 22.969 1 74.12 113 LEU B N 1
ATOM 6282 C CA . LEU B 1 113 ? -23.516 38 21.812 1 74.12 113 LEU B CA 1
ATOM 6283 C C . LEU B 1 113 ? -24.328 39.281 21.672 1 74.12 113 LEU B C 1
ATOM 6285 O O . LEU B 1 113 ? -24.609 39.969 22.656 1 74.12 113 LEU B O 1
ATOM 6289 N N . GLU B 1 114 ? -24.656 39.75 20.297 1 73.62 114 GLU B N 1
ATOM 6290 C CA . GLU B 1 114 ? -25.562 40.562 19.484 1 73.62 114 GLU B CA 1
ATOM 6291 C C . GLU B 1 114 ? -25.453 42.031 19.859 1 73.62 114 GLU B C 1
ATOM 6293 O O . GLU B 1 114 ? -25.141 42.875 19.016 1 73.62 114 GLU B O 1
ATOM 6298 N N . LYS B 1 115 ? -26.094 42.594 21.016 1 83.94 115 LYS B N 1
ATOM 6299 C CA . LYS B 1 115 ? -26.094 44 21.328 1 83.94 115 LYS B CA 1
ATOM 6300 C C . LYS B 1 115 ? -25.578 44.25 22.75 1 83.94 115 LYS B C 1
ATOM 6302 O O . LYS B 1 115 ? -26.094 43.688 23.719 1 83.94 115 LYS B O 1
ATOM 6307 N N . MET B 1 116 ? -24.453 44.938 22.688 1 90.94 116 MET B N 1
ATOM 6308 C CA . MET B 1 116 ? -23.844 45.188 23.984 1 90.94 116 MET B CA 1
ATOM 6309 C C . MET B 1 116 ? -23.344 46.625 24.094 1 90.94 116 MET B C 1
ATOM 6311 O O . MET B 1 116 ? -22.844 47.188 23.109 1 90.94 116 MET B O 1
ATOM 6315 N N . LYS B 1 117 ? -23.578 47.219 25.188 1 92.94 117 LYS B N 1
ATOM 6316 C CA . LYS B 1 117 ? -23.016 48.5 25.547 1 92.94 117 LYS B CA 1
ATOM 6317 C C . LYS B 1 117 ? -22.219 48.406 26.844 1 92.94 117 LYS B C 1
ATOM 6319 O O . LYS B 1 117 ? -22.641 47.75 27.797 1 92.94 117 LYS B O 1
ATOM 6324 N N . VAL B 1 118 ? -21.109 48.938 26.797 1 94.56 118 VAL B N 1
ATOM 6325 C CA . VAL B 1 118 ? -20.266 48.906 27.984 1 94.56 118 VAL B CA 1
ATOM 6326 C C . VAL B 1 118 ? -20.047 50.312 28.5 1 94.56 118 VAL B C 1
ATOM 6328 O O . VAL B 1 118 ? -19.688 51.219 27.734 1 94.56 118 VAL B O 1
ATOM 6331 N N . PHE B 1 119 ? -20.297 50.5 29.797 1 93.81 119 PHE B N 1
ATOM 6332 C CA . PHE B 1 119 ? -20.141 51.781 30.453 1 93.81 119 PHE B CA 1
ATOM 6333 C C . PHE B 1 119 ? -19.094 51.719 31.547 1 93.81 119 PHE B C 1
ATOM 6335 O O . PHE B 1 119 ? -19.016 50.719 32.281 1 93.81 119 PHE B O 1
ATOM 6342 N N . GLU B 1 120 ? -18.234 52.562 31.531 1 92.81 120 GLU B N 1
ATOM 6343 C CA . GLU B 1 120 ? -17.359 52.781 32.688 1 92.81 120 GLU B CA 1
ATOM 6344 C C . GLU B 1 120 ? -17.859 53.938 33.531 1 92.81 120 GLU B C 1
ATOM 6346 O O . GLU B 1 120 ? -17.719 55.125 33.156 1 92.81 120 GLU B O 1
ATOM 6351 N N . GLY B 1 121 ? -18.312 53.625 34.594 1 88.81 121 GLY B N 1
ATOM 6352 C CA . GLY B 1 121 ? -19.062 54.625 35.312 1 88.81 121 GLY B CA 1
ATOM 6353 C C . GLY B 1 121 ? -20.312 55.094 34.594 1 88.81 121 GLY B C 1
ATOM 6354 O O . GLY B 1 121 ? -21.172 54.281 34.25 1 88.81 121 GLY B O 1
ATOM 6355 N N . ASN B 1 122 ? -20.359 56.344 34.188 1 88.38 122 ASN B N 1
ATOM 6356 C CA . ASN B 1 122 ? -21.5 56.875 33.438 1 88.38 122 ASN B CA 1
ATOM 6357 C C . ASN B 1 122 ? -21.141 57.156 31.984 1 88.38 122 ASN B C 1
ATOM 6359 O O . ASN B 1 122 ? -21.984 57.562 31.203 1 88.38 122 ASN B O 1
ATOM 6363 N N . GLU B 1 123 ? -19.953 56.75 31.656 1 91.25 123 GLU B N 1
ATOM 6364 C CA . GLU B 1 123 ? -19.484 57.031 30.297 1 91.25 123 GLU B CA 1
ATOM 6365 C C . GLU B 1 123 ? -19.562 55.812 29.406 1 91.25 123 GLU B C 1
ATOM 6367 O O . GLU B 1 123 ? -19.094 54.75 29.781 1 91.25 123 GLU B O 1
ATOM 6372 N N . LEU B 1 124 ? -20.188 56.031 28.297 1 93.06 124 LEU B N 1
ATOM 6373 C CA . LEU B 1 124 ? -20.25 54.969 27.297 1 93.06 124 LEU B CA 1
ATOM 6374 C C . LEU B 1 124 ? -18.922 54.812 26.594 1 93.06 124 LEU B C 1
ATOM 6376 O O . LEU B 1 124 ? -18.422 55.719 25.953 1 93.06 124 LEU B O 1
ATOM 6380 N N . ILE B 1 125 ? -18.312 53.594 26.672 1 90.94 125 ILE B N 1
ATOM 6381 C CA . ILE B 1 125 ? -16.953 53.406 26.141 1 90.94 125 ILE B CA 1
ATOM 6382 C C . ILE B 1 125 ? -17 52.5 24.938 1 90.94 125 ILE B C 1
ATOM 6384 O O . ILE B 1 125 ? -16.094 52.5 24.109 1 90.94 125 ILE B O 1
ATOM 6388 N N . TYR B 1 126 ? -18.016 51.625 24.906 1 92.38 126 TYR B N 1
ATOM 6389 C CA . TYR B 1 126 ? -18.062 50.656 23.844 1 92.38 126 TYR B CA 1
ATOM 6390 C C . TYR B 1 126 ? -19.5 50.312 23.469 1 92.38 126 TYR B C 1
ATOM 6392 O O . TYR B 1 126 ? -20.359 50.188 24.344 1 92.38 126 TYR B O 1
ATOM 6400 N N . THR B 1 127 ? -19.859 50.344 22.188 1 91.62 127 THR B N 1
ATOM 6401 C CA . THR B 1 127 ? -21.156 49.938 21.656 1 91.62 127 THR B CA 1
ATOM 6402 C C . THR B 1 127 ? -20.984 48.906 20.531 1 91.62 127 THR B C 1
ATOM 6404 O O . THR B 1 127 ? -20.141 49.094 19.641 1 91.62 127 THR B O 1
ATOM 6407 N N . PHE B 1 128 ? -21.672 47.844 20.672 1 88.88 128 PHE B N 1
ATOM 6408 C CA . PHE B 1 128 ? -21.594 46.781 19.672 1 88.88 128 PHE B CA 1
ATOM 6409 C C . PHE B 1 128 ? -22.984 46.344 19.281 1 88.88 128 PHE B C 1
ATOM 6411 O O . PHE B 1 128 ? -23.859 46.156 20.125 1 88.88 128 PHE B O 1
ATOM 6418 N N . SER B 1 129 ? -23.25 46.281 17.906 1 84.44 129 SER B N 1
ATOM 6419 C CA . SER B 1 129 ? -24.547 45.844 17.422 1 84.44 129 SER B CA 1
ATOM 6420 C C . SER B 1 129 ? -24.406 45.031 16.125 1 84.44 129 SER B C 1
ATOM 6422 O O . SER B 1 129 ? -24.547 45.594 15.031 1 84.44 129 SER B O 1
ATOM 6424 N N . GLU B 1 130 ? -23.734 43.969 16.078 1 80.56 130 GLU B N 1
ATOM 6425 C CA . GLU B 1 130 ? -23.625 43.125 14.891 1 80.56 130 GLU B CA 1
ATOM 6426 C C . GLU B 1 130 ? -24.328 41.812 15.094 1 80.56 130 GLU B C 1
ATOM 6428 O O . GLU B 1 130 ? -24.297 41.25 16.203 1 80.56 130 GLU B O 1
ATOM 6433 N N . THR B 1 131 ? -24.906 41.406 14.031 1 78.44 131 THR B N 1
ATOM 6434 C CA . THR B 1 131 ? -25.609 40.125 14.078 1 78.44 131 THR B CA 1
ATOM 6435 C C . THR B 1 131 ? -24.656 38.969 13.836 1 78.44 131 THR B C 1
ATOM 6437 O O . THR B 1 131 ? -23.688 39.125 13.094 1 78.44 131 THR B O 1
ATOM 6440 N N . ASP B 1 132 ? -24.906 37.875 14.445 1 79.75 132 ASP B N 1
ATOM 6441 C CA . ASP B 1 132 ? -24.172 36.625 14.258 1 79.75 132 ASP B CA 1
ATOM 6442 C C . ASP B 1 132 ? -22.672 36.812 14.5 1 79.75 132 ASP B C 1
ATOM 6444 O O . ASP B 1 132 ? -21.844 36.406 13.688 1 79.75 132 ASP B O 1
ATOM 6448 N N . TYR B 1 133 ? -22.297 37.625 15.531 1 80.88 133 TYR B N 1
ATOM 6449 C CA . TYR B 1 133 ? -20.906 37.875 15.891 1 80.88 133 TYR B CA 1
ATOM 6450 C C . TYR B 1 133 ? -20.484 37 17.062 1 80.88 133 TYR B C 1
ATOM 6452 O O . TYR B 1 133 ? -21.062 37.094 18.156 1 80.88 133 TYR B O 1
ATOM 6460 N N . VAL B 1 134 ? -19.562 36.094 16.734 1 81.12 134 VAL B N 1
ATOM 6461 C CA . VAL B 1 134 ? -19.141 35.188 17.781 1 81.12 134 VAL B CA 1
ATOM 6462 C C . VAL B 1 134 ? -17.641 35.344 18.016 1 81.12 134 VAL B C 1
ATOM 6464 O O . VAL B 1 134 ? -16.938 34.344 18.266 1 81.12 134 VAL B O 1
ATOM 6467 N N . PHE B 1 135 ? -17.094 36.5 17.906 1 85 135 PHE B N 1
ATOM 6468 C CA . PHE B 1 135 ? -15.664 36.719 18.094 1 85 135 PHE B CA 1
ATOM 6469 C C . PHE B 1 135 ? -15.406 37.406 19.438 1 85 135 PHE B C 1
ATOM 6471 O O . PHE B 1 135 ? -16.328 37.969 20.031 1 85 135 PHE B O 1
ATOM 6478 N N . PRO B 1 136 ? -14.227 37.281 19.844 1 87.5 136 PRO B N 1
ATOM 6479 C CA . PRO B 1 136 ? -13.891 37.938 21.094 1 87.5 136 PRO B CA 1
ATOM 6480 C C . PRO B 1 136 ? -13.922 39.469 20.984 1 87.5 136 PRO B C 1
ATOM 6482 O O . PRO B 1 136 ? -13.719 40 19.906 1 87.5 136 PRO B O 1
ATOM 6485 N N . HIS B 1 137 ? -14.273 40.125 22.109 1 89 137 HIS B N 1
ATOM 6486 C CA . HIS B 1 137 ? -14.258 41.562 22.234 1 89 137 HIS B CA 1
ATOM 6487 C C . HIS B 1 137 ? -13.125 42.031 23.141 1 89 137 HIS B C 1
ATOM 6489 O O . HIS B 1 137 ? -12.961 41.5 24.25 1 89 137 HIS B O 1
ATOM 6495 N N . ILE B 1 138 ? -12.297 42.875 22.594 1 88.88 138 ILE B N 1
ATOM 6496 C CA . ILE B 1 138 ? -11.242 43.5 23.391 1 88.88 138 ILE B CA 1
ATOM 6497 C C . ILE B 1 138 ? -11.578 44.969 23.609 1 88.88 138 ILE B C 1
ATOM 6499 O O . ILE B 1 138 ? -11.391 45.812 22.703 1 88.88 138 ILE B O 1
ATOM 6503 N N . ILE B 1 139 ? -12.047 45.344 24.828 1 90.94 139 ILE B N 1
ATOM 6504 C CA . ILE B 1 139 ? -12.562 46.656 25.125 1 90.94 139 ILE B CA 1
ATOM 6505 C C . ILE B 1 139 ? -11.586 47.406 26.047 1 90.94 139 ILE B C 1
ATOM 6507 O O . ILE B 1 139 ? -11.344 46.969 27.172 1 90.94 139 ILE B O 1
ATOM 6511 N N . PRO B 1 140 ? -11.016 48.469 25.547 1 87.81 140 PRO B N 1
ATOM 6512 C CA . PRO B 1 140 ? -10.078 49.25 26.375 1 87.81 140 PRO B CA 1
ATOM 6513 C C . PRO B 1 140 ? -10.75 49.906 27.578 1 87.81 140 PRO B C 1
ATOM 6515 O O . PRO B 1 140 ? -11.883 50.375 27.484 1 87.81 140 PRO B O 1
ATOM 6518 N N . LEU B 1 141 ? -10.148 49.844 28.719 1 89.19 141 LEU B N 1
ATOM 6519 C CA . LEU B 1 141 ? -10.602 50.438 29.969 1 89.19 141 LEU B CA 1
ATOM 6520 C C . LEU B 1 141 ? -9.656 51.562 30.391 1 89.19 141 LEU B C 1
ATOM 6522 O O . LEU B 1 141 ? -8.5 51.594 29.969 1 89.19 141 LEU B O 1
ATOM 6526 N N . SER B 1 142 ? -10.266 52.469 31.156 1 84.88 142 SER B N 1
ATOM 6527 C CA . SER B 1 142 ? -9.422 53.531 31.719 1 84.88 142 SER B CA 1
ATOM 6528 C C . SER B 1 142 ? -8.617 53 32.906 1 84.88 142 SER B C 1
ATOM 6530 O O . SER B 1 142 ? -9.156 52.312 33.781 1 84.88 142 SER B O 1
ATOM 6532 N N . ALA B 1 143 ? -7.348 53.344 32.969 1 78.38 143 ALA B N 1
ATOM 6533 C CA . ALA B 1 143 ? -6.465 52.875 34.031 1 78.38 143 ALA B CA 1
ATOM 6534 C C . ALA B 1 143 ? -6.77 53.562 35.344 1 78.38 143 ALA B C 1
ATOM 6536 O O . ALA B 1 143 ? -6.613 53 36.406 1 78.38 143 ALA B O 1
ATOM 6537 N N . ASP B 1 144 ? -7.148 54.812 35.312 1 74.62 144 ASP B N 1
ATOM 6538 C CA . ASP B 1 144 ? -7.164 55.625 36.5 1 74.62 144 ASP B CA 1
ATOM 6539 C C . ASP B 1 144 ? -8.57 55.719 37.094 1 74.62 144 ASP B C 1
ATOM 6541 O O . ASP B 1 144 ? -8.75 56.219 38.219 1 74.62 144 ASP B O 1
ATOM 6545 N N . LYS B 1 145 ? -9.555 55.219 36.438 1 76.88 145 LYS B N 1
ATOM 6546 C CA . LYS B 1 145 ? -10.922 55.438 36.938 1 76.88 145 LYS B CA 1
ATOM 6547 C C . LYS B 1 145 ? -11.359 54.281 37.812 1 76.88 145 LYS B C 1
ATOM 6549 O O . LYS B 1 145 ? -11.242 53.094 37.438 1 76.88 145 LYS B O 1
ATOM 6554 N N . GLU B 1 146 ? -11.555 54.656 38.969 1 77.25 146 GLU B N 1
ATOM 6555 C CA . GLU B 1 146 ? -12.133 53.688 39.875 1 77.25 146 GLU B CA 1
ATOM 6556 C C . GLU B 1 146 ? -13.656 53.688 39.781 1 77.25 146 GLU B C 1
ATOM 6558 O O . GLU B 1 146 ? -14.258 54.688 39.375 1 77.25 146 GLU B O 1
ATOM 6563 N N . GLY B 1 147 ? -14.258 52.531 39.875 1 82.06 147 GLY B N 1
ATOM 6564 C CA . GLY B 1 147 ? -15.711 52.438 39.875 1 82.06 147 GLY B CA 1
ATOM 6565 C C . GLY B 1 147 ? -16.219 51.125 39.281 1 82.06 147 GLY B C 1
ATOM 6566 O O . GLY B 1 147 ? -15.578 50.062 39.406 1 82.06 147 GLY B O 1
ATOM 6567 N N . PHE B 1 148 ? -17.438 51.281 38.875 1 89.75 148 PHE B N 1
ATOM 6568 C CA . PHE B 1 148 ? -18.094 50.094 38.312 1 89.75 148 PHE B CA 1
ATOM 6569 C C . PHE B 1 148 ? -18.109 50.156 36.781 1 89.75 148 PHE B C 1
ATOM 6571 O O . PHE B 1 148 ? -18.141 51.219 36.188 1 89.75 148 PHE B O 1
ATOM 6578 N N . ILE B 1 149 ? -17.984 48.938 36.281 1 92.31 149 ILE B N 1
ATOM 6579 C CA . ILE B 1 149 ? -18.25 48.75 34.844 1 92.31 149 ILE B CA 1
ATOM 6580 C C . ILE B 1 149 ? -19.641 48.156 34.688 1 92.31 149 ILE B C 1
ATOM 6582 O O . ILE B 1 149 ? -20.016 47.188 35.344 1 92.31 149 ILE B O 1
ATOM 6586 N N . TYR B 1 150 ? -20.422 48.812 33.844 1 93.19 150 TYR B N 1
ATOM 6587 C CA . TYR B 1 150 ? -21.75 48.312 33.531 1 93.19 150 TYR B CA 1
ATOM 6588 C C . TYR B 1 150 ? -21.828 47.812 32.094 1 93.19 150 TYR B C 1
ATOM 6590 O O . TYR B 1 150 ? -21.344 48.469 31.188 1 93.19 150 TYR B O 1
ATOM 6598 N N . ILE B 1 151 ? -22.406 46.688 31.938 1 93.75 151 ILE B N 1
ATOM 6599 C CA . ILE B 1 151 ? -22.594 46.125 30.609 1 93.75 151 ILE B CA 1
ATOM 6600 C C . ILE B 1 151 ? -24.094 45.875 30.375 1 93.75 151 ILE B C 1
ATOM 6602 O O . ILE B 1 151 ? -24.734 45.188 31.172 1 93.75 151 ILE B O 1
ATOM 6606 N N . GLU B 1 152 ? -24.562 46.406 29.344 1 93.31 152 GLU B N 1
ATOM 6607 C CA . GLU B 1 152 ? -25.953 46.188 28.922 1 93.31 152 GLU B CA 1
ATOM 6608 C C . GLU B 1 152 ? -26.031 45.188 27.766 1 93.31 152 GLU B C 1
ATOM 6610 O O . GLU B 1 152 ? -25.359 45.375 26.75 1 93.31 152 GLU B O 1
ATOM 6615 N N . PHE B 1 153 ? -26.781 44.156 27.984 1 91.31 153 PHE B N 1
ATOM 6616 C CA . PHE B 1 153 ? -27.016 43.188 26.906 1 91.31 153 PHE B CA 1
ATOM 6617 C C . PHE B 1 153 ? -28.453 43.25 26.438 1 91.31 153 PHE B C 1
ATOM 6619 O O . PHE B 1 153 ? -29.375 43.344 27.25 1 91.31 153 PHE B O 1
ATOM 6626 N N . ASP B 1 154 ? -28.5 43.344 25.109 1 84.75 154 ASP B N 1
ATOM 6627 C CA . ASP B 1 154 ? -29.797 43.25 24.453 1 84.75 154 ASP B CA 1
ATOM 6628 C C . ASP B 1 154 ? -29.719 42.344 23.234 1 84.75 154 ASP B C 1
ATOM 6630 O O . ASP B 1 154 ? -28.703 42.281 22.547 1 84.75 154 ASP B O 1
ATOM 6634 N N . GLY B 1 155 ? -30.578 41.312 23.203 1 77.12 155 GLY B N 1
ATOM 6635 C CA . GLY B 1 155 ? -30.406 40.469 22.031 1 77.12 155 GLY B CA 1
ATOM 6636 C C . GLY B 1 155 ? -31.656 39.688 21.672 1 77.12 155 GLY B C 1
ATOM 6637 O O . GLY B 1 155 ? -32.594 39.625 22.469 1 77.12 155 GLY B O 1
ATOM 6638 N N . ILE B 1 156 ? -31.672 39.344 20.438 1 76.31 156 ILE B N 1
ATOM 6639 C CA . ILE B 1 156 ? -32.781 38.562 19.859 1 76.31 156 ILE B CA 1
ATOM 6640 C C . ILE B 1 156 ? -32.438 37.094 19.875 1 76.31 156 ILE B C 1
ATOM 6642 O O . ILE B 1 156 ? -33.312 36.25 19.703 1 76.31 156 ILE B O 1
ATOM 6646 N N . TYR B 1 157 ? -31.188 36.719 20.234 1 82.31 157 TYR B N 1
ATOM 6647 C CA . TYR B 1 157 ? -30.797 35.312 20.312 1 82.31 157 TYR B CA 1
ATOM 6648 C C . TYR B 1 157 ? -31.562 34.594 21.406 1 82.31 157 TYR B C 1
ATOM 6650 O O . TYR B 1 157 ? -31.625 35.062 22.547 1 82.31 157 TYR B O 1
ATOM 6658 N N . ARG B 1 158 ? -32.094 33.5 21.062 1 81.81 158 ARG B N 1
ATOM 6659 C CA . ARG B 1 158 ? -33 32.812 21.969 1 81.81 158 ARG B CA 1
ATOM 6660 C C . ARG B 1 158 ? -32.25 31.891 22.922 1 81.81 158 ARG B C 1
ATOM 6662 O O . ARG B 1 158 ? -32.781 31.5 23.953 1 81.81 158 ARG B O 1
ATOM 6669 N N . GLY B 1 159 ? -31.047 31.578 22.641 1 79.44 159 GLY B N 1
ATOM 6670 C CA . GLY B 1 159 ? -30.359 30.562 23.406 1 79.44 159 GLY B CA 1
ATOM 6671 C C . GLY B 1 159 ? -29.703 31.094 24.656 1 79.44 159 GLY B C 1
ATOM 6672 O O . GLY B 1 159 ? -29.766 30.469 25.719 1 79.44 159 GLY B O 1
ATOM 6673 N N . PHE B 1 160 ? -29.016 32.219 24.547 1 82.62 160 PHE B N 1
ATOM 6674 C CA . PHE B 1 160 ? -28.203 32.719 25.656 1 82.62 160 PHE B CA 1
ATOM 6675 C C . PHE B 1 160 ? -27.984 34.219 25.531 1 82.62 160 PHE B C 1
ATOM 6677 O O . PHE B 1 160 ? -27.781 34.719 24.438 1 82.62 160 PHE B O 1
ATOM 6684 N N . LEU B 1 161 ? -28.141 34.969 26.688 1 86.25 161 LEU B N 1
ATOM 6685 C CA . LEU B 1 161 ? -27.828 36.375 26.75 1 86.25 161 LEU B CA 1
ATOM 6686 C C . LEU B 1 161 ? -26.797 36.688 27.844 1 86.25 161 LEU B C 1
ATOM 6688 O O . LEU B 1 161 ? -26.984 36.281 28.984 1 86.25 161 LEU B O 1
ATOM 6692 N N . GLY B 1 162 ? -25.656 37.25 27.438 1 88.12 162 GLY B N 1
ATOM 6693 C CA . GLY B 1 162 ? -24.609 37.562 28.391 1 88.12 162 GLY B CA 1
ATOM 6694 C C . GLY B 1 162 ? -23.219 37.25 27.891 1 88.12 162 GLY B C 1
ATOM 6695 O O . GLY B 1 162 ? -22.938 37.406 26.703 1 88.12 162 GLY B O 1
ATOM 6696 N N . ILE B 1 163 ? -22.297 36.969 28.812 1 87.19 163 ILE B N 1
ATOM 6697 C CA . ILE B 1 163 ? -20.922 36.625 28.5 1 87.19 163 ILE B CA 1
ATOM 6698 C C . ILE B 1 163 ? -20.734 35.125 28.594 1 87.19 163 ILE B C 1
ATOM 6700 O O . ILE B 1 163 ? -21.016 34.5 29.625 1 87.19 163 ILE B O 1
ATOM 6704 N N . ASP B 1 164 ? -20.188 34.656 27.453 1 80.38 164 ASP B N 1
ATOM 6705 C CA . ASP B 1 164 ? -20.047 33.219 27.359 1 80.38 164 ASP B CA 1
ATOM 6706 C C . ASP B 1 164 ? -18.578 32.812 27.281 1 80.38 164 ASP B C 1
ATOM 6708 O O . ASP B 1 164 ? -17.75 33.562 26.75 1 80.38 164 ASP B O 1
ATOM 6712 N N . ARG B 1 165 ? -18.172 31.703 27.844 1 78.56 165 ARG B N 1
ATOM 6713 C CA . ARG B 1 165 ? -16.906 30.969 27.719 1 78.56 165 ARG B CA 1
ATOM 6714 C C . ARG B 1 165 ? -15.828 31.594 28.594 1 78.56 165 ARG B C 1
ATOM 6716 O O . ARG B 1 165 ? -15.336 30.969 29.547 1 78.56 165 ARG B O 1
ATOM 6723 N N . SER B 1 166 ? -15.352 32.875 28.172 1 82.88 166 SER B N 1
ATOM 6724 C CA . SER B 1 166 ? -14.266 33.469 28.969 1 82.88 166 SER B CA 1
ATOM 6725 C C . SER B 1 166 ? -14.383 34.969 29.031 1 82.88 166 SER B C 1
ATOM 6727 O O . SER B 1 166 ? -14.773 35.625 28.047 1 82.88 166 SER B O 1
ATOM 6729 N N . ALA B 1 167 ? -14.18 35.531 30.203 1 88.5 167 ALA B N 1
ATOM 6730 C CA . ALA B 1 167 ? -14.133 36.969 30.453 1 88.5 167 ALA B CA 1
ATOM 6731 C C . ALA B 1 167 ? -12.984 37.312 31.391 1 88.5 167 ALA B C 1
ATOM 6733 O O . ALA B 1 167 ? -12.836 36.719 32.469 1 88.5 167 ALA B O 1
ATOM 6734 N N . TRP B 1 168 ? -12.203 38.219 30.875 1 89.94 168 TRP B N 1
ATOM 6735 C CA . TRP B 1 168 ? -11.008 38.562 31.656 1 89.94 168 TRP B CA 1
ATOM 6736 C C . TRP B 1 168 ? -10.758 40.062 31.609 1 89.94 168 TRP B C 1
ATOM 6738 O O . TRP B 1 168 ? -11.164 40.75 30.672 1 89.94 168 TRP B O 1
ATOM 6748 N N . ILE B 1 169 ? -10.18 40.625 32.656 1 89.31 169 ILE B N 1
ATOM 6749 C CA . ILE B 1 169 ? -9.523 41.938 32.625 1 89.31 169 ILE B CA 1
ATOM 6750 C C . ILE B 1 169 ? -8.008 41.75 32.656 1 89.31 169 ILE B C 1
ATOM 6752 O O . ILE B 1 169 ? -7.457 41.156 33.562 1 89.31 169 ILE B O 1
ATOM 6756 N N . LEU B 1 170 ? -7.426 42.156 31.594 1 89.56 170 LEU B N 1
ATOM 6757 C CA . LEU B 1 170 ? -5.988 41.969 31.453 1 89.56 170 LEU B CA 1
ATOM 6758 C C . LEU B 1 170 ? -5.352 43.125 30.703 1 89.56 170 LEU B C 1
ATOM 6760 O O . LEU B 1 170 ? -6.039 44.062 30.312 1 89.56 170 LEU B O 1
ATOM 6764 N N . GLU B 1 171 ? -4.047 43 30.625 1 84.12 171 GLU B N 1
ATOM 6765 C CA . GLU B 1 171 ? -3.318 44 29.844 1 84.12 171 GLU B CA 1
ATOM 6766 C C . GLU B 1 171 ? -3.574 43.812 28.344 1 84.12 171 GLU B C 1
ATOM 6768 O O . GLU B 1 171 ? -3.744 42.688 27.875 1 84.12 171 GLU B O 1
ATOM 6773 N N . HIS B 1 172 ? -3.588 44.875 27.688 1 80.31 172 HIS B N 1
ATOM 6774 C CA . HIS B 1 172 ? -3.896 44.844 26.266 1 80.31 172 HIS B CA 1
ATOM 6775 C C . HIS B 1 172 ? -3.01 43.875 25.531 1 80.31 172 HIS B C 1
ATOM 6777 O O . HIS B 1 172 ? -3.492 43.094 24.688 1 80.31 172 HIS B O 1
ATOM 6783 N N . GLN B 1 173 ? -1.753 43.812 25.797 1 73 173 GLN B N 1
ATOM 6784 C CA . GLN B 1 173 ? -0.816 42.938 25.109 1 73 173 GLN B CA 1
ATOM 6785 C C . GLN B 1 173 ? -1.069 41.469 25.484 1 73 173 GLN B C 1
ATOM 6787 O O . GLN B 1 173 ? -0.795 40.562 24.688 1 73 173 GLN B O 1
ATOM 6792 N N . ASP B 1 174 ? -1.661 41.281 26.562 1 82.62 174 ASP B N 1
ATOM 6793 C CA . ASP B 1 174 ? -1.839 39.938 27.047 1 82.62 174 ASP B CA 1
ATOM 6794 C C . ASP B 1 174 ? -3.131 39.312 26.516 1 82.62 174 ASP B C 1
ATOM 6796 O O . ASP B 1 174 ? -3.314 38.094 26.562 1 82.62 174 ASP B O 1
ATOM 6800 N N . ALA B 1 175 ? -3.941 40.219 26 1 84.25 175 ALA B N 1
ATOM 6801 C CA . ALA B 1 175 ? -5.191 39.688 25.453 1 84.25 175 ALA B CA 1
ATOM 6802 C C . ALA B 1 175 ? -4.93 38.75 24.266 1 84.25 175 ALA B C 1
ATOM 6804 O O . ALA B 1 175 ? -5.5 37.656 24.188 1 84.25 175 ALA B O 1
ATOM 6805 N N . TYR B 1 176 ? -3.99 39.125 23.453 1 82.12 176 TYR B N 1
ATOM 6806 C CA . TYR B 1 176 ? -3.674 38.312 22.281 1 82.12 176 TYR B CA 1
ATOM 6807 C C . TYR B 1 176 ? -2.922 37.062 22.688 1 82.12 176 TYR B C 1
ATOM 6809 O O . TYR B 1 176 ? -3.154 36 22.109 1 82.12 176 TYR B O 1
ATOM 6817 N N . HIS B 1 177 ? -2.08 37.281 23.594 1 82.19 177 HIS B N 1
ATOM 6818 C CA . HIS B 1 177 ? -1.335 36.125 24.094 1 82.19 177 HIS B CA 1
ATOM 6819 C C . HIS B 1 177 ? -2.268 35.094 24.703 1 82.19 177 HIS B C 1
ATOM 6821 O O . HIS B 1 177 ? -2.113 33.906 24.453 1 82.19 177 HIS B O 1
ATOM 6827 N N . HIS B 1 178 ? -3.164 35.594 25.438 1 83.56 178 HIS B N 1
ATOM 6828 C CA . HIS B 1 178 ? -4.129 34.688 26.062 1 83.56 178 HIS B CA 1
ATOM 6829 C C . HIS B 1 178 ? -4.98 34 25.016 1 83.56 178 HIS B C 1
ATOM 6831 O O . HIS B 1 178 ? -5.203 32.781 25.109 1 83.56 178 HIS B O 1
ATOM 6837 N N . MET B 1 179 ? -5.434 34.688 24.109 1 86.19 179 MET B N 1
ATOM 6838 C CA . MET B 1 179 ? -6.258 34.125 23.047 1 86.19 179 MET B CA 1
ATOM 6839 C C . MET B 1 179 ? -5.484 33.062 22.25 1 86.19 179 MET B C 1
ATOM 6841 O O . MET B 1 179 ? -6.031 32.031 21.891 1 86.19 179 MET B O 1
ATOM 6845 N N . PHE B 1 180 ? -4.266 33.281 22 1 84.19 180 PHE B N 1
ATOM 6846 C CA . PHE B 1 180 ? -3.434 32.375 21.234 1 84.19 180 PHE B CA 1
ATOM 6847 C C . PHE B 1 180 ? -3.219 31.078 22 1 84.19 180 PHE B C 1
ATOM 6849 O O . PHE B 1 180 ? -3.371 29.984 21.438 1 84.19 180 PHE B O 1
ATOM 6856 N N . ILE B 1 181 ? -2.889 31.203 23.234 1 82.75 181 ILE B N 1
ATOM 6857 C CA . ILE B 1 181 ? -2.564 30.031 24.031 1 82.75 181 ILE B CA 1
ATOM 6858 C C . ILE B 1 181 ? -3.807 29.156 24.188 1 82.75 181 ILE B C 1
ATOM 6860 O O . ILE B 1 181 ? -3.727 27.922 24.094 1 82.75 181 ILE B O 1
ATOM 6864 N N . GLN B 1 182 ? -4.918 29.781 24.359 1 81.31 182 GLN B N 1
ATOM 6865 C CA . GLN B 1 182 ? -6.152 29.031 24.562 1 81.31 182 GLN B CA 1
ATOM 6866 C C . GLN B 1 182 ? -6.562 28.297 23.281 1 81.31 182 GLN B C 1
ATOM 6868 O O . GLN B 1 182 ? -7.184 27.234 23.344 1 81.31 182 GLN B O 1
ATOM 6873 N N . ASN B 1 183 ? -6.18 28.828 22.125 1 86.75 183 ASN B N 1
ATOM 6874 C CA . ASN B 1 183 ? -6.605 28.25 20.844 1 86.75 183 ASN B CA 1
ATOM 6875 C C . ASN B 1 183 ? -5.449 27.547 20.141 1 86.75 183 ASN B C 1
ATOM 6877 O O . ASN B 1 183 ? -5.543 27.25 18.938 1 86.75 183 ASN B O 1
ATOM 6881 N N . PHE B 1 184 ? -4.414 27.312 20.797 1 84.75 184 PHE B N 1
ATOM 6882 C CA . PHE B 1 184 ? -3.199 26.797 20.172 1 84.75 184 PHE B CA 1
ATOM 6883 C C . PHE B 1 184 ? -3.473 25.469 19.469 1 84.75 184 PHE B C 1
ATOM 6885 O O . PHE B 1 184 ? -3.061 25.281 18.312 1 84.75 184 PHE B O 1
ATOM 6892 N N . PHE B 1 185 ? -4.164 24.625 20.094 1 83.12 185 PHE B N 1
ATOM 6893 C CA . PHE B 1 185 ? -4.422 23.312 19.531 1 83.12 185 PHE B CA 1
ATOM 6894 C C . PHE B 1 185 ? -5.324 23.406 18.312 1 83.12 185 PHE B C 1
ATOM 6896 O O . PHE B 1 185 ? -5.18 22.641 17.359 1 83.12 185 PHE B O 1
ATOM 6903 N N . ARG B 1 186 ? -6.168 24.375 18.328 1 87.25 186 ARG B N 1
ATOM 6904 C CA . ARG B 1 186 ? -7.055 24.594 17.188 1 87.25 186 ARG B CA 1
ATOM 6905 C C . ARG B 1 186 ? -6.289 25.156 15.992 1 87.25 186 ARG B C 1
ATOM 6907 O O . ARG B 1 186 ? -6.539 24.781 14.844 1 87.25 186 ARG B O 1
ATOM 6914 N N . ILE B 1 187 ? -5.363 25.938 16.344 1 87.38 187 ILE B N 1
ATOM 6915 C CA . ILE B 1 187 ? -4.555 26.578 15.312 1 87.38 187 ILE B CA 1
ATOM 6916 C C . ILE B 1 187 ? -3.713 25.516 14.594 1 87.38 187 ILE B C 1
ATOM 6918 O O . ILE B 1 187 ? -3.527 25.594 13.375 1 87.38 187 ILE B O 1
ATOM 6922 N N . CYS B 1 188 ? -3.314 24.562 15.352 1 87.75 188 CYS B N 1
ATOM 6923 C CA . CYS B 1 188 ? -2.467 23.516 14.773 1 87.75 188 CYS B CA 1
ATOM 6924 C C . CYS B 1 188 ? -3.301 22.5 14.016 1 87.75 188 CYS B C 1
ATOM 6926 O O . CYS B 1 188 ? -2.867 21.984 12.977 1 87.75 188 CYS B O 1
ATOM 6928 N N . LEU B 1 189 ? -4.438 22.25 14.43 1 90.25 189 LEU B N 1
ATOM 6929 C CA . LEU B 1 189 ? -5.27 21.203 13.867 1 90.25 189 LEU B CA 1
ATOM 6930 C C . LEU B 1 189 ? -5.84 21.625 12.516 1 90.25 189 LEU B C 1
ATOM 6932 O O . LEU B 1 189 ? -5.965 20.797 11.602 1 90.25 189 LEU B O 1
ATOM 6936 N N . GLY B 1 190 ? -6.172 22.891 12.359 1 90.12 190 GLY B N 1
ATOM 6937 C CA . GLY B 1 190 ? -6.793 23.391 11.141 1 90.12 190 GLY B CA 1
ATOM 6938 C C . GLY B 1 190 ? -6.004 23.062 9.891 1 90.12 190 GLY B C 1
ATOM 6939 O O . GLY B 1 190 ? -6.488 22.344 9.016 1 90.12 190 GLY B O 1
ATOM 6940 N N . PRO B 1 191 ? -4.812 23.406 9.898 1 88.31 191 PRO B N 1
ATOM 6941 C CA . PRO B 1 191 ? -4.004 23.156 8.703 1 88.31 191 PRO B CA 1
ATOM 6942 C C . PRO B 1 191 ? -3.762 21.656 8.461 1 88.31 191 PRO B C 1
ATOM 6944 O O . PRO B 1 191 ? -3.701 21.219 7.312 1 88.31 191 PRO B O 1
ATOM 6947 N N . VAL B 1 192 ? -3.617 20.953 9.469 1 89.06 192 VAL B N 1
ATOM 6948 C CA . VAL B 1 192 ? -3.402 19.516 9.344 1 89.06 192 VAL B CA 1
ATOM 6949 C C . VAL B 1 192 ? -4.609 18.875 8.664 1 89.06 192 VAL B C 1
ATOM 6951 O O . VAL B 1 192 ? -4.453 18.047 7.758 1 89.06 192 VAL B O 1
ATOM 6954 N N . LEU B 1 193 ? -5.742 19.281 9.078 1 91.56 193 LEU B N 1
ATOM 6955 C CA . LEU B 1 193 ? -6.969 18.734 8.516 1 91.56 193 LEU B CA 1
ATOM 6956 C C . LEU B 1 193 ? -7.133 19.141 7.059 1 91.56 193 LEU B C 1
ATOM 6958 O O . LEU B 1 193 ? -7.582 18.344 6.23 1 91.56 193 LEU B O 1
ATOM 6962 N N . VAL B 1 194 ? -6.77 20.344 6.773 1 89.56 194 VAL B N 1
ATOM 6963 C CA . VAL B 1 194 ? -6.859 20.797 5.391 1 89.56 194 VAL B CA 1
ATOM 6964 C C . VAL B 1 194 ? -5.926 19.969 4.508 1 89.56 194 VAL B C 1
ATOM 6966 O O . VAL B 1 194 ? -6.309 19.547 3.418 1 89.56 194 VAL B O 1
ATOM 6969 N N . PHE B 1 195 ? -4.785 19.719 5 1 87 195 PHE B N 1
ATOM 6970 C CA . PHE B 1 195 ? -3.805 18.953 4.246 1 87 195 PHE B CA 1
ATOM 6971 C C . PHE B 1 195 ? -4.297 17.531 4.012 1 87 195 PHE B C 1
ATOM 6973 O O . PHE B 1 195 ? -4.211 17.016 2.896 1 87 195 PHE B O 1
ATOM 6980 N N . LEU B 1 196 ? -4.781 16.969 5.055 1 85.56 196 LEU B N 1
ATOM 6981 C CA . LEU B 1 196 ? -5.289 15.609 4.941 1 85.56 196 LEU B CA 1
ATOM 6982 C C . LEU B 1 196 ? -6.477 15.547 3.984 1 85.56 196 LEU B C 1
ATOM 6984 O O . LEU B 1 196 ? -6.621 14.586 3.232 1 85.56 196 LEU B O 1
ATOM 6988 N N . SER B 1 197 ? -7.34 16.562 4.051 1 88.44 197 SER B N 1
ATOM 6989 C CA . SER B 1 197 ? -8.484 16.625 3.146 1 88.44 197 SER B CA 1
ATOM 6990 C C . SER B 1 197 ? -8.031 16.656 1.69 1 88.44 197 SER B C 1
ATOM 6992 O O . SER B 1 197 ? -8.57 15.938 0.849 1 88.44 197 SER B O 1
ATOM 6994 N N . LEU B 1 198 ? -7.043 17.375 1.502 1 83.44 198 LEU B N 1
ATOM 6995 C CA . LEU B 1 198 ? -6.535 17.5 0.141 1 83.44 198 LEU B CA 1
ATOM 6996 C C . LEU B 1 198 ? -5.875 16.188 -0.307 1 83.44 198 LEU B C 1
ATOM 6998 O O . LEU B 1 198 ? -5.961 15.82 -1.479 1 83.44 198 LEU B O 1
ATOM 7002 N N . LEU B 1 199 ? -5.277 15.617 0.6 1 79.25 199 LEU B N 1
ATOM 7003 C CA . LEU B 1 199 ? -4.645 14.336 0.308 1 79.25 199 LEU B CA 1
ATOM 7004 C C . LEU B 1 199 ? -5.688 13.297 -0.103 1 79.25 199 LEU B C 1
ATOM 7006 O O . LEU B 1 199 ? -5.516 12.609 -1.111 1 79.25 199 LEU B O 1
ATOM 7010 N N . PHE B 1 200 ? -6.734 13.203 0.556 1 80.75 200 PHE B N 1
ATOM 7011 C CA . PHE B 1 200 ? -7.766 12.219 0.258 1 80.75 200 PHE B CA 1
ATOM 7012 C C . PHE B 1 200 ? -8.547 12.609 -0.989 1 80.75 200 PHE B C 1
ATOM 7014 O O . PHE B 1 200 ? -9.039 11.75 -1.718 1 80.75 200 PHE B O 1
ATOM 7021 N N . PHE B 1 201 ? -8.633 13.859 -1.15 1 83.5 201 PHE B N 1
ATOM 7022 C CA . PHE B 1 201 ? -9.242 14.32 -2.398 1 83.5 201 PHE B CA 1
ATOM 7023 C C . PHE B 1 201 ? -8.406 13.875 -3.596 1 83.5 201 PHE B C 1
ATOM 7025 O O . PHE B 1 201 ? -8.953 13.453 -4.613 1 83.5 201 PHE B O 1
ATOM 7032 N N . GLY B 1 202 ? -7.113 13.969 -3.406 1 74.56 202 GLY B N 1
ATOM 7033 C CA . GLY B 1 202 ? -6.215 13.484 -4.441 1 74.56 202 GLY B CA 1
ATOM 7034 C C . GLY B 1 202 ? -6.312 11.984 -4.664 1 74.56 202 GLY B C 1
ATOM 7035 O O . GLY B 1 202 ? -6.281 11.516 -5.805 1 74.56 202 GLY B O 1
ATOM 7036 N N . MET B 1 203 ? -6.52 11.273 -3.615 1 73.62 203 MET B N 1
ATOM 7037 C CA . MET B 1 203 ? -6.664 9.828 -3.707 1 73.62 203 MET B CA 1
ATOM 7038 C C . MET B 1 203 ? -7.93 9.445 -4.469 1 73.62 203 MET B C 1
ATOM 7040 O O . MET B 1 203 ? -7.953 8.453 -5.191 1 73.62 203 MET B O 1
ATOM 7044 N N . TYR B 1 204 ? -8.953 10.117 -4.289 1 79 204 TYR B N 1
ATOM 7045 C CA . TYR B 1 204 ? -10.195 9.875 -5.012 1 79 204 TYR B CA 1
ATOM 7046 C C . TYR B 1 204 ? -9.984 10.016 -6.516 1 79 204 TYR B C 1
ATOM 7048 O O . TYR B 1 204 ? -10.547 9.25 -7.301 1 79 204 TYR B O 1
ATOM 7056 N N . PHE B 1 205 ? -9.18 10.906 -6.848 1 73.56 205 PHE B N 1
ATOM 7057 C CA . PHE B 1 205 ? -8.953 11.133 -8.266 1 73.56 205 PHE B CA 1
ATOM 7058 C C . PHE B 1 205 ? -8.117 10.008 -8.875 1 73.56 205 PHE B C 1
ATOM 7060 O O . PHE B 1 205 ? -8.219 9.727 -10.07 1 73.56 205 PHE B O 1
ATOM 7067 N N . LEU B 1 206 ? -7.262 9.453 -8.062 1 70.44 206 LEU B N 1
ATOM 7068 C CA . LEU B 1 206 ? -6.457 8.328 -8.539 1 70.44 206 LEU B CA 1
ATOM 7069 C C . LEU B 1 206 ? -7.316 7.078 -8.695 1 70.44 206 LEU B C 1
ATOM 7071 O O . LEU B 1 206 ? -7.066 6.258 -9.578 1 70.44 206 LEU B O 1
ATOM 7075 N N . ASN B 1 207 ? -8.305 6.941 -7.84 1 71.5 207 ASN B N 1
ATOM 7076 C CA . ASN B 1 207 ? -9.25 5.828 -7.898 1 71.5 207 ASN B CA 1
ATOM 7077 C C . ASN B 1 207 ? -10.68 6.293 -7.66 1 71.5 207 ASN B C 1
ATOM 7079 O O . ASN B 1 207 ? -11.156 6.293 -6.523 1 71.5 207 ASN B O 1
ATOM 7083 N N . ARG B 1 208 ? -11.391 6.441 -8.648 1 71.94 208 ARG B N 1
ATOM 7084 C CA . ARG B 1 208 ? -12.711 7.051 -8.57 1 71.94 208 ARG B CA 1
ATOM 7085 C C . ARG B 1 208 ? -13.758 6.027 -8.148 1 71.94 208 ARG B C 1
ATOM 7087 O O . ARG B 1 208 ? -14.883 6.391 -7.801 1 71.94 208 ARG B O 1
ATOM 7094 N N . SER B 1 209 ? -13.367 4.871 -8.156 1 72.44 209 SER B N 1
ATOM 7095 C CA . SER B 1 209 ? -14.344 3.854 -7.785 1 72.44 209 SER B CA 1
ATOM 7096 C C . SER B 1 209 ? -14.578 3.834 -6.277 1 72.44 209 SER B C 1
ATOM 7098 O O . SER B 1 209 ? -15.617 3.371 -5.809 1 72.44 209 SER B O 1
ATOM 7100 N N . LEU B 1 210 ? -13.625 4.508 -5.621 1 76.81 210 LEU B N 1
ATOM 7101 C CA . LEU B 1 210 ? -13.742 4.531 -4.168 1 76.81 210 LEU B CA 1
ATOM 7102 C C . LEU B 1 210 ? -14.32 5.863 -3.695 1 76.81 210 LEU B C 1
ATOM 7104 O O . LEU B 1 210 ? -13.57 6.742 -3.254 1 76.81 210 LEU B O 1
ATOM 7108 N N . LYS B 1 211 ? -15.562 5.984 -3.635 1 85.44 211 LYS B N 1
ATOM 7109 C CA . LYS B 1 211 ? -16.266 7.207 -3.254 1 85.44 211 LYS B CA 1
ATOM 7110 C C . LYS B 1 211 ? -16.031 7.539 -1.782 1 85.44 211 LYS B C 1
ATOM 7112 O O . LYS B 1 211 ? -16.25 8.672 -1.353 1 85.44 211 LYS B O 1
ATOM 7117 N N . MET B 1 212 ? -15.609 6.602 -1.021 1 84.94 212 MET B N 1
ATOM 7118 C CA . MET B 1 212 ? -15.352 6.82 0.4 1 84.94 212 MET B CA 1
ATOM 7119 C C . MET B 1 212 ? -14.297 7.902 0.604 1 84.94 212 MET B C 1
ATOM 7121 O O . MET B 1 212 ? -14.391 8.695 1.541 1 84.94 212 MET B O 1
ATOM 7125 N N . ASN B 1 213 ? -13.281 8.039 -0.327 1 83.31 213 ASN B N 1
ATOM 7126 C CA . ASN B 1 213 ? -12.234 9.047 -0.207 1 83.31 213 ASN B CA 1
ATOM 7127 C C . ASN B 1 213 ? -12.781 10.453 -0.411 1 83.31 213 ASN B C 1
ATOM 7129 O O . ASN B 1 213 ? -12.297 11.406 0.207 1 83.31 213 ASN B O 1
ATOM 7133 N N . LEU B 1 214 ? -13.773 10.516 -1.245 1 88.75 214 LEU B N 1
ATOM 7134 C CA . LEU B 1 214 ? -14.383 11.812 -1.493 1 88.75 214 LEU B CA 1
ATOM 7135 C C . LEU B 1 214 ? -15.133 12.312 -0.259 1 88.75 214 LEU B C 1
ATOM 7137 O O . LEU B 1 214 ? -14.953 13.453 0.165 1 88.75 214 LEU B O 1
ATOM 7141 N N . PHE B 1 215 ? -15.945 11.445 0.291 1 91.38 215 PHE B N 1
ATOM 7142 C CA . PHE B 1 215 ? -16.734 11.828 1.453 1 91.38 215 PHE B CA 1
ATOM 7143 C C . PHE B 1 215 ? -15.844 12.062 2.664 1 91.38 215 PHE B C 1
ATOM 7145 O O . PHE B 1 215 ? -16.094 12.953 3.473 1 91.38 215 PHE B O 1
ATOM 7152 N N . PHE B 1 216 ? -14.805 11.336 2.742 1 89.19 216 PHE B N 1
ATOM 7153 C CA . PHE B 1 216 ? -13.875 11.539 3.846 1 89.19 216 PHE B CA 1
ATOM 7154 C C . PHE B 1 216 ? -13.133 12.859 3.691 1 89.19 216 PHE B C 1
ATOM 7156 O O . PHE B 1 216 ? -12.891 13.555 4.676 1 89.19 216 PHE B O 1
ATOM 7163 N N . SER B 1 217 ? -12.734 13.164 2.486 1 88.88 217 SER B N 1
ATOM 7164 C CA . SER B 1 217 ? -12.102 14.453 2.213 1 88.88 217 SER B CA 1
ATOM 7165 C C . SER B 1 217 ? -13.016 15.609 2.594 1 88.88 217 SER B C 1
ATOM 7167 O O . SER B 1 217 ? -12.578 16.562 3.244 1 88.88 217 SER B O 1
ATOM 7169 N N . ALA B 1 218 ? -14.227 15.438 2.238 1 92.81 218 ALA B N 1
ATOM 7170 C CA . ALA B 1 218 ? -15.195 16.484 2.545 1 92.81 218 ALA B CA 1
ATOM 7171 C C . ALA B 1 218 ? -15.43 16.594 4.047 1 92.81 218 ALA B C 1
ATOM 7173 O O . ALA B 1 218 ? -15.602 17.703 4.578 1 92.81 218 ALA B O 1
ATOM 7174 N N . PHE B 1 219 ? -15.445 15.477 4.707 1 93.5 219 PHE B N 1
ATOM 7175 C CA . PHE B 1 219 ? -15.602 15.445 6.156 1 93.5 219 PHE B CA 1
ATOM 7176 C C . PHE B 1 219 ? -14.445 16.172 6.836 1 93.5 219 PHE B C 1
ATOM 7178 O O . PHE B 1 219 ? -14.664 17.031 7.699 1 93.5 219 PHE B O 1
ATOM 7185 N N . LEU B 1 220 ? -13.234 15.93 6.41 1 91.62 220 LEU B N 1
ATOM 7186 C CA . LEU B 1 220 ? -12.055 16.562 6.988 1 91.62 220 LEU B CA 1
ATOM 7187 C C . LEU B 1 220 ? -12.031 18.047 6.699 1 91.62 220 LEU B C 1
ATOM 7189 O O . LEU B 1 220 ? -11.633 18.844 7.555 1 91.62 220 LEU B O 1
ATOM 7193 N N . MET B 1 221 ? -12.445 18.406 5.547 1 92.25 221 MET B N 1
ATOM 7194 C CA . MET B 1 221 ? -12.484 19.828 5.188 1 92.25 221 MET B CA 1
ATOM 7195 C C . MET B 1 221 ? -13.492 20.578 6.055 1 92.25 221 MET B C 1
ATOM 7197 O O . MET B 1 221 ? -13.219 21.688 6.508 1 92.25 221 MET B O 1
ATOM 7201 N N . SER B 1 222 ? -14.594 19.938 6.219 1 94.44 222 SER B N 1
ATOM 7202 C CA . SER B 1 222 ? -15.609 20.562 7.062 1 94.44 222 SER B CA 1
ATOM 7203 C C . SER B 1 222 ? -15.109 20.719 8.492 1 94.44 222 SER B C 1
ATOM 7205 O O . SER B 1 222 ? -15.336 21.766 9.125 1 94.44 222 SER B O 1
ATOM 7207 N N . CYS B 1 223 ? -14.445 19.734 9.008 1 93.12 223 CYS B N 1
ATOM 7208 C CA . CYS B 1 223 ? -13.852 19.844 10.336 1 93.12 223 CYS B CA 1
ATOM 7209 C C . CYS B 1 223 ? -12.812 20.969 10.383 1 93.12 223 CYS B C 1
ATOM 7211 O O . CYS B 1 223 ? -12.727 21.688 11.367 1 93.12 223 CYS B O 1
ATOM 7213 N N . ALA B 1 224 ? -12.055 21.078 9.312 1 92.81 224 ALA B N 1
ATOM 7214 C CA . ALA B 1 224 ? -11.023 22.109 9.242 1 92.81 224 ALA B CA 1
ATOM 7215 C C . ALA B 1 224 ? -11.633 23.516 9.32 1 92.81 224 ALA B C 1
ATOM 7217 O O . ALA B 1 224 ? -11.141 24.375 10.055 1 92.81 224 ALA B O 1
ATOM 7218 N N . TRP B 1 225 ? -12.68 23.672 8.633 1 92 225 TRP B N 1
ATOM 7219 C CA . TRP B 1 225 ? -13.336 24.969 8.633 1 92 225 TRP B CA 1
ATOM 7220 C C . TRP B 1 225 ? -13.891 25.297 10.008 1 92 225 TRP B C 1
ATOM 7222 O O . TRP B 1 225 ? -13.836 26.453 10.453 1 92 225 TRP B O 1
ATOM 7232 N N . ILE B 1 226 ? -14.398 24.344 10.641 1 90.88 226 ILE B N 1
ATOM 7233 C CA . ILE B 1 226 ? -14.93 24.547 11.977 1 90.88 226 ILE B CA 1
ATOM 7234 C C . ILE B 1 226 ? -13.812 24.984 12.922 1 90.88 226 ILE B C 1
ATOM 7236 O O . ILE B 1 226 ? -13.977 25.922 13.711 1 90.88 226 ILE B O 1
ATOM 7240 N N . GLU B 1 227 ? -12.68 24.359 12.812 1 89.62 227 GLU B N 1
ATOM 7241 C CA . GLU B 1 227 ? -11.562 24.656 13.703 1 89.62 227 GLU B CA 1
ATOM 7242 C C . GLU B 1 227 ? -10.93 26 13.359 1 89.62 227 GLU B C 1
ATOM 7244 O O . GLU B 1 227 ? -10.516 26.734 14.258 1 89.62 227 GLU B O 1
ATOM 7249 N N . ILE B 1 228 ? -10.875 26.344 12.094 1 88.94 228 ILE B N 1
ATOM 7250 C CA . ILE B 1 228 ? -10.234 27.578 11.648 1 88.94 228 ILE B CA 1
ATOM 7251 C C . ILE B 1 228 ? -11.117 28.781 11.992 1 88.94 228 ILE B C 1
ATOM 7253 O O . ILE B 1 228 ? -10.617 29.828 12.391 1 88.94 228 ILE B O 1
ATOM 7257 N N . THR B 1 229 ? -12.391 28.562 11.945 1 87.94 229 THR B N 1
ATOM 7258 C CA . THR B 1 229 ? -13.297 29.688 12.156 1 87.94 229 THR B CA 1
ATOM 7259 C C . THR B 1 229 ? -13.586 29.875 13.648 1 87.94 229 THR B C 1
ATOM 7261 O O . THR B 1 229 ? -14.055 30.938 14.062 1 87.94 229 THR B O 1
ATOM 7264 N N . ASN B 1 230 ? -13.391 28.875 14.461 1 78 230 ASN B N 1
ATOM 7265 C CA . ASN B 1 230 ? -13.633 28.953 15.898 1 78 230 ASN B CA 1
ATOM 7266 C C . ASN B 1 230 ? -12.336 29.172 16.672 1 78 230 ASN B C 1
ATOM 7268 O O . ASN B 1 230 ? -12.18 28.656 17.781 1 78 230 ASN B O 1
ATOM 7272 N N . GLY B 1 231 ? -11.484 29.953 16.125 1 72.75 231 GLY B N 1
ATOM 7273 C CA . GLY B 1 231 ? -10.211 30.062 16.828 1 72.75 231 GLY B CA 1
ATOM 7274 C C . GLY B 1 231 ? -9.531 31.391 16.625 1 72.75 231 GLY B C 1
ATOM 7275 O O . GLY B 1 231 ? -10.188 32.406 16.344 1 72.75 231 GLY B O 1
ATOM 7276 N N . PHE B 1 232 ? -8.352 31.375 16.938 1 80.69 232 PHE B N 1
ATOM 7277 C CA . PHE B 1 232 ? -7.477 32.531 16.875 1 80.69 232 PHE B CA 1
ATOM 7278 C C . PHE B 1 232 ? -7.379 33.062 15.438 1 80.69 232 PHE B C 1
ATOM 7280 O O . PHE B 1 232 ? -7.367 34.25 15.211 1 80.69 232 PHE B O 1
ATOM 7287 N N . ILE B 1 233 ? -7.516 32.156 14.523 1 81.19 233 ILE B N 1
ATOM 7288 C CA . ILE B 1 233 ? -7.359 32.531 13.117 1 81.19 233 ILE B CA 1
ATOM 7289 C C . ILE B 1 233 ? -8.57 33.344 12.656 1 81.19 233 ILE B C 1
ATOM 7291 O O . ILE B 1 233 ? -8.422 34.344 11.922 1 81.19 233 ILE B O 1
ATOM 7295 N N . ALA B 1 234 ? -9.695 33 13.156 1 85 234 ALA B N 1
ATOM 7296 C CA . ALA B 1 234 ? -10.93 33.656 12.75 1 85 234 ALA B CA 1
ATOM 7297 C C . ALA B 1 234 ? -10.945 35.125 13.227 1 85 234 ALA B C 1
ATOM 7299 O O . ALA B 1 234 ? -11.547 36 12.586 1 85 234 ALA B O 1
ATOM 7300 N N . TYR B 1 235 ? -10.227 35.312 14.328 1 85.25 235 TYR B N 1
ATOM 7301 C CA . TYR B 1 235 ? -10.219 36.656 14.906 1 85.25 235 TYR B CA 1
ATOM 7302 C C . TYR B 1 235 ? -9.625 37.688 13.93 1 85.25 235 TYR B C 1
ATOM 7304 O O . TYR B 1 235 ? -10.039 38.844 13.898 1 85.25 235 TYR B O 1
ATOM 7312 N N . PHE B 1 236 ? -8.711 37.25 13.133 1 82.31 236 PHE B N 1
ATOM 7313 C CA . PHE B 1 236 ? -8.055 38.156 12.195 1 82.31 236 PHE B CA 1
ATOM 7314 C C . PHE B 1 236 ? -8.961 38.469 11.016 1 82.31 236 PHE B C 1
ATOM 7316 O O . PHE B 1 236 ? -8.703 39.406 10.258 1 82.31 236 PHE B O 1
ATOM 7323 N N . TRP B 1 237 ? -10.062 37.812 10.992 1 81.06 237 TRP B N 1
ATOM 7324 C CA . TRP B 1 237 ? -11.062 38.094 9.961 1 81.06 237 TRP B CA 1
ATOM 7325 C C . TRP B 1 237 ? -12.359 38.594 10.578 1 81.06 237 TRP B C 1
ATOM 7327 O O . TRP B 1 237 ? -13.445 38.344 10.055 1 81.06 237 TRP B O 1
ATOM 7337 N N . GLN B 1 238 ? -12.227 39.25 11.672 1 79.69 238 GLN B N 1
ATOM 7338 C CA . GLN B 1 238 ? -13.391 39.719 12.406 1 79.69 238 GLN B CA 1
ATOM 7339 C C . GLN B 1 238 ? -14.164 40.781 11.602 1 79.69 238 GLN B C 1
ATOM 7341 O O . GLN B 1 238 ? -15.367 40.938 11.789 1 79.69 238 GLN B O 1
ATOM 7346 N N . ASN B 1 239 ? -13.461 41.5 10.633 1 76.81 239 ASN B N 1
ATOM 7347 C CA . ASN B 1 239 ? -14.125 42.5 9.805 1 76.81 239 ASN B CA 1
ATOM 7348 C C . ASN B 1 239 ? -15.133 41.844 8.859 1 76.81 239 ASN B C 1
ATOM 7350 O O . ASN B 1 239 ? -16.047 42.531 8.367 1 76.81 239 ASN B O 1
ATOM 7354 N N . GLN B 1 240 ? -14.969 40.594 8.578 1 82.44 240 GLN B N 1
ATOM 7355 C CA . GLN B 1 240 ? -15.906 39.812 7.785 1 82.44 240 GLN B CA 1
ATOM 7356 C C . GLN B 1 240 ? -16.625 38.781 8.648 1 82.44 240 GLN B C 1
ATOM 7358 O O . GLN B 1 240 ? -16.672 37.594 8.297 1 82.44 240 GLN B O 1
ATOM 7363 N N . SER B 1 241 ? -17.203 39.312 9.695 1 81.44 241 SER B N 1
ATOM 7364 C CA . SER B 1 241 ? -17.797 38.438 10.695 1 81.44 241 SER B CA 1
ATOM 7365 C C . SER B 1 241 ? -18.953 37.656 10.109 1 81.44 241 SER B C 1
ATOM 7367 O O . SER B 1 241 ? -19.125 36.469 10.438 1 81.44 241 SER B O 1
ATOM 7369 N N . GLN B 1 242 ? -19.75 38.188 9.172 1 81.06 242 GLN B N 1
ATOM 7370 C CA . GLN B 1 242 ? -20.891 37.5 8.594 1 81.06 242 GLN B CA 1
ATOM 7371 C C . GLN B 1 242 ? -20.453 36.312 7.773 1 81.06 242 GLN B C 1
ATOM 7373 O O . GLN B 1 242 ? -21.078 35.25 7.848 1 81.06 242 GLN B O 1
ATOM 7378 N N . LEU B 1 243 ? -19.375 36.5 7.066 1 84.81 243 LEU B N 1
ATOM 7379 C CA . LEU B 1 243 ? -18.875 35.406 6.234 1 84.81 243 LEU B CA 1
ATOM 7380 C C . LEU B 1 243 ? -18.312 34.281 7.102 1 84.81 243 LEU B C 1
ATOM 7382 O O . LEU B 1 243 ? -18.594 33.094 6.844 1 84.81 243 LEU B O 1
ATOM 7386 N N . VAL B 1 244 ? -17.547 34.625 8.109 1 87.19 244 VAL B N 1
ATOM 7387 C CA . VAL B 1 244 ? -16.906 33.656 8.969 1 87.19 244 VAL B CA 1
ATOM 7388 C C . VAL B 1 244 ? -17.969 32.875 9.734 1 87.19 244 VAL B C 1
ATOM 7390 O O . VAL B 1 244 ? -17.891 31.641 9.844 1 87.19 244 VAL B O 1
ATOM 7393 N N . SER B 1 245 ? -18.969 33.594 10.18 1 85.69 245 SER B N 1
ATOM 7394 C CA . SER B 1 245 ? -20.031 32.906 10.914 1 85.69 245 SER B CA 1
ATOM 7395 C C . SER B 1 245 ? -20.859 32 10.008 1 85.69 245 SER B C 1
ATOM 7397 O O . SER B 1 245 ? -21.266 30.922 10.414 1 85.69 245 SER B O 1
ATOM 7399 N N . THR B 1 246 ? -21.062 32.438 8.766 1 87.38 246 THR B N 1
ATOM 7400 C CA . THR B 1 246 ? -21.797 31.609 7.816 1 87.38 246 THR B CA 1
ATOM 7401 C C . THR B 1 246 ? -21.031 30.312 7.551 1 87.38 246 THR B C 1
ATOM 7403 O O . THR B 1 246 ? -21.625 29.219 7.578 1 87.38 246 THR B O 1
ATOM 7406 N N . ILE B 1 247 ? -19.75 30.422 7.375 1 90.06 247 ILE B N 1
ATOM 7407 C CA . ILE B 1 247 ? -18.938 29.234 7.098 1 90.06 247 ILE B CA 1
ATOM 7408 C C . ILE B 1 247 ? -18.938 28.312 8.312 1 90.06 247 ILE B C 1
ATOM 7410 O O . ILE B 1 247 ? -19.062 27.094 8.164 1 90.06 247 ILE B O 1
ATOM 7414 N N . GLN B 1 248 ? -18.844 28.875 9.422 1 90.38 248 GLN B N 1
ATOM 7415 C CA . GLN B 1 248 ? -18.797 28.094 10.648 1 90.38 248 GLN B CA 1
ATOM 7416 C C . GLN B 1 248 ? -20.094 27.312 10.859 1 90.38 248 GLN B C 1
ATOM 7418 O O . GLN B 1 248 ? -20.062 26.094 11.031 1 90.38 248 GLN B O 1
ATOM 7423 N N . TYR B 1 249 ? -21.188 27.938 10.742 1 88.88 249 TYR B N 1
ATOM 7424 C CA . TYR B 1 249 ? -22.453 27.328 11.117 1 88.88 249 TYR B CA 1
ATOM 7425 C C . TYR B 1 249 ? -22.938 26.391 10.023 1 88.88 249 TYR B C 1
ATOM 7427 O O . TYR B 1 249 ? -23.594 25.391 10.305 1 88.88 249 TYR B O 1
ATOM 7435 N N . VAL B 1 250 ? -22.609 26.719 8.781 1 90.06 250 VAL B N 1
ATOM 7436 C CA . VAL B 1 250 ? -22.938 25.781 7.707 1 90.06 250 VAL B CA 1
ATOM 7437 C C . VAL B 1 250 ? -22.156 24.484 7.887 1 90.06 250 VAL B C 1
ATOM 7439 O O . VAL B 1 250 ? -22.688 23.406 7.664 1 90.06 250 VAL B O 1
ATOM 7442 N N . ASN B 1 251 ? -20.969 24.578 8.375 1 92.81 251 ASN B N 1
ATOM 7443 C CA . ASN B 1 251 ? -20.141 23.391 8.531 1 92.81 251 ASN B CA 1
ATOM 7444 C C . ASN B 1 251 ? -20.516 22.609 9.789 1 92.81 251 ASN B C 1
ATOM 7446 O O . ASN B 1 251 ? -20.219 21.406 9.883 1 92.81 251 ASN B O 1
ATOM 7450 N N . TYR B 1 252 ? -21.172 23.266 10.703 1 91.12 252 TYR B N 1
ATOM 7451 C CA . TYR B 1 252 ? -21.703 22.516 11.836 1 91.12 252 TYR B CA 1
ATOM 7452 C C . TYR B 1 252 ? -22.734 21.5 11.383 1 91.12 252 TYR B C 1
ATOM 7454 O O . TYR B 1 252 ? -22.891 20.438 12.008 1 91.12 252 TYR B O 1
ATOM 7462 N N . ALA B 1 253 ? -23.375 21.828 10.289 1 92.19 253 ALA B N 1
ATOM 7463 C CA . ALA B 1 253 ? -24.344 20.891 9.734 1 92.19 253 ALA B CA 1
ATOM 7464 C C . ALA B 1 253 ? -23.703 19.953 8.719 1 92.19 253 ALA B C 1
ATOM 7466 O O . ALA B 1 253 ? -24.062 18.781 8.625 1 92.19 253 ALA B O 1
ATOM 7467 N N . LEU B 1 254 ? -22.797 20.484 8.008 1 93.88 254 LEU B N 1
ATOM 7468 C CA . LEU B 1 254 ? -22.172 19.719 6.934 1 93.88 254 LEU B CA 1
ATOM 7469 C C . LEU B 1 254 ? -21.266 18.641 7.496 1 93.88 254 LEU B C 1
ATOM 7471 O O . LEU B 1 254 ? -21.141 17.562 6.91 1 93.88 254 LEU B O 1
ATOM 7475 N N . CYS B 1 255 ? -20.609 18.844 8.633 1 93.69 255 CYS B N 1
ATOM 7476 C CA . CYS B 1 255 ? -19.641 17.922 9.203 1 93.69 255 CYS B CA 1
ATOM 7477 C C . CYS B 1 255 ? -20.297 16.594 9.547 1 93.69 255 CYS B C 1
ATOM 7479 O O . CYS B 1 255 ? -19.875 15.539 9.055 1 93.69 255 CYS B O 1
ATOM 7481 N N . PRO B 1 256 ? -21.344 16.594 10.289 1 93.88 256 PRO B N 1
ATOM 7482 C CA . PRO B 1 256 ? -22 15.312 10.578 1 93.88 256 PRO B CA 1
ATOM 7483 C C . PRO B 1 256 ? -22.578 14.648 9.328 1 93.88 256 PRO B C 1
ATOM 7485 O O . PRO B 1 256 ? -22.562 13.422 9.211 1 93.88 256 PRO B O 1
ATOM 7488 N N . LEU B 1 257 ? -23.047 15.469 8.383 1 95.12 257 LEU B N 1
ATOM 7489 C CA . LEU B 1 257 ? -23.594 14.93 7.141 1 95.12 257 LEU B CA 1
ATOM 7490 C C . LEU B 1 257 ? -22.531 14.172 6.359 1 95.12 257 LEU B C 1
ATOM 7492 O O . LEU B 1 257 ? -22.766 13.047 5.91 1 95.12 257 LEU B O 1
ATOM 7496 N N . MET B 1 258 ? -21.375 14.773 6.219 1 94.88 258 MET B N 1
ATOM 7497 C CA . MET B 1 258 ? -20.297 14.148 5.465 1 94.88 258 MET B CA 1
ATOM 7498 C C . MET B 1 258 ? -19.781 12.906 6.184 1 94.88 258 MET B C 1
ATOM 7500 O O . MET B 1 258 ? -19.391 11.93 5.543 1 94.88 258 MET B O 1
ATOM 7504 N N . LEU B 1 259 ? -19.781 12.969 7.508 1 92.88 259 LEU B N 1
ATOM 7505 C CA . LEU B 1 259 ? -19.391 11.789 8.273 1 92.88 259 LEU B CA 1
ATOM 7506 C C . LEU B 1 259 ? -20.344 10.633 8.031 1 92.88 259 LEU B C 1
ATOM 7508 O O . LEU B 1 259 ? -19.906 9.492 7.824 1 92.88 259 LEU B O 1
ATOM 7512 N N . LEU B 1 260 ? -21.609 10.922 8.023 1 94.62 260 LEU B N 1
ATOM 7513 C CA . LEU B 1 260 ? -22.609 9.891 7.797 1 94.62 260 LEU B CA 1
ATOM 7514 C C . LEU B 1 260 ? -22.453 9.273 6.41 1 94.62 260 LEU B C 1
ATOM 7516 O O . LEU B 1 260 ? -22.531 8.047 6.262 1 94.62 260 LEU B O 1
ATOM 7520 N N . LEU B 1 261 ? -22.219 10.086 5.43 1 94 261 LEU B N 1
ATOM 7521 C CA . LEU B 1 261 ? -22.047 9.594 4.066 1 94 261 LEU B CA 1
ATOM 7522 C C . LEU B 1 261 ? -20.781 8.75 3.939 1 94 261 LEU B C 1
ATOM 7524 O O . LEU B 1 261 ? -20.75 7.773 3.191 1 94 261 LEU B O 1
ATOM 7528 N N . PHE B 1 262 ? -19.734 9.07 4.688 1 92 262 PHE B N 1
ATOM 7529 C CA . PHE B 1 262 ? -18.5 8.289 4.711 1 92 262 PHE B CA 1
ATOM 7530 C C . PHE B 1 262 ? -18.734 6.926 5.355 1 92 262 PHE B C 1
ATOM 7532 O O . PHE B 1 262 ? -18.344 5.895 4.805 1 92 262 PHE B O 1
ATOM 7539 N N . LEU B 1 263 ? -19.453 7 6.469 1 91.25 263 LEU B N 1
ATOM 7540 C CA . LEU B 1 263 ? -19.703 5.758 7.195 1 91.25 263 LEU B CA 1
ATOM 7541 C C . LEU B 1 263 ? -20.625 4.84 6.391 1 91.25 263 LEU B C 1
ATOM 7543 O O . LEU B 1 263 ? -20.5 3.615 6.48 1 91.25 263 LEU B O 1
ATOM 7547 N N . ALA B 1 264 ? -21.469 5.426 5.578 1 93.06 264 ALA B N 1
ATOM 7548 C CA . ALA B 1 264 ? -22.375 4.648 4.742 1 93.06 264 ALA B CA 1
ATOM 7549 C C . ALA B 1 264 ? -21.609 3.789 3.744 1 93.06 264 ALA B C 1
ATOM 7551 O O . ALA B 1 264 ? -22.078 2.73 3.326 1 93.06 264 ALA B O 1
ATOM 7552 N N . GLN B 1 265 ? -20.375 4.262 3.402 1 88.44 265 GLN B N 1
ATOM 7553 C CA . GLN B 1 265 ? -19.578 3.537 2.426 1 88.44 265 GLN B CA 1
ATOM 7554 C C . GLN B 1 265 ? -18.703 2.477 3.104 1 88.44 265 GLN B C 1
ATOM 7556 O O . GLN B 1 265 ? -18.281 1.518 2.461 1 88.44 265 GLN B O 1
ATOM 7561 N N . VAL B 1 266 ? -18.422 2.613 4.391 1 84.38 266 VAL B N 1
ATOM 7562 C CA . VAL B 1 266 ? -17.406 1.792 5.059 1 84.38 266 VAL B CA 1
ATOM 7563 C C . VAL B 1 266 ? -18.094 0.699 5.875 1 84.38 266 VAL B C 1
ATOM 7565 O O . VAL B 1 266 ? -17.609 -0.435 5.934 1 84.38 266 VAL B O 1
ATOM 7568 N N . PHE B 1 267 ? -19.203 0.953 6.422 1 88.94 267 PHE B N 1
ATOM 7569 C CA . PHE B 1 267 ? -19.859 0.033 7.344 1 88.94 267 PHE B CA 1
ATOM 7570 C C . PHE B 1 267 ? -20.656 -1.023 6.582 1 88.94 267 PHE B C 1
ATOM 7572 O O . PHE B 1 267 ? -20.859 -0.899 5.375 1 88.94 267 PHE B O 1
ATOM 7579 N N . PRO B 1 268 ? -21.047 -2.049 7.223 1 87.12 268 PRO B N 1
ATOM 7580 C CA . PRO B 1 268 ? -21.828 -3.117 6.586 1 87.12 268 PRO B CA 1
ATOM 7581 C C . PRO B 1 268 ? -23.109 -2.604 5.918 1 87.12 268 PRO B C 1
ATOM 7583 O O . PRO B 1 268 ? -23.594 -1.524 6.262 1 87.12 268 PRO B O 1
ATOM 7586 N N . PRO B 1 269 ? -23.672 -3.342 5.008 1 90.69 269 PRO B N 1
ATOM 7587 C CA . PRO B 1 269 ? -24.781 -2.871 4.156 1 90.69 269 PRO B CA 1
ATOM 7588 C C . PRO B 1 269 ? -25.984 -2.414 4.957 1 90.69 269 PRO B C 1
ATOM 7590 O O . PRO B 1 269 ? -26.641 -1.427 4.594 1 90.69 269 PRO B O 1
ATOM 7593 N N . PHE B 1 270 ? -26.297 -3.014 5.992 1 91.88 270 PHE B N 1
ATOM 7594 C CA . PHE B 1 270 ? -27.438 -2.588 6.789 1 91.88 270 PHE B CA 1
ATOM 7595 C C . PHE B 1 270 ? -27.234 -1.179 7.328 1 91.88 270 PHE B C 1
ATOM 7597 O O . PHE B 1 270 ? -28.094 -0.312 7.172 1 91.88 270 PHE B O 1
ATOM 7604 N N . PHE B 1 271 ? -26.156 -1.025 7.973 1 92.06 271 PHE B N 1
ATOM 7605 C CA . PHE B 1 271 ? -25.859 0.281 8.547 1 92.06 271 PHE B CA 1
ATOM 7606 C C . PHE B 1 271 ? -25.625 1.314 7.449 1 92.06 271 PHE B C 1
ATOM 7608 O O . PHE B 1 271 ? -25.938 2.494 7.629 1 92.06 271 PHE B O 1
ATOM 7615 N N . GLY B 1 272 ? -25.125 0.923 6.344 1 93.19 272 GLY B N 1
ATOM 7616 C CA . GLY B 1 272 ? -24.953 1.827 5.219 1 93.19 272 GLY B CA 1
ATOM 7617 C C . GLY B 1 272 ? -26.25 2.445 4.738 1 93.19 272 GLY B C 1
ATOM 7618 O O . GLY B 1 272 ?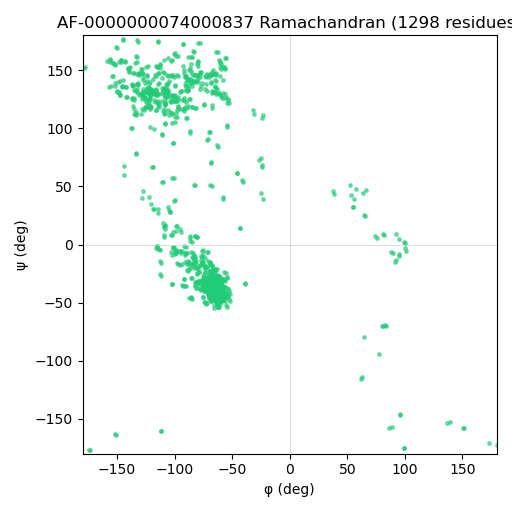 -26.328 3.656 4.512 1 93.19 272 GLY B O 1
ATOM 7619 N N . SER B 1 273 ? -27.234 1.593 4.66 1 94.94 273 SER B N 1
ATOM 7620 C CA . SER B 1 273 ? -28.547 2.08 4.25 1 94.94 273 SER B CA 1
ATOM 7621 C C . SER B 1 273 ? -29.156 2.979 5.32 1 94.94 273 SER B C 1
ATOM 7623 O O . SER B 1 273 ? -29.828 3.971 5 1 94.94 273 SER B O 1
ATOM 7625 N N . LEU B 1 274 ? -28.953 2.625 6.527 1 95 274 LEU B N 1
ATOM 7626 C CA . LEU B 1 274 ? -29.453 3.428 7.641 1 95 274 LEU B CA 1
ATOM 7627 C C . LEU B 1 274 ? -28.812 4.816 7.633 1 95 274 LEU B C 1
ATOM 7629 O O . LEU B 1 274 ? -29.516 5.816 7.82 1 95 274 LEU B O 1
ATOM 7633 N N . PHE B 1 275 ? -27.531 4.895 7.43 1 96.12 275 PHE B N 1
ATOM 7634 C CA . PHE B 1 275 ? -26.828 6.172 7.422 1 96.12 275 PHE B CA 1
ATOM 7635 C C . PHE B 1 275 ? -27.281 7.031 6.25 1 96.12 275 PHE B C 1
ATOM 7637 O O . PHE B 1 275 ? -27.359 8.258 6.367 1 96.12 275 PHE B O 1
ATOM 7644 N N . ARG B 1 276 ? -27.594 6.438 5.129 1 95.44 276 ARG B N 1
ATOM 7645 C CA . ARG B 1 276 ? -28.125 7.188 3.99 1 95.44 276 ARG B CA 1
ATOM 7646 C C . ARG B 1 276 ? -29.484 7.785 4.309 1 95.44 276 ARG B C 1
ATOM 7648 O O . ARG B 1 276 ? -29.766 8.93 3.953 1 95.44 276 ARG B O 1
ATOM 7655 N N . LEU B 1 277 ? -30.234 6.969 4.988 1 96.44 277 LEU B N 1
ATOM 7656 C CA . LEU B 1 277 ? -31.547 7.445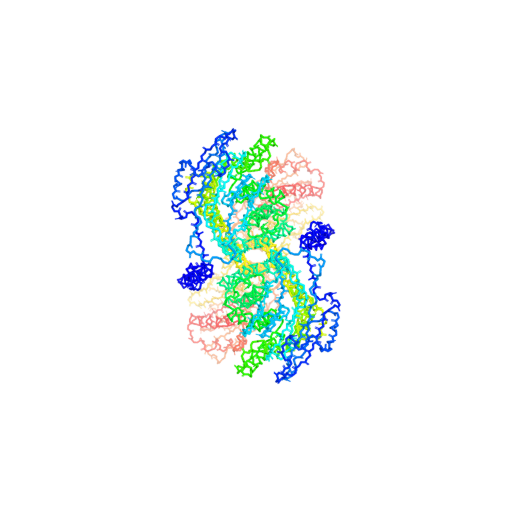 5.395 1 96.44 277 LEU B CA 1
ATOM 7657 C C . LEU B 1 277 ? -31.422 8.602 6.379 1 96.44 277 LEU B C 1
ATOM 7659 O O . LEU B 1 277 ? -32.094 9.633 6.219 1 96.44 277 LEU B O 1
ATOM 7663 N N . ILE B 1 278 ? -30.594 8.461 7.355 1 96.62 278 ILE B N 1
ATOM 7664 C CA . ILE B 1 278 ? -30.406 9.492 8.367 1 96.62 278 ILE B CA 1
ATOM 7665 C C . ILE B 1 278 ? -29.844 10.758 7.723 1 96.62 278 ILE B C 1
ATOM 7667 O O . ILE B 1 278 ? -30.188 11.867 8.117 1 96.62 278 ILE B O 1
ATOM 7671 N N . SER B 1 279 ? -29 10.586 6.723 1 96.19 279 SER B N 1
ATOM 7672 C CA . SER B 1 279 ? -28.422 11.727 6.016 1 96.19 279 SER B CA 1
ATOM 7673 C C . SER B 1 279 ? -29.5 12.523 5.293 1 96.19 279 SER B C 1
ATOM 7675 O O . SER B 1 279 ? -29.453 13.758 5.246 1 96.19 279 SER B O 1
ATOM 7677 N N . CYS B 1 280 ? -30.438 11.797 4.781 1 96.12 280 CYS B N 1
ATOM 7678 C CA . CYS B 1 280 ? -31.547 12.477 4.117 1 96.12 280 CYS B CA 1
ATOM 7679 C C . CYS B 1 280 ? -32.406 13.25 5.121 1 96.12 280 CYS B C 1
ATOM 7681 O O . CYS B 1 280 ? -32.781 14.391 4.867 1 96.12 280 CYS B O 1
ATOM 7683 N N . ILE B 1 281 ? -32.656 12.672 6.203 1 95.88 281 ILE B N 1
ATOM 7684 C CA . ILE B 1 281 ? -33.438 13.32 7.258 1 95.88 281 ILE B CA 1
ATOM 7685 C C . ILE B 1 281 ? -32.656 14.539 7.777 1 95.88 281 ILE B C 1
ATOM 7687 O O . ILE B 1 281 ? -33.25 15.586 8.031 1 95.88 281 ILE B O 1
ATOM 7691 N N . HIS B 1 282 ? -31.359 14.375 7.918 1 96.19 282 HIS B N 1
ATOM 7692 C CA . HIS B 1 282 ? -30.469 15.453 8.359 1 96.19 282 HIS B CA 1
ATOM 7693 C C . HIS B 1 282 ? -30.594 16.672 7.457 1 96.19 282 HIS B C 1
ATOM 7695 O O . HIS B 1 282 ? -30.734 17.797 7.941 1 96.19 282 HIS B O 1
ATOM 7701 N N . VAL B 1 283 ? -30.594 16.438 6.176 1 95.06 283 VAL B N 1
ATOM 7702 C CA . VAL B 1 283 ? -30.656 17.531 5.207 1 95.06 283 VAL B CA 1
ATOM 7703 C C . VAL B 1 283 ? -32.031 18.188 5.238 1 95.06 283 VAL B C 1
ATOM 7705 O O . VAL B 1 283 ? -32.156 19.406 5.211 1 95.06 283 VAL B O 1
ATOM 7708 N N . VAL B 1 284 ? -33.062 17.391 5.344 1 94.88 284 VAL B N 1
ATOM 7709 C CA . VAL B 1 284 ? -34.406 17.906 5.359 1 94.88 284 VAL B CA 1
ATOM 7710 C C . VAL B 1 284 ? -34.656 18.75 6.613 1 94.88 284 VAL B C 1
ATOM 7712 O O . VAL B 1 284 ? -35.188 19.844 6.543 1 94.88 284 VAL B O 1
ATOM 7715 N N . LEU B 1 285 ? -34.25 18.266 7.723 1 94.56 285 LEU B N 1
ATOM 7716 C CA . LEU B 1 285 ? -34.406 18.984 8.977 1 94.56 285 LEU B CA 1
ATOM 7717 C C . LEU B 1 285 ? -33.625 20.297 8.961 1 94.56 285 LEU B C 1
ATOM 7719 O O . LEU B 1 285 ? -34.125 21.328 9.445 1 94.56 285 LEU B O 1
ATOM 7723 N N . TYR B 1 286 ? -32.406 20.234 8.461 1 93.38 286 TYR B N 1
ATOM 7724 C CA . TYR B 1 286 ? -31.625 21.453 8.391 1 93.38 286 TYR B CA 1
ATOM 7725 C C . TYR B 1 286 ? -32.312 22.5 7.52 1 93.38 286 TYR B C 1
ATOM 7727 O O . TYR B 1 286 ? -32.312 23.672 7.859 1 93.38 286 TYR B O 1
ATOM 7735 N N . ILE B 1 287 ? -32.875 22.047 6.398 1 92 287 ILE B N 1
ATOM 7736 C CA . ILE B 1 287 ? -33.562 22.953 5.488 1 92 287 ILE B CA 1
ATOM 7737 C C . ILE B 1 287 ? -34.781 23.547 6.168 1 92 287 ILE B C 1
ATOM 7739 O O . ILE B 1 287 ? -35.062 24.734 6.043 1 92 287 ILE B O 1
ATOM 7743 N N . VAL B 1 288 ? -35.5 22.797 6.906 1 93.12 288 VAL B N 1
ATOM 7744 C CA . VAL B 1 288 ? -36.688 23.234 7.609 1 93.12 288 VAL B CA 1
ATOM 7745 C C . VAL B 1 288 ? -36.312 24.297 8.648 1 93.12 288 VAL B C 1
ATOM 7747 O O . VAL B 1 288 ? -36.969 25.359 8.727 1 93.12 288 VAL B O 1
ATOM 7750 N N . TYR B 1 289 ? -35.312 24.016 9.414 1 91.06 289 TYR B N 1
ATOM 7751 C CA . TYR B 1 289 ? -34.906 24.969 10.445 1 91.06 289 TYR B CA 1
ATOM 7752 C C . TYR B 1 289 ? -34.312 26.219 9.82 1 91.06 289 TYR B C 1
ATOM 7754 O O . TYR B 1 289 ? -34.438 27.312 10.367 1 91.06 289 TYR B O 1
ATOM 7762 N N . PHE B 1 290 ? -33.656 26.031 8.672 1 89.44 290 PHE B N 1
ATOM 7763 C CA . PHE B 1 290 ? -33.125 27.172 7.957 1 89.44 290 PHE B CA 1
ATOM 7764 C C . PHE B 1 290 ? -34.219 28.109 7.477 1 89.44 290 PHE B C 1
ATOM 7766 O O . PHE B 1 290 ? -34.125 29.328 7.621 1 89.44 290 PHE B O 1
ATOM 7773 N N . LEU B 1 291 ? -35.281 27.531 6.988 1 89.38 291 LEU B N 1
ATOM 7774 C CA . LEU B 1 291 ? -36.406 28.312 6.473 1 89.38 291 LEU B CA 1
ATOM 7775 C C . LEU B 1 291 ? -37.188 28.953 7.613 1 89.38 291 LEU B C 1
ATOM 7777 O O . LEU B 1 291 ? -37.688 30.078 7.477 1 89.38 291 LEU B O 1
ATOM 7781 N N . ARG B 1 292 ? -37.219 28.344 8.68 1 89.5 292 ARG B N 1
ATOM 7782 C CA . ARG B 1 292 ? -37.969 28.844 9.836 1 89.5 292 ARG B CA 1
ATOM 7783 C C . ARG B 1 292 ? -37.281 30.062 10.445 1 89.5 292 ARG B C 1
ATOM 7785 O O . ARG B 1 292 ? -37.938 30.969 10.953 1 89.5 292 ARG B O 1
ATOM 7792 N N . ASN B 1 293 ? -35.969 30.078 10.445 1 86.38 293 ASN B N 1
ATOM 7793 C CA . ASN B 1 293 ? -35.219 31.141 11.117 1 86.38 293 ASN B CA 1
ATOM 7794 C C . ASN B 1 293 ? -34.688 32.156 10.125 1 86.38 293 ASN B C 1
ATOM 7796 O O . ASN B 1 293 ? -33.938 33.062 10.492 1 86.38 293 ASN B O 1
ATOM 7800 N N . ASP B 1 294 ? -35.062 32.094 8.836 1 81.19 294 ASP B N 1
ATOM 7801 C CA . ASP B 1 294 ? -34.531 32.969 7.793 1 81.19 294 ASP B CA 1
ATOM 7802 C C . ASP B 1 294 ? -34.969 34.406 8.023 1 81.19 294 ASP B C 1
ATOM 7804 O O . ASP B 1 294 ? -34.219 35.344 7.66 1 81.19 294 ASP B O 1
ATOM 7808 N N . SER B 1 295 ? -35.969 34.656 8.719 1 79.19 295 SER B N 1
ATOM 7809 C CA . SER B 1 295 ? -36.5 36.031 8.906 1 79.19 295 SER B CA 1
ATOM 7810 C C . SER B 1 295 ? -35.844 36.688 10.109 1 79.19 295 SER B C 1
ATOM 7812 O O . SER B 1 295 ? -35.906 37.938 10.25 1 79.19 295 SER B O 1
ATOM 7814 N N . ASP B 1 296 ? -35.094 35.969 10.828 1 77.12 296 ASP B N 1
ATOM 7815 C CA . ASP B 1 296 ? -34.438 36.531 12.016 1 77.12 296 ASP B CA 1
ATOM 7816 C C . ASP B 1 296 ? -33.062 37.094 11.672 1 77.12 296 ASP B C 1
ATOM 7818 O O . ASP B 1 296 ? -32.344 36.531 10.852 1 77.12 296 ASP B O 1
ATOM 7822 N N . PRO B 1 297 ? -32.719 38.25 12.203 1 72.5 297 PRO B N 1
ATOM 7823 C CA . PRO B 1 297 ? -31.406 38.844 11.961 1 72.5 297 PRO B CA 1
ATOM 7824 C C . PRO B 1 297 ? -30.266 37.938 12.453 1 72.5 297 PRO B C 1
ATOM 7826 O O . PRO B 1 297 ? -29.172 37.938 11.891 1 72.5 297 PRO B O 1
ATOM 7829 N N . VAL B 1 298 ? -30.578 37.188 13.516 1 77.44 298 VAL B N 1
ATOM 7830 C CA . VAL B 1 298 ? -29.609 36.25 14.086 1 77.44 298 VAL B CA 1
ATOM 7831 C C . VAL B 1 298 ? -29.953 34.844 13.641 1 77.44 298 VAL B C 1
ATOM 7833 O O . VAL B 1 298 ? -30.062 33.938 14.469 1 77.44 298 VAL B O 1
ATOM 7836 N N . SER B 1 299 ? -30.016 34.625 12.461 1 80 299 SER B N 1
ATOM 7837 C CA . SER B 1 299 ? -30.578 33.406 11.883 1 80 299 SER B CA 1
ATOM 7838 C C . SER B 1 299 ? -29.672 32.219 12.102 1 80 299 SER B C 1
ATOM 7840 O O . SER B 1 299 ? -30.125 31.141 12.5 1 80 299 SER B O 1
ATOM 7842 N N . PHE B 1 300 ? -28.344 32.344 12.031 1 84.75 300 PHE B N 1
ATOM 7843 C CA . PHE B 1 300 ? -27.484 31.172 12.078 1 84.75 300 PHE B CA 1
ATOM 7844 C C . PHE B 1 300 ? -27.344 30.672 13.508 1 84.75 300 PHE B C 1
ATOM 7846 O O . PHE B 1 300 ? -27.266 29.469 13.75 1 84.75 300 PHE B O 1
ATOM 7853 N N . LEU B 1 301 ? -27.266 31.594 14.453 1 84.69 301 LEU B N 1
ATOM 7854 C CA . LEU B 1 301 ? -27.188 31.203 15.859 1 84.69 301 LEU B CA 1
ATOM 7855 C C . LEU B 1 301 ? -28.469 30.484 16.281 1 84.69 301 LEU B C 1
ATOM 7857 O O . LEU B 1 301 ? -28.406 29.469 16.984 1 84.69 301 LEU B O 1
ATOM 7861 N N . ASN B 1 302 ? -29.594 30.969 15.828 1 87.94 302 ASN B N 1
ATOM 7862 C CA . ASN B 1 302 ? -30.859 30.359 16.172 1 87.94 302 ASN B CA 1
ATOM 7863 C C . ASN B 1 302 ? -31.062 29.016 15.453 1 87.94 302 ASN B C 1
ATOM 7865 O O . ASN B 1 302 ? -31.672 28.094 16 1 87.94 302 ASN B O 1
ATOM 7869 N N . ILE B 1 303 ? -30.609 28.953 14.234 1 88.5 303 ILE B N 1
ATOM 7870 C CA . ILE B 1 303 ? -30.656 27.688 13.516 1 88.5 303 ILE B CA 1
ATOM 7871 C C . ILE B 1 303 ? -29.859 26.641 14.281 1 88.5 303 ILE B C 1
ATOM 7873 O O . ILE B 1 303 ? -30.297 25.484 14.422 1 88.5 303 ILE B O 1
ATOM 7877 N N . GLU B 1 304 ? -28.641 27.016 14.742 1 87.38 304 GLU B N 1
ATOM 7878 C CA . GLU B 1 304 ? -27.797 26.078 15.484 1 87.38 304 GLU B CA 1
ATOM 7879 C C . GLU B 1 304 ? -28.484 25.594 16.75 1 87.38 304 GLU B C 1
ATOM 7881 O O . GLU B 1 304 ? -28.406 24.422 17.109 1 87.38 304 GLU B O 1
ATOM 7886 N N . GLU B 1 305 ? -29.125 26.5 17.375 1 86.44 305 GLU B N 1
ATOM 7887 C CA . GLU B 1 305 ? -29.828 26.156 18.609 1 86.44 305 GLU B CA 1
ATOM 7888 C C . GLU B 1 305 ? -30.938 25.141 18.344 1 86.44 305 GLU B C 1
ATOM 7890 O O . GLU B 1 305 ? -31.109 24.188 19.109 1 86.44 305 GLU B O 1
ATOM 7895 N N . ASP B 1 306 ? -31.688 25.312 17.297 1 88.25 306 ASP B N 1
ATOM 7896 C CA . ASP B 1 306 ? -32.812 24.438 16.984 1 88.25 306 ASP B CA 1
ATOM 7897 C C . ASP B 1 306 ? -32.312 23.094 16.438 1 88.25 306 ASP B C 1
ATOM 7899 O O . ASP B 1 306 ? -32.875 22.047 16.734 1 88.25 306 ASP B O 1
ATOM 7903 N N . PHE B 1 307 ? -31.266 23.172 15.711 1 91.56 307 PHE B N 1
ATOM 7904 C CA . PHE B 1 307 ? -30.797 22 14.969 1 91.56 307 PHE B CA 1
ATOM 7905 C C . PHE B 1 307 ? -29.922 21.125 15.852 1 91.56 307 PHE B C 1
ATOM 7907 O O . PHE B 1 307 ? -29.844 19.906 15.641 1 91.56 307 PHE B O 1
ATOM 7914 N N . SER B 1 308 ? -29.219 21.641 16.844 1 88.88 308 SER B N 1
ATOM 7915 C CA . SER B 1 308 ? -28.234 20.922 17.641 1 88.88 308 SER B CA 1
ATOM 7916 C C . SER B 1 308 ? -28.859 19.766 18.406 1 88.88 308 SER B C 1
ATOM 7918 O O . SER B 1 308 ? -28.203 18.75 18.641 1 88.88 308 SER B O 1
ATOM 7920 N N . LEU B 1 309 ? -30.078 19.922 18.734 1 87.06 309 LEU B N 1
ATOM 7921 C CA . LEU B 1 309 ? -30.734 18.859 19.484 1 87.06 309 LEU B CA 1
ATOM 7922 C C . LEU B 1 309 ? -30.891 17.594 18.625 1 87.06 309 LEU B C 1
ATOM 7924 O O . LEU B 1 309 ? -30.891 16.484 19.156 1 87.06 309 LEU B O 1
ATOM 7928 N N . TRP B 1 310 ? -30.938 17.781 17.359 1 89.94 310 TRP B N 1
ATOM 7929 C CA . TRP B 1 310 ? -31.109 16.656 16.438 1 89.94 310 TRP B CA 1
ATOM 7930 C C . TRP B 1 310 ? -29.812 15.891 16.25 1 89.94 310 TRP B C 1
ATOM 7932 O O . TRP B 1 310 ? -29.812 14.734 15.812 1 89.94 310 TRP B O 1
ATOM 7942 N N . LEU B 1 311 ? -28.734 16.438 16.562 1 92.12 311 LEU B N 1
ATOM 7943 C CA . LEU B 1 311 ? -27.438 15.797 16.391 1 92.12 311 LEU B CA 1
ATOM 7944 C C . LEU B 1 311 ? -27.219 14.703 17.422 1 92.12 311 LEU B C 1
ATOM 7946 O O . LEU B 1 311 ? -26.453 13.766 17.203 1 92.12 311 LEU B O 1
ATOM 7950 N N . VAL B 1 312 ? -27.969 14.773 18.5 1 91.19 312 VAL B N 1
ATOM 7951 C CA . VAL B 1 312 ? -27.766 13.852 19.609 1 91.19 312 VAL B CA 1
ATOM 7952 C C . VAL B 1 312 ? -28.25 12.461 19.219 1 91.19 312 VAL B C 1
ATOM 7954 O O . VAL B 1 312 ? -27.516 11.477 19.328 1 91.19 312 VAL B O 1
ATOM 7957 N N . PRO B 1 313 ? -29.453 12.352 18.703 1 92.25 313 PRO B N 1
ATOM 7958 C CA . PRO B 1 313 ? -29.891 11.016 18.281 1 92.25 313 PRO B CA 1
ATOM 7959 C C . PRO B 1 313 ? -29.016 10.453 17.156 1 92.25 313 PRO B C 1
ATOM 7961 O O . PRO B 1 313 ? -28.766 9.25 17.109 1 92.25 313 PRO B O 1
ATOM 7964 N N . GLU B 1 314 ? -28.656 11.266 16.234 1 94.12 314 GLU B N 1
ATOM 7965 C CA . GLU B 1 314 ? -27.766 10.812 15.172 1 94.12 314 GLU B CA 1
ATOM 7966 C C . GLU B 1 314 ? -26.469 10.242 15.742 1 94.12 314 GLU B C 1
ATOM 7968 O O . GLU B 1 314 ? -25.984 9.203 15.281 1 94.12 314 GLU B O 1
ATOM 7973 N N . ALA B 1 315 ? -25.906 10.938 16.75 1 93.88 315 ALA B N 1
ATOM 7974 C CA . ALA B 1 315 ? -24.672 10.508 17.391 1 93.88 315 ALA B CA 1
ATOM 7975 C C . ALA B 1 315 ? -24.859 9.164 18.094 1 93.88 315 ALA B C 1
ATOM 7977 O O . ALA B 1 315 ? -23.969 8.297 18.031 1 93.88 315 ALA B O 1
ATOM 7978 N N . ILE B 1 316 ? -25.969 9 18.688 1 93.06 316 ILE B N 1
ATOM 7979 C CA . ILE B 1 316 ? -26.25 7.766 19.406 1 93.06 316 ILE B CA 1
ATOM 7980 C C . ILE B 1 316 ? -26.297 6.598 18.422 1 93.06 316 ILE B C 1
ATOM 7982 O O . ILE B 1 316 ? -25.766 5.52 18.703 1 93.06 316 ILE B O 1
ATOM 7986 N N . ILE B 1 317 ? -26.875 6.836 17.281 1 94.19 317 ILE B N 1
ATOM 7987 C CA . ILE B 1 317 ? -26.984 5.793 16.266 1 94.19 317 ILE B CA 1
ATOM 7988 C C . ILE B 1 317 ? -25.594 5.426 15.75 1 94.19 317 ILE B C 1
ATOM 7990 O O . ILE B 1 317 ? -25.281 4.246 15.562 1 94.19 317 ILE B O 1
ATOM 7994 N N . VAL B 1 318 ? -24.797 6.395 15.539 1 93.19 318 VAL B N 1
ATOM 7995 C CA . VAL B 1 318 ? -23.453 6.145 15.031 1 93.19 318 VAL B CA 1
ATOM 7996 C C . VAL B 1 318 ? -22.641 5.406 16.094 1 93.19 318 VAL B C 1
ATOM 7998 O O . VAL B 1 318 ? -21.875 4.496 15.766 1 93.19 318 VAL B O 1
ATOM 8001 N N . ILE B 1 319 ? -22.766 5.816 17.344 1 92.56 319 ILE B N 1
ATOM 8002 C CA . ILE B 1 319 ? -22.047 5.152 18.438 1 92.56 319 ILE B CA 1
ATOM 8003 C C . ILE B 1 319 ? -22.484 3.693 18.516 1 92.56 319 ILE B C 1
ATOM 8005 O O . ILE B 1 319 ? -21.641 2.793 18.625 1 92.56 319 ILE B O 1
ATOM 8009 N N . TYR B 1 320 ? -23.75 3.525 18.422 1 92.31 320 TYR B N 1
ATOM 8010 C CA . TYR B 1 320 ? -24.281 2.172 18.5 1 92.31 320 TYR B CA 1
ATOM 8011 C C . TYR B 1 320 ? -23.766 1.318 17.344 1 92.31 320 TYR B C 1
ATOM 8013 O O . TYR B 1 320 ? -23.344 0.175 17.547 1 92.31 320 TYR B O 1
ATOM 8021 N N . SER B 1 321 ? -23.844 1.781 16.156 1 91.81 321 SER B N 1
ATOM 8022 C CA . SER B 1 321 ? -23.359 1.054 14.984 1 91.81 321 SER B CA 1
ATOM 8023 C C . SER B 1 321 ? -21.875 0.75 15.102 1 91.81 321 SER B C 1
ATOM 8025 O O . SER B 1 321 ? -21.422 -0.324 14.695 1 91.81 321 SER B O 1
ATOM 8027 N N . 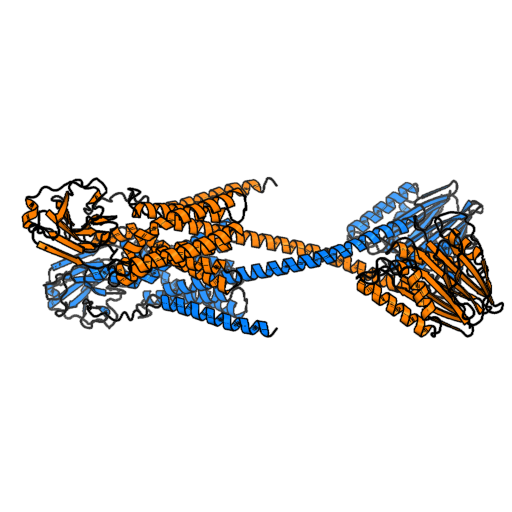SER B 1 322 ? -21.078 1.687 15.648 1 90.31 322 SER B N 1
ATOM 8028 C CA . SER B 1 322 ? -19.641 1.502 15.812 1 90.31 322 SER B CA 1
ATOM 8029 C C . SER B 1 322 ? -19.344 0.424 16.844 1 90.31 322 SER B C 1
ATOM 8031 O O . SER B 1 322 ? -18.422 -0.376 16.672 1 90.31 322 SER B O 1
ATOM 8033 N N . ILE B 1 323 ? -20.109 0.42 17.875 1 89.81 323 ILE B N 1
ATOM 8034 C CA . ILE B 1 323 ? -19.938 -0.601 18.906 1 89.81 323 ILE B CA 1
ATOM 8035 C C . ILE B 1 323 ? -20.281 -1.974 18.328 1 89.81 323 ILE B C 1
ATOM 8037 O O . ILE B 1 323 ? -19.609 -2.961 18.609 1 89.81 323 ILE B O 1
ATOM 8041 N N . TYR B 1 324 ? -21.312 -2.023 17.531 1 89.56 324 TYR B N 1
ATOM 8042 C CA . TYR B 1 324 ? -21.719 -3.264 16.875 1 89.56 324 TYR B CA 1
ATOM 8043 C C . TYR B 1 324 ? -20.578 -3.828 16.031 1 89.56 324 TYR B C 1
ATOM 8045 O O . TYR B 1 324 ? -20.312 -5.031 16.062 1 89.56 324 TYR B O 1
ATOM 8053 N N . VAL B 1 325 ? -19.969 -2.984 15.305 1 85.81 325 VAL B N 1
ATOM 8054 C CA . VAL B 1 325 ? -18.906 -3.412 14.406 1 85.81 325 VAL B CA 1
ATOM 8055 C C . VAL B 1 325 ? -17.703 -3.895 15.219 1 85.81 325 VAL B C 1
ATOM 8057 O O . VAL B 1 325 ? -17.031 -4.844 14.828 1 85.81 325 VAL B O 1
ATOM 8060 N N . ILE B 1 326 ? -17.344 -3.254 16.312 1 85.81 326 ILE B N 1
ATOM 8061 C CA . ILE B 1 326 ? -16.234 -3.639 17.188 1 85.81 326 ILE B CA 1
ATOM 8062 C C . ILE B 1 326 ? -16.484 -5.031 17.75 1 85.81 326 ILE B C 1
ATOM 8064 O O . ILE B 1 326 ? -15.586 -5.863 17.812 1 85.81 326 ILE B O 1
ATOM 8068 N N . PHE B 1 327 ? -17.641 -5.305 18.125 1 86.31 327 PHE B N 1
ATOM 8069 C CA . PHE B 1 327 ? -17.984 -6.566 18.766 1 86.31 327 PHE B CA 1
ATOM 8070 C C . PHE B 1 327 ? -18.016 -7.703 17.75 1 86.31 327 PHE B C 1
ATOM 8072 O O . PHE B 1 327 ? -17.75 -8.859 18.094 1 86.31 327 PHE B O 1
ATOM 8079 N N . ARG B 1 328 ? -18.312 -7.516 16.531 1 82.06 328 ARG B N 1
ATOM 8080 C CA . ARG B 1 328 ? -18.344 -8.562 15.508 1 82.06 328 ARG B CA 1
ATOM 8081 C C . ARG B 1 328 ? -16.953 -8.844 14.969 1 82.06 328 ARG B C 1
ATOM 8083 O O . ARG B 1 328 ? -16.781 -9.664 14.062 1 82.06 328 ARG B O 1
ATOM 8090 N N . LYS B 1 329 ? -15.914 -8.234 15.594 1 69.31 329 LYS B N 1
ATOM 8091 C CA . LYS B 1 329 ? -14.484 -8.484 15.43 1 69.31 329 LYS B CA 1
ATOM 8092 C C . LYS B 1 329 ? -14.07 -8.359 13.969 1 69.31 329 LYS B C 1
ATOM 8094 O O . LYS B 1 329 ? -13.352 -9.211 13.445 1 69.31 329 LYS B O 1
ATOM 8099 N N . GLN B 1 330 ? -14.781 -7.477 13.344 1 67.12 330 GLN B N 1
ATOM 8100 C CA . GLN B 1 330 ? -14.203 -7.184 12.039 1 67.12 330 GLN B CA 1
ATOM 8101 C C . GLN B 1 330 ? -12.883 -6.426 12.172 1 67.12 330 GLN B C 1
ATOM 8103 O O . GLN B 1 330 ? -12.883 -5.223 12.445 1 67.12 330 GLN B O 1
ATOM 8108 N N . LYS B 1 331 ? -11.766 -7.035 12.125 1 64.81 331 LYS B N 1
ATOM 8109 C CA . LYS B 1 331 ? -10.438 -6.59 12.531 1 64.81 331 LYS B CA 1
ATOM 8110 C C . LYS B 1 331 ? -10.031 -5.309 11.805 1 64.81 331 LYS B C 1
ATOM 8112 O O . LYS B 1 331 ? -9.461 -4.402 12.414 1 64.81 331 LYS B O 1
ATOM 8117 N N . HIS B 1 332 ? -10.547 -5.125 10.562 1 67.56 332 HIS B N 1
ATOM 8118 C CA . HIS B 1 332 ? -10.031 -4.016 9.766 1 67.56 332 HIS B CA 1
ATOM 8119 C C . HIS B 1 332 ? -10.742 -2.711 10.125 1 67.56 332 HIS B C 1
ATOM 8121 O O . HIS B 1 332 ? -10.203 -1.626 9.891 1 67.56 332 HIS B O 1
ATOM 8127 N N . LEU B 1 333 ? -11.883 -2.85 10.93 1 75.62 333 LEU B N 1
ATOM 8128 C CA . LEU B 1 333 ? -12.672 -1.64 11.156 1 75.62 333 LEU B CA 1
ATOM 8129 C C . LEU B 1 333 ? -12.641 -1.24 12.625 1 75.62 333 LEU B C 1
ATOM 8131 O O . LEU B 1 333 ? -13.117 -0.162 12.992 1 75.62 333 LEU B O 1
ATOM 8135 N N . THR B 1 334 ? -11.992 -1.982 13.43 1 80.12 334 THR B N 1
ATOM 8136 C CA . THR B 1 334 ? -12.047 -1.757 14.867 1 80.12 334 THR B CA 1
ATOM 8137 C C . THR B 1 334 ? -11.383 -0.433 15.234 1 80.12 334 THR B C 1
ATOM 8139 O O . THR B 1 334 ? -11.945 0.358 16 1 80.12 334 THR B O 1
ATOM 8142 N N . LEU B 1 335 ? -10.234 -0.182 14.703 1 76.12 335 LEU B N 1
ATOM 8143 C CA . LEU B 1 335 ? -9.508 1.03 15.062 1 76.12 335 LEU B CA 1
ATOM 8144 C C . LEU B 1 335 ? -10.242 2.273 14.578 1 76.12 335 LEU B C 1
ATOM 8146 O O . LEU B 1 335 ? -10.312 3.279 15.289 1 76.12 335 LEU B O 1
ATOM 8150 N N . ILE B 1 336 ? -10.812 2.258 13.438 1 76.38 336 ILE B N 1
ATOM 8151 C CA . ILE B 1 336 ? -11.555 3.387 12.883 1 76.38 336 ILE B CA 1
ATOM 8152 C C . ILE B 1 336 ? -12.812 3.639 13.711 1 76.38 336 ILE B C 1
ATOM 8154 O O . ILE B 1 336 ? -13.172 4.789 13.977 1 76.38 336 ILE B O 1
ATOM 8158 N N . SER B 1 337 ? -13.406 2.523 14.141 1 85.56 337 SER B N 1
ATOM 8159 C CA . SER B 1 337 ? -14.625 2.646 14.93 1 85.56 337 SER B CA 1
ATOM 8160 C C . SER B 1 337 ? -14.344 3.25 16.297 1 85.56 337 SER B C 1
ATOM 8162 O O . SER B 1 337 ? -15.133 4.043 16.812 1 85.56 337 SER B O 1
ATOM 8164 N N . VAL B 1 338 ? -13.211 2.951 16.844 1 83 338 VAL B N 1
ATOM 8165 C CA . VAL B 1 338 ? -12.828 3.529 18.125 1 83 338 VAL B CA 1
ATOM 8166 C C . VAL B 1 338 ? -12.594 5.031 17.969 1 83 338 VAL B C 1
ATOM 8168 O O . VAL B 1 338 ? -13.023 5.824 18.812 1 83 338 VAL B O 1
ATOM 8171 N N . GLY B 1 339 ? -11.867 5.418 16.938 1 82.88 339 GLY B N 1
ATOM 8172 C CA . GLY B 1 339 ? -11.648 6.832 16.656 1 82.88 339 GLY B CA 1
ATOM 8173 C C . GLY B 1 339 ? -12.938 7.605 16.453 1 82.88 339 GLY B C 1
ATOM 8174 O O . GLY B 1 339 ? -13.078 8.727 16.953 1 82.88 339 GLY B O 1
ATOM 8175 N N . ILE B 1 340 ? -13.883 6.984 15.867 1 86.75 340 ILE B N 1
ATOM 8176 C CA . ILE B 1 340 ? -15.164 7.617 15.586 1 86.75 340 ILE B CA 1
ATOM 8177 C C . ILE B 1 340 ? -15.945 7.797 16.891 1 86.75 340 ILE B C 1
ATOM 8179 O O . ILE B 1 340 ? -16.562 8.836 17.109 1 86.75 340 ILE B O 1
ATOM 8183 N N . ILE B 1 341 ? -15.859 6.816 17.688 1 89.44 341 ILE B N 1
ATOM 8184 C CA . ILE B 1 341 ? -16.562 6.891 18.969 1 89.44 341 ILE B CA 1
ATOM 8185 C C . ILE B 1 341 ? -16.016 8.055 19.797 1 89.44 341 ILE B C 1
ATOM 8187 O O . ILE B 1 341 ? -16.797 8.836 20.359 1 89.44 341 ILE B O 1
ATOM 8191 N N . ILE B 1 342 ? -14.742 8.203 19.812 1 87.31 342 ILE B N 1
ATOM 8192 C CA . ILE B 1 342 ? -14.133 9.266 20.609 1 87.31 342 ILE B CA 1
ATOM 8193 C C . ILE B 1 342 ? -14.5 10.625 20.016 1 87.31 342 ILE B C 1
ATOM 8195 O O . ILE B 1 342 ? -14.828 11.555 20.75 1 87.31 342 ILE B O 1
ATOM 8199 N N . PHE B 1 343 ? -14.5 10.695 18.781 1 88.12 343 PHE B N 1
ATOM 8200 C CA . PHE B 1 343 ? -14.836 11.938 18.094 1 88.12 343 PHE B CA 1
ATOM 8201 C C . PHE B 1 343 ? -16.297 12.328 18.344 1 88.12 343 PHE B C 1
ATOM 8203 O O . PHE B 1 343 ? -16.578 13.477 18.688 1 88.12 343 PHE B O 1
ATOM 8210 N N . ILE B 1 344 ? -17.109 11.383 18.25 1 90.81 344 ILE B N 1
ATOM 8211 C CA . ILE B 1 344 ? -18.531 11.648 18.422 1 90.81 344 ILE B CA 1
ATOM 8212 C C . ILE B 1 344 ? -18.844 11.961 19.875 1 90.81 344 ILE B C 1
ATOM 8214 O O . ILE B 1 344 ? -19.656 12.844 20.172 1 90.81 344 ILE B O 1
ATOM 8218 N N . PHE B 1 345 ? -18.141 11.312 20.719 1 89.81 345 PHE B N 1
ATOM 8219 C CA . PHE B 1 345 ? -18.359 11.555 22.141 1 89.81 345 PHE B CA 1
ATOM 8220 C C . PHE B 1 345 ? -17.953 12.977 22.516 1 89.81 345 PHE B C 1
ATOM 8222 O O . PHE B 1 345 ? -18.688 13.656 23.25 1 89.81 345 PHE B O 1
ATOM 8229 N N . THR B 1 346 ? -16.844 13.367 22.016 1 90.12 346 THR B N 1
ATOM 8230 C CA . THR B 1 346 ? -16.406 14.719 22.312 1 90.12 346 THR B CA 1
ATOM 8231 C C . THR B 1 346 ? -17.281 15.75 21.625 1 90.12 346 THR B C 1
ATOM 8233 O O . THR B 1 346 ? -17.516 16.844 22.141 1 90.12 346 THR B O 1
ATOM 8236 N N . GLY B 1 347 ? -17.766 15.383 20.484 1 88.69 347 GLY B N 1
ATOM 8237 C CA . GLY B 1 347 ? -18.688 16.266 19.781 1 88.69 347 GLY B CA 1
ATOM 8238 C C . GLY B 1 347 ? -20 16.453 20.516 1 88.69 347 GLY B C 1
ATOM 8239 O O . GLY B 1 347 ? -20.5 17.562 20.641 1 88.69 347 GLY B O 1
ATOM 8240 N N . ILE B 1 348 ? -20.5 15.391 21.016 1 89.25 348 ILE B N 1
ATOM 8241 C CA . ILE B 1 348 ? -21.766 15.445 21.75 1 89.25 348 ILE B CA 1
ATOM 8242 C C . ILE B 1 348 ? -21.562 16.219 23.047 1 89.25 348 ILE B C 1
ATOM 8244 O O . ILE B 1 348 ? -22.453 16.969 23.469 1 89.25 348 ILE B O 1
ATOM 8248 N N . HIS B 1 349 ? -20.469 15.977 23.656 1 88.75 349 HIS B N 1
ATOM 8249 C CA . HIS B 1 349 ? -20.172 16.75 24.859 1 88.75 349 HIS B CA 1
ATOM 8250 C C . HIS B 1 349 ? -20.266 18.25 24.594 1 88.75 349 HIS B C 1
ATOM 8252 O O . HIS B 1 349 ? -20.906 18.969 25.359 1 88.75 349 HIS B O 1
ATOM 8258 N N . ASP B 1 350 ? -19.688 18.703 23.531 1 88.44 350 ASP B N 1
ATOM 8259 C CA . ASP B 1 350 ? -19.672 20.125 23.219 1 88.44 350 ASP B CA 1
ATOM 8260 C C . ASP B 1 350 ? -21.078 20.625 22.875 1 88.44 350 ASP B C 1
ATOM 8262 O O . ASP B 1 350 ? -21.438 21.75 23.203 1 88.44 350 ASP B O 1
ATOM 8266 N N . VAL B 1 351 ? -21.844 19.766 22.234 1 88.12 351 VAL B N 1
ATOM 8267 C CA . VAL B 1 351 ? -23.219 20.125 21.891 1 88.12 351 VAL B CA 1
ATOM 8268 C C . VAL B 1 351 ? -24.047 20.266 23.156 1 88.12 351 VAL B C 1
ATOM 8270 O O . VAL B 1 351 ? -24.828 21.203 23.297 1 88.12 351 VAL B O 1
ATOM 8273 N N . LEU B 1 352 ? -23.844 19.406 24.094 1 86.69 352 LEU B N 1
ATOM 8274 C CA . LEU B 1 352 ? -24.594 19.453 25.328 1 86.69 352 LEU B CA 1
ATOM 8275 C C . LEU B 1 352 ? -24.172 20.641 26.188 1 86.69 352 LEU B C 1
ATOM 8277 O O . LEU B 1 352 ? -25 21.219 26.906 1 86.69 352 LEU B O 1
ATOM 8281 N N . VAL B 1 353 ? -22.953 21.047 26.047 1 83 353 VAL B N 1
ATOM 8282 C CA . VAL B 1 353 ? -22.469 22.219 26.75 1 83 353 VAL B CA 1
ATOM 8283 C C . VAL B 1 353 ? -23.078 23.484 26.141 1 83 353 VAL B C 1
ATOM 8285 O O . VAL B 1 353 ? -23.5 24.391 26.859 1 83 353 VAL B O 1
ATOM 8288 N N . ASP B 1 354 ? -23.141 23.438 24.844 1 80.81 354 ASP B N 1
ATOM 8289 C CA . ASP B 1 354 ? -23.672 24.594 24.141 1 80.81 354 ASP B CA 1
ATOM 8290 C C . ASP B 1 354 ? -25.172 24.766 24.422 1 80.81 354 ASP B C 1
ATOM 8292 O O . ASP B 1 354 ? -25.672 25.891 24.438 1 80.81 354 ASP B O 1
ATOM 8296 N N . LEU B 1 355 ? -25.844 23.688 24.656 1 80.38 355 LEU B N 1
ATOM 8297 C CA . LEU B 1 355 ? -27.266 23.719 24.953 1 80.38 355 LEU B CA 1
ATOM 8298 C C . LEU B 1 355 ? -27.5 23.969 26.438 1 80.38 355 LEU B C 1
ATOM 8300 O O . LEU B 1 355 ? -28.641 23.984 26.906 1 80.38 355 LEU B O 1
ATOM 8304 N N . GLU B 1 356 ? -26.422 24.172 27.234 1 79.31 356 GLU B N 1
ATOM 8305 C CA . GLU B 1 356 ? -26.453 24.484 28.656 1 79.31 356 GLU B CA 1
ATOM 8306 C C . GLU B 1 356 ? -27.031 23.312 29.453 1 79.31 356 GLU B C 1
ATOM 8308 O O . GLU B 1 356 ? -27.641 23.531 30.516 1 79.31 356 GLU B O 1
ATOM 8313 N N . ILE B 1 357 ? -26.906 22.172 28.875 1 79.75 357 ILE B N 1
ATOM 8314 C CA . ILE B 1 357 ? -27.312 20.984 29.609 1 79.75 357 ILE B CA 1
ATOM 8315 C C . ILE B 1 357 ? -26.188 20.547 30.547 1 79.75 357 ILE B C 1
ATOM 8317 O O . ILE B 1 357 ? -26.453 20.125 31.672 1 79.75 357 ILE B O 1
ATOM 8321 N N . LEU B 1 358 ? -24.969 20.75 30.047 1 79.62 358 LEU B N 1
ATOM 8322 C CA . LEU B 1 358 ? -23.797 20.5 30.891 1 79.62 358 LEU B CA 1
ATOM 8323 C C . LEU B 1 358 ? -23.172 21.812 31.359 1 79.62 358 LEU B C 1
ATOM 8325 O O . LEU B 1 358 ? -23.016 22.75 30.578 1 79.62 358 LEU B O 1
ATOM 8329 N N . PRO B 1 359 ? -22.875 21.953 32.562 1 71 359 PRO B N 1
ATOM 8330 C CA . PRO B 1 359 ? -22.375 23.203 33.125 1 71 359 PRO B CA 1
ATOM 8331 C C . PRO B 1 359 ? -20.891 23.438 32.875 1 71 359 PRO B C 1
ATOM 8333 O O . PRO B 1 359 ? -20.344 24.453 33.281 1 71 359 PRO B O 1
ATOM 8336 N N . TYR B 1 360 ? -20.25 22.656 32.125 1 67.31 360 TYR B N 1
ATOM 8337 C CA . TYR B 1 360 ? -18.812 22.781 31.906 1 67.31 360 TYR B CA 1
ATOM 8338 C C . TYR B 1 360 ? -18.531 23.734 30.75 1 67.31 360 TYR B C 1
ATOM 8340 O O . TYR B 1 360 ? -19.391 23.938 29.891 1 67.31 360 TYR B O 1
ATOM 8348 N N . ARG B 1 361 ? -17.547 24.484 30.875 1 71.25 361 ARG B N 1
ATOM 8349 C CA . ARG B 1 361 ? -17.219 25.438 29.828 1 71.25 361 ARG B CA 1
ATOM 8350 C C . ARG B 1 361 ? -16 24.984 29.016 1 71.25 361 ARG B C 1
ATOM 8352 O O . ARG B 1 361 ? -15.203 25.797 28.578 1 71.25 361 ARG B O 1
ATOM 8359 N N . LEU B 1 362 ? -15.867 23.703 28.891 1 74.5 362 LEU B N 1
ATOM 8360 C CA . LEU B 1 362 ? -14.711 23.188 28.172 1 74.5 362 LEU B CA 1
ATOM 8361 C C . LEU B 1 362 ? -15.125 22.625 26.812 1 74.5 362 LEU B C 1
ATOM 8363 O O . LEU B 1 362 ? -16.172 21.984 26.703 1 74.5 362 LEU B O 1
ATOM 8367 N N . SER B 1 363 ? -14.539 23.031 25.75 1 81.12 363 SER B N 1
ATOM 8368 C CA . SER B 1 363 ? -14.703 22.438 24.438 1 81.12 363 SER B CA 1
ATOM 8369 C C . SER B 1 363 ? -13.727 21.281 24.219 1 81.12 363 SER B C 1
ATOM 8371 O O . SER B 1 363 ? -12.516 21.453 24.391 1 81.12 363 SER B O 1
ATOM 8373 N N . LEU B 1 364 ? -14.211 20.109 23.875 1 85.44 364 LEU B N 1
ATOM 8374 C CA . LEU B 1 364 ? -13.367 18.922 23.766 1 85.44 364 LEU B CA 1
ATOM 8375 C C . LEU B 1 364 ? -13.328 18.406 22.328 1 85.44 364 LEU B C 1
ATOM 8377 O O . LEU B 1 364 ? -12.578 17.484 22.031 1 85.44 364 LEU B O 1
ATOM 8381 N N . ILE B 1 365 ? -14.031 18.984 21.453 1 84.38 365 ILE B N 1
ATOM 8382 C CA . ILE B 1 365 ? -14.164 18.453 20.094 1 84.38 365 ILE B CA 1
ATOM 8383 C C . ILE B 1 365 ? -12.805 18.422 19.406 1 84.38 365 ILE B C 1
ATOM 8385 O O . ILE B 1 365 ? -12.516 17.516 18.625 1 84.38 365 ILE B O 1
ATOM 8389 N N . HIS B 1 366 ? -11.953 19.406 19.641 1 83.75 366 HIS B N 1
ATOM 8390 C CA . HIS B 1 366 ? -10.656 19.453 18.984 1 83.75 366 HIS B CA 1
ATOM 8391 C C . HIS B 1 366 ? -9.758 18.312 19.453 1 83.75 366 HIS B C 1
ATOM 8393 O O . HIS B 1 366 ? -8.992 17.75 18.672 1 83.75 366 HIS B O 1
ATOM 8399 N N . LEU B 1 367 ? -9.922 17.938 20.656 1 83.75 367 LEU B N 1
ATOM 8400 C CA . LEU B 1 367 ? -9.156 16.797 21.172 1 83.75 367 LEU B CA 1
ATOM 8401 C C . LEU B 1 367 ? -9.617 15.5 20.516 1 83.75 367 LEU B C 1
ATOM 8403 O O . LEU B 1 367 ? -8.797 14.641 20.188 1 83.75 367 LEU B O 1
ATOM 8407 N N . GLY B 1 368 ? -10.891 15.414 20.406 1 85.12 368 GLY B N 1
ATOM 8408 C CA . GLY B 1 368 ? -11.422 14.25 19.719 1 85.12 368 GLY B CA 1
ATOM 8409 C C . GLY B 1 368 ? -10.977 14.141 18.281 1 85.12 368 GLY B C 1
ATOM 8410 O O . GLY B 1 368 ? -10.688 13.047 17.797 1 85.12 368 GLY B O 1
ATOM 8411 N N . LEU B 1 369 ? -10.906 15.219 17.641 1 86.56 369 LEU B N 1
ATOM 8412 C CA . LEU B 1 369 ? -10.469 15.25 16.25 1 86.56 369 LEU B CA 1
ATOM 8413 C C . LEU B 1 369 ? -9 14.859 16.125 1 86.56 369 LEU B C 1
ATOM 8415 O O . LEU B 1 369 ? -8.617 14.141 15.203 1 86.56 369 LEU B O 1
ATOM 8419 N N . TRP B 1 370 ? -8.172 15.32 17.094 1 84.44 370 TRP B N 1
ATOM 8420 C CA . TRP B 1 370 ? -6.762 14.938 17.094 1 84.44 370 TRP B CA 1
ATOM 8421 C C . TRP B 1 370 ? -6.609 13.43 17.25 1 84.44 370 TRP B C 1
ATOM 8423 O O . TRP B 1 370 ? -5.867 12.789 16.484 1 84.44 370 TRP B O 1
ATOM 8433 N N . ILE B 1 371 ? -7.367 12.914 18.078 1 82.19 371 ILE B N 1
ATOM 8434 C CA . ILE B 1 371 ? -7.289 11.484 18.328 1 82.19 371 ILE B CA 1
ATOM 8435 C C . ILE B 1 371 ? -7.797 10.711 17.109 1 82.19 371 ILE B C 1
ATOM 8437 O O . ILE B 1 371 ? -7.223 9.688 16.734 1 82.19 371 ILE B O 1
ATOM 8441 N N . GLY B 1 372 ? -8.844 11.227 16.578 1 79.75 372 GLY B N 1
ATOM 8442 C CA . GLY B 1 372 ? -9.375 10.602 15.383 1 79.75 372 GLY B CA 1
ATOM 8443 C C . GLY B 1 372 ? -8.375 10.578 14.242 1 79.75 372 GLY B C 1
ATOM 8444 O O . GLY B 1 372 ? -8.211 9.555 13.57 1 79.75 372 GLY B O 1
ATOM 8445 N N . VAL B 1 373 ? -7.664 11.633 14.047 1 79.5 373 VAL B N 1
ATOM 8446 C CA . VAL B 1 373 ? -6.691 11.75 12.961 1 79.5 373 VAL B CA 1
ATOM 8447 C C . VAL B 1 373 ? -5.527 10.789 13.211 1 79.5 373 VAL B C 1
ATOM 8449 O O . VAL B 1 373 ? -5.051 10.133 12.281 1 79.5 373 VAL B O 1
ATOM 8452 N N . VAL B 1 374 ? -5.152 10.703 14.438 1 74 374 VAL B N 1
ATOM 8453 C CA . VAL B 1 374 ? -4.047 9.82 14.781 1 74 374 VAL B CA 1
ATOM 8454 C C . VAL B 1 374 ? -4.469 8.367 14.586 1 74 374 VAL B C 1
ATOM 8456 O O . VAL B 1 374 ? -3.699 7.555 14.062 1 74 374 VAL B O 1
ATOM 8459 N N . ALA B 1 375 ? -5.652 8.094 14.969 1 73.88 375 ALA B N 1
ATOM 8460 C CA . ALA B 1 375 ? -6.168 6.734 14.812 1 73.88 375 ALA B CA 1
ATOM 8461 C C . ALA B 1 375 ? -6.293 6.363 13.336 1 73.88 375 ALA B C 1
ATOM 8463 O O . ALA B 1 375 ? -5.934 5.254 12.938 1 73.88 375 ALA B O 1
ATOM 8464 N N . PHE B 1 376 ? -6.754 7.246 12.602 1 72.25 376 PHE B N 1
ATOM 8465 C CA . PHE B 1 376 ? -6.922 7.012 11.172 1 72.25 376 PHE B CA 1
ATOM 8466 C C . PHE B 1 376 ? -5.566 6.844 10.492 1 72.25 376 PHE B C 1
ATOM 8468 O O . PHE B 1 376 ? -5.406 5.984 9.625 1 72.25 376 PHE B O 1
ATOM 8475 N N . ALA B 1 377 ? -4.637 7.68 10.906 1 68.5 377 ALA B N 1
ATOM 8476 C CA . ALA B 1 377 ? -3.291 7.57 10.359 1 68.5 377 ALA B CA 1
ATOM 8477 C C . ALA B 1 377 ? -2.678 6.207 10.672 1 68.5 377 ALA B C 1
ATOM 8479 O O . ALA B 1 377 ? -2.092 5.566 9.797 1 68.5 377 ALA B O 1
ATOM 8480 N N . TYR B 1 378 ? -2.912 5.762 11.836 1 66.88 378 TYR B N 1
ATOM 8481 C CA . TYR B 1 378 ? -2.402 4.457 12.234 1 66.88 378 TYR B CA 1
ATOM 8482 C C . TYR B 1 378 ? -3.033 3.346 11.406 1 66.88 378 TYR B C 1
ATOM 8484 O O . TYR B 1 378 ? -2.352 2.4 11 1 66.88 378 TYR B O 1
ATOM 8492 N N . PHE B 1 379 ? -4.266 3.398 11.203 1 70.69 379 PHE B N 1
ATOM 8493 C CA . PHE B 1 379 ? -4.996 2.4 10.43 1 70.69 379 PHE B CA 1
ATOM 8494 C C . PHE B 1 379 ? -4.465 2.324 9.008 1 70.69 379 PHE B C 1
ATOM 8496 O O . PHE B 1 379 ? -4.223 1.232 8.484 1 70.69 379 PHE B O 1
ATOM 8503 N N . VAL B 1 380 ? -4.324 3.482 8.398 1 65.88 380 VAL B N 1
ATOM 8504 C CA . VAL B 1 380 ? -3.865 3.533 7.016 1 65.88 380 VAL B CA 1
ATOM 8505 C C . VAL B 1 380 ? -2.463 2.939 6.914 1 65.88 380 VAL B C 1
ATOM 8507 O O . VAL B 1 380 ? -2.176 2.162 6.004 1 65.88 380 VAL B O 1
ATOM 8510 N N . PHE B 1 381 ? -1.651 3.209 7.863 1 63.69 381 PHE B N 1
ATOM 8511 C CA . PHE B 1 381 ? -0.28 2.713 7.836 1 63.69 381 PHE B CA 1
ATOM 8512 C C . PHE B 1 381 ? -0.242 1.209 8.07 1 63.69 381 PHE B C 1
ATOM 8514 O O . PHE B 1 381 ? 0.534 0.494 7.434 1 63.69 381 PHE B O 1
ATOM 8521 N N . LYS B 1 382 ? -1.016 0.833 8.977 1 66.69 382 LYS B N 1
ATOM 8522 C CA . LYS B 1 382 ? -1.082 -0.6 9.25 1 66.69 382 LYS B CA 1
ATOM 8523 C C . LYS B 1 382 ? -1.54 -1.371 8.016 1 66.69 382 LYS B C 1
ATOM 8525 O O . LYS B 1 382 ? -0.973 -2.414 7.68 1 66.69 382 LYS B O 1
ATOM 8530 N N . GLN B 1 383 ? -2.545 -0.884 7.391 1 68.62 383 GLN B N 1
ATOM 8531 C CA . GLN B 1 383 ? -3.047 -1.51 6.172 1 68.62 383 GLN B CA 1
ATOM 8532 C C . GLN B 1 383 ? -1.986 -1.507 5.074 1 68.62 383 GLN B C 1
ATOM 8534 O O . GLN B 1 383 ? -1.837 -2.49 4.348 1 68.62 383 GLN B O 1
ATOM 8539 N N . TYR B 1 384 ? -1.293 -0.459 4.965 1 64.81 384 TYR B N 1
ATOM 8540 C CA . TYR B 1 384 ? -0.224 -0.343 3.979 1 64.81 384 TYR B CA 1
ATOM 8541 C C . TYR B 1 384 ? 0.863 -1.382 4.227 1 64.81 384 TYR B C 1
ATOM 8543 O O . TYR B 1 384 ? 1.309 -2.059 3.299 1 64.81 384 TYR B O 1
ATOM 8551 N N . PHE B 1 385 ? 1.165 -1.49 5.414 1 63.88 385 PHE B N 1
ATOM 8552 C CA . PHE B 1 385 ? 2.219 -2.436 5.762 1 63.88 385 PHE B CA 1
ATOM 8553 C C . PHE B 1 385 ? 1.776 -3.867 5.488 1 63.88 385 PHE B C 1
ATOM 8555 O O . PHE B 1 385 ? 2.561 -4.68 4.996 1 63.88 385 PHE B O 1
ATOM 8562 N N . GLN B 1 386 ? 0.609 -4.18 5.812 1 71.25 386 GLN B N 1
ATOM 8563 C CA . GLN B 1 386 ? 0.072 -5.512 5.559 1 71.25 386 GLN B CA 1
ATOM 8564 C C . GLN B 1 386 ? 0.03 -5.816 4.062 1 71.25 386 GLN B C 1
ATOM 8566 O O . GLN B 1 386 ? 0.291 -6.945 3.646 1 71.25 386 GLN B O 1
ATOM 8571 N N . MET B 1 387 ? -0.276 -4.785 3.379 1 71.38 387 MET B N 1
ATOM 8572 C CA . MET B 1 387 ? -0.32 -4.945 1.928 1 71.38 387 MET B CA 1
ATOM 8573 C C . MET B 1 387 ? 1.068 -5.238 1.37 1 71.38 387 MET B C 1
ATOM 8575 O O . MET B 1 387 ? 1.223 -6.09 0.492 1 71.38 387 MET B O 1
ATOM 8579 N N . ILE B 1 388 ? 2.029 -4.578 1.88 1 67.69 388 ILE B N 1
ATOM 8580 C CA . ILE B 1 388 ? 3.404 -4.801 1.443 1 67.69 388 ILE B CA 1
ATOM 8581 C C . ILE B 1 388 ? 3.824 -6.23 1.778 1 67.69 388 ILE B C 1
ATOM 8583 O O . ILE B 1 388 ? 4.418 -6.922 0.945 1 67.69 388 ILE B O 1
ATOM 8587 N N . GLN B 1 389 ? 3.486 -6.668 2.893 1 72.31 389 GLN B N 1
ATOM 8588 C CA . GLN B 1 389 ? 3.83 -8.016 3.326 1 72.31 389 GLN B CA 1
ATOM 8589 C C . GLN B 1 389 ? 3.123 -9.07 2.475 1 72.31 389 GLN B C 1
ATOM 8591 O O . GLN B 1 389 ? 3.723 -10.07 2.092 1 72.31 389 GLN B O 1
ATOM 8596 N N . SER B 1 390 ? 1.847 -8.797 2.279 1 77.44 390 SER B N 1
ATOM 8597 C CA . SER B 1 390 ? 1.07 -9.711 1.453 1 77.44 390 SER B CA 1
ATOM 8598 C C . SER B 1 390 ? 1.634 -9.797 0.039 1 77.44 390 SER B C 1
ATOM 8600 O O . SER B 1 390 ? 1.65 -10.867 -0.567 1 77.44 390 SER B O 1
ATOM 8602 N N . MET B 1 391 ? 2.1 -8.742 -0.455 1 76.25 391 MET B N 1
ATOM 8603 C CA . MET B 1 391 ? 2.697 -8.703 -1.786 1 76.25 391 MET B CA 1
ATOM 8604 C C . MET B 1 391 ? 3.969 -9.547 -1.832 1 76.25 391 MET B C 1
ATOM 8606 O O . MET B 1 391 ? 4.207 -10.266 -2.805 1 76.25 391 MET B O 1
ATOM 8610 N N . ASP B 1 392 ? 4.707 -9.453 -0.825 1 75.38 392 ASP B N 1
ATOM 8611 C CA . ASP B 1 392 ? 5.93 -10.242 -0.735 1 75.38 392 ASP B CA 1
ATOM 8612 C C . ASP B 1 392 ? 5.617 -11.734 -0.694 1 75.38 392 ASP B C 1
ATOM 8614 O O . ASP B 1 392 ? 6.281 -12.531 -1.362 1 75.38 392 ASP B O 1
ATOM 8618 N N . GLN B 1 393 ? 4.684 -12.055 0.012 1 80.88 393 GLN B N 1
ATOM 8619 C CA . GLN B 1 393 ? 4.266 -13.453 0.118 1 80.88 393 GLN B CA 1
ATOM 8620 C C . GLN B 1 393 ? 3.725 -13.969 -1.213 1 80.88 393 GLN B C 1
ATOM 8622 O O . GLN B 1 393 ? 4.043 -15.078 -1.63 1 80.88 393 GLN B O 1
ATOM 8627 N N . MET B 1 394 ? 2.941 -13.117 -1.821 1 81.75 394 MET B N 1
ATOM 8628 C CA . MET B 1 394 ? 2.365 -13.5 -3.107 1 81.75 394 MET B CA 1
ATOM 8629 C C . MET B 1 394 ? 3.455 -13.68 -4.16 1 81.75 394 MET B C 1
ATOM 8631 O O . MET B 1 394 ? 3.383 -14.594 -4.984 1 81.75 394 MET B O 1
ATOM 8635 N N . ASN B 1 395 ? 4.441 -12.906 -4.059 1 80.38 395 ASN B N 1
ATOM 8636 C CA . ASN B 1 395 ? 5.566 -13.031 -4.984 1 80.38 395 ASN B CA 1
ATOM 8637 C C . ASN B 1 395 ? 6.328 -14.336 -4.773 1 80.38 395 ASN B C 1
ATOM 8639 O O . ASN B 1 395 ? 6.723 -14.984 -5.742 1 80.38 395 ASN B O 1
ATOM 8643 N N . GLN B 1 396 ? 6.488 -14.711 -3.611 1 84.88 396 GLN B N 1
ATOM 8644 C CA . GLN B 1 396 ? 7.16 -15.969 -3.309 1 84.88 396 GLN B CA 1
ATOM 8645 C C . GLN B 1 396 ? 6.332 -17.156 -3.783 1 84.88 396 GLN B C 1
ATOM 8647 O O . GLN B 1 396 ? 6.875 -18.125 -4.34 1 84.88 396 GLN B O 1
ATOM 8652 N N . LEU B 1 397 ? 5.066 -16.984 -3.531 1 85.81 397 LEU B N 1
ATOM 8653 C CA . LEU B 1 397 ? 4.16 -18.031 -3.975 1 85.81 397 LEU B CA 1
ATOM 8654 C C . LEU B 1 397 ? 4.156 -18.156 -5.496 1 85.81 397 LEU B C 1
ATOM 8656 O O . LEU B 1 397 ? 4.129 -19.25 -6.039 1 85.81 397 LEU B O 1
ATOM 8660 N N . LEU B 1 398 ? 4.301 -17.094 -6.121 1 85.88 398 LEU B N 1
ATOM 8661 C CA . LEU B 1 398 ? 4.324 -17.062 -7.578 1 85.88 398 LEU B CA 1
ATOM 8662 C C . LEU B 1 398 ? 5.598 -17.703 -8.117 1 85.88 398 LEU B C 1
ATOM 8664 O O . LEU B 1 398 ? 5.562 -18.438 -9.109 1 85.88 398 LEU B O 1
ATOM 8668 N N . ILE B 1 399 ? 6.664 -17.453 -7.441 1 86 399 ILE B N 1
ATOM 8669 C CA . ILE B 1 399 ? 7.941 -18.031 -7.848 1 86 399 ILE B CA 1
ATOM 8670 C C . ILE B 1 399 ? 7.891 -19.547 -7.703 1 86 399 ILE B C 1
ATOM 8672 O O . ILE B 1 399 ? 8.297 -20.281 -8.609 1 86 399 ILE B O 1
ATOM 8676 N N . GLN B 1 400 ? 7.312 -20.016 -6.719 1 87.06 400 GLN B N 1
ATOM 8677 C CA . GLN B 1 400 ? 7.195 -21.453 -6.469 1 87.06 400 GLN B CA 1
ATOM 8678 C C . GLN B 1 400 ? 6.262 -22.109 -7.48 1 87.06 400 GLN B C 1
ATOM 8680 O O . GLN B 1 400 ? 6.582 -23.172 -8.023 1 87.06 400 GLN B O 1
ATOM 8685 N N . LYS B 1 401 ? 5.184 -21.469 -7.727 1 85.5 401 LYS B N 1
ATOM 8686 C CA . LYS B 1 401 ? 4.215 -22.016 -8.664 1 85.5 401 LYS B CA 1
ATOM 8687 C C . LYS B 1 401 ? 4.781 -22.047 -10.086 1 85.5 401 LYS B C 1
ATOM 8689 O O . LYS B 1 401 ? 4.484 -22.953 -10.859 1 85.5 401 LYS B O 1
ATOM 8694 N N . ASN B 1 402 ? 5.609 -21.141 -10.367 1 85.88 402 ASN B N 1
ATOM 8695 C CA . ASN B 1 402 ? 6.258 -21.125 -11.672 1 85.88 402 ASN B CA 1
ATOM 8696 C C . ASN B 1 402 ? 7.23 -22.297 -11.836 1 85.88 402 ASN B C 1
ATOM 8698 O O . ASN B 1 402 ? 7.312 -22.891 -12.906 1 85.88 402 ASN B O 1
ATOM 8702 N N . LYS B 1 403 ? 7.926 -22.656 -10.773 1 84.31 403 LYS B N 1
ATOM 8703 C CA . LYS B 1 403 ? 8.836 -23.797 -10.805 1 84.31 403 LYS B CA 1
ATOM 8704 C C . LYS B 1 403 ? 8.07 -25.109 -10.992 1 84.31 403 LYS B C 1
ATOM 8706 O O . LYS B 1 403 ? 8.477 -25.953 -11.781 1 84.31 403 LYS B O 1
ATOM 8711 N N . ASP B 1 404 ? 6.965 -25.109 -10.336 1 82.88 404 ASP B N 1
ATOM 8712 C CA . ASP B 1 404 ? 6.125 -26.297 -10.461 1 82.88 404 ASP B CA 1
ATOM 8713 C C . ASP B 1 404 ? 5.551 -26.422 -11.867 1 82.88 404 ASP B C 1
ATOM 8715 O O . ASP B 1 404 ? 5.504 -27.516 -12.438 1 82.88 404 ASP B O 1
ATOM 8719 N N . LEU B 1 405 ? 5.211 -25.312 -12.391 1 85.06 405 LEU B N 1
ATOM 8720 C CA . LEU B 1 405 ? 4.621 -25.297 -13.727 1 85.06 405 LEU B CA 1
ATOM 8721 C C . LEU B 1 405 ? 5.652 -25.688 -14.773 1 85.06 405 LEU B C 1
ATOM 8723 O O . LEU B 1 405 ? 5.332 -26.406 -15.727 1 85.06 405 LEU B O 1
ATOM 8727 N N . GLU B 1 406 ? 6.844 -25.281 -14.57 1 81.88 406 GLU B N 1
ATOM 8728 C CA . GLU B 1 406 ? 7.895 -25.641 -15.523 1 81.88 406 GLU B CA 1
ATOM 8729 C C . GLU B 1 406 ? 8.125 -27.141 -15.562 1 81.88 406 GLU B C 1
ATOM 8731 O O . GLU B 1 406 ? 8.281 -27.719 -16.641 1 81.88 406 GLU B O 1
ATOM 8736 N N . ARG B 1 407 ? 8.078 -27.797 -14.484 1 77.19 407 ARG B N 1
ATOM 8737 C CA . ARG B 1 407 ? 8.234 -29.25 -14.391 1 77.19 407 ARG B CA 1
ATOM 8738 C C . ARG B 1 407 ? 7.086 -29.969 -15.078 1 77.19 407 ARG B C 1
ATOM 8740 O O . ARG B 1 407 ? 7.309 -30.938 -15.828 1 77.19 407 ARG B O 1
ATOM 8747 N N . LEU B 1 408 ? 5.953 -29.375 -14.914 1 78.38 408 LEU B N 1
ATOM 8748 C CA . LEU B 1 408 ? 4.762 -30.031 -15.445 1 78.38 408 LEU B CA 1
ATOM 8749 C C . LEU B 1 408 ? 4.648 -29.812 -16.953 1 78.38 408 LEU B C 1
ATOM 8751 O O . LEU B 1 408 ? 4.141 -30.688 -17.672 1 78.38 408 LEU B O 1
ATOM 8755 N N . ILE B 1 409 ? 5.254 -28.781 -17.391 1 80 409 ILE B N 1
ATOM 8756 C CA . ILE B 1 409 ? 5.297 -28.516 -18.828 1 80 409 ILE B CA 1
ATOM 8757 C C . ILE B 1 409 ? 6.195 -29.531 -19.516 1 80 409 ILE B C 1
ATOM 8759 O O . ILE B 1 409 ? 5.895 -29.984 -20.625 1 80 409 ILE B O 1
ATOM 8763 N N . ALA B 1 410 ? 7.23 -29.938 -18.797 1 77.12 410 ALA B N 1
ATOM 8764 C CA . ALA B 1 410 ? 8.109 -30.969 -19.344 1 77.12 410 ALA B CA 1
ATOM 8765 C C . ALA B 1 410 ? 7.367 -32.281 -19.5 1 77.12 410 ALA B C 1
ATOM 8767 O O . ALA B 1 410 ? 7.535 -33 -20.5 1 77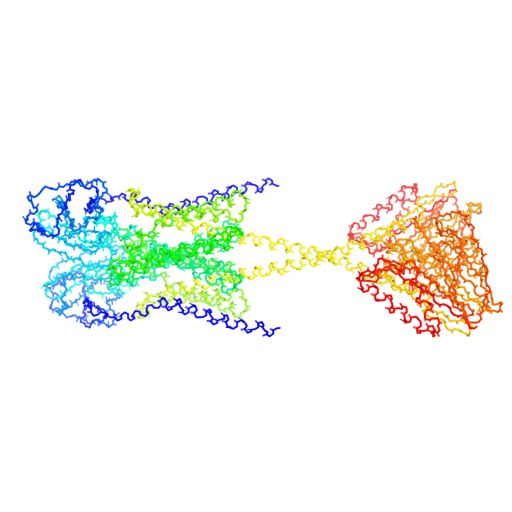.12 410 ALA B O 1
ATOM 8768 N N . ILE B 1 411 ? 6.512 -32.594 -18.625 1 76.56 411 ILE B N 1
ATOM 8769 C CA . ILE B 1 411 ? 5.723 -33.812 -18.656 1 76.56 411 ILE B CA 1
ATOM 8770 C C . ILE B 1 411 ? 4.715 -33.75 -19.797 1 76.56 411 ILE B C 1
ATOM 8772 O O . ILE B 1 411 ? 4.504 -34.75 -20.516 1 76.56 411 ILE B O 1
ATOM 8776 N N . ASP B 1 412 ? 4.23 -32.594 -19.984 1 78.62 412 ASP B N 1
ATOM 8777 C CA . ASP B 1 412 ? 3.264 -32.406 -21.047 1 78.62 412 ASP B CA 1
ATOM 8778 C C . ASP B 1 412 ? 3.914 -32.594 -22.422 1 78.62 412 ASP B C 1
ATOM 8780 O O . ASP B 1 412 ? 3.299 -33.125 -23.328 1 78.62 412 ASP B O 1
ATOM 8784 N N . ARG B 1 413 ? 5.102 -32.156 -22.531 1 78.94 413 ARG B N 1
ATOM 8785 C CA . ARG B 1 413 ? 5.832 -32.344 -23.781 1 78.94 413 ARG B CA 1
ATOM 8786 C C . ARG B 1 413 ? 6.086 -33.844 -24.047 1 78.94 413 ARG B C 1
ATOM 8788 O O . ARG B 1 413 ? 5.984 -34.281 -25.188 1 78.94 413 ARG B O 1
ATOM 8795 N N . ASP B 1 414 ? 6.379 -34.469 -22.969 1 79.06 414 ASP B N 1
ATOM 8796 C CA . ASP B 1 414 ? 6.598 -35.906 -23.078 1 79.06 414 ASP B CA 1
ATOM 8797 C C . ASP B 1 414 ? 5.32 -36.625 -23.5 1 79.06 414 ASP B C 1
ATOM 8799 O O . ASP B 1 414 ? 5.367 -37.625 -24.25 1 79.06 414 ASP B O 1
ATOM 8803 N N . LEU B 1 415 ? 4.254 -36.156 -23.062 1 81.31 415 LEU B N 1
ATOM 8804 C CA . LEU B 1 415 ? 2.963 -36.719 -23.406 1 81.31 415 LEU B CA 1
ATOM 8805 C C . LEU B 1 415 ? 2.621 -36.5 -24.875 1 81.31 415 LEU B C 1
ATOM 8807 O O . LEU B 1 415 ? 2.023 -37.375 -25.516 1 81.31 415 LEU B O 1
ATOM 8811 N N . ASP B 1 416 ? 3.029 -35.438 -25.375 1 82 416 ASP B N 1
ATOM 8812 C CA . ASP B 1 416 ? 2.816 -35.156 -26.797 1 82 416 ASP B CA 1
ATOM 8813 C C . ASP B 1 416 ? 3.605 -36.094 -27.672 1 82 416 ASP B C 1
ATOM 8815 O O . ASP B 1 416 ? 3.107 -36.562 -28.703 1 82 416 ASP B O 1
ATOM 8819 N N . LEU B 1 417 ? 4.785 -36.375 -27.25 1 78.44 417 LEU B N 1
ATOM 8820 C CA . LEU B 1 417 ? 5.598 -37.344 -27.969 1 78.44 417 LEU B CA 1
ATOM 8821 C C . LEU B 1 417 ? 4.977 -38.719 -27.906 1 78.44 417 LEU B C 1
ATOM 8823 O O . LEU B 1 417 ? 4.965 -39.469 -28.906 1 78.44 417 LEU B O 1
ATOM 8827 N N . ALA B 1 418 ? 4.457 -39 -26.797 1 82.62 418 ALA B N 1
ATOM 8828 C CA . ALA B 1 418 ? 3.791 -40.312 -26.609 1 82.62 418 ALA B CA 1
ATOM 8829 C C . ALA B 1 418 ? 2.545 -40.406 -27.484 1 82.62 418 ALA B C 1
ATOM 8831 O O . ALA B 1 418 ? 2.234 -41.469 -28 1 82.62 418 ALA B O 1
ATOM 8832 N N . HIS B 1 419 ? 1.903 -39.312 -27.625 1 83.5 419 HIS B N 1
ATOM 8833 C CA . HIS B 1 419 ? 0.728 -39.281 -28.484 1 83.5 419 HIS B CA 1
ATOM 8834 C C . HIS B 1 419 ? 1.091 -39.594 -29.938 1 83.5 419 HIS B C 1
ATOM 8836 O O . HIS B 1 419 ? 0.388 -40.344 -30.609 1 83.5 419 HIS B O 1
ATOM 8842 N N . THR B 1 420 ? 2.129 -39 -30.359 1 81.88 420 THR B N 1
ATOM 8843 C CA . THR B 1 420 ? 2.59 -39.219 -31.719 1 81.88 420 THR B CA 1
ATOM 8844 C C . THR B 1 420 ? 2.955 -40.688 -31.922 1 81.88 420 THR B C 1
ATOM 8846 O O . THR B 1 420 ? 2.648 -41.281 -32.969 1 81.88 420 THR B O 1
ATOM 8849 N N . LEU B 1 421 ? 3.586 -41.25 -30.969 1 79.88 421 LEU B N 1
ATOM 8850 C CA . LEU B 1 421 ? 3.936 -42.688 -31.031 1 79.88 421 LEU B CA 1
ATOM 8851 C C . LEU B 1 421 ? 2.682 -43.531 -31.078 1 79.88 421 LEU B C 1
ATOM 8853 O O . LEU B 1 421 ? 2.594 -44.469 -31.891 1 79.88 421 LEU B O 1
ATOM 8857 N N . GLN B 1 422 ? 1.765 -43.188 -30.312 1 82.69 422 GLN B N 1
ATOM 8858 C CA . GLN B 1 422 ? 0.53 -43.969 -30.281 1 82.69 422 GLN B CA 1
ATOM 8859 C C . GLN B 1 422 ? -0.221 -43.906 -31.594 1 82.69 422 GLN B C 1
ATOM 8861 O O . GLN B 1 422 ? -0.78 -44.875 -32.062 1 82.69 422 GLN B O 1
ATOM 8866 N N . GLU B 1 423 ? -0.266 -42.781 -32.156 1 80.5 423 GLU B N 1
ATOM 8867 C CA . GLU B 1 423 ? -0.919 -42.594 -33.438 1 80.5 423 GLU B CA 1
ATOM 8868 C C . GLU B 1 423 ? -0.267 -43.469 -34.531 1 80.5 423 GLU B C 1
ATOM 8870 O O . GLU B 1 423 ? -0.948 -43.969 -35.406 1 80.5 423 GLU B O 1
ATOM 8875 N N . SER B 1 424 ? 1.019 -43.594 -34.312 1 77.56 424 SER B N 1
ATOM 8876 C CA . SER B 1 424 ? 1.75 -44.375 -35.312 1 77.56 424 SER B CA 1
ATOM 8877 C C . SER B 1 424 ? 1.434 -45.875 -35.156 1 77.56 424 SER B C 1
ATOM 8879 O O . SER B 1 424 ? 1.625 -46.656 -36.094 1 77.56 424 SER B O 1
ATOM 8881 N N . LEU B 1 425 ? 0.938 -46.25 -34.031 1 77.06 425 LEU B N 1
ATOM 8882 C CA . LEU B 1 425 ? 0.604 -47.625 -33.781 1 77.06 425 LEU B CA 1
ATOM 8883 C C . LEU B 1 425 ? -0.779 -47.969 -34.312 1 77.06 425 LEU B C 1
ATOM 8885 O O . LEU B 1 425 ? -1.103 -49.156 -34.5 1 77.06 425 LEU B O 1
ATOM 8889 N N . LEU B 1 426 ? -1.566 -47 -34.562 1 77.62 426 LEU B N 1
ATOM 8890 C CA . LEU B 1 426 ? -2.908 -47.219 -35.094 1 77.62 426 LEU B CA 1
ATOM 8891 C C . LEU B 1 426 ? -2.869 -47.406 -36.594 1 77.62 426 LEU B C 1
ATOM 8893 O O . LEU B 1 426 ? -1.955 -46.906 -37.281 1 77.62 426 LEU B O 1
ATOM 8897 N N . ALA B 1 427 ? -3.73 -48.219 -37.031 1 78.25 427 ALA B N 1
ATOM 8898 C CA . ALA B 1 427 ? -3.83 -48.469 -38.469 1 78.25 427 ALA B CA 1
ATOM 8899 C C . ALA B 1 427 ? -4.215 -47.188 -39.219 1 78.25 427 ALA B C 1
ATOM 8901 O O . ALA B 1 427 ? -4.602 -46.188 -38.625 1 78.25 427 ALA B O 1
ATOM 8902 N N . LYS B 1 428 ? -4.008 -47.312 -40.531 1 77.06 428 LYS B N 1
ATOM 8903 C CA . LYS B 1 428 ? -4.332 -46.188 -41.406 1 77.06 428 LYS B CA 1
ATOM 8904 C C . LYS B 1 428 ? -5.809 -45.812 -41.312 1 77.06 428 LYS B C 1
ATOM 8906 O O . LYS B 1 428 ? -6.652 -46.656 -41.031 1 77.06 428 LYS B O 1
ATOM 8911 N N . ARG B 1 429 ? -6.055 -44.594 -41.625 1 80.94 429 ARG B N 1
ATOM 8912 C CA . ARG B 1 429 ? -7.402 -44.062 -41.5 1 80.94 429 ARG B CA 1
ATOM 8913 C C . ARG B 1 429 ? -8.32 -44.594 -42.594 1 80.94 429 ARG B C 1
ATOM 8915 O O . ARG B 1 429 ? -9.531 -44.688 -42.406 1 80.94 429 ARG B O 1
ATOM 8922 N N . GLU B 1 430 ? -7.609 -45 -43.688 1 89 430 GLU B N 1
ATOM 8923 C CA . GLU B 1 430 ? -8.469 -45.438 -44.781 1 89 430 GLU B CA 1
ATOM 8924 C C . GLU B 1 430 ? -7.789 -46.5 -45.625 1 89 430 GLU B C 1
ATOM 8926 O O . GLU B 1 430 ? -6.586 -46.438 -45.906 1 89 430 GLU B O 1
ATOM 8931 N N . ILE B 1 431 ? -8.453 -47.594 -45.938 1 89.94 431 ILE B N 1
ATOM 8932 C CA . ILE B 1 431 ? -8.062 -48.625 -46.875 1 89.94 431 ILE B CA 1
ATOM 8933 C C . ILE B 1 431 ? -9.125 -48.781 -47.969 1 89.94 431 ILE B C 1
ATOM 8935 O O . ILE B 1 431 ? -10.297 -49.031 -47.656 1 89.94 431 ILE B O 1
ATOM 8939 N N . LYS B 1 432 ? -8.734 -48.5 -49.125 1 91.38 432 LYS B N 1
ATOM 8940 C CA . LYS B 1 432 ? -9.641 -48.656 -50.281 1 91.38 432 LYS B CA 1
ATOM 8941 C C . LYS B 1 432 ? -9.094 -49.688 -51.281 1 91.38 432 LYS B C 1
ATOM 8943 O O . LYS B 1 432 ? -8.156 -49.375 -52.031 1 91.38 432 LYS B O 1
ATOM 8948 N N . GLU B 1 433 ? -9.578 -50.812 -51.219 1 90 433 GLU B N 1
ATOM 8949 C CA . GLU B 1 433 ? -9.234 -51.875 -52.156 1 90 433 GLU B CA 1
ATOM 8950 C C . GLU B 1 433 ? -10.438 -52.281 -53.031 1 90 433 GLU B C 1
ATOM 8952 O O . GLU B 1 433 ? -11.539 -51.75 -52.844 1 90 433 GLU B O 1
ATOM 8957 N N . SER B 1 434 ? -10.258 -53.156 -54 1 88.88 434 SER B N 1
ATOM 8958 C CA . SER B 1 434 ? -11.289 -53.469 -54.969 1 88.88 434 SER B CA 1
ATOM 8959 C C . SER B 1 434 ? -12.508 -54.094 -54.312 1 88.88 434 SER B C 1
ATOM 8961 O O . SER B 1 434 ? -13.648 -53.812 -54.688 1 88.88 434 SER B O 1
ATOM 8963 N N . LEU B 1 435 ? -12.32 -54.875 -53.25 1 92.25 435 LEU B N 1
ATOM 8964 C CA . LEU B 1 435 ? -13.438 -55.625 -52.719 1 92.25 435 LEU B CA 1
ATOM 8965 C C . LEU B 1 435 ? -13.82 -55.125 -51.344 1 92.25 435 LEU B C 1
ATOM 8967 O O . LEU B 1 435 ? -14.812 -55.562 -50.75 1 92.25 435 LEU B O 1
ATOM 8971 N N . ILE B 1 436 ? -13.039 -54.125 -50.75 1 93.62 436 ILE B N 1
ATOM 8972 C CA . ILE B 1 436 ? -13.328 -53.688 -49.406 1 93.62 436 ILE B CA 1
ATOM 8973 C C . ILE B 1 436 ? -12.906 -52.25 -49.219 1 93.62 436 ILE B C 1
ATOM 8975 O O . ILE B 1 436 ? -11.898 -51.812 -49.781 1 93.62 436 ILE B O 1
ATOM 8979 N N . HIS B 1 437 ? -13.727 -51.5 -48.594 1 94.88 437 HIS B N 1
ATOM 8980 C CA . HIS B 1 437 ? -13.469 -50.125 -48.188 1 94.88 437 HIS B CA 1
ATOM 8981 C C . HIS B 1 437 ? -13.602 -49.938 -46.688 1 94.88 437 HIS B C 1
ATOM 8983 O O . HIS B 1 437 ? -14.656 -50.219 -46.125 1 94.88 437 HIS B O 1
ATOM 8989 N N . ILE B 1 438 ? -12.477 -49.5 -46 1 94.69 438 ILE B N 1
ATOM 8990 C CA . ILE B 1 438 ? -12.477 -49.344 -44.562 1 94.69 438 ILE B CA 1
ATOM 8991 C C . ILE B 1 438 ? -12.172 -47.875 -44.219 1 94.69 438 ILE B C 1
ATOM 8993 O O . ILE B 1 438 ? -11.227 -47.281 -44.75 1 94.69 438 ILE B O 1
ATOM 8997 N N . LYS B 1 439 ? -12.938 -47.312 -43.344 1 94.5 439 LYS B N 1
ATOM 8998 C CA . LYS B 1 439 ? -12.695 -46 -42.75 1 94.5 439 LYS B CA 1
ATOM 8999 C C . LYS B 1 439 ? -12.633 -46.094 -41.219 1 94.5 439 LYS B C 1
ATOM 9001 O O . LYS B 1 439 ? -13.445 -46.75 -40.594 1 94.5 439 LYS B O 1
ATOM 9006 N N . SER B 1 440 ? -11.648 -45.438 -40.688 1 93.88 440 SER B N 1
ATOM 9007 C CA . SER B 1 440 ? -11.469 -45.5 -39.25 1 93.88 440 SER B CA 1
ATOM 9008 C C . SER B 1 440 ? -11.352 -44.094 -38.656 1 93.88 440 SER B C 1
ATOM 9010 O O . SER B 1 440 ? -10.898 -43.156 -39.344 1 93.88 440 SER B O 1
ATOM 9012 N N . PHE B 1 441 ? -11.82 -43.938 -37.469 1 92.31 441 PHE B N 1
ATOM 9013 C CA . PHE B 1 441 ? -11.727 -42.688 -36.719 1 92.31 441 PHE B CA 1
ATOM 9014 C C . PHE B 1 441 ? -11.328 -42.969 -35.281 1 92.31 441 PHE B C 1
ATOM 9016 O O . PHE B 1 441 ? -11.789 -43.938 -34.656 1 92.31 441 PHE B O 1
ATOM 9023 N N . ASN B 1 442 ? -10.391 -42.156 -34.688 1 91.25 442 ASN B N 1
ATOM 9024 C CA . ASN B 1 442 ? -9.953 -42.25 -33.312 1 91.25 442 ASN B CA 1
ATOM 9025 C C . ASN B 1 442 ? -9.719 -40.875 -32.688 1 91.25 442 ASN B C 1
ATOM 9027 O O . ASN B 1 442 ? -9.07 -40.031 -33.312 1 91.25 442 ASN B O 1
ATOM 9031 N N . GLN B 1 443 ? -10.336 -40.656 -31.578 1 87.44 443 GLN B N 1
ATOM 9032 C CA . GLN B 1 443 ? -10.109 -39.469 -30.797 1 87.44 443 GLN B CA 1
ATOM 9033 C C . GLN B 1 443 ? -9.922 -39.781 -29.312 1 87.44 443 GLN B C 1
ATOM 9035 O O . GLN B 1 443 ? -10.859 -40.219 -28.641 1 87.44 443 GLN B O 1
ATOM 9040 N N . ALA B 1 444 ? -8.695 -39.562 -28.828 1 85.19 444 ALA B N 1
ATOM 9041 C CA . ALA B 1 444 ? -8.398 -39.812 -27.422 1 85.19 444 ALA B CA 1
ATOM 9042 C C . ALA B 1 444 ? -8.914 -38.688 -26.531 1 85.19 444 ALA B C 1
ATOM 9044 O O . ALA B 1 444 ? -8.969 -37.531 -26.953 1 85.19 444 ALA B O 1
ATOM 9045 N N . LEU B 1 445 ? -9.391 -39.062 -25.328 1 77.69 445 LEU B N 1
ATOM 9046 C CA . LEU B 1 445 ? -9.812 -38.062 -24.328 1 77.69 445 LEU B CA 1
ATOM 9047 C C . LEU B 1 445 ? -8.68 -37.094 -24 1 77.69 445 LEU B C 1
ATOM 9049 O O . LEU B 1 445 ? -8.891 -35.906 -23.953 1 77.69 445 LEU B O 1
ATOM 9053 N N . HIS B 1 446 ? -7.457 -37.719 -23.75 1 77.12 446 HIS B N 1
ATOM 9054 C CA . HIS B 1 446 ? -6.258 -36.938 -23.469 1 77.12 446 HIS B CA 1
ATOM 9055 C C . HIS B 1 446 ? -5.246 -37.062 -24.609 1 77.12 446 HIS B C 1
ATOM 9057 O O . HIS B 1 446 ? -5.617 -37.312 -25.75 1 77.12 446 HIS B O 1
ATOM 9063 N N . SER B 1 447 ? -4.023 -36.75 -24.312 1 78.44 447 SER B N 1
ATOM 9064 C CA . SER B 1 447 ? -2.998 -36.875 -25.344 1 78.44 447 SER B CA 1
ATOM 9065 C C . SER B 1 447 ? -2.824 -38.312 -25.797 1 78.44 447 SER B C 1
ATOM 9067 O O . SER B 1 447 ? -2.561 -38.562 -26.969 1 78.44 447 SER B O 1
ATOM 9069 N N . VAL B 1 448 ? -3.059 -39.219 -24.828 1 86.06 448 VAL B N 1
ATOM 9070 C CA . VAL B 1 448 ? -2.961 -40.625 -25.156 1 86.06 448 VAL B CA 1
ATOM 9071 C C . VAL B 1 448 ? -4.203 -41.344 -24.656 1 86.06 448 VAL B C 1
ATOM 9073 O O . VAL B 1 448 ? -4.871 -40.906 -23.734 1 86.06 448 VAL B O 1
ATOM 9076 N N . GLY B 1 449 ? -4.664 -42.438 -25.391 1 88.12 449 GLY B N 1
ATOM 9077 C CA . GLY B 1 449 ? -5.887 -43.125 -25.031 1 88.12 449 GLY B CA 1
ATOM 9078 C C . GLY B 1 449 ? -5.727 -44.625 -25 1 88.12 449 GLY B C 1
ATOM 9079 O O . GLY B 1 449 ? -4.648 -45.156 -25.297 1 88.12 449 GLY B O 1
ATOM 9080 N N . GLY B 1 450 ? -6.738 -45.312 -24.609 1 91.12 450 GLY B N 1
ATOM 9081 C CA . GLY B 1 450 ? -6.723 -46.75 -24.453 1 91.12 450 GLY B CA 1
ATOM 9082 C C . GLY B 1 450 ? -7.375 -47.469 -25.609 1 91.12 450 GLY B C 1
ATOM 9083 O O . GLY B 1 450 ? -7.352 -48.719 -25.672 1 91.12 450 GLY B O 1
ATOM 9084 N N . ASP B 1 451 ? -7.934 -46.812 -26.609 1 92.62 451 ASP B N 1
ATOM 9085 C CA . ASP B 1 451 ? -8.57 -47.438 -27.75 1 92.62 451 ASP B CA 1
ATOM 9086 C C . ASP B 1 451 ? -7.531 -47.844 -28.797 1 92.62 451 ASP B C 1
ATOM 9088 O O . ASP B 1 451 ? -6.566 -47.125 -29.047 1 92.62 451 ASP B O 1
ATOM 9092 N N . TYR B 1 452 ? -7.715 -49 -29.391 1 91.75 452 TYR B N 1
ATOM 9093 C CA . TYR B 1 452 ? -6.801 -49.5 -30.391 1 91.75 452 TYR B CA 1
ATOM 9094 C C . TYR B 1 452 ? -7.566 -50.219 -31.5 1 91.75 452 TYR B C 1
ATOM 9096 O O . TYR B 1 452 ? -8.547 -50.906 -31.234 1 91.75 452 TYR B O 1
ATOM 9104 N N . PHE B 1 453 ? -7.293 -50.031 -32.75 1 94 453 PHE B N 1
ATOM 9105 C CA . PHE B 1 453 ? -7.809 -50.812 -33.875 1 94 453 PHE B CA 1
ATOM 9106 C C . PHE B 1 453 ? -6.715 -51.031 -34.906 1 94 453 PHE B C 1
ATOM 9108 O O . PHE B 1 453 ? -5.77 -50.25 -35 1 94 453 PHE B O 1
ATOM 9115 N N . ASP B 1 454 ? -6.797 -52.062 -35.594 1 92.44 454 ASP B N 1
ATOM 9116 C CA . ASP B 1 454 ? -5.785 -52.438 -36.594 1 92.44 454 ASP B CA 1
ATOM 9117 C C . ASP B 1 454 ? -6.387 -53.312 -37.688 1 92.44 454 ASP B C 1
ATOM 9119 O O . ASP B 1 454 ? -7.477 -53.844 -37.531 1 92.44 454 ASP B O 1
ATOM 9123 N N . PHE B 1 455 ? -5.719 -53.281 -38.844 1 90.81 455 PHE B N 1
ATOM 9124 C CA . PHE B 1 455 ? -6.105 -54.031 -40.031 1 90.81 455 PHE B CA 1
ATOM 9125 C C . PHE B 1 455 ? -4.93 -54.844 -40.562 1 90.81 455 PHE B C 1
ATOM 9127 O O . PHE B 1 455 ? -3.814 -54.344 -40.688 1 90.81 455 PHE B O 1
ATOM 9134 N N . THR B 1 456 ? -5.148 -56.062 -40.812 1 88.81 456 THR B N 1
ATOM 9135 C CA . THR B 1 456 ? -4.105 -56.875 -41.438 1 88.81 456 THR B CA 1
ATOM 9136 C C . THR B 1 456 ? -4.652 -57.688 -42.625 1 88.81 456 THR B C 1
ATOM 9138 O O . THR B 1 456 ? -5.781 -58.156 -42.562 1 88.81 456 THR B O 1
ATOM 9141 N N . GLN B 1 457 ? -3.9 -57.719 -43.656 1 90.88 457 GLN B N 1
ATOM 9142 C CA . GLN B 1 457 ? -4.273 -58.438 -44.844 1 90.88 457 GLN B CA 1
ATOM 9143 C C . GLN B 1 457 ? -3.445 -59.719 -45 1 90.88 457 GLN B C 1
ATOM 9145 O O . GLN B 1 457 ? -2.24 -59.719 -44.75 1 90.88 457 GLN B O 1
ATOM 9150 N N . ASP B 1 458 ? -4.086 -60.781 -45.375 1 88.81 458 ASP B N 1
ATOM 9151 C CA . ASP B 1 458 ? -3.326 -62 -45.594 1 88.81 458 ASP B CA 1
ATOM 9152 C C . ASP B 1 458 ? -2.912 -62.094 -47.062 1 88.81 458 ASP B C 1
ATOM 9154 O O . ASP B 1 458 ? -3.221 -61.219 -47.875 1 88.81 458 ASP B O 1
ATOM 9158 N N . SER B 1 459 ? -2.082 -63.094 -47.344 1 86.75 459 SER B N 1
ATOM 9159 C CA . SER B 1 459 ? -1.514 -63.281 -48.688 1 86.75 459 SER B CA 1
ATOM 9160 C C . SER B 1 459 ? -2.602 -63.562 -49.719 1 86.75 459 SER B C 1
ATOM 9162 O O . SER B 1 459 ? -2.404 -63.344 -50.906 1 86.75 459 SER B O 1
ATOM 9164 N N . MET B 1 460 ? -3.74 -64 -49.312 1 89.38 460 MET B N 1
ATOM 9165 C CA . MET B 1 460 ? -4.82 -64.375 -50.219 1 89.38 460 MET B CA 1
ATOM 9166 C C . MET B 1 460 ? -5.742 -63.188 -50.469 1 89.38 460 MET B C 1
ATOM 9168 O O . MET B 1 460 ? -6.734 -63.281 -51.188 1 89.38 460 MET B O 1
ATOM 9172 N N . GLY B 1 461 ? -5.469 -62.062 -49.844 1 89.19 461 GLY B N 1
ATOM 9173 C CA . GLY B 1 461 ? -6.242 -60.844 -50.062 1 89.19 461 GLY B CA 1
ATOM 9174 C C . GLY B 1 461 ? -7.383 -60.688 -49.094 1 89.19 461 GLY B C 1
ATOM 9175 O O . GLY B 1 461 ? -8.227 -59.781 -49.219 1 89.19 461 GLY B O 1
ATOM 9176 N N . ASN B 1 462 ? -7.473 -61.531 -48.062 1 93.62 462 ASN B N 1
ATOM 9177 C CA . ASN B 1 462 ? -8.484 -61.438 -47.031 1 93.62 462 ASN B CA 1
ATOM 9178 C C . ASN B 1 462 ? -8.039 -60.469 -45.906 1 93.62 462 ASN B C 1
ATOM 9180 O O . ASN B 1 462 ? -6.852 -60.156 -45.812 1 93.62 462 ASN B O 1
ATOM 9184 N N . TRP B 1 463 ? -9.023 -60.031 -45.156 1 94.44 463 TRP B N 1
ATOM 9185 C CA . TRP B 1 463 ? -8.703 -58.969 -44.188 1 94.44 463 TRP B CA 1
ATOM 9186 C C . TRP B 1 463 ? -9.117 -59.375 -42.781 1 94.44 463 TRP B C 1
ATOM 9188 O O . TRP B 1 463 ? -10.188 -59.969 -42.594 1 94.44 463 TRP B O 1
ATOM 9198 N N . GLY B 1 464 ? -8.227 -59.219 -41.844 1 95.31 464 GLY B N 1
ATOM 9199 C CA . GLY B 1 464 ? -8.531 -59.25 -40.406 1 95.31 464 GLY B CA 1
ATOM 9200 C C . GLY B 1 464 ? -8.594 -57.875 -39.781 1 95.31 464 GLY B C 1
ATOM 9201 O O . GLY B 1 464 ? -7.66 -57.094 -39.906 1 95.31 464 GLY B O 1
ATOM 9202 N N . ILE B 1 465 ? -9.742 -57.594 -39.156 1 95.88 465 ILE B N 1
ATOM 9203 C CA . ILE B 1 465 ? -9.953 -56.281 -38.562 1 95.88 465 ILE B CA 1
ATOM 9204 C C . ILE B 1 465 ? -10.25 -56.438 -37.062 1 95.88 465 ILE B C 1
ATOM 9206 O O . ILE B 1 465 ? -11.086 -57.25 -36.688 1 95.88 465 ILE B O 1
ATOM 9210 N N . ILE B 1 466 ? -9.523 -55.656 -36.25 1 96.44 466 ILE B N 1
ATOM 9211 C CA . ILE B 1 466 ? -9.719 -55.75 -34.812 1 96.44 466 ILE B CA 1
ATOM 9212 C C . ILE B 1 466 ? -9.984 -54.344 -34.219 1 96.44 466 ILE B C 1
ATOM 9214 O O . ILE B 1 466 ? -9.43 -53.375 -34.719 1 96.44 466 ILE B O 1
ATOM 9218 N N . ILE B 1 467 ? -10.844 -54.25 -33.281 1 96.31 467 ILE B N 1
ATOM 9219 C CA . ILE B 1 467 ? -11.055 -53.062 -32.469 1 96.31 467 ILE B CA 1
ATOM 9220 C C . ILE B 1 467 ? -11.008 -53.406 -30.984 1 96.31 467 ILE B C 1
ATOM 9222 O O . ILE B 1 467 ? -11.547 -54.438 -30.578 1 96.31 467 ILE B O 1
ATOM 9226 N N . CYS B 1 468 ? -10.234 -52.656 -30.234 1 96.56 468 CYS B N 1
ATOM 9227 C CA . CYS B 1 468 ? -10.055 -52.938 -28.812 1 96.56 468 CYS B CA 1
ATOM 9228 C C . CYS B 1 468 ? -10.305 -51.688 -27.984 1 96.56 468 CYS B C 1
ATOM 9230 O O . CYS B 1 468 ? -10.117 -50.562 -28.469 1 96.56 468 CYS B O 1
ATOM 9232 N N . ASP B 1 469 ? -10.742 -51.875 -26.797 1 95.38 469 ASP B N 1
ATOM 9233 C CA . ASP B 1 469 ? -10.922 -50.844 -25.797 1 95.38 469 ASP B CA 1
ATOM 9234 C C . ASP B 1 469 ? -10.398 -51.281 -24.438 1 95.38 469 ASP B C 1
ATOM 9236 O O . ASP B 1 469 ? -10.938 -52.219 -23.844 1 95.38 469 ASP B O 1
ATOM 9240 N N . VAL B 1 470 ? -9.383 -50.562 -23.984 1 94.31 470 VAL B N 1
ATOM 9241 C CA . VAL B 1 470 ? -8.797 -50.875 -22.688 1 94.31 470 VAL B CA 1
ATOM 9242 C C . VAL B 1 470 ? -9.547 -50.156 -21.578 1 94.31 470 VAL B C 1
ATOM 9244 O O . VAL B 1 470 ? -9.883 -48.969 -21.703 1 94.31 470 VAL B O 1
ATOM 9247 N N . ALA B 1 471 ? -9.781 -50.812 -20.453 1 90.31 471 ALA B N 1
ATOM 9248 C CA . ALA B 1 471 ? -10.461 -50.219 -19.312 1 90.31 471 ALA B CA 1
ATOM 9249 C C . ALA B 1 471 ? -9.594 -49.125 -18.672 1 90.31 471 ALA B C 1
ATOM 9251 O O . ALA B 1 471 ? -8.375 -49.281 -18.562 1 90.31 471 ALA B O 1
ATOM 9252 N N . GLY B 1 472 ? -10.242 -48.094 -18.312 1 80.69 472 GLY B N 1
ATOM 9253 C CA . GLY B 1 472 ? -9.547 -47 -17.688 1 80.69 472 GLY B CA 1
ATOM 9254 C C . GLY B 1 472 ? -9.227 -45.875 -18.641 1 80.69 472 GLY B C 1
ATOM 9255 O O . GLY B 1 472 ? -9.727 -45.844 -19.766 1 80.69 472 GLY B O 1
ATOM 9256 N N . HIS B 1 473 ? -8.531 -44.875 -18.234 1 77.62 473 HIS B N 1
ATOM 9257 C CA . HIS B 1 473 ? -8.188 -43.75 -19.094 1 77.62 473 HIS B CA 1
ATOM 9258 C C . HIS B 1 473 ? -6.781 -43.25 -18.781 1 77.62 473 HIS B C 1
ATOM 9260 O O . HIS B 1 473 ? -6.211 -43.562 -17.734 1 77.62 473 HIS B O 1
ATOM 9266 N N . GLY B 1 474 ? -6.219 -42.594 -19.766 1 80.56 474 GLY B N 1
ATOM 9267 C CA . GLY B 1 474 ? -4.945 -41.906 -19.578 1 80.56 474 GLY B CA 1
ATOM 9268 C C . GLY B 1 474 ? -3.756 -42.75 -20.031 1 80.56 474 GLY B C 1
ATOM 9269 O O . GLY B 1 474 ? -3.865 -43.5 -20.984 1 80.56 474 GLY B O 1
ATOM 9270 N N . ILE B 1 475 ? -2.65 -42.562 -19.312 1 83.81 475 ILE B N 1
ATOM 9271 C CA . ILE B 1 475 ? -1.366 -43.094 -19.75 1 83.81 475 ILE B CA 1
ATOM 9272 C C . ILE B 1 475 ? -1.331 -44.594 -19.547 1 83.81 475 ILE B C 1
ATOM 9274 O O . ILE B 1 475 ? -0.851 -45.344 -20.422 1 83.81 475 ILE B O 1
ATOM 9278 N N . SER B 1 476 ? -1.902 -45.062 -18.469 1 85.94 476 SER B N 1
ATOM 9279 C CA . SER B 1 476 ? -1.911 -46.5 -18.172 1 85.94 476 SER B CA 1
ATOM 9280 C C . SER B 1 476 ? -2.66 -47.281 -19.234 1 85.94 476 SER B C 1
ATOM 9282 O O . SER B 1 476 ? -2.188 -48.344 -19.703 1 85.94 476 SER B O 1
ATOM 9284 N N . SER B 1 477 ? -3.801 -46.844 -19.594 1 89.5 477 SER B N 1
ATOM 9285 C CA . SER B 1 477 ? -4.598 -47.5 -20.625 1 89.5 477 SER B CA 1
ATOM 9286 C C . SER B 1 477 ? -3.891 -47.469 -21.969 1 89.5 477 SER B C 1
ATOM 9288 O O . SER B 1 477 ? -3.998 -48.438 -22.75 1 89.5 477 SER B O 1
ATOM 9290 N N . ALA B 1 478 ? -3.205 -46.406 -22.219 1 89.06 478 ALA B N 1
ATOM 9291 C CA . ALA B 1 478 ? -2.451 -46.281 -23.453 1 89.06 478 ALA B CA 1
ATOM 9292 C C . ALA B 1 478 ? -1.324 -47.312 -23.516 1 89.06 478 ALA B C 1
ATOM 9294 O O . ALA B 1 478 ? -1.026 -47.875 -24.578 1 89.06 478 ALA B O 1
ATOM 9295 N N . PHE B 1 479 ? -0.688 -47.594 -22.406 1 87.5 479 PHE B N 1
ATOM 9296 C CA . PHE B 1 479 ? 0.322 -48.656 -22.312 1 87.5 479 PHE B CA 1
ATOM 9297 C C . PHE B 1 479 ? -0.26 -50 -22.703 1 87.5 479 PHE B C 1
ATOM 9299 O O . PHE B 1 479 ? 0.331 -50.75 -23.5 1 87.5 479 PHE B O 1
ATOM 9306 N N . VAL B 1 480 ? -1.353 -50.25 -22.156 1 90.31 480 VAL B N 1
ATOM 9307 C CA . VAL B 1 480 ? -1.987 -51.531 -22.375 1 90.31 480 VAL B CA 1
ATOM 9308 C C . VAL B 1 480 ? -2.438 -51.656 -23.828 1 90.31 480 VAL B C 1
ATOM 9310 O O . VAL B 1 480 ? -2.369 -52.719 -24.438 1 90.31 480 VAL B O 1
ATOM 9313 N N . ALA B 1 481 ? -2.895 -50.531 -24.328 1 91.75 481 ALA B N 1
ATOM 9314 C CA . ALA B 1 481 ? -3.262 -50.531 -25.75 1 91.75 481 ALA B CA 1
ATOM 9315 C C . ALA B 1 481 ? -2.064 -50.875 -26.625 1 91.75 481 ALA B C 1
ATOM 9317 O O . ALA B 1 481 ? -2.197 -51.594 -27.609 1 91.75 481 ALA B O 1
ATOM 9318 N N . ALA B 1 482 ? -0.968 -50.281 -26.297 1 88.69 482 ALA B N 1
ATOM 9319 C CA . ALA B 1 482 ? 0.247 -50.594 -27.047 1 88.69 482 ALA B CA 1
ATOM 9320 C C . ALA B 1 482 ? 0.59 -52.094 -26.938 1 88.69 482 ALA B C 1
ATOM 9322 O O . ALA B 1 482 ? 0.977 -52.719 -27.922 1 88.69 482 ALA B O 1
ATOM 9323 N N . MET B 1 483 ? 0.477 -52.625 -25.812 1 90.12 483 MET B N 1
ATOM 9324 C CA . MET B 1 483 ? 0.716 -54.062 -25.594 1 90.12 483 MET B CA 1
ATOM 9325 C C . MET B 1 483 ? -0.266 -54.906 -26.391 1 90.12 483 MET B C 1
ATOM 9327 O O . MET B 1 483 ? 0.102 -55.938 -26.922 1 90.12 483 MET B O 1
ATOM 9331 N N . THR B 1 484 ? -1.449 -54.469 -26.422 1 92.56 484 THR B N 1
ATOM 9332 C CA . THR B 1 484 ? -2.49 -55.156 -27.156 1 92.56 484 THR B CA 1
ATOM 9333 C C . THR B 1 484 ? -2.133 -55.25 -28.641 1 92.56 484 THR B C 1
ATOM 9335 O O . THR B 1 484 ? -2.361 -56.281 -29.297 1 92.56 484 THR B O 1
ATOM 9338 N N . LYS B 1 485 ? -1.648 -54.219 -29.141 1 91.19 485 LYS B N 1
ATOM 9339 C CA . LYS B 1 485 ? -1.207 -54.188 -30.531 1 91.19 485 LYS B CA 1
ATOM 9340 C C . LYS B 1 485 ? -0.175 -55.281 -30.797 1 91.19 485 LYS B C 1
ATOM 9342 O O . LYS B 1 485 ? -0.256 -56 -31.797 1 91.19 485 LYS B O 1
ATOM 9347 N N . MET B 1 486 ? 0.747 -55.406 -29.891 1 89.69 486 MET B N 1
ATOM 9348 C CA . MET B 1 486 ? 1.79 -56.406 -30.047 1 89.69 486 MET B CA 1
ATOM 9349 C C . MET B 1 486 ? 1.202 -57.812 -29.953 1 89.69 486 MET B C 1
ATOM 9351 O O . MET B 1 486 ? 1.61 -58.719 -30.703 1 89.69 486 MET B O 1
ATOM 9355 N N . ALA B 1 487 ? 0.327 -58 -29.094 1 91.19 487 ALA B N 1
ATOM 9356 C CA . ALA B 1 487 ? -0.334 -59.281 -28.953 1 91.19 487 ALA B CA 1
ATOM 9357 C C . ALA B 1 487 ? -1.075 -59.656 -30.234 1 91.19 487 ALA B C 1
ATOM 9359 O O . ALA B 1 487 ? -1.05 -60.812 -30.656 1 91.19 487 ALA B O 1
ATOM 9360 N N . PHE B 1 488 ? -1.739 -58.781 -30.859 1 92.56 488 PHE B N 1
ATOM 9361 C CA . PHE B 1 488 ? -2.475 -59 -32.094 1 92.56 488 PHE B CA 1
ATOM 9362 C C . PHE B 1 488 ? -1.521 -59.312 -33.25 1 92.56 488 PHE B C 1
ATOM 9364 O O . PHE B 1 488 ? -1.777 -60.25 -34.031 1 92.56 488 PHE B O 1
ATOM 9371 N N . SER B 1 489 ? -0.498 -58.594 -33.312 1 87.69 489 SER B N 1
ATOM 9372 C CA . SER B 1 489 ? 0.47 -58.781 -34.375 1 87.69 489 SER B CA 1
ATOM 9373 C C . SER B 1 489 ? 1.021 -60.188 -34.375 1 87.69 489 SER B C 1
ATOM 9375 O O . SER B 1 489 ? 1.322 -60.75 -35.438 1 87.69 489 SER B O 1
ATOM 9377 N N . ALA B 1 490 ? 1.076 -60.75 -33.219 1 83.88 490 ALA B N 1
ATOM 9378 C CA . ALA B 1 490 ? 1.626 -62.094 -33.062 1 83.88 490 ALA B CA 1
ATOM 9379 C C . ALA B 1 490 ? 0.648 -63.156 -33.562 1 83.88 490 ALA B C 1
ATOM 9381 O O . ALA B 1 490 ? 1.025 -64.312 -33.781 1 83.88 490 ALA B O 1
ATOM 9382 N N . THR B 1 491 ? -0.519 -62.812 -33.875 1 88.88 491 THR B N 1
ATOM 9383 C CA . THR B 1 491 ? -1.537 -63.781 -34.25 1 88.88 491 THR B CA 1
ATOM 9384 C C . THR B 1 491 ? -1.7 -63.812 -35.781 1 88.88 491 THR B C 1
ATOM 9386 O O . THR B 1 491 ? -2.621 -64.438 -36.312 1 88.88 491 THR B O 1
ATOM 9389 N N . ALA B 1 492 ? -0.875 -63.219 -36.531 1 83.75 492 ALA B N 1
ATOM 9390 C CA . ALA B 1 492 ? -0.962 -63.094 -38 1 83.75 492 ALA B CA 1
ATOM 9391 C C . ALA B 1 492 ? -1.108 -64.438 -38.656 1 83.75 492 ALA B C 1
ATOM 9393 O O . ALA B 1 492 ? -1.909 -64.625 -39.594 1 83.75 492 ALA B O 1
ATOM 9394 N N . PRO B 1 493 ? -0.413 -65.5 -38.125 1 82.19 493 PRO B N 1
ATOM 9395 C CA . PRO B 1 493 ? -0.494 -66.812 -38.781 1 82.19 493 PRO B CA 1
ATOM 9396 C C . PRO B 1 493 ? -1.873 -67.438 -38.656 1 82.19 493 PRO B C 1
ATOM 9398 O O . PRO B 1 493 ? -2.223 -68.312 -39.469 1 82.19 493 PRO B O 1
ATOM 9401 N N . TYR B 1 494 ? -2.641 -67.062 -37.688 1 88.12 494 TYR B N 1
ATOM 9402 C CA . TYR B 1 494 ? -3.93 -67.688 -37.438 1 88.12 494 TYR B CA 1
ATOM 9403 C C . TYR B 1 494 ? -5.07 -66.75 -37.656 1 88.12 494 TYR B C 1
ATOM 9405 O O . TYR B 1 494 ? -6.137 -66.875 -37.062 1 88.12 494 TYR B O 1
ATOM 9413 N N . MET B 1 495 ? -4.902 -65.812 -38.469 1 91.81 495 MET B N 1
ATOM 9414 C CA . MET B 1 495 ? -5.867 -64.688 -38.562 1 91.81 495 MET B CA 1
ATOM 9415 C C . MET B 1 495 ? -7.211 -65.188 -39.094 1 91.81 495 MET B C 1
ATOM 9417 O O . MET B 1 495 ? -8.242 -64.562 -38.812 1 91.81 495 MET B O 1
ATOM 9421 N N . GLN B 1 496 ? -7.207 -66.375 -39.781 1 93.94 496 GLN B N 1
ATOM 9422 C CA . GLN B 1 496 ? -8.445 -66.875 -40.344 1 93.94 496 GLN B CA 1
ATOM 9423 C C . GLN B 1 496 ? -9.344 -67.5 -39.281 1 93.94 496 GLN B C 1
ATOM 9425 O O . GLN B 1 496 ? -10.516 -67.75 -39.531 1 93.94 496 GLN B O 1
ATOM 9430 N N . PHE B 1 497 ? -8.797 -67.75 -38.094 1 95.31 497 PHE B N 1
ATOM 9431 C CA . PHE B 1 497 ? -9.555 -68.312 -37 1 95.31 497 PHE B CA 1
ATOM 9432 C C . PHE B 1 497 ? -9.75 -67.312 -35.875 1 95.31 497 PHE B C 1
ATOM 9434 O O . PHE B 1 497 ? -8.961 -67.25 -34.938 1 95.31 497 PHE B O 1
ATOM 9441 N N . PRO B 1 498 ? -10.859 -66.625 -35.875 1 96.19 498 PRO B N 1
ATOM 9442 C CA . PRO B 1 498 ? -11.078 -65.562 -34.906 1 96.19 498 PRO B CA 1
ATOM 9443 C C . PRO B 1 498 ? -10.984 -66.062 -33.469 1 96.19 498 PRO B C 1
ATOM 9445 O O . PRO B 1 498 ? -10.453 -65.375 -32.594 1 96.19 498 PRO B O 1
ATOM 9448 N N . GLN B 1 499 ? -11.516 -67.188 -33.156 1 94.94 499 GLN B N 1
ATOM 9449 C CA . GLN B 1 499 ? -11.445 -67.75 -31.812 1 94.94 499 GLN B CA 1
ATOM 9450 C C . GLN B 1 499 ? -10 -67.938 -31.375 1 94.94 499 GLN B C 1
ATOM 9452 O O . GLN B 1 499 ? -9.648 -67.688 -30.219 1 94.94 499 GLN B O 1
ATOM 9457 N N . LYS B 1 500 ? -9.148 -68.375 -32.25 1 94.44 500 LYS B N 1
ATOM 9458 C CA . LYS B 1 500 ? -7.742 -68.562 -31.922 1 94.44 500 LYS B CA 1
ATOM 9459 C C . LYS B 1 500 ? -6.996 -67.25 -31.734 1 94.44 500 LYS B C 1
ATOM 9461 O O . LYS B 1 500 ? -6.078 -67.188 -30.922 1 94.44 500 LYS B O 1
ATOM 9466 N N . VAL B 1 501 ? -7.402 -66.312 -32.531 1 95.25 501 VAL B N 1
ATOM 9467 C CA . VAL B 1 501 ? -6.777 -65 -32.438 1 95.25 501 VAL B CA 1
ATOM 9468 C C . VAL B 1 501 ? -7.004 -64.438 -31.031 1 95.25 501 VAL B C 1
ATOM 9470 O O . VAL B 1 501 ? -6.047 -64.062 -30.328 1 95.25 501 VAL B O 1
ATOM 9473 N N . LEU B 1 502 ? -8.234 -64.438 -30.594 1 95.94 502 LEU B N 1
ATOM 9474 C CA . LEU B 1 502 ? -8.562 -63.844 -29.281 1 95.94 502 LEU B CA 1
ATOM 9475 C C . LEU B 1 502 ? -8.016 -64.688 -28.156 1 95.94 502 LEU B C 1
ATOM 9477 O O . LEU B 1 502 ? -7.605 -64.188 -27.109 1 95.94 502 LEU B O 1
ATOM 9481 N N . HIS B 1 503 ? -8.039 -65.938 -28.422 1 94.44 503 HIS B N 1
ATOM 9482 C CA . HIS B 1 503 ? -7.477 -66.875 -27.422 1 94.44 503 HIS B CA 1
ATOM 9483 C C . HIS B 1 503 ? -5.984 -66.625 -27.234 1 94.44 503 HIS B C 1
ATOM 9485 O O . HIS B 1 503 ? -5.504 -66.5 -26.094 1 94.44 503 HIS B O 1
ATOM 9491 N N . SER B 1 504 ? -5.289 -66.5 -28.297 1 91.81 504 SER B N 1
ATOM 9492 C CA . SER B 1 504 ? -3.852 -66.25 -28.234 1 91.81 504 SER B CA 1
ATOM 9493 C C . SER B 1 504 ? -3.543 -64.875 -27.609 1 91.81 504 SER B C 1
ATOM 9495 O O . SER B 1 504 ? -2.617 -64.75 -26.797 1 91.81 504 SER B O 1
ATOM 9497 N N . MET B 1 505 ? -4.289 -63.938 -27.984 1 93.5 505 MET B N 1
ATOM 9498 C CA . MET B 1 505 ? -4.109 -62.625 -27.391 1 93.5 505 MET B CA 1
ATOM 9499 C C . MET B 1 505 ? -4.34 -62.656 -25.891 1 93.5 505 MET B C 1
ATOM 9501 O O . MET B 1 505 ? -3.559 -62.062 -25.125 1 93.5 505 MET B O 1
ATOM 9505 N N . ASN B 1 506 ? -5.414 -63.25 -25.484 1 94.06 506 ASN B N 1
ATOM 9506 C CA . ASN B 1 506 ? -5.73 -63.375 -24.062 1 94.06 506 ASN B CA 1
ATOM 9507 C C . ASN B 1 506 ? -4.605 -64.062 -23.281 1 94.06 506 ASN B C 1
ATOM 9509 O O . ASN B 1 506 ? -4.234 -63.594 -22.203 1 94.06 506 ASN B O 1
ATOM 9513 N N . ARG B 1 507 ? -4.121 -65.062 -23.844 1 88.81 507 ARG B N 1
ATOM 9514 C CA . ARG B 1 507 ? -3.043 -65.812 -23.203 1 88.81 507 ARG B CA 1
ATOM 9515 C C . ARG B 1 507 ? -1.808 -64.938 -23.016 1 88.81 507 ARG B C 1
ATOM 9517 O O . ARG B 1 507 ? -1.144 -65 -21.984 1 88.81 507 ARG B O 1
ATOM 9524 N N . ASN B 1 508 ? -1.548 -64.125 -23.984 1 87.81 508 ASN B N 1
ATOM 9525 C CA . ASN B 1 508 ? -0.353 -63.281 -23.938 1 87.81 508 ASN B CA 1
ATOM 9526 C C . ASN B 1 508 ? -0.524 -62.125 -22.984 1 87.81 508 ASN B C 1
ATOM 9528 O O . ASN B 1 508 ? 0.447 -61.656 -22.391 1 87.81 508 ASN B O 1
ATOM 9532 N N . LEU B 1 509 ? -1.73 -61.656 -22.828 1 90.56 509 LEU B N 1
ATOM 9533 C CA . LEU B 1 509 ? -1.983 -60.438 -22.078 1 90.56 509 LEU B CA 1
ATOM 9534 C C . LEU B 1 509 ? -2.275 -60.75 -20.609 1 90.56 509 LEU B C 1
ATOM 9536 O O . LEU B 1 509 ? -2.053 -59.906 -19.734 1 90.56 509 LEU B O 1
ATOM 9540 N N . THR B 1 510 ? -2.805 -61.844 -20.391 1 89 510 THR B N 1
ATOM 9541 C CA . THR B 1 510 ? -3.197 -62.219 -19.031 1 89 510 THR B CA 1
ATOM 9542 C C . THR B 1 510 ? -1.997 -62.156 -18.078 1 89 510 THR B C 1
ATOM 9544 O O . THR B 1 510 ? -0.931 -62.688 -18.406 1 89 510 THR B O 1
ATOM 9547 N N . GLY B 1 511 ? -2.166 -61.469 -16.922 1 80.62 511 GLY B N 1
ATOM 9548 C CA . GLY B 1 511 ? -1.12 -61.344 -15.922 1 80.62 511 GLY B CA 1
ATOM 9549 C C . GLY B 1 511 ? -0.201 -60.156 -16.156 1 80.62 511 GLY B C 1
ATOM 9550 O O . GLY B 1 511 ? 0.619 -59.812 -15.297 1 80.62 511 GLY B O 1
ATOM 9551 N N . LYS B 1 512 ? -0.363 -59.5 -17.234 1 81.19 512 LYS B N 1
ATOM 9552 C CA . LYS B 1 512 ? 0.576 -58.438 -17.562 1 81.19 512 LYS B CA 1
ATOM 9553 C C . LYS B 1 512 ? -0.099 -57.062 -17.516 1 81.19 512 LYS B C 1
ATOM 9555 O O . LYS B 1 512 ? 0.575 -56.031 -17.484 1 81.19 512 LYS B O 1
ATOM 9560 N N . VAL B 1 513 ? -1.398 -56.969 -17.484 1 81.12 513 VAL B N 1
ATOM 9561 C CA . VAL B 1 513 ? -2.088 -55.719 -17.641 1 81.12 513 VAL B CA 1
ATOM 9562 C C . VAL B 1 513 ? -2.59 -55.219 -16.281 1 81.12 513 VAL B C 1
ATOM 9564 O O . VAL B 1 513 ? -3.475 -54.375 -16.203 1 81.12 513 VAL B O 1
ATOM 9567 N N . SER B 1 514 ? -1.892 -55.594 -15.117 1 75.06 514 SER B N 1
ATOM 9568 C CA . SER B 1 514 ? -2.012 -55.094 -13.75 1 75.06 514 SER B CA 1
ATOM 9569 C C . SER B 1 514 ? -3.463 -54.781 -13.398 1 75.06 514 SER B C 1
ATOM 9571 O O . SER B 1 514 ? -3.777 -53.719 -12.922 1 75.06 514 SER B O 1
ATOM 9573 N N . GLY B 1 515 ? -4.477 -55.656 -13.703 1 78.06 515 GLY B N 1
ATOM 9574 C CA . GLY B 1 515 ? -5.859 -55.5 -13.281 1 78.06 515 GLY B CA 1
ATOM 9575 C C . GLY B 1 515 ? -6.727 -54.812 -14.312 1 78.06 515 GLY B C 1
ATOM 9576 O O . GLY B 1 515 ? -7.941 -54.688 -14.133 1 78.06 515 GLY B O 1
ATOM 9577 N N . LEU B 1 516 ? -6.121 -54.281 -15.328 1 87 516 LEU B N 1
ATOM 9578 C CA . LEU B 1 516 ? -6.91 -53.719 -16.422 1 87 516 LEU B CA 1
ATOM 9579 C C . LEU B 1 516 ? -7.406 -54.844 -17.344 1 87 516 LEU B C 1
ATOM 9581 O O . LEU B 1 516 ? -6.922 -55.969 -17.281 1 87 516 LEU B O 1
ATOM 9585 N N . PHE B 1 517 ? -8.438 -54.531 -18.031 1 93.25 517 PHE B N 1
ATOM 9586 C CA . PHE B 1 517 ? -8.945 -55.469 -19 1 93.25 517 PHE B CA 1
ATOM 9587 C C . PHE B 1 517 ? -9.227 -54.812 -20.344 1 93.25 517 PHE B C 1
ATOM 9589 O O . PHE B 1 517 ? -9.273 -53.594 -20.422 1 93.25 517 PHE B O 1
ATOM 9596 N N . ILE B 1 518 ? -9.328 -55.625 -21.359 1 95.88 518 ILE B N 1
ATOM 9597 C CA . ILE B 1 518 ? -9.492 -55.094 -22.719 1 95.88 518 ILE B CA 1
ATOM 9598 C C . ILE B 1 518 ? -10.719 -55.75 -23.359 1 95.88 518 ILE B C 1
ATOM 9600 O O . ILE B 1 518 ? -10.891 -56.969 -23.328 1 95.88 518 ILE B O 1
ATOM 9604 N N . THR B 1 519 ? -11.586 -54.969 -23.828 1 96.62 519 THR B N 1
ATOM 9605 C CA . THR B 1 519 ? -12.656 -55.469 -24.672 1 96.62 519 THR B CA 1
ATOM 9606 C C . THR B 1 519 ? -12.242 -55.438 -26.141 1 96.62 519 THR B C 1
ATOM 9608 O O . THR B 1 519 ? -11.477 -54.562 -26.547 1 96.62 519 THR B O 1
ATOM 9611 N N . SER B 1 520 ? -12.664 -56.406 -26.922 1 97.19 520 SER B N 1
ATOM 9612 C CA . SER B 1 520 ? -12.211 -56.469 -28.312 1 97.19 520 SER B CA 1
ATOM 9613 C C . SER B 1 520 ? -13.211 -57.188 -29.203 1 97.19 520 SER B C 1
ATOM 9615 O O . SER B 1 520 ? -13.953 -58.062 -28.719 1 97.19 520 SER B O 1
ATOM 9617 N N . SER B 1 521 ? -13.344 -56.781 -30.391 1 97.25 521 SER B N 1
ATOM 9618 C CA . SER B 1 521 ? -14.055 -57.469 -31.469 1 97.25 521 SER B CA 1
ATOM 9619 C C . SER B 1 521 ? -13.133 -57.719 -32.656 1 97.25 521 SER B C 1
ATOM 9621 O O . SER B 1 521 ? -12.484 -56.812 -33.156 1 97.25 521 SER B O 1
ATOM 9623 N N . TYR B 1 522 ? -13.023 -58.969 -33.062 1 97.56 522 TYR B N 1
ATOM 9624 C CA . TYR B 1 522 ? -12.188 -59.312 -34.219 1 97.56 522 TYR B CA 1
ATOM 9625 C C . TYR B 1 522 ? -13.031 -59.906 -35.344 1 97.56 522 TYR B C 1
ATOM 9627 O O . TYR B 1 522 ? -13.82 -60.844 -35.125 1 97.56 522 TYR B O 1
ATOM 9635 N N . LEU B 1 523 ? -12.875 -59.375 -36.531 1 97.56 523 LEU B N 1
ATOM 9636 C CA . LEU B 1 523 ? -13.609 -59.781 -37.719 1 97.56 523 LEU B CA 1
ATOM 9637 C C . LEU B 1 523 ? -12.648 -60.25 -38.844 1 97.56 523 LEU B C 1
ATOM 9639 O O . LEU B 1 523 ? -11.68 -59.531 -39.125 1 97.56 523 LEU B O 1
ATOM 9643 N N . TYR B 1 524 ? -12.867 -61.375 -39.406 1 97.56 524 TYR B N 1
ATOM 9644 C CA . TYR B 1 524 ? -12.094 -61.875 -40.531 1 97.56 524 TYR B CA 1
ATOM 9645 C C . TYR B 1 524 ? -12.961 -61.969 -41.781 1 97.56 524 TYR B C 1
ATOM 9647 O O . TYR B 1 524 ? -13.953 -62.688 -41.812 1 97.56 524 TYR B O 1
ATOM 9655 N N . PHE B 1 525 ? -12.539 -61.281 -42.812 1 96.94 525 PHE B N 1
ATOM 9656 C CA . PHE B 1 525 ? -13.281 -61.188 -44.062 1 96.94 525 PHE B CA 1
ATOM 9657 C C . PHE B 1 525 ? -12.688 -62.094 -45.125 1 96.94 525 PHE B C 1
ATOM 9659 O O . PHE B 1 525 ? -11.633 -61.812 -45.688 1 96.94 525 PHE B O 1
ATOM 9666 N N . ASP B 1 526 ? -13.359 -63.156 -45.344 1 95.56 526 ASP B N 1
ATOM 9667 C CA . ASP B 1 526 ? -13.047 -63.969 -46.5 1 95.56 526 ASP B CA 1
ATOM 9668 C C . ASP B 1 526 ? -13.789 -63.5 -47.75 1 95.56 526 ASP B C 1
ATOM 9670 O O . ASP B 1 526 ? -14.922 -63.906 -48 1 95.56 526 ASP B O 1
ATOM 9674 N N . LEU B 1 527 ? -13.172 -62.781 -48.531 1 93 527 LEU B N 1
ATOM 9675 C CA . LEU B 1 527 ? -13.828 -62.031 -49.625 1 93 527 LEU B CA 1
ATOM 9676 C C . LEU B 1 527 ? -14.133 -62.969 -50.781 1 93 527 LEU B C 1
ATOM 9678 O O . LEU B 1 527 ? -15.062 -62.719 -51.562 1 93 527 LEU B O 1
ATOM 9682 N N . GLU B 1 528 ? -13.352 -63.938 -50.969 1 90.5 528 GLU B N 1
ATOM 9683 C CA . GLU B 1 528 ? -13.625 -64.875 -52.031 1 90.5 528 GLU B CA 1
ATOM 9684 C C . GLU B 1 528 ? -14.852 -65.75 -51.719 1 90.5 528 GLU B C 1
ATOM 9686 O O . GLU B 1 528 ? -15.742 -65.875 -52.562 1 90.5 528 GLU B O 1
ATOM 9691 N N . ALA B 1 529 ? -14.922 -66.25 -50.531 1 92.44 529 ALA B N 1
ATOM 9692 C CA . ALA B 1 529 ? -16.031 -67.062 -50.094 1 92.44 529 ALA B CA 1
ATOM 9693 C C . ALA B 1 529 ? -17.219 -66.188 -49.656 1 92.44 529 ALA B C 1
ATOM 9695 O O . ALA B 1 529 ? -18.312 -66.75 -49.406 1 92.44 529 ALA B O 1
ATOM 9696 N N . LYS B 1 530 ? -17.062 -64.938 -49.469 1 93.81 530 LYS B N 1
ATOM 9697 C CA . LYS B 1 530 ? -18.078 -64 -48.969 1 93.81 530 LYS B CA 1
ATOM 9698 C C . LYS B 1 530 ? -18.594 -64.438 -47.625 1 93.81 530 LYS B C 1
ATOM 9700 O O . LYS B 1 530 ? -19.812 -64.5 -47.406 1 93.81 530 LYS B O 1
ATOM 9705 N N . LEU B 1 531 ? -17.688 -64.75 -46.781 1 95.94 531 LEU B N 1
ATOM 9706 C CA . LEU B 1 531 ? -17.969 -65.188 -45.438 1 95.94 531 LEU B CA 1
ATOM 9707 C C . LEU B 1 531 ? -17.25 -64.312 -44.406 1 95.94 531 LEU B C 1
ATOM 9709 O O . LEU B 1 531 ? -16.078 -63.969 -44.594 1 95.94 531 LEU B O 1
ATOM 9713 N N . LEU B 1 532 ? -18.016 -63.969 -43.406 1 96.75 532 LEU B N 1
ATOM 9714 C CA . LEU B 1 532 ? -17.453 -63.25 -42.281 1 96.75 532 LEU B CA 1
ATOM 9715 C C . LEU B 1 532 ? -17.375 -64.125 -41.062 1 96.75 532 LEU B C 1
ATOM 9717 O O . LEU B 1 532 ? -18.391 -64.688 -40.594 1 96.75 532 LEU B O 1
ATOM 9721 N N . SER B 1 533 ? -16.219 -64.312 -40.562 1 97.38 533 SER B N 1
ATOM 9722 C CA . SER B 1 533 ? -16.016 -65 -39.281 1 97.38 533 SER B CA 1
ATOM 9723 C C . SER B 1 533 ? -15.617 -64 -38.219 1 97.38 533 SER B C 1
ATOM 9725 O O . SER B 1 533 ? -14.812 -63.094 -38.438 1 97.38 533 SER B O 1
ATOM 9727 N N . PHE B 1 534 ? -16.25 -64.125 -37.062 1 97.19 534 PHE B N 1
ATOM 9728 C CA . PHE B 1 534 ? -15.922 -63.125 -36.031 1 97.19 534 PHE B CA 1
ATOM 9729 C C . PHE B 1 534 ? -15.992 -63.719 -34.656 1 97.19 534 PHE B C 1
ATOM 9731 O O . PHE B 1 534 ? -16.609 -64.75 -34.438 1 97.19 534 PHE B O 1
ATOM 9738 N N . SER B 1 535 ? -15.305 -63.094 -33.781 1 96.88 535 SER B N 1
ATOM 9739 C CA . SER B 1 535 ? -15.297 -63.375 -32.344 1 96.88 535 SER B CA 1
ATOM 9740 C C . SER B 1 535 ? -15.297 -62.125 -31.516 1 96.88 535 SER B C 1
ATOM 9742 O O . SER B 1 535 ? -14.906 -61.062 -32 1 96.88 535 SER B O 1
ATOM 9744 N N . ASN B 1 536 ? -15.836 -62.25 -30.344 1 96.69 536 ASN B N 1
ATOM 9745 C CA . ASN B 1 536 ? -15.992 -61.062 -29.5 1 96.69 536 ASN B CA 1
ATOM 9746 C C . ASN B 1 536 ? -15.508 -61.312 -28.078 1 96.69 536 ASN B C 1
ATOM 9748 O O . ASN B 1 536 ? -15.734 -62.406 -27.531 1 96.69 536 ASN B O 1
ATOM 9752 N N . ALA B 1 537 ? -14.828 -60.344 -27.547 1 96.25 537 ALA B N 1
ATOM 9753 C CA . ALA B 1 537 ? -14.344 -60.406 -26.172 1 96.25 537 ALA B CA 1
ATOM 9754 C C . ALA B 1 537 ? -14.93 -59.281 -25.328 1 96.25 537 ALA B C 1
ATOM 9756 O O . ALA B 1 537 ? -14.203 -58.438 -24.828 1 96.25 537 ALA B O 1
ATOM 9757 N N . GLY B 1 538 ? -16.219 -59.312 -25.094 1 94.25 538 GLY B N 1
ATOM 9758 C CA . GLY B 1 538 ? -16.875 -58.375 -24.219 1 94.25 538 GLY B CA 1
ATOM 9759 C C . GLY B 1 538 ? -17.047 -57 -24.844 1 94.25 538 GLY B C 1
ATOM 9760 O O . GLY B 1 538 ? -17.297 -56 -24.141 1 94.25 538 GLY B O 1
ATOM 9761 N N . HIS B 1 539 ? -16.719 -56.781 -26.094 1 96 539 HIS B N 1
ATOM 9762 C CA . HIS B 1 539 ? -16.844 -55.531 -26.812 1 96 539 HIS B CA 1
ATOM 9763 C C . HIS B 1 539 ? -18.281 -55.312 -27.281 1 96 539 HIS B C 1
ATOM 9765 O O . HIS B 1 539 ? -19.062 -56.281 -27.406 1 96 539 HIS B O 1
ATOM 9771 N N . PRO B 1 540 ? -18.688 -54.094 -27.453 1 93.38 540 PRO B N 1
ATOM 9772 C CA . PRO B 1 540 ? -20.047 -53.844 -27.969 1 93.38 540 PRO B CA 1
ATOM 9773 C C . PRO B 1 540 ? -20.312 -54.531 -29.297 1 93.38 540 PRO B C 1
ATOM 9775 O O . PRO B 1 540 ? -19.406 -54.75 -30.094 1 93.38 540 PRO B O 1
ATOM 9778 N N . GLU B 1 541 ? -21.594 -54.844 -29.469 1 92.88 541 GLU B N 1
ATOM 9779 C CA . GLU B 1 541 ? -22.016 -55.5 -30.703 1 92.88 541 GLU B CA 1
ATOM 9780 C C . GLU B 1 541 ? -21.797 -54.562 -31.906 1 92.88 541 GLU B C 1
ATOM 9782 O O . GLU B 1 541 ? -21.781 -53.344 -31.766 1 92.88 541 GLU B O 1
ATOM 9787 N N . PHE B 1 542 ? -21.484 -55.188 -33 1 95.31 542 PHE B N 1
ATOM 9788 C CA . PHE B 1 542 ? -21.359 -54.344 -34.188 1 95.31 542 PHE B CA 1
ATOM 9789 C C . PHE B 1 542 ? -22.625 -54.406 -35.062 1 95.31 542 PHE B C 1
ATOM 9791 O O . PHE B 1 542 ? -23.469 -55.281 -34.844 1 95.31 542 PHE B O 1
ATOM 9798 N N . TYR B 1 543 ? -22.781 -53.5 -35.969 1 96.31 543 TYR B N 1
ATOM 9799 C CA . TYR B 1 543 ? -23.984 -53.344 -36.781 1 96.31 543 TYR B CA 1
ATOM 9800 C C . TYR B 1 543 ? -23.703 -53.75 -38.219 1 96.31 543 TYR B C 1
ATOM 9802 O O . TYR B 1 543 ? -22.656 -53.438 -38.781 1 96.31 543 TYR B O 1
ATOM 9810 N N . LEU B 1 544 ? -24.594 -54.531 -38.781 1 96.62 544 LEU B N 1
ATOM 9811 C CA . LEU B 1 544 ? -24.578 -54.906 -40.188 1 96.62 544 LEU B CA 1
ATOM 9812 C C . LEU B 1 544 ? -25.703 -54.219 -40.938 1 96.62 544 LEU B C 1
ATOM 9814 O O . LEU B 1 544 ? -26.875 -54.375 -40.562 1 96.62 544 LEU B O 1
ATOM 9818 N N . ILE B 1 545 ? -25.344 -53.5 -41.875 1 95.06 545 ILE B N 1
ATOM 9819 C CA . ILE B 1 545 ? -26.312 -52.781 -42.719 1 95.06 545 ILE B CA 1
ATOM 9820 C C . ILE B 1 545 ? -26.344 -53.438 -44.094 1 95.06 545 ILE B C 1
ATOM 9822 O O . ILE B 1 545 ? -25.375 -53.344 -44.844 1 95.06 545 ILE B O 1
ATOM 9826 N N . ARG B 1 546 ? -27.453 -54.031 -44.375 1 92.88 546 ARG B N 1
ATOM 9827 C CA . ARG B 1 546 ? -27.703 -54.656 -45.688 1 92.88 546 ARG B CA 1
ATOM 9828 C C . ARG B 1 546 ? -28.812 -53.969 -46.438 1 92.88 546 ARG B C 1
ATOM 9830 O O . ARG B 1 546 ? -29.875 -53.688 -45.906 1 92.88 546 ARG B O 1
ATOM 9837 N N . ASN B 1 547 ? -28.531 -53.656 -47.688 1 83.69 547 ASN B N 1
ATOM 9838 C CA . ASN B 1 547 ? -29.5 -52.938 -48.5 1 83.69 547 ASN B CA 1
ATOM 9839 C C . ASN B 1 547 ? -30.781 -53.719 -48.688 1 83.69 547 ASN B C 1
ATOM 9841 O O . ASN B 1 547 ? -31.859 -53.125 -48.875 1 83.69 547 ASN B O 1
ATOM 9845 N N . THR B 1 548 ? -30.719 -55.031 -48.625 1 85.69 548 THR B N 1
ATOM 9846 C CA . THR B 1 548 ? -31.875 -55.906 -48.906 1 85.69 548 THR B CA 1
ATOM 9847 C C . THR B 1 548 ? -32.75 -56.031 -47.656 1 85.69 548 THR B C 1
ATOM 9849 O O . THR B 1 548 ? -33.875 -56.531 -47.75 1 85.69 548 THR B O 1
ATOM 9852 N N . GLU B 1 549 ? -32.25 -55.594 -46.562 1 87.94 549 GLU B N 1
ATOM 9853 C CA . GLU B 1 549 ? -33.031 -55.719 -45.344 1 87.94 549 GLU B CA 1
ATOM 9854 C C . GLU B 1 549 ? -33.656 -54.375 -44.938 1 87.94 549 GLU B C 1
ATOM 9856 O O . GLU B 1 549 ? -33.219 -53.312 -45.406 1 87.94 549 GLU B O 1
ATOM 9861 N N . SER B 1 550 ? -34.75 -54.406 -44.125 1 86.75 550 SER B N 1
ATOM 9862 C CA . SER B 1 550 ? -35.5 -53.188 -43.781 1 86.75 550 SER B CA 1
ATOM 9863 C C . SER B 1 550 ? -35 -52.594 -42.469 1 86.75 550 SER B C 1
ATOM 9865 O O . SER B 1 550 ? -35.469 -51.531 -42.062 1 86.75 550 SER B O 1
ATOM 9867 N N . GLU B 1 551 ? -34.094 -53.281 -41.812 1 88.75 551 GLU B N 1
ATOM 9868 C CA . GLU B 1 551 ? -33.562 -52.781 -40.531 1 88.75 551 GLU B CA 1
ATOM 9869 C C . GLU B 1 551 ? -32.094 -53.156 -40.344 1 88.75 551 GLU B C 1
ATOM 9871 O O . GLU B 1 551 ? -31.609 -54.094 -41 1 88.75 551 GLU B O 1
ATOM 9876 N N . ILE B 1 552 ? -31.406 -52.375 -39.438 1 92.88 552 ILE B N 1
ATOM 9877 C CA . ILE B 1 552 ? -30.016 -52.656 -39.125 1 92.88 552 ILE B CA 1
ATOM 9878 C C . ILE B 1 552 ? -29.922 -53.906 -38.25 1 92.88 552 ILE B C 1
ATOM 9880 O O . ILE B 1 552 ? -30.703 -54.094 -37.312 1 92.88 552 ILE B O 1
ATOM 9884 N N . ARG B 1 553 ? -29.062 -54.781 -38.562 1 93.12 553 ARG B N 1
ATOM 9885 C CA . ARG B 1 553 ? -28.859 -56 -37.781 1 93.12 553 ARG B CA 1
ATOM 9886 C C . ARG B 1 553 ? -27.766 -55.812 -36.719 1 93.12 553 ARG B C 1
ATOM 9888 O O . ARG B 1 553 ? -26.656 -55.406 -37.062 1 93.12 553 ARG B O 1
ATOM 9895 N N . GLU B 1 554 ? -28.109 -56.094 -35.562 1 92.31 554 GLU B N 1
ATOM 9896 C CA . GLU B 1 554 ? -27.125 -56.125 -34.5 1 92.31 554 GLU B CA 1
ATOM 9897 C C . GLU B 1 554 ? -26.547 -57.531 -34.344 1 92.31 554 GLU B C 1
ATOM 9899 O O . GLU B 1 554 ? -27.266 -58.5 -34.031 1 92.31 554 GLU B O 1
ATOM 9904 N N . VAL B 1 555 ? -25.312 -57.594 -34.594 1 93.31 555 VAL B N 1
ATOM 9905 C CA . VAL B 1 555 ? -24.672 -58.906 -34.5 1 93.31 555 VAL B CA 1
ATOM 9906 C C . VAL B 1 555 ? -24.031 -59.062 -33.125 1 93.31 555 VAL B C 1
ATOM 9908 O O . VAL B 1 555 ? -23.125 -58.344 -32.781 1 93.31 555 VAL B O 1
ATOM 9911 N N . ARG B 1 556 ? -24.438 -59.938 -32.344 1 79 556 ARG B N 1
ATOM 9912 C CA . ARG B 1 556 ? -24.016 -60.156 -30.969 1 79 556 ARG B CA 1
ATOM 9913 C C . ARG B 1 556 ? -23.109 -61.375 -30.859 1 79 556 ARG B C 1
ATOM 9915 O O . ARG B 1 556 ? -23.359 -62.406 -31.531 1 79 556 ARG B O 1
ATOM 9922 N N . ALA B 1 557 ? -22.125 -61.188 -30.266 1 85.75 557 ALA B N 1
ATOM 9923 C CA . ALA B 1 557 ? -21.25 -62.312 -29.922 1 85.75 557 ALA B CA 1
ATOM 9924 C C . ALA B 1 557 ? -20.812 -62.25 -28.453 1 85.75 557 ALA B C 1
ATOM 9926 O O . ALA B 1 557 ? -20.516 -61.156 -27.953 1 85.75 557 ALA B O 1
ATOM 9927 N N . LYS B 1 558 ? -20.922 -63.344 -27.766 1 85.75 558 LYS B N 1
ATOM 9928 C CA . LYS B 1 558 ? -20.594 -63.375 -26.344 1 85.75 558 LYS B CA 1
ATOM 9929 C C . LYS B 1 558 ? -19.109 -63.688 -26.141 1 85.75 558 LYS B C 1
ATOM 9931 O O . LYS B 1 558 ? -18.5 -64.375 -26.938 1 85.75 558 LYS B O 1
ATOM 9936 N N . GLY B 1 559 ? -18.578 -63.062 -25.203 1 90.06 559 GLY B N 1
ATOM 9937 C CA . GLY B 1 559 ? -17.219 -63.312 -24.781 1 90.06 559 GLY B CA 1
ATOM 9938 C C . GLY B 1 559 ? -16.797 -62.469 -23.594 1 90.06 559 GLY B C 1
ATOM 9939 O O . GLY B 1 559 ? -17.375 -61.406 -23.328 1 90.06 559 GLY B O 1
ATOM 9940 N N . LYS B 1 560 ? -15.867 -62.969 -22.828 1 93.12 560 LYS B N 1
ATOM 9941 C CA . LYS B 1 560 ? -15.312 -62.25 -21.688 1 93.12 560 LYS B CA 1
ATOM 9942 C C . LYS B 1 560 ? -14.141 -61.375 -22.125 1 93.12 560 LYS B C 1
ATOM 9944 O O . LYS B 1 560 ? -13.438 -61.688 -23.078 1 93.12 560 LYS B O 1
ATOM 9949 N N . PRO B 1 561 ? -13.945 -60.344 -21.469 1 94.94 561 PRO B N 1
ATOM 9950 C CA . PRO B 1 561 ? -12.859 -59.438 -21.859 1 94.94 561 PRO B CA 1
ATOM 9951 C C . PRO B 1 561 ? -11.484 -60.094 -21.797 1 94.94 561 PRO B C 1
ATOM 9953 O O . PRO B 1 561 ? -11.32 -61.094 -21.109 1 94.94 561 PRO B O 1
ATOM 9956 N N . LEU B 1 562 ? -10.547 -59.562 -22.484 1 95.5 562 LEU B N 1
ATOM 9957 C CA . LEU B 1 562 ? -9.188 -60.062 -22.531 1 95.5 562 LEU B CA 1
ATOM 9958 C C . LEU B 1 562 ? -8.398 -59.656 -21.281 1 95.5 562 LEU B C 1
ATOM 9960 O O . LEU B 1 562 ? -8.602 -58.531 -20.766 1 95.5 562 LEU B O 1
ATOM 9964 N N . GLY B 1 563 ? -7.488 -60.469 -20.812 1 90.62 563 GLY B N 1
ATOM 9965 C CA . GLY B 1 563 ? -6.516 -60.125 -19.797 1 90.62 563 GLY B CA 1
ATOM 9966 C C . GLY B 1 563 ? -6.988 -60.438 -18.375 1 90.62 563 GLY B C 1
ATOM 9967 O O . GLY B 1 563 ? -6.215 -60.312 -17.422 1 90.62 563 GLY B O 1
ATOM 9968 N N . LEU B 1 564 ? -8.227 -60.688 -18.125 1 86.56 564 LEU B N 1
ATOM 9969 C CA . LEU B 1 564 ? -8.789 -60.844 -16.797 1 86.56 564 LEU B CA 1
ATOM 9970 C C . LEU B 1 564 ? -8.641 -62.281 -16.312 1 86.56 564 LEU B C 1
ATOM 9972 O O . LEU B 1 564 ? -8.305 -62.5 -15.148 1 86.56 564 LEU B O 1
ATOM 9976 N N . PHE B 1 565 ? -8.977 -63.188 -17.188 1 84.44 565 PHE B N 1
ATOM 9977 C CA . PHE B 1 565 ? -9.008 -64.562 -16.766 1 84.44 565 PHE B CA 1
ATOM 9978 C C . PHE B 1 565 ? -8.102 -65.438 -17.641 1 84.44 565 PHE B C 1
ATOM 9980 O O . PHE B 1 565 ? -8.031 -65.25 -18.859 1 84.44 565 PHE B O 1
ATOM 9987 N N . ASN B 1 566 ? -7.57 -66.375 -16.906 1 79.62 566 ASN B N 1
ATOM 9988 C CA . ASN B 1 566 ? -6.73 -67.312 -17.625 1 79.62 566 ASN B CA 1
ATOM 9989 C C . ASN B 1 566 ? -7.566 -68.375 -18.344 1 79.62 566 ASN B C 1
ATOM 9991 O O . ASN B 1 566 ? -8.656 -68.75 -17.875 1 79.62 566 ASN B O 1
ATOM 9995 N N . ASP B 1 567 ? -7.211 -68.875 -19.484 1 78.69 567 ASP B N 1
ATOM 9996 C CA . ASP B 1 567 ? -7.711 -70 -20.203 1 78.69 567 ASP B CA 1
ATOM 9997 C C . ASP B 1 567 ? -9.164 -69.812 -20.625 1 78.69 567 ASP B C 1
ATOM 9999 O O . ASP B 1 567 ? -10.039 -70.625 -20.234 1 78.69 567 ASP B O 1
ATOM 10003 N N . LEU B 1 568 ? -9.516 -68.812 -21.078 1 82.56 568 LEU B N 1
ATOM 10004 C CA . LEU B 1 568 ? -10.836 -68.562 -21.641 1 82.56 568 LEU B CA 1
ATOM 10005 C C . LEU B 1 568 ? -10.914 -69 -23.094 1 82.56 568 LEU B C 1
ATOM 10007 O O . LEU B 1 568 ? -9.93 -68.875 -23.844 1 82.56 568 LEU B O 1
ATOM 10011 N N . SER B 1 569 ? -11.992 -69.625 -23.359 1 88 569 SER B N 1
ATOM 10012 C CA . SER B 1 569 ? -12.242 -69.938 -24.766 1 88 569 SER B CA 1
ATOM 10013 C C . SER B 1 569 ? -13.211 -68.938 -25.391 1 88 569 SER B C 1
ATOM 10015 O O . SER B 1 569 ? -14.18 -68.5 -24.75 1 88 569 SER B O 1
ATOM 10017 N N . TYR B 1 570 ? -12.875 -68.562 -26.547 1 93.06 570 TYR B N 1
ATOM 10018 C CA . TYR B 1 570 ? -13.734 -67.625 -27.297 1 93.06 570 TYR B CA 1
ATOM 10019 C C . TYR B 1 570 ? -14.453 -68.375 -28.422 1 93.06 570 TYR B C 1
ATOM 10021 O O . TYR B 1 570 ? -13.93 -69.312 -29 1 93.06 570 TYR B O 1
ATOM 10029 N N . GLN B 1 571 ? -15.625 -67.938 -28.672 1 92.81 571 GLN B N 1
ATOM 10030 C CA . GLN B 1 571 ? -16.453 -68.562 -29.703 1 92.81 571 GLN B CA 1
ATOM 10031 C C . GLN B 1 571 ? -16.266 -67.875 -31.047 1 92.81 571 GLN B C 1
ATOM 10033 O O . GLN B 1 571 ? -15.922 -66.688 -31.109 1 92.81 571 GLN B O 1
ATOM 10038 N N . GLU B 1 572 ? -16.375 -68.625 -32.031 1 94.62 572 GLU B N 1
ATOM 10039 C CA . GLU B 1 572 ? -16.344 -68.125 -33.406 1 94.62 572 GLU B CA 1
ATOM 10040 C C . GLU B 1 572 ? -17.734 -68.188 -34.031 1 94.62 572 GLU B C 1
ATOM 10042 O O . GLU B 1 572 ? -18.438 -69.188 -33.906 1 94.62 572 GLU B O 1
ATOM 10047 N N . ASN B 1 573 ? -18.156 -67.188 -34.562 1 95.44 573 ASN B N 1
ATOM 10048 C CA . ASN B 1 573 ? -19.422 -67.062 -35.281 1 95.44 573 ASN B CA 1
ATOM 10049 C C . ASN B 1 573 ? -19.188 -66.75 -36.75 1 95.44 573 ASN B C 1
ATOM 10051 O O . ASN B 1 573 ? -18.156 -66.188 -37.125 1 95.44 573 ASN B O 1
ATOM 10055 N N . LYS B 1 574 ? -20.109 -67.125 -37.594 1 96 574 LYS B N 1
ATOM 10056 C CA . LYS B 1 574 ? -20 -66.875 -39.031 1 96 574 LYS B CA 1
ATOM 10057 C C . LYS B 1 574 ? -21.266 -66.25 -39.594 1 96 574 LYS B C 1
ATOM 10059 O O . LYS B 1 574 ? -22.359 -66.5 -39.094 1 96 574 LYS B O 1
ATOM 10064 N N . LEU B 1 575 ? -21.047 -65.438 -40.531 1 95 575 LEU B N 1
ATOM 10065 C CA . LEU B 1 575 ? -22.141 -64.812 -41.188 1 95 575 LEU B CA 1
ATOM 10066 C C . LEU B 1 575 ? -21.844 -64.625 -42.688 1 95 575 LEU B C 1
ATOM 10068 O O . LEU B 1 575 ? -20.703 -64.312 -43.062 1 95 575 LEU B O 1
ATOM 10072 N N . GLU B 1 576 ? -22.812 -64.812 -43.531 1 95.38 576 GLU B N 1
ATOM 10073 C CA . GLU B 1 576 ? -22.656 -64.625 -44.969 1 95.38 576 GLU B CA 1
ATOM 10074 C C . GLU B 1 576 ? -22.656 -63.125 -45.312 1 95.38 576 GLU B C 1
ATOM 10076 O O . GLU B 1 576 ? -23.453 -62.375 -44.781 1 95.38 576 GLU B O 1
ATOM 10081 N N . LEU B 1 577 ? -21.766 -62.812 -46.219 1 94.5 577 LEU B N 1
ATOM 10082 C CA . LEU B 1 577 ? -21.641 -61.438 -46.656 1 94.5 577 LEU B CA 1
ATOM 10083 C C . LEU B 1 577 ? -22.234 -61.25 -48.062 1 94.5 577 LEU B C 1
ATOM 10085 O O . LEU B 1 577 ? -22.109 -62.125 -48.906 1 94.5 577 LEU B O 1
ATOM 10089 N N . LEU B 1 578 ? -22.891 -60.188 -48.219 1 93.19 578 LEU B N 1
ATOM 10090 C CA . LEU B 1 578 ? -23.391 -59.812 -49.531 1 93.19 578 LEU B CA 1
ATOM 10091 C C . LEU B 1 578 ? -22.703 -58.531 -50.031 1 93.19 578 LEU B C 1
ATOM 10093 O O . LEU B 1 578 ? -22.203 -57.75 -49.25 1 93.19 578 LEU B O 1
ATOM 10097 N N . SER B 1 579 ? -22.625 -58.406 -51.406 1 90.81 579 SER B N 1
ATOM 10098 C CA . SER B 1 579 ? -22.062 -57.188 -51.969 1 90.81 579 SER B CA 1
ATOM 10099 C C . SER B 1 579 ? -22.859 -55.969 -51.531 1 90.81 579 SER B C 1
ATOM 10101 O O . SER B 1 579 ? -24.094 -55.938 -51.625 1 90.81 579 SER B O 1
ATOM 10103 N N . GLY B 1 580 ? -22.156 -55 -51 1 90.94 580 GLY B N 1
ATOM 10104 C CA . GLY B 1 580 ? -22.797 -53.781 -50.562 1 90.94 580 GLY B CA 1
ATOM 10105 C C . GLY B 1 580 ? -23.016 -53.719 -49.062 1 90.94 580 GLY B C 1
ATOM 10106 O O . GLY B 1 580 ? -23.438 -52.719 -48.5 1 90.94 580 GLY B O 1
ATOM 10107 N N . ASP B 1 581 ? -22.719 -54.812 -48.344 1 94.56 581 ASP B N 1
ATOM 10108 C CA . ASP B 1 581 ? -22.859 -54.844 -46.906 1 94.56 581 ASP B CA 1
ATOM 10109 C C . ASP B 1 581 ? -21.922 -53.875 -46.219 1 94.56 581 ASP B C 1
ATOM 10111 O O . ASP B 1 581 ? -20.781 -53.688 -46.656 1 94.56 581 ASP B O 1
ATOM 10115 N N . ARG B 1 582 ? -22.438 -53.25 -45.188 1 95.75 582 ARG B N 1
ATOM 10116 C CA . ARG B 1 582 ? -21.641 -52.344 -44.375 1 95.75 582 ARG B CA 1
ATOM 10117 C C . ARG B 1 582 ? -21.609 -52.781 -42.906 1 95.75 582 ARG B C 1
ATOM 10119 O O . ARG B 1 582 ? -22.625 -53.219 -42.375 1 95.75 582 ARG B O 1
ATOM 10126 N N . ILE B 1 583 ? -20.484 -52.656 -42.344 1 96.62 583 ILE B N 1
ATOM 10127 C CA . ILE B 1 583 ? -20.297 -53.031 -40.938 1 96.62 583 ILE B CA 1
ATOM 10128 C C . ILE B 1 583 ? -19.781 -51.812 -40.156 1 96.62 583 ILE B C 1
ATOM 10130 O O . ILE B 1 583 ? -18.906 -51.094 -40.625 1 96.62 583 ILE B O 1
ATOM 10134 N N . PHE B 1 584 ? -20.391 -51.625 -39.031 1 96.81 584 PHE B N 1
ATOM 10135 C CA . PHE B 1 584 ? -20 -50.531 -38.188 1 96.81 584 PHE B CA 1
ATOM 10136 C C . PHE B 1 584 ? -19.562 -51.031 -36.812 1 96.81 584 PHE B C 1
ATOM 10138 O O . PHE B 1 584 ? -20.344 -51.625 -36.094 1 96.81 584 PHE B O 1
ATOM 10145 N N . LEU B 1 585 ? -18.281 -50.781 -36.438 1 97.12 585 LEU B N 1
ATOM 10146 C CA . LEU B 1 585 ? -17.719 -51.062 -35.125 1 97.12 585 LEU B CA 1
ATOM 10147 C C . LEU B 1 585 ? -17.453 -49.781 -34.344 1 97.12 585 LEU B C 1
ATOM 10149 O O . LEU B 1 585 ? -17.062 -48.781 -34.906 1 97.12 585 LEU B O 1
ATOM 10153 N N . TYR B 1 586 ? -17.594 -49.875 -33.031 1 95.62 586 TYR B N 1
ATOM 10154 C CA . TYR B 1 586 ? -17.406 -48.688 -32.25 1 95.62 586 TYR B CA 1
ATOM 10155 C C . TYR B 1 586 ? -17.016 -49 -30.828 1 95.62 586 TYR B C 1
ATOM 10157 O O . TYR B 1 586 ? -17.156 -50.156 -30.391 1 95.62 586 TYR B O 1
ATOM 10165 N N . THR B 1 587 ? -16.422 -48.062 -30.141 1 94.62 587 THR B N 1
ATOM 10166 C CA . THR B 1 587 ? -16.141 -48.188 -28.703 1 94.62 587 THR B CA 1
ATOM 10167 C C . THR B 1 587 ? -17.203 -47.5 -27.875 1 94.62 587 THR B C 1
ATOM 10169 O O . THR B 1 587 ? -17.938 -46.656 -28.375 1 94.62 587 THR B O 1
ATOM 10172 N N . ASP B 1 588 ? -17.297 -47.812 -26.594 1 91.69 588 ASP B N 1
ATOM 10173 C CA . ASP B 1 588 ? -18.375 -47.375 -25.734 1 91.69 588 ASP B CA 1
ATOM 10174 C C . ASP B 1 588 ? -18.297 -45.875 -25.484 1 91.69 588 ASP B C 1
ATOM 10176 O O . ASP B 1 588 ? -19.281 -45.25 -25.062 1 91.69 588 ASP B O 1
ATOM 10180 N N . GLY B 1 589 ? -17.203 -45.25 -25.766 1 90.88 589 GLY B N 1
ATOM 10181 C CA . GLY B 1 589 ? -17.078 -43.812 -25.609 1 90.88 589 GLY B CA 1
ATOM 10182 C C . GLY B 1 589 ? -18.047 -43.062 -26.484 1 90.88 589 GLY B C 1
ATOM 10183 O O . GLY B 1 589 ? -18.422 -41.938 -26.156 1 90.88 589 GLY B O 1
ATOM 10184 N N . LEU B 1 590 ? -18.391 -43.594 -27.594 1 91.38 590 LEU B N 1
ATOM 10185 C CA . LEU B 1 590 ? -19.359 -43 -28.5 1 91.38 590 LEU B CA 1
ATOM 10186 C C . LEU B 1 590 ? -20.734 -42.875 -27.828 1 91.38 590 LEU B C 1
ATOM 10188 O O . LEU B 1 590 ? -21.453 -41.875 -28.016 1 91.38 590 LEU B O 1
ATOM 10192 N N . LEU B 1 591 ? -21.078 -43.844 -27.062 1 91.25 591 LEU B N 1
ATOM 10193 C CA . LEU B 1 591 ? -22.391 -43.875 -26.422 1 91.25 591 LEU B CA 1
ATOM 10194 C C . LEU B 1 591 ? -22.422 -43.031 -25.172 1 91.25 591 LEU B C 1
ATOM 10196 O O . LEU B 1 591 ? -23.484 -42.688 -24.656 1 91.25 591 LEU B O 1
ATOM 10200 N N . ASP B 1 592 ? -21.297 -42.625 -24.656 1 88.69 592 ASP B N 1
ATOM 10201 C CA . ASP B 1 592 ? -21.203 -41.844 -23.438 1 88.69 592 ASP B CA 1
ATOM 10202 C C . ASP B 1 592 ? -21.359 -40.375 -23.719 1 88.69 592 ASP B C 1
ATOM 10204 O O . ASP B 1 592 ? -21.422 -39.531 -22.797 1 88.69 592 ASP B O 1
ATOM 10208 N N . LEU B 1 593 ? -21.422 -39.969 -24.938 1 89 593 LEU B N 1
ATOM 10209 C CA . LEU B 1 593 ? -21.594 -38.562 -25.312 1 89 593 LEU B CA 1
ATOM 10210 C C . LEU B 1 593 ? -22.984 -38.062 -24.906 1 89 593 LEU B C 1
ATOM 10212 O O . LEU B 1 593 ? -23.969 -38.781 -25.062 1 89 593 LEU B O 1
ATOM 10216 N N . VAL B 1 594 ? -22.984 -36.906 -24.234 1 88.62 594 VAL B N 1
ATOM 10217 C CA . VAL B 1 594 ? -24.234 -36.312 -23.75 1 88.62 594 VAL B CA 1
ATOM 10218 C C . VAL B 1 594 ? -24.375 -34.875 -24.266 1 88.62 594 VAL B C 1
ATOM 10220 O O . VAL B 1 594 ? -23.406 -34.094 -24.219 1 88.62 594 VAL B O 1
ATOM 10223 N N . HIS B 1 595 ? -25.438 -34.656 -24.891 1 87.12 595 HIS B N 1
ATOM 10224 C CA . HIS B 1 595 ? -25.797 -33.281 -25.281 1 87.12 595 HIS B CA 1
ATOM 10225 C C . HIS B 1 595 ? -26.844 -32.688 -24.344 1 87.12 595 HIS B C 1
ATOM 10227 O O . HIS B 1 595 ? -27.828 -33.344 -24.016 1 87.12 595 HIS B O 1
ATOM 10233 N N . PRO B 1 596 ? -26.547 -31.562 -23.859 1 83.25 596 PRO B N 1
ATOM 10234 C CA . PRO B 1 596 ? -27.469 -30.953 -22.891 1 83.25 596 PRO B CA 1
ATOM 10235 C C . PRO B 1 596 ? -28.906 -30.859 -23.422 1 83.25 596 PRO B C 1
ATOM 10237 O O . PRO B 1 596 ? -29.859 -31.062 -22.672 1 83.25 596 PRO B O 1
ATOM 10240 N N . ASP B 1 597 ? -29.188 -30.562 -24.688 1 82.75 597 ASP B N 1
ATOM 10241 C CA . ASP B 1 597 ? -30.516 -30.359 -25.25 1 82.75 597 ASP B CA 1
ATOM 10242 C C . ASP B 1 597 ? -31.062 -31.656 -25.844 1 82.75 597 ASP B C 1
ATOM 10244 O O . ASP B 1 597 ? -32.281 -31.922 -25.766 1 82.75 597 ASP B O 1
ATOM 10248 N N . GLU B 1 598 ? -30.266 -32.5 -26.422 1 82.81 598 GLU B N 1
ATOM 10249 C CA . GLU B 1 598 ? -30.719 -33.656 -27.203 1 82.81 598 GLU B CA 1
ATOM 10250 C C . GLU B 1 598 ? -30.594 -34.969 -26.391 1 82.81 598 GLU B C 1
ATOM 10252 O O . GLU B 1 598 ? -31.109 -36 -26.797 1 82.81 598 GLU B O 1
ATOM 10257 N N . GLY B 1 599 ? -29.953 -34.906 -25.25 1 84.19 599 GLY B N 1
ATOM 10258 C CA . GLY B 1 599 ? -29.812 -36.062 -24.391 1 84.19 599 GLY B CA 1
ATOM 10259 C C . GLY B 1 599 ? -28.578 -36.875 -24.719 1 84.19 599 GLY B C 1
ATOM 10260 O O . GLY B 1 599 ? -27.609 -36.375 -25.297 1 84.19 599 GLY B O 1
ATOM 10261 N N . SER B 1 600 ? -28.594 -38.219 -24.328 1 86.12 600 SER B N 1
ATOM 10262 C CA . SER B 1 600 ? -27.438 -39.094 -24.453 1 86.12 600 SER B CA 1
ATOM 10263 C C . SER B 1 600 ? -27.375 -39.719 -25.844 1 86.12 600 SER B C 1
ATOM 10265 O O . SER B 1 600 ? -28.406 -39.906 -26.5 1 86.12 600 SER B O 1
ATOM 10267 N N . PHE B 1 601 ? -26.203 -39.812 -26.391 1 87.62 601 PHE B N 1
ATOM 10268 C CA . PHE B 1 601 ? -25.953 -40.5 -27.641 1 87.62 601 PHE B CA 1
ATOM 10269 C C . PHE B 1 601 ? -26.156 -42 -27.453 1 87.62 601 PHE B C 1
ATOM 10271 O O . PHE B 1 601 ? -25.188 -42.781 -27.391 1 87.62 601 PHE B O 1
ATOM 10278 N N . GLU B 1 602 ? -27.375 -42.5 -27.281 1 88.44 602 GLU B N 1
ATOM 10279 C CA . GLU B 1 602 ? -27.719 -43.906 -26.969 1 88.44 602 GLU B CA 1
ATOM 10280 C C . GLU B 1 602 ? -27.641 -44.781 -28.219 1 88.44 602 GLU B C 1
ATOM 10282 O O . GLU B 1 602 ? -27.469 -44.281 -29.328 1 88.44 602 GLU B O 1
ATOM 10287 N N . GLU B 1 603 ? -27.797 -46.031 -28.047 1 91.88 603 GLU B N 1
ATOM 10288 C CA . GLU B 1 603 ? -27.719 -47.031 -29.125 1 91.88 603 GLU B CA 1
ATOM 10289 C C . GLU B 1 603 ? -28.797 -46.75 -30.172 1 91.88 603 GLU B C 1
ATOM 10291 O O . GLU B 1 603 ? -28.562 -46.938 -31.375 1 91.88 603 GLU B O 1
ATOM 10296 N N . SER B 1 604 ? -29.953 -46.312 -29.719 1 91 604 SER B N 1
ATOM 10297 C CA . SER B 1 604 ? -31.062 -46.031 -30.625 1 91 604 SER B CA 1
ATOM 10298 C C . SER B 1 604 ? -30.719 -44.906 -31.578 1 91 604 SER B C 1
ATOM 10300 O O . SER B 1 604 ? -31.047 -44.969 -32.75 1 91 604 SER B O 1
ATOM 10302 N N . LYS B 1 605 ? -30.141 -43.938 -31.078 1 91.44 605 LYS B N 1
ATOM 10303 C CA . LYS B 1 605 ? -29.75 -42.781 -31.906 1 91.44 605 LYS B CA 1
ATOM 10304 C C . LYS B 1 605 ? -28.688 -43.188 -32.906 1 91.44 605 LYS B C 1
ATOM 10306 O O . LYS B 1 605 ? -28.734 -42.781 -34.062 1 91.44 605 LYS B O 1
ATOM 10311 N N . LEU B 1 606 ? -27.688 -43.875 -32.438 1 93.56 606 LEU B N 1
ATOM 10312 C CA . LEU B 1 606 ? -26.656 -44.375 -33.312 1 93.56 606 LEU B CA 1
ATOM 10313 C C . LEU B 1 606 ? -27.266 -45.188 -34.469 1 93.56 606 LEU B C 1
ATOM 10315 O O . LEU B 1 606 ? -26.922 -44.969 -35.625 1 93.56 606 LEU B O 1
ATOM 10319 N N . LYS B 1 607 ? -28.234 -46.094 -34.188 1 93.5 607 LYS B N 1
ATOM 10320 C CA . LYS B 1 607 ? -28.906 -46.906 -35.188 1 93.5 607 LYS B CA 1
ATOM 10321 C C . LYS B 1 607 ? -29.656 -46.031 -36.188 1 93.5 607 LYS B C 1
ATOM 10323 O O . LYS B 1 607 ? -29.641 -46.312 -37.406 1 93.5 607 LYS B O 1
ATOM 10328 N N . SER B 1 608 ? -30.281 -45.031 -35.656 1 92.31 608 SER B N 1
ATOM 10329 C CA . SER B 1 608 ? -31.047 -44.125 -36.5 1 92.31 608 SER B CA 1
ATOM 10330 C C . SER B 1 608 ? -30.125 -43.375 -37.469 1 92.31 608 SER B C 1
ATOM 10332 O O . SER B 1 608 ? -30.438 -43.25 -38.656 1 92.31 608 SER B O 1
ATOM 10334 N N . ILE B 1 609 ? -28.969 -42.906 -36.969 1 92.12 609 ILE B N 1
ATOM 10335 C CA . ILE B 1 609 ? -28.016 -42.188 -37.812 1 92.12 609 ILE B CA 1
ATOM 10336 C C . ILE B 1 609 ? -27.484 -43.125 -38.906 1 92.12 609 ILE B C 1
ATOM 10338 O O . ILE B 1 609 ? -27.375 -42.719 -40.062 1 92.12 609 ILE B O 1
ATOM 10342 N N . LEU B 1 610 ? -27.125 -44.312 -38.5 1 94.19 610 LEU B N 1
ATOM 10343 C CA . LEU B 1 610 ? -26.594 -45.312 -39.438 1 94.19 610 LEU B CA 1
ATOM 10344 C C . LEU B 1 610 ? -27.609 -45.625 -40.5 1 94.19 610 LEU B C 1
ATOM 10346 O O . LEU B 1 610 ? -27.266 -45.719 -41.688 1 94.19 610 LEU B O 1
ATOM 10350 N N . TRP B 1 611 ? -28.859 -45.812 -40.094 1 93.56 611 TRP B N 1
ATOM 10351 C CA . TRP B 1 611 ? -29.922 -46.188 -41 1 93.56 611 TRP B CA 1
ATOM 10352 C C . TRP B 1 611 ? -30.25 -45.062 -41.969 1 93.56 611 TRP B C 1
ATOM 10354 O O . TRP B 1 611 ? -30.422 -45.312 -43.188 1 93.56 611 TRP B O 1
ATOM 10364 N N . GLN B 1 612 ? -30.391 -43.875 -41.562 1 92.31 612 GLN B N 1
ATOM 10365 C CA . GLN B 1 612 ? -30.781 -42.719 -42.344 1 92.31 612 GLN B CA 1
ATOM 10366 C C . GLN B 1 612 ? -29.719 -42.406 -43.406 1 92.31 612 GLN B C 1
ATOM 10368 O O . GLN B 1 612 ? -30.031 -41.875 -44.469 1 92.31 612 GLN B O 1
ATOM 10373 N N . ASN B 1 613 ? -28.484 -42.781 -43.062 1 91.88 613 ASN B N 1
ATOM 10374 C CA . ASN B 1 613 ? -27.391 -42.406 -43.969 1 91.88 613 ASN B CA 1
ATOM 10375 C C . ASN B 1 613 ? -26.812 -43.625 -44.688 1 91.88 613 ASN B C 1
ATOM 10377 O O . ASN B 1 613 ? -25.703 -43.562 -45.219 1 91.88 613 ASN B O 1
ATOM 10381 N N . ARG B 1 614 ? -27.484 -44.719 -44.75 1 90.25 614 ARG B N 1
ATOM 10382 C CA . ARG B 1 614 ? -26.984 -46 -45.25 1 90.25 614 ARG B CA 1
ATOM 10383 C C . ARG B 1 614 ? -26.703 -45.938 -46.75 1 90.25 614 ARG B C 1
ATOM 10385 O O . ARG B 1 614 ? -25.891 -46.688 -47.25 1 90.25 614 ARG B O 1
ATOM 10392 N N . GLU B 1 615 ? -27.344 -44.969 -47.469 1 89.5 615 GLU B N 1
ATOM 10393 C CA . GLU B 1 615 ? -27.219 -44.906 -48.906 1 89.5 615 GLU B CA 1
ATOM 10394 C C . GLU B 1 615 ? -26.062 -44.031 -49.344 1 89.5 615 GLU B C 1
ATOM 10396 O O . GLU B 1 615 ? -25.672 -44 -50.5 1 89.5 615 GLU B O 1
ATOM 10401 N N . LEU B 1 616 ? -25.484 -43.344 -48.469 1 92.38 616 LEU B N 1
ATOM 10402 C CA . LEU B 1 616 ? -24.391 -42.438 -48.781 1 92.38 616 LEU B CA 1
ATOM 10403 C C . LEU B 1 616 ? -23.078 -43.188 -49 1 92.38 616 LEU B C 1
ATOM 10405 O O . LEU B 1 616 ? -22.859 -44.219 -48.375 1 92.38 616 LEU B O 1
ATOM 10409 N N . PRO B 1 617 ? -22.266 -42.594 -49.875 1 92.31 617 PRO B N 1
ATOM 10410 C CA . PRO B 1 617 ? -20.922 -43.188 -49.969 1 92.31 617 PRO B CA 1
ATOM 10411 C C . PRO B 1 617 ? -20.172 -43.125 -48.625 1 92.31 617 PRO B C 1
ATOM 10413 O O . PRO B 1 617 ? -20.438 -42.25 -47.812 1 92.31 617 PRO B O 1
ATOM 10416 N N . LEU B 1 618 ? -19.312 -44 -48.406 1 92.12 618 LEU B N 1
ATOM 10417 C CA . LEU B 1 618 ? -18.656 -44.188 -47.094 1 92.12 618 LEU B CA 1
ATOM 10418 C C . LEU B 1 618 ? -17.969 -42.906 -46.656 1 92.12 618 LEU B C 1
ATOM 10420 O O . LEU B 1 618 ? -17.938 -42.625 -45.469 1 92.12 618 LEU B O 1
ATOM 10424 N N . ASP B 1 619 ? -17.422 -42.219 -47.562 1 92.38 619 ASP B N 1
ATOM 10425 C CA . ASP B 1 619 ? -16.75 -40.938 -47.25 1 92.38 619 ASP B CA 1
ATOM 10426 C C . ASP B 1 619 ? -17.734 -39.938 -46.688 1 92.38 619 ASP B C 1
ATOM 10428 O O . ASP B 1 619 ? -17.438 -39.281 -45.688 1 92.38 619 ASP B O 1
ATOM 10432 N N . GLN B 1 620 ? -18.797 -39.781 -47.344 1 93.44 620 GLN B N 1
ATOM 10433 C CA . GLN B 1 620 ? -19.828 -38.844 -46.875 1 93.44 620 GLN B CA 1
ATOM 10434 C C . GLN B 1 620 ? -20.453 -39.344 -45.594 1 93.44 620 GLN B C 1
ATOM 10436 O O . GLN B 1 620 ? -20.812 -38.531 -44.719 1 93.44 620 GLN B O 1
ATOM 10441 N N . PHE B 1 621 ? -20.594 -40.625 -45.5 1 91.94 621 PHE B N 1
ATOM 10442 C CA . PHE B 1 621 ? -21.109 -41.219 -44.25 1 91.94 621 PHE B CA 1
ATOM 10443 C C . PHE B 1 621 ? -20.203 -40.906 -43.094 1 91.94 621 PHE B C 1
ATOM 10445 O O . PHE B 1 621 ? -20.688 -40.531 -42 1 91.94 621 PHE B O 1
ATOM 10452 N N . GLU B 1 622 ? -18.953 -41.062 -43.25 1 92.44 622 GLU B N 1
ATOM 10453 C CA . GLU B 1 622 ? -17.984 -40.75 -42.219 1 92.44 622 GLU B CA 1
ATOM 10454 C C . GLU B 1 622 ? -18.094 -39.281 -41.812 1 92.44 622 GLU B C 1
ATOM 10456 O O . GLU B 1 622 ? -18.062 -38.969 -40.625 1 92.44 622 GLU B O 1
ATOM 10461 N N . SER B 1 623 ? -18.125 -38.438 -42.781 1 94.25 623 SER B N 1
ATOM 10462 C CA . SER B 1 623 ? -18.219 -37 -42.5 1 94.25 623 SER B CA 1
ATOM 10463 C C . SER B 1 623 ? -19.453 -36.656 -41.688 1 94.25 623 SER B C 1
ATOM 10465 O O . SER B 1 623 ? -19.406 -35.812 -40.781 1 94.25 623 SER B O 1
ATOM 10467 N N . LYS B 1 624 ? -20.547 -37.281 -42.031 1 93.5 624 LYS B N 1
ATOM 10468 C CA . LYS B 1 624 ? -21.781 -37.062 -41.281 1 93.5 624 LYS B CA 1
ATOM 10469 C C . LYS B 1 624 ? -21.656 -37.531 -39.844 1 93.5 624 LYS B C 1
ATOM 10471 O O . LYS B 1 624 ? -22.141 -36.875 -38.906 1 93.5 624 LYS B O 1
ATOM 10476 N N . MET B 1 625 ? -21.047 -38.625 -39.625 1 92.5 625 MET B N 1
ATOM 10477 C CA . MET B 1 625 ? -20.828 -39.156 -38.281 1 92.5 625 MET B CA 1
ATOM 10478 C C . MET B 1 625 ? -19.938 -38.219 -37.469 1 92.5 625 MET B C 1
ATOM 10480 O O . MET B 1 625 ? -20.203 -37.969 -36.281 1 92.5 625 MET B O 1
ATOM 10484 N N . LEU B 1 626 ? -18.906 -37.812 -38.062 1 93.19 626 LEU B N 1
ATOM 10485 C CA . LEU B 1 626 ? -17.984 -36.906 -37.406 1 93.19 626 LEU B CA 1
ATOM 10486 C C . LEU B 1 626 ? -18.672 -35.594 -37.031 1 93.19 626 LEU B C 1
ATOM 10488 O O . LEU B 1 626 ? -18.375 -35.031 -35.969 1 93.19 626 LEU B O 1
ATOM 10492 N N . GLU B 1 627 ? -19.484 -35.125 -37.875 1 92.94 627 GLU B N 1
ATOM 10493 C CA . GLU B 1 627 ? -20.25 -33.906 -37.562 1 92.94 627 GLU B CA 1
ATOM 10494 C C . GLU B 1 627 ? -21.125 -34.094 -36.344 1 92.94 627 GLU B C 1
ATOM 10496 O O . GLU B 1 627 ? -21.234 -33.219 -35.5 1 92.94 627 GLU B O 1
ATOM 10501 N N . GLU B 1 628 ? -21.766 -35.25 -36.312 1 90.31 628 GLU B N 1
ATOM 10502 C CA . GLU B 1 628 ? -22.609 -35.562 -35.188 1 90.31 628 GLU B CA 1
ATOM 10503 C C . GLU B 1 628 ? -21.781 -35.656 -33.906 1 90.31 628 GLU B C 1
ATOM 10505 O O . GLU B 1 628 ? -22.203 -35.156 -32.844 1 90.31 628 GLU B O 1
ATOM 10510 N N . ILE B 1 629 ? -20.641 -36.281 -33.906 1 89.75 629 ILE B N 1
ATOM 10511 C CA . ILE B 1 629 ? -19.766 -36.406 -32.75 1 89.75 629 ILE B CA 1
ATOM 10512 C C . ILE B 1 629 ? -19.281 -35.062 -32.281 1 89.75 629 ILE B C 1
ATOM 10514 O O . ILE B 1 629 ? -19.266 -34.75 -31.078 1 89.75 629 ILE B O 1
ATOM 10518 N N . LYS B 1 630 ? -18.875 -34.344 -33.188 1 89.81 630 LYS B N 1
ATOM 10519 C CA . LYS B 1 630 ? -18.391 -33 -32.875 1 89.81 630 LYS B CA 1
ATOM 10520 C C . LYS B 1 630 ? -19.484 -32.156 -32.219 1 89.81 630 LYS B C 1
ATOM 10522 O O . LYS B 1 630 ? -19.203 -31.391 -31.281 1 89.81 630 LYS B O 1
ATOM 10527 N N . ARG B 1 631 ? -20.672 -32.188 -32.688 1 89.56 631 ARG B N 1
ATOM 10528 C CA . ARG B 1 631 ? -21.797 -31.484 -32.094 1 89.56 631 ARG B CA 1
ATOM 10529 C C . ARG B 1 631 ? -22 -31.859 -30.641 1 89.56 631 ARG B C 1
ATOM 10531 O O . ARG B 1 631 ? -22.219 -31 -29.797 1 89.56 631 ARG B O 1
ATOM 10538 N N . TYR B 1 632 ? -21.859 -33.125 -30.328 1 88.12 632 TYR B N 1
ATOM 10539 C CA . TYR B 1 632 ? -22.047 -33.594 -28.969 1 88.12 632 TYR B CA 1
ATOM 10540 C C . TYR B 1 632 ? -20.859 -33.219 -28.094 1 88.12 632 TYR B C 1
ATOM 10542 O O . TYR B 1 632 ? -21.016 -32.844 -26.938 1 88.12 632 TYR B O 1
ATOM 10550 N N . THR B 1 633 ? -19.656 -33.281 -28.594 1 84.69 633 THR B N 1
ATOM 10551 C CA . THR B 1 633 ? -18.438 -33 -27.828 1 84.69 633 THR B CA 1
ATOM 10552 C C . THR B 1 633 ? -18.359 -31.531 -27.484 1 84.69 633 THR B C 1
ATOM 10554 O O . THR B 1 633 ? -17.922 -31.172 -26.375 1 84.69 633 THR B O 1
ATOM 10557 N N . ILE B 1 634 ? -18.734 -30.734 -28.391 1 80.5 634 ILE B N 1
ATOM 10558 C CA . ILE B 1 634 ? -18.734 -29.297 -28.141 1 80.5 634 ILE B CA 1
ATOM 10559 C C . ILE B 1 634 ? -19.719 -28.953 -27.047 1 80.5 634 ILE B C 1
ATOM 10561 O O . ILE B 1 634 ? -19.422 -28.141 -26.156 1 80.5 634 ILE B O 1
ATOM 10565 N N . ALA B 1 635 ? -20.812 -29.531 -27.109 1 81.75 635 ALA B N 1
ATOM 10566 C CA . ALA B 1 635 ? -21.859 -29.25 -26.141 1 81.75 635 ALA B CA 1
ATOM 10567 C C . ALA B 1 635 ? -21.453 -29.703 -24.75 1 81.75 635 ALA B C 1
ATOM 10569 O O . ALA B 1 635 ? -21.812 -29.078 -23.75 1 81.75 635 ALA B O 1
ATOM 10570 N N . MET B 1 636 ? -20.734 -30.75 -24.641 1 79.25 636 MET B N 1
ATOM 10571 C CA . MET B 1 636 ? -20.312 -31.328 -23.359 1 79.25 636 MET B CA 1
ATOM 10572 C C . MET B 1 636 ? -19.078 -30.609 -22.828 1 79.25 636 MET B C 1
ATOM 10574 O O . MET B 1 636 ? -18.828 -30.625 -21.625 1 79.25 636 MET B O 1
ATOM 10578 N N . GLY B 1 637 ? -18.391 -29.859 -23.625 1 75.19 637 GLY B N 1
ATOM 10579 C CA . GLY B 1 637 ? -17.141 -29.219 -23.266 1 75.19 637 GLY B CA 1
ATOM 10580 C C . GLY B 1 637 ? -15.938 -30.141 -23.422 1 75.19 637 GLY B C 1
ATOM 10581 O O . GLY B 1 637 ? -15.016 -29.844 -24.172 1 75.19 637 GLY B O 1
ATOM 10582 N N . GLU B 1 638 ? -15.836 -31.25 -22.453 1 71.06 638 GLU B N 1
ATOM 10583 C CA . GLU B 1 638 ? -14.773 -32.25 -22.578 1 71.06 638 GLU B CA 1
ATOM 10584 C C . GLU B 1 638 ? -15.336 -33.656 -22.547 1 71.06 638 GLU B C 1
ATOM 10586 O O . GLU B 1 638 ? -16.203 -33.969 -21.734 1 71.06 638 GLU B O 1
ATOM 10591 N N . PRO B 1 639 ? -14.875 -34.312 -23.609 1 73.31 639 PRO B N 1
ATOM 10592 C CA . PRO B 1 639 ? -15.336 -35.719 -23.578 1 73.31 639 PRO B CA 1
ATOM 10593 C C . PRO B 1 639 ? -14.891 -36.438 -22.312 1 73.31 639 PRO B C 1
ATOM 10595 O O . PRO B 1 639 ? -13.945 -36 -21.641 1 73.31 639 PRO B O 1
ATOM 10598 N N . GLU B 1 640 ? -15.617 -37.406 -21.922 1 76.25 640 GLU B N 1
ATOM 10599 C CA . GLU B 1 640 ? -15.336 -38.156 -20.703 1 76.25 640 GLU B CA 1
ATOM 10600 C C . GLU B 1 640 ? -14.5 -39.406 -20.969 1 76.25 640 GLU B C 1
ATOM 10602 O O . GLU B 1 640 ? -13.898 -39.969 -20.062 1 76.25 640 GLU B O 1
ATOM 10607 N N . ASP B 1 641 ? -14.5 -39.781 -22.344 1 86.12 641 ASP B N 1
ATOM 10608 C CA . ASP B 1 641 ? -13.805 -41.031 -22.688 1 86.12 641 ASP B CA 1
ATOM 10609 C C . ASP B 1 641 ? -13.258 -40.969 -24.109 1 86.12 641 ASP B C 1
ATOM 10611 O O . ASP B 1 641 ? -13.578 -40.062 -24.875 1 86.12 641 ASP B O 1
ATOM 10615 N N . ASP B 1 642 ? -12.414 -42 -24.453 1 90.31 642 ASP B N 1
ATOM 10616 C CA . ASP B 1 642 ? -11.922 -42.125 -25.828 1 90.31 642 ASP B CA 1
ATOM 10617 C C . ASP B 1 642 ? -13.047 -42.5 -26.781 1 90.31 642 ASP B C 1
ATOM 10619 O O . ASP B 1 642 ? -13.969 -43.219 -26.406 1 90.31 642 ASP B O 1
ATOM 10623 N N . ILE B 1 643 ? -13.039 -42.031 -28.031 1 91.88 643 ILE B N 1
ATOM 10624 C CA . ILE B 1 643 ? -14.062 -42.312 -29.031 1 91.88 643 ILE B CA 1
ATOM 10625 C C . ILE B 1 643 ? -13.406 -42.875 -30.281 1 91.88 643 ILE B C 1
ATOM 10627 O O . ILE B 1 643 ? -12.555 -42.25 -30.891 1 91.88 643 ILE B O 1
ATOM 10631 N N . SER B 1 644 ? -13.711 -44.062 -30.656 1 93.69 644 SER B N 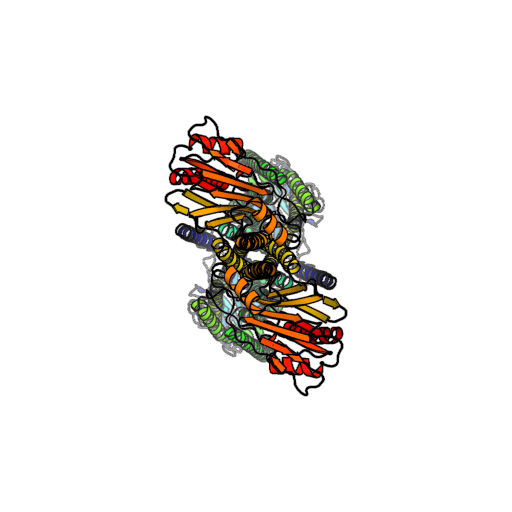1
ATOM 10632 C CA . SER B 1 644 ? -13.219 -44.688 -31.875 1 93.69 644 SER B CA 1
ATOM 10633 C C . SER B 1 644 ? -14.328 -45.406 -32.625 1 93.69 644 SER B C 1
ATOM 10635 O O . SER B 1 644 ? -15.266 -45.938 -31.984 1 93.69 644 SER B O 1
ATOM 10637 N N . PHE B 1 645 ? -14.352 -45.5 -33.938 1 95.38 645 PHE B N 1
ATOM 10638 C CA . PHE B 1 645 ? -15.266 -46.312 -34.719 1 95.38 645 PHE B CA 1
ATOM 10639 C C . PHE B 1 645 ? -14.625 -46.719 -36.031 1 95.38 645 PHE B C 1
ATOM 10641 O O . PHE B 1 645 ? -13.68 -46.094 -36.5 1 95.38 645 PHE B O 1
ATOM 10648 N N . LEU B 1 646 ? -15.086 -47.812 -36.594 1 96.38 646 LEU B N 1
ATOM 10649 C CA . LEU B 1 646 ? -14.672 -48.344 -37.875 1 96.38 646 LEU B CA 1
ATOM 10650 C C . LEU B 1 646 ? -15.875 -48.594 -38.781 1 96.38 646 LEU B C 1
ATOM 10652 O O . LEU B 1 646 ? -16.891 -49.125 -38.312 1 96.38 646 LEU B O 1
ATOM 10656 N N . MET B 1 647 ? -15.797 -48.125 -40 1 96.19 647 MET B N 1
ATOM 10657 C CA . MET B 1 647 ? -16.797 -48.375 -41 1 96.19 647 MET B CA 1
ATOM 10658 C C . MET B 1 647 ? -16.219 -49.219 -42.156 1 96.19 647 MET B C 1
ATOM 10660 O O . MET B 1 647 ? -15.242 -48.844 -42.781 1 96.19 647 MET B O 1
ATOM 10664 N N . ILE B 1 648 ? -16.828 -50.344 -42.406 1 96.31 648 ILE B N 1
ATOM 10665 C CA . ILE B 1 648 ? -16.328 -51.281 -43.438 1 96.31 648 ILE B CA 1
ATOM 10666 C C . ILE B 1 648 ? -17.422 -51.5 -44.469 1 96.31 648 ILE B C 1
ATOM 10668 O O . ILE B 1 648 ? -18.562 -51.812 -44.125 1 96.31 648 ILE B O 1
ATOM 10672 N N . GLU B 1 649 ? -17.078 -51.375 -45.656 1 95.38 649 GLU B N 1
ATOM 10673 C CA . GLU B 1 649 ? -17.984 -51.688 -46.781 1 95.38 649 GLU B CA 1
ATOM 10674 C C . GLU B 1 649 ? -17.406 -52.75 -47.688 1 95.38 649 GLU B C 1
ATOM 10676 O O . GLU B 1 649 ? -16.266 -52.656 -48.125 1 95.38 649 GLU B O 1
ATOM 10681 N N . VAL B 1 650 ? -18.203 -53.781 -47.938 1 94 650 VAL B N 1
ATOM 10682 C CA . VAL B 1 650 ? -17.797 -54.844 -48.844 1 94 650 VAL B CA 1
ATOM 10683 C C . VAL B 1 650 ? -18.406 -54.625 -50.25 1 94 650 VAL B C 1
ATOM 10685 O O . VAL B 1 650 ? -19.609 -54.375 -50.375 1 94 650 VAL B O 1
ATOM 10688 N N . THR B 1 651 ? -17.547 -54.562 -51.25 1 86.94 651 THR B N 1
ATOM 10689 C CA . THR B 1 651 ? -18.031 -54.312 -52.594 1 86.94 651 THR B CA 1
ATOM 10690 C C . THR B 1 651 ? -18.141 -55.625 -53.375 1 86.94 651 THR B C 1
ATOM 10692 O O . THR B 1 651 ? -17.391 -56.562 -53.125 1 86.94 651 THR B O 1
#

InterPro domains:
  IPR001932 PPM-type phosphatase-like domain [PF07228] (461-650)
  IPR001932 PPM-type phosphatase-like domain [SM00331] (433-650)
  IPR011623 7TM-DISM receptor, extracellular domain, type 1 [PF07695] (187-378)
  IPR036457 PPM-type phosphatase-like domain superfamily [G3DSA:3.60.40.10] (405-650)
  IPR036457 PPM-type phosphatase-like domain superfamily [SSF81606] (446-648)
  IPR052016 Bacterial Sigma Factor Regulator [PTHR43156] (386-650)

Organism: NCBI:txid1917863

pLDDT: mean 83.57, std 14.01, range [22.33, 97.56]

Solvent-accessible surface area (backbone atoms only — not comparable to full-atom values): 67291 Å² total; per-residue (Å²): 121,72,76,65,53,59,60,52,54,59,52,47,49,52,48,49,47,49,51,47,46,52,44,53,71,60,44,65,70,64,66,62,64,67,66,70,85,60,68,68,67,45,55,53,53,77,44,85,65,36,28,35,41,80,38,54,68,85,44,92,55,80,41,59,83,55,43,77,79,54,86,62,43,70,53,58,86,71,48,55,58,43,69,55,51,91,68,43,26,42,35,36,40,37,67,56,73,83,82,59,89,45,86,49,26,18,44,37,31,42,28,51,56,38,24,38,38,33,23,57,50,83,42,80,76,46,78,45,79,43,61,52,41,77,50,64,44,80,40,81,47,71,60,82,65,82,50,43,35,36,35,41,34,43,68,84,52,70,76,59,40,45,51,39,87,45,42,34,42,29,38,56,76,47,51,57,51,49,47,42,65,75,25,42,68,36,58,38,45,18,38,36,27,43,51,51,15,50,50,29,43,51,47,20,72,76,40,68,86,45,58,46,31,45,29,44,14,50,22,31,38,26,49,17,46,39,33,38,48,70,30,55,65,29,57,79,42,52,92,44,31,62,60,46,42,50,54,28,53,53,25,66,57,45,25,60,43,26,45,31,56,23,45,28,65,71,45,60,70,69,59,13,53,50,29,52,52,52,41,51,51,52,53,52,52,51,51,51,43,46,63,71,29,61,83,43,82,44,25,64,61,47,30,47,62,66,49,54,67,59,49,51,61,55,45,51,51,51,43,51,53,32,52,52,46,44,71,69,60,44,74,90,50,35,58,54,32,50,22,48,41,46,28,48,50,22,42,49,52,35,52,37,30,73,70,64,72,38,90,59,77,68,80,40,39,67,58,17,48,52,49,26,51,51,35,45,52,49,50,53,50,51,52,51,51,50,50,53,52,49,47,52,50,51,50,52,50,48,54,52,51,49,55,53,44,54,57,42,50,53,51,50,52,35,39,49,52,29,23,54,40,50,56,56,60,38,47,74,51,62,47,82,54,91,51,39,37,40,42,47,49,77,44,49,59,53,68,36,31,13,64,40,44,43,71,48,70,48,96,86,71,28,39,35,40,38,41,37,40,29,53,71,68,38,54,40,14,24,42,49,27,46,29,47,52,41,37,52,62,70,30,62,90,43,46,88,38,35,24,56,34,54,32,52,30,24,64,68,35,35,81,50,48,75,87,38,38,30,22,26,38,36,40,25,39,37,69,88,77,30,36,34,35,27,22,25,19,54,34,71,63,34,38,38,40,42,86,91,48,96,61,77,40,76,50,76,56,70,35,66,45,34,25,72,54,81,90,59,82,45,50,66,45,77,44,83,54,54,77,60,27,31,39,41,40,57,43,72,32,54,46,66,36,40,24,89,88,80,40,62,38,39,71,67,55,53,52,49,53,51,58,77,42,62,84,47,58,69,69,59,36,49,52,52,51,50,52,53,49,50,55,27,36,60,62,52,68,62,64,92,43,43,32,39,40,37,40,37,36,31,83,121,72,76,66,52,59,59,52,55,60,51,48,50,52,48,49,47,48,51,46,47,53,43,53,70,61,45,65,69,63,66,63,65,68,66,70,85,60,69,69,66,43,56,54,54,77,44,83,67,37,28,34,40,81,40,55,68,84,43,91,55,79,41,60,82,54,44,76,79,52,84,63,43,70,54,60,84,72,47,55,58,45,70,56,52,91,70,42,26,43,34,35,40,37,66,57,72,83,82,59,88,45,84,48,26,20,43,35,30,41,28,50,56,38,23,38,36,35,21,55,51,82,41,79,75,45,79,46,79,46,60,52,41,76,51,64,43,83,40,80,46,71,60,83,66,80,51,42,35,37,36,42,35,42,69,85,52,70,76,58,42,45,52,40,90,47,42,34,41,30,37,56,76,47,50,58,51,50,48,42,65,76,24,42,68,35,58,39,46,19,39,36,28,42,51,51,14,51,51,28,42,52,49,19,72,76,40,69,86,44,59,47,33,45,29,42,14,50,22,32,37,25,49,18,45,39,32,37,47,72,30,56,66,30,54,78,42,53,92,45,33,61,60,46,42,50,54,28,53,52,25,67,56,45,26,60,44,26,45,31,56,23,45,28,64,70,45,59,70,69,58,13,54,49,29,52,50,50,40,51,51,51,52,52,52,51,50,51,42,46,64,72,29,61,85,45,82,44,25,63,60,47,28,49,61,65,49,54,66,60,50,53,63,55,46,50,52,52,44,51,54,34,51,53,46,46,71,69,60,44,75,88,49,33,57,54,31,52,24,46,40,45,28,47,51,22,41,50,52,34,51,35,29,73,69,63,73,38,90,59,80,68,80,41,40,67,59,18,49,52,48,26,51,52,35,46,51,50,50,55,51,51,51,49,51,50,49,53,52,50,46,52,52,50,50,53,52,48,55,53,51,50,55,54,46,54,57,43,49,54,52,50,53,36,39,50,52,28,22,54,41,51,57,56,59,38,50,73,52,63,47,82,55,90,52,37,38,40,42,47,50,78,45,49,57,52,68,38,31,11,65,41,43,44,70,47,70,49,97,86,72,28,40,34,40,38,41,36,41,29,52,72,68,37,53,41,12,24,40,48,27,45,26,48,52,41,37,54,61,70,31,62,91,42,44,88,39,34,24,55,34,54,33,51,29,23,64,69,36,34,81,49,49,76,88,38,38,29,22,26,38,36,40,24,39,37,70,87,78,30,35,35,37,29,22,24,19,54,34,70,62,33,39,40,41,44,85,89,48,96,59,76,40,77,50,77,55,69,36,65,47,32,28,73,54,81,89,60,84,45,50,66,46,75,44,81,55,54,79,59,29,30,38,42,42,56,43,72,32,55,47,67,36,40,24,88,88,80,40,63,38,40,72,67,54,53,51,50,54,51,60,76,42,63,86,48,57,69,68,60,38,50,52,55,51,51,52,54,49,48,56,27,37,61,62,50,69,60,65,91,45,42,33,39,39,36,41,37,36,34,82

Secondary structure (DSSP, 8-state):
--HHHHHHHHHHHHHHHHHHHHHHHH---------SS----EEGGG-TT-EEEEEETT-TT-SHHHHTTSPPEEPPTT-EEEPPPTTEEEEEEEEPPSS---SSEEEEEEEE-SEEEEEETTEEEEEEE-TT--S-EEEE--SS--SEEEEEEE---SS-EEEEEEEEEEEHHHHHHHHHHHTHHHHHHHHHHHHHHHHHHHHHHH-TT-HHHHHHHHHHHHHHHHHHHTSHHHHTTGGGHHHHHHHHHHHHHHHHHHHHHHHHHHS-HHHHHHHHHHHHHHHHHHHHHHHHTTTSTTHHHHHHHHHHHHHHHHHHHHHHHHHHHHHTT-HHHHHHHHHHHHHHHHHHHHHHHHTTSS------HHHHHHHHHHHHHHHHHHHHHHHHHHHHHHHHHHHHHHHHHHHHHHHHHHHHHHHHHHHHHSPPSEEE-SSEEEEEEEE-SSSS-SEEEEEEE-TTS-EEEEEEEESS-SHHHHHHHHHHHHHHHTTGGGTT-HHHHHHHHHHHHTTTSTT--EEEEEEEEETTTTEEEEEEEBPPPEEEE-TTSSSPEEE----PPBTSSSS-----EEEE--TT-EEEEE-GGGTT-EETTTEE--HHHHHHHHHHTTTS-HHHHHHHHHHHHHHHHHHHSS-SS-EEEEEEEE-/--HHHHHHHHHHHHHHHHHHHHHHHH---------SS----EEGGG-TT-EEEEEETT-TT-SHHHHTTSPPEEPPTT-EEEPPPTTEEEEEEEEPPSS---SSEEEEEEEE-SEEEEEETTEEEEEEE-TT--S-EEEE--SS--SEEEEEEE---SS-EEEEEEEEEEEHHHHHHHHHHHTHHHHHHHHHHHHHHHHHHHHHHH-TT-HHHHHHHHHHHHHHHHHHHTSHHHHTTGGGHHHHHHHHHHHHHHHHHHHHHHHHHHS-HHHHHHHHHHHHHHHHHHHHHHHHTTTSTTHHHHHHHHHHHHHHHHHHHHHHHHHHHHHTT-TTTHHHHHHHHHHHHHHHHHHHHHTTSS------HHHHHHHHHHHHHHHHHHHHHHHHHHHHHHHHHHHHHHHHHHHHHHHHHHHHHHHHHHHHHSPPSEEE-SSEEEEEEEE-SSSS-SEEEEEEE-TTS-EEEEEEEESS-SHHHHHHHHHHHHHHHTTGGGTT-HHHHHHHHHHHHTTTSTT--EEEEEEEEETTTTEEEEEEEBPPPEEEE-TTSSSPEEE----PPBTSSSS-----EEEE--TT-EEEEE-GGGTT-EETTTEE--HHHHHHHHHHTTTS-HHHHHHHHHHHHHHHHHHHSS-SS-EEEEEEEE-

Nearest PDB structures (foldseek):
  3f79-assembly3_F  TM=8.274E-01  e=1.618E-14  Pseudomonas aeruginosa
  3f79-assembly2_C  TM=8.534E-01  e=2.128E-13  Pseudomonas aeruginosa
  3f79-assembly3_E  TM=8.168E-01  e=2.236E-13  Pseudomonas aeruginosa
  3ke6-assembly3_A  TM=8.105E-01  e=1.096E-10  Mycobacterium tuberculosis
  3ke6-assembly3_B-2  TM=8.273E-01  e=6.858E-10  Mycobacterium tuberculosis

Radius of gyration: 51.81 Å; Cα contacts (8 Å, |Δi|>4): 2214; chains: 2; bounding box: 81×149×99 Å

Foldseek 3Di:
DVVVPVVVVVVVVVVVVVVVVVVVVVPPPVVVVPPPVPFDKDWPLQDFPKWKDKDFLPDPCPALVNCVPDDTHTDDRQDFWDFDDPRIKMKMKDFDDPPHQAPKKWKKFAAAAAWKWKDDRRDTQDTDHAALFGGMDTGIDDRPDGDMMMMIWDDPQRQMHGGAQTIMIGHPVVSLVVQCVVLVLLVVLLVVLLVVLVVLVVVCVVPVVQCLSVLVSQLSNLVSLLSCLSGSNVNVVSVPRVVSSVSNLVSVLVNVLSVLCNCLRVADVVSVVVSVVVSVVSVVLLVVLQVVQVVPSNSSSNSCLVSLVVLVVVLVSLLVSLVVVCVVPPPLCVLLSVLSNLLSVLVNVVSCVSSVVDSDSDRCNSVSVVSNVVSVVVSVVVVVVVVVVVVVVVVVVVVVVVVVVVVVVVVVVVLLVVLVVLVVLAEDQWDDDPFKTKGKDWDFLDSAFLKHKYWDADPVGKIKIKIKGKPDTDDLSRVLSSVLSVQQVVCRVPSQAAQVSLLSSLQSQAPPSVPMWMWMKMWIADRVQQKIKIWTAPFAWKWKDDPPDPFIDTDDADHHTGHHDPDDTIDMDMDGHDAFMKMKGWGCLQQQQAAPVPGTNHPVVVRVLCNVCSPPDPVVSVVSSVVVSVNRCVRVVGRPGMIMMMMMHTD/DVVVPVVVVVVVVVVVVVVVVVVVVVPPPVCVPPPPVPFDKDWPLQDQPKWKDKDFQPDPCPALVNCVPDDTHTDDRQDFWDFDDPRIKMKMKDFPDPPHQAPKKWKKFAAAAAWKWKDDRRDTQDTDHAALFGGMDTGIDDRPDGDMMMMIWDDPQRQIHGGAQTIMIGHPVVSLVVQCVVLVLLVVLLVVLLVVLVVLVVVCVVPVVQCLSVLVSQLSNLVSLLSCLSGSNVNVVSVPRVVSSVSNLVSVLVNLLSVLCNCLRVADVVSVVVSVVVSVVSVVLLVVLQVVQVPPSNRSSNSCLVSLVVLVVVLVSLLVSLVVVCVVPPPLCVLLSVLSNLLSVLVNVVSCVSSVVDSDSDRCNSVSVVSNVVSVVVSVVVVVVVVVVVVVVVVVVVVVVVVVVVVVVVVVVVLLVLLVVLVVLAEDQWDDDPFKTKGKDWDFLDSAFQKHKYWDADPVGKIKIKIKGKPDTDDLSRVLSSVLSVQQVVCRVPSVAAQVSLLSSLQSQAPPSVPMWMWMKMWIADRVQQKIKIWTAPFAWKWKDDPPDPFIDTDDADHHTGHHDPDDTIDMDMDGHDAFMKMKGWGCLQQQQAAPVPGTNHPVVVRVLCNVCSPPDPVVSVVSSVVVSVNRCVRVVGRPGMIMMMMMHTD

Sequence (1302 aa):
MKVKRKYTNKKRKILWGYILFCLCLLLPNCHFESIQTARPSIDLFQEDTIEYLWLPSDSDKNHPQFLAKETFAVFEKGKLGGKPNPNHKLWIRIRKPQKVAFSQPVLFLEIALEKMKVFEGNELIYTFSETDYVFPHIIPLSADKEGFIYIEFDGIYRGFLGIDRSAWILEHQDAYHHMFIQNFFRICLGPVLVFLSLLFFGMYFLNRSLKMNLFFSAFLMSCAWIEITNGFIAYFWQNQSQLVSTIQYVNYALCPLMLLLFLAQVFPPFFGSLFRLISCIHVVLYIVYFLRNDSDPVSFLNIEEDFSLWLVPEAIIVIYSSIYVIFRKQKHLTLISVGIIIFIFTGIHDVLVDLEILPYRLSLIHLGLWIGVVAFAYFVFKQYFQMIQSMDQMNQLLIQKNKDLERLIAIDRDLDLAHTLQESLLAKREIKESLIHIKSFNQALHSVGGDYFDFTQDSMGNWGIIICDVAGHGISSAFVAAMTKMAFSATAPYMQFPQKVLHSMNRNLTGKVSGLFITSSYLYFDLEAKLLSFSNAGHPEFYLIRNTESEIREVRAKGKPLGLFNDLSYQENKLELLSGDRIFLYTDGLLDLVHPDEGSFEESKLKSILWQNRELPLDQFESKMLEEIKRYTIAMGEPEDDISFLMIEVTMKVKRKYTNKKRKILWGYILFCLCLLLPNCHFESIQTARPSIDLFQEDTIEYLWLPSDSDKNHPQFLAKETFAVFEKGKLGGKPNPNHKLWIRIRKPQKVAFSQPVLFLEIALEKMKVFEGNELIYTFSETDYVFPHIIPLSADKEGFIYIEFDGIYRGFLGIDRSAWILEHQDAYHHMFIQNFFRICLGPVLVFLSLLFFGMYFLNRSLKMNLFFSAFLMSCAWIEITNGFIAYFWQNQSQLVSTIQYVNYALCPLMLLLFLAQVFPPFFGSLFRLISCIHVVLYIVYFLRNDSDPVSFLNIEEDFSLWLVPEAIIVIYSSIYVIFRKQKHLTLISVGIIIFIFTGIHDVLVDLEILPYRLSLIHLGLWIGVVAFAYFVFKQYFQMIQSMDQMNQLLIQKNKDLERLIAIDRDLDLAHTLQESLLAKREIKESLIHIKSFNQALHSVGGDYFDFTQDSMGNWGIIICDVAGHGISSAFVAAMTKMAFSATAPYMQFPQKVLHSMNRNLTGKVSGLFITSSYLYFDLEAKLLSFSNAGHPEFYLIRNTESEIREVRAKGKPLGLFNDLSYQENKLELLSGDRIFLYTDGLLDLVHPDEGSFEESKLKSILWQNRELPLDQFESKMLEEIKRYTIAMGEPEDDISFLMIEVT